Protein 1I2U (pdb70)

InterPro domains:
  IPR001542 Defensin, invertebrate/fungal [PS51378] (4-44)
  IPR036574 Knottin, scorpion toxin-like superfamily [G3DSA:3.30.30.10] (1-44)
  IPR036574 Knottin, scorpion toxin-like superfamily [SSF57095] (1-43)

Secondary structure (DSSP, 8-state):
-EEEEE-SSSSTTB-TTHHHHHHHTT-S-EEE-SSSS-EEEE--

CATH classification: 3.30.30.10

Organism: Heliothis virescens (NCBI:txid7102)

Radius of gyration: 9.23 Å; Cα contacts (8 Å, |Δi|>4): 97; chains: 1; bounding box: 25×16×18 Å

Sequence (44 aa):
DKLIGSCVWGAVNYTSDCNGECKRRGYKGGHCGSFANVNCWCETDKLIGSCVWGAVNYTSDCNGECKRRGYKGGHCGSFANVNCWCETDKLIGSCVWGAVNYTSDCNGECKRRGYKGGHCGSFANVNCWCETDKLIGSCVWGAVNYTSDCNGECKRRGYKGGHCGSFANVNCWCETDKLIGSCVWGAVNYTSDCNGECKRRGYKGGHCGSFANVNCWCETDKLIGSCVWGAVNYTSDCNGECKRRGYKGGHCGSFANVNCWCETDKLIGSCVWGAVNYTSDCNGECKRRGYKGGHCGSFANVNCWCETDKLIGSCVWGAVNYTSDCNGECKRRGYKGGHCGSFANVNCWCETDKLIGSCVWGAVNYTSDCNGECKRRGYKGGHCGSFANVNCWCETDKLIGSCVWGAVNYTSDCNGECKRRGYKGGHCGSFANVNCWCETDKLIGSCVWGAVNYTSDCNGECKRRGYKGGHCGSFANVNCWCETDKLIGSCVWGAVNYTSDCNGECKRRGYKGGHCGSFANVNCWCETDKLIGSCVWGAVNYTSDCNGECKRRGYKGGHCGSFANVNCWCETDKLIGSCVWGAVNYTSDCNGECKRRGYKGGHCGSFANVNCWCETDKLIGSCVWGAVNYTSDCNGECKRRGYKGGHCGSFANVNCWCETDKLIGSCVWGAVNYTSDCNGECKRRGYKGGHCGSFANVNCWCETDKLIGSCVWGAVNYTSDCNGECKRRGYKGGHCGSFANVNCWCETDKLIGSCVWGAVNYTSDCNGECKRRGYKGGHCGSFANVNCWCET

Nearest PDB structures (foldseek):
  1i2u-assembly1_A  TM=9.531E-01  e=1.505E-08  Heliothis virescens
  1p00-assembly1_A  TM=9.062E-01  e=1.891E-07  Archaeoprepona demophon
  1ozz-assembly1_A  TM=8.774E-01  e=7.953E-07  Archaeoprepona demophon
  1i2v-assembly1_A  TM=8.581E-01  e=7.953E-07  Heliothis virescens
  1p0a-assembly1_A  TM=8.343E-01  e=3.344E-06  Archaeoprepona demophon

Foldseek 3Di:
DAFQFWFDVPDPGHDPAQQVVCVVVVFPGWQFDDPPGTTIGTHD

Structure (mmCIF, N/CA/C/O backbone):
data_1I2U
#
_entry.id   1I2U
#
loop_
_atom_site.group_PDB
_atom_site.id
_atom_site.type_symbol
_atom_site.label_atom_id
_atom_site.label_alt_id
_atom_site.label_comp_id
_atom_site.label_asym_id
_atom_site.label_entity_id
_atom_site.label_seq_id
_atom_site.pdbx_PDB_ins_code
_atom_site.Cartn_x
_atom_site.Cartn_y
_atom_site.Cartn_z
_atom_site.occupancy
_atom_site.B_iso_or_equiv
_atom_site.auth_seq_id
_atom_site.auth_comp_id
_atom_site.auth_asym_id
_atom_site.auth_atom_id
_atom_site.pdbx_PDB_model_num
ATOM 1 N N . ASP A 1 1 ? -0.450 1.285 -2.164 1.00 0.00 1 ASP A N 1
ATOM 2 C CA . ASP A 1 1 ? 0.918 1.254 -2.746 1.00 0.00 1 ASP A CA 1
ATOM 3 C C . ASP A 1 1 ? 1.596 -0.072 -2.349 1.00 0.00 1 ASP A C 1
ATOM 4 O O . ASP A 1 1 ? 1.181 -0.694 -1.388 1.00 0.00 1 ASP A O 1
ATOM 15 N N . LYS A 1 2 ? 2.606 -0.474 -3.085 1.00 0.00 2 LYS A N 1
ATOM 16 C CA . LYS A 1 2 ? 3.296 -1.762 -2.735 1.00 0.00 2 LYS A CA 1
ATOM 17 C C . LYS A 1 2 ? 4.778 -1.726 -3.137 1.00 0.00 2 LYS A C 1
ATOM 18 O O . LYS A 1 2 ? 5.139 -1.141 -4.135 1.00 0.00 2 LYS A O 1
ATOM 37 N N . LEU A 1 3 ? 5.613 -2.365 -2.365 1.00 0.00 3 LEU A N 1
ATOM 38 C CA . LEU A 1 3 ? 7.083 -2.380 -2.661 1.00 0.00 3 LEU A CA 1
ATOM 39 C C . LEU A 1 3 ? 7.422 -3.439 -3.714 1.00 0.00 3 LEU A C 1
ATOM 40 O O . LEU A 1 3 ? 7.038 -4.586 -3.574 1.00 0.00 3 LEU A O 1
ATOM 56 N N . ILE A 1 4 ? 8.129 -3.035 -4.735 1.00 0.00 4 ILE A N 1
ATOM 57 C CA . ILE A 1 4 ? 8.504 -4.024 -5.803 1.00 0.00 4 ILE A CA 1
ATOM 58 C C . ILE A 1 4 ? 10.035 -4.102 -5.968 1.00 0.00 4 ILE A C 1
ATOM 59 O O . ILE A 1 4 ? 10.522 -4.800 -6.835 1.00 0.00 4 ILE A O 1
ATOM 75 N N . GLY A 1 5 ? 10.761 -3.402 -5.134 1.00 0.00 5 GLY A N 1
ATOM 76 C CA . GLY A 1 5 ? 12.260 -3.426 -5.230 1.00 0.00 5 GLY A CA 1
ATOM 77 C C . GLY A 1 5 ? 12.865 -2.346 -4.331 1.00 0.00 5 GLY A C 1
ATOM 78 O O . GLY A 1 5 ? 12.155 -1.627 -3.648 1.00 0.00 5 GLY A O 1
ATOM 82 N N . SER A 1 6 ? 14.163 -2.237 -4.363 1.00 0.00 6 SER A N 1
ATOM 83 C CA . SER A 1 6 ? 14.868 -1.223 -3.508 1.00 0.00 6 SER A CA 1
ATOM 84 C C . SER A 1 6 ? 15.213 0.012 -4.350 1.00 0.00 6 SER A C 1
ATOM 85 O O . SER A 1 6 ? 14.784 0.136 -5.480 1.00 0.00 6 SER A O 1
ATOM 93 N N . CYS A 1 7 ? 15.979 0.898 -3.780 1.00 0.00 7 CYS A N 1
ATOM 94 C CA . CYS A 1 7 ? 16.389 2.137 -4.494 1.00 0.00 7 CYS A CA 1
ATOM 95 C C . CYS A 1 7 ? 17.818 2.551 -4.059 1.00 0.00 7 CYS A C 1
ATOM 96 O O . CYS A 1 7 ? 18.232 3.668 -4.263 1.00 0.00 7 CYS A O 1
ATOM 103 N N . VAL A 1 8 ? 18.544 1.632 -3.478 1.00 0.00 8 VAL A N 1
ATOM 104 C CA . VAL A 1 8 ? 19.945 1.938 -3.020 1.00 0.00 8 VAL A CA 1
ATOM 105 C C . VAL A 1 8 ? 20.928 2.084 -4.198 1.00 0.00 8 VAL A C 1
ATOM 106 O O . VAL A 1 8 ? 21.960 2.710 -4.072 1.00 0.00 8 VAL A O 1
ATOM 119 N N . TRP A 1 9 ? 20.595 1.496 -5.315 1.00 0.00 9 TRP A N 1
ATOM 120 C CA . TRP A 1 9 ? 21.489 1.576 -6.526 1.00 0.00 9 TRP A CA 1
ATOM 121 C C . TRP A 1 9 ? 22.804 0.835 -6.197 1.00 0.00 9 TRP A C 1
ATOM 122 O O . TRP A 1 9 ? 23.850 1.426 -6.021 1.00 0.00 9 TRP A O 1
ATOM 143 N N . GLY A 1 10 ? 22.727 -0.466 -6.127 1.00 0.00 10 GLY A N 1
ATOM 144 C CA . GLY A 1 10 ? 23.941 -1.285 -5.805 1.00 0.00 10 GLY A CA 1
ATOM 145 C C . GLY A 1 10 ? 23.508 -2.658 -5.288 1.00 0.00 10 GLY A C 1
ATOM 146 O O . GLY A 1 10 ? 24.199 -3.639 -5.468 1.00 0.00 10 GLY A O 1
ATOM 150 N N . ALA A 1 11 ? 22.368 -2.702 -4.650 1.00 0.00 11 ALA A N 1
ATOM 151 C CA . ALA A 1 11 ? 21.845 -3.999 -4.105 1.00 0.00 11 ALA A CA 1
ATOM 152 C C . ALA A 1 11 ? 21.349 -4.876 -5.272 1.00 0.00 11 ALA A C 1
ATOM 153 O O . ALA A 1 11 ? 21.142 -4.391 -6.368 1.00 0.00 11 ALA A O 1
ATOM 160 N N . VAL A 1 12 ? 21.127 -6.137 -5.020 1.00 0.00 12 VAL A N 1
ATOM 161 C CA . VAL A 1 12 ? 20.650 -7.050 -6.109 1.00 0.00 12 VAL A CA 1
ATOM 162 C C . VAL A 1 12 ? 19.117 -6.968 -6.271 1.00 0.00 12 VAL A C 1
ATOM 163 O O . VAL A 1 12 ? 18.432 -7.964 -6.383 1.00 0.00 12 VAL A O 1
ATOM 176 N N . ASN A 1 13 ? 18.608 -5.764 -6.259 1.00 0.00 13 ASN A N 1
ATOM 177 C CA . ASN A 1 13 ? 17.126 -5.589 -6.417 1.00 0.00 13 ASN A CA 1
ATOM 178 C C . ASN A 1 13 ? 16.748 -4.140 -6.758 1.00 0.00 13 ASN A C 1
ATOM 179 O O . ASN A 1 13 ? 15.628 -3.737 -6.495 1.00 0.00 13 ASN A O 1
ATOM 190 N N . TYR A 1 14 ? 17.663 -3.384 -7.313 1.00 0.00 14 TYR A N 1
ATOM 191 C CA . TYR A 1 14 ? 17.321 -1.965 -7.653 1.00 0.00 14 TYR A CA 1
ATOM 192 C C . TYR A 1 14 ? 16.506 -1.946 -8.944 1.00 0.00 14 TYR A C 1
ATOM 193 O O . TYR A 1 14 ? 16.783 -2.681 -9.869 1.00 0.00 14 TYR A O 1
ATOM 211 N N . THR A 1 15 ? 15.526 -1.098 -8.984 1.00 0.00 15 THR A N 1
ATOM 212 C CA . THR A 1 15 ? 14.639 -0.959 -10.170 1.00 0.00 15 THR A CA 1
ATOM 213 C C . THR A 1 15 ? 14.884 0.338 -10.927 1.00 0.00 15 THR A C 1
ATOM 214 O O . THR A 1 15 ? 14.332 1.350 -10.543 1.00 0.00 15 THR A O 1
ATOM 225 N N . SER A 1 16 ? 15.676 0.312 -11.958 1.00 0.00 16 SER A N 1
ATOM 226 C CA . SER A 1 16 ? 15.916 1.581 -12.715 1.00 0.00 16 SER A CA 1
ATOM 227 C C . SER A 1 16 ? 14.573 2.103 -13.257 1.00 0.00 16 SER A C 1
ATOM 228 O O . SER A 1 16 ? 14.290 3.284 -13.227 1.00 0.00 16 SER A O 1
ATOM 236 N N . ASP A 1 17 ? 13.758 1.196 -13.720 1.00 0.00 17 ASP A N 1
ATOM 237 C CA . ASP A 1 17 ? 12.443 1.598 -14.280 1.00 0.00 17 ASP A CA 1
ATOM 238 C C . ASP A 1 17 ? 11.366 1.107 -13.303 1.00 0.00 17 ASP A C 1
ATOM 239 O O . ASP A 1 17 ? 10.621 0.183 -13.554 1.00 0.00 17 ASP A O 1
ATOM 248 N N . CYS A 1 18 ? 11.323 1.747 -12.169 1.00 0.00 18 CYS A N 1
ATOM 249 C CA . CYS A 1 18 ? 10.327 1.394 -11.105 1.00 0.00 18 CYS A CA 1
ATOM 250 C C . CYS A 1 18 ? 8.904 1.246 -11.673 1.00 0.00 18 CYS A C 1
ATOM 251 O O . CYS A 1 18 ? 8.205 0.301 -11.373 1.00 0.00 18 CYS A O 1
ATOM 258 N N . ASN A 1 19 ? 8.505 2.184 -12.498 1.00 0.00 19 ASN A N 1
ATOM 259 C CA . ASN A 1 19 ? 7.129 2.103 -13.084 1.00 0.00 19 ASN A CA 1
ATOM 260 C C . ASN A 1 19 ? 7.086 0.988 -14.135 1.00 0.00 19 ASN A C 1
ATOM 261 O O . ASN A 1 19 ? 6.159 0.209 -14.146 1.00 0.00 19 ASN A O 1
ATOM 272 N N . GLY A 1 20 ? 8.056 0.919 -15.003 1.00 0.00 20 GLY A N 1
ATOM 273 C CA . GLY A 1 20 ? 8.071 -0.152 -16.054 1.00 0.00 20 GLY A CA 1
ATOM 274 C C . GLY A 1 20 ? 7.901 -1.504 -15.360 1.00 0.00 20 GLY A C 1
ATOM 275 O O . GLY A 1 20 ? 7.114 -2.340 -15.770 1.00 0.00 20 GLY A O 1
ATOM 279 N N . GLU A 1 21 ? 8.653 -1.687 -14.307 1.00 0.00 21 GLU A N 1
ATOM 280 C CA . GLU A 1 21 ? 8.580 -2.963 -13.529 1.00 0.00 21 GLU A CA 1
ATOM 281 C C . GLU A 1 21 ? 7.195 -3.082 -12.903 1.00 0.00 21 GLU A C 1
ATOM 282 O O . GLU A 1 21 ? 6.552 -4.107 -12.991 1.00 0.00 21 GLU A O 1
ATOM 294 N N . CYS A 1 22 ? 6.759 -2.029 -12.272 1.00 0.00 22 CYS A N 1
ATOM 295 C CA . CYS A 1 22 ? 5.426 -1.997 -11.620 1.00 0.00 22 CYS A CA 1
ATOM 296 C C . CYS A 1 22 ? 4.338 -2.415 -12.636 1.00 0.00 22 CYS A C 1
ATOM 297 O O . CYS A 1 22 ? 3.505 -3.266 -12.376 1.00 0.00 22 CYS A O 1
ATOM 304 N N . LYS A 1 23 ? 4.359 -1.796 -13.785 1.00 0.00 23 LYS A N 1
ATOM 305 C CA . LYS A 1 23 ? 3.383 -2.101 -14.870 1.00 0.00 23 LYS A CA 1
ATOM 306 C C . LYS A 1 23 ? 3.533 -3.577 -15.218 1.00 0.00 23 LYS A C 1
ATOM 307 O O . LYS A 1 23 ? 2.556 -4.270 -15.417 1.00 0.00 23 LYS A O 1
ATOM 326 N N . ARG A 1 24 ? 4.760 -4.022 -15.302 1.00 0.00 24 ARG A N 1
ATOM 327 C CA . ARG A 1 24 ? 5.024 -5.444 -15.625 1.00 0.00 24 ARG A CA 1
ATOM 328 C C . ARG A 1 24 ? 4.321 -6.343 -14.584 1.00 0.00 24 ARG A C 1
ATOM 329 O O . ARG A 1 24 ? 4.027 -7.487 -14.866 1.00 0.00 24 ARG A O 1
ATOM 350 N N . ARG A 1 25 ? 4.060 -5.814 -13.416 1.00 0.00 25 ARG A N 1
ATOM 351 C CA . ARG A 1 25 ? 3.375 -6.633 -12.361 1.00 0.00 25 ARG A CA 1
ATOM 352 C C . ARG A 1 25 ? 1.869 -6.357 -12.372 1.00 0.00 25 ARG A C 1
ATOM 353 O O . ARG A 1 25 ? 1.165 -6.735 -11.455 1.00 0.00 25 ARG A O 1
ATOM 374 N N . GLY A 1 26 ? 1.394 -5.697 -13.393 1.00 0.00 26 GLY A N 1
ATOM 375 C CA . GLY A 1 26 ? -0.065 -5.393 -13.468 1.00 0.00 26 GLY A CA 1
ATOM 376 C C . GLY A 1 26 ? -0.378 -4.133 -12.656 1.00 0.00 26 GLY A C 1
ATOM 377 O O . GLY A 1 26 ? -1.526 -3.734 -12.586 1.00 0.00 26 GLY A O 1
ATOM 381 N N . TYR A 1 27 ? 0.617 -3.513 -12.063 1.00 0.00 27 TYR A N 1
ATOM 382 C CA . TYR A 1 27 ? 0.301 -2.285 -11.262 1.00 0.00 27 TYR A CA 1
ATOM 383 C C . TYR A 1 27 ? 0.048 -1.082 -12.186 1.00 0.00 27 TYR A C 1
ATOM 384 O O . TYR A 1 27 ? -0.159 -1.256 -13.374 1.00 0.00 27 TYR A O 1
ATOM 402 N N . LYS A 1 28 ? 0.049 0.100 -11.641 1.00 0.00 28 LYS A N 1
ATOM 403 C CA . LYS A 1 28 ? -0.202 1.322 -12.467 1.00 0.00 28 LYS A CA 1
ATOM 404 C C . LYS A 1 28 ? 0.959 2.325 -12.458 1.00 0.00 28 LYS A C 1
ATOM 405 O O . LYS A 1 28 ? 1.105 3.093 -13.387 1.00 0.00 28 LYS A O 1
ATOM 424 N N . GLY A 1 29 ? 1.756 2.320 -11.424 1.00 0.00 29 GLY A N 1
ATOM 425 C CA . GLY A 1 29 ? 2.906 3.278 -11.357 1.00 0.00 29 GLY A CA 1
ATOM 426 C C . GLY A 1 29 ? 3.731 3.003 -10.100 1.00 0.00 29 GLY A C 1
ATOM 427 O O . GLY A 1 29 ? 3.192 2.491 -9.144 1.00 0.00 29 GLY A O 1
ATOM 431 N N . GLY A 1 30 ? 4.997 3.331 -10.110 1.00 0.00 30 GLY A N 1
ATOM 432 C CA . GLY A 1 30 ? 5.872 3.094 -8.925 1.00 0.00 30 GLY A CA 1
ATOM 433 C C . GLY A 1 30 ? 7.163 3.879 -9.100 1.00 0.00 30 GLY A C 1
ATOM 434 O O . GLY A 1 30 ? 7.580 4.167 -10.207 1.00 0.00 30 GLY A O 1
ATOM 438 N N . HIS A 1 31 ? 7.789 4.209 -8.007 1.00 0.00 31 HIS A N 1
ATOM 439 C CA . HIS A 1 31 ? 9.069 5.006 -8.059 1.00 0.00 31 HIS A CA 1
ATOM 440 C C . HIS A 1 31 ? 9.733 5.041 -6.684 1.00 0.00 31 HIS A C 1
ATOM 441 O O . HIS A 1 31 ? 9.171 4.581 -5.711 1.00 0.00 31 HIS A O 1
ATOM 456 N N . CYS A 1 32 ? 10.911 5.600 -6.625 1.00 0.00 32 CYS A N 1
ATOM 457 C CA . CYS A 1 32 ? 11.618 5.685 -5.311 1.00 0.00 32 CYS A CA 1
ATOM 458 C C . CYS A 1 32 ? 10.769 6.573 -4.377 1.00 0.00 32 CYS A C 1
ATOM 459 O O . CYS A 1 32 ? 9.850 7.235 -4.823 1.00 0.00 32 CYS A O 1
ATOM 466 N N . GLY A 1 33 ? 11.075 6.579 -3.109 1.00 0.00 33 GLY A N 1
ATOM 467 C CA . GLY A 1 33 ? 10.274 7.431 -2.166 1.00 0.00 33 GLY A CA 1
ATOM 468 C C . GLY A 1 33 ? 10.708 7.226 -0.716 1.00 0.00 33 GLY A C 1
ATOM 469 O O . GLY A 1 33 ? 9.902 6.870 0.123 1.00 0.00 33 GLY A O 1
ATOM 473 N N . SER A 1 34 ? 11.960 7.439 -0.414 1.00 0.00 34 SER A N 1
ATOM 474 C CA . SER A 1 34 ? 12.438 7.257 0.977 1.00 0.00 34 SER A CA 1
ATOM 475 C C . SER A 1 34 ? 13.599 8.250 1.191 1.00 0.00 34 SER A C 1
ATOM 476 O O . SER A 1 34 ? 13.657 9.281 0.550 1.00 0.00 34 SER A O 1
ATOM 484 N N . PHE A 1 35 ? 14.485 7.941 2.092 1.00 0.00 35 PHE A N 1
ATOM 485 C CA . PHE A 1 35 ? 15.647 8.847 2.360 1.00 0.00 35 PHE A CA 1
ATOM 486 C C . PHE A 1 35 ? 16.830 8.395 1.503 1.00 0.00 35 PHE A C 1
ATOM 487 O O . PHE A 1 35 ? 17.050 7.212 1.354 1.00 0.00 35 PHE A O 1
ATOM 504 N N . ALA A 1 36 ? 17.574 9.329 0.985 1.00 0.00 36 ALA A N 1
ATOM 505 C CA . ALA A 1 36 ? 18.755 9.004 0.120 1.00 0.00 36 ALA A CA 1
ATOM 506 C C . ALA A 1 36 ? 18.417 7.903 -0.910 1.00 0.00 36 ALA A C 1
ATOM 507 O O . ALA A 1 36 ? 19.281 7.165 -1.332 1.00 0.00 36 ALA A O 1
ATOM 514 N N . ASN A 1 37 ? 17.165 7.827 -1.304 1.00 0.00 37 ASN A N 1
ATOM 515 C CA . ASN A 1 37 ? 16.726 6.791 -2.314 1.00 0.00 37 ASN A CA 1
ATOM 516 C C . ASN A 1 37 ? 17.141 5.383 -1.856 1.00 0.00 37 ASN A C 1
ATOM 517 O O . ASN A 1 37 ? 18.248 4.949 -2.087 1.00 0.00 37 ASN A O 1
ATOM 528 N N . VAL A 1 38 ? 16.255 4.691 -1.200 1.00 0.00 38 VAL A N 1
ATOM 529 C CA . VAL A 1 38 ? 16.571 3.309 -0.711 1.00 0.00 38 VAL A CA 1
ATOM 530 C C . VAL A 1 38 ? 15.492 2.273 -1.076 1.00 0.00 38 VAL A C 1
ATOM 531 O O . VAL A 1 38 ? 15.788 1.099 -1.188 1.00 0.00 38 VAL A O 1
ATOM 544 N N . ASN A 1 39 ? 14.266 2.704 -1.241 1.00 0.00 39 ASN A N 1
ATOM 545 C CA . ASN A 1 39 ? 13.179 1.740 -1.596 1.00 0.00 39 ASN A CA 1
ATOM 546 C C . ASN A 1 39 ? 12.302 2.248 -2.745 1.00 0.00 39 ASN A C 1
ATOM 547 O O . ASN A 1 39 ? 12.121 3.444 -2.884 1.00 0.00 39 ASN A O 1
ATOM 558 N N . CYS A 1 40 ? 11.764 1.346 -3.535 1.00 0.00 40 CYS A N 1
ATOM 559 C CA . CYS A 1 40 ? 10.899 1.780 -4.678 1.00 0.00 40 CYS A CA 1
ATOM 560 C C . CYS A 1 40 ? 9.472 1.318 -4.359 1.00 0.00 40 CYS A C 1
ATOM 561 O O . CYS A 1 40 ? 9.180 0.143 -4.254 1.00 0.00 40 CYS A O 1
ATOM 568 N N . TRP A 1 41 ? 8.598 2.273 -4.241 1.00 0.00 41 TRP A N 1
ATOM 569 C CA . TRP A 1 41 ? 7.166 1.984 -3.904 1.00 0.00 41 TRP A CA 1
ATOM 570 C C . TRP A 1 41 ? 6.252 2.062 -5.117 1.00 0.00 41 TRP A C 1
ATOM 571 O O . TRP A 1 41 ? 6.449 2.901 -5.973 1.00 0.00 41 TRP A O 1
ATOM 592 N N . CYS A 1 42 ? 5.261 1.220 -5.169 1.00 0.00 42 CYS A N 1
ATOM 593 C CA . CYS A 1 42 ? 4.315 1.240 -6.323 1.00 0.00 42 CYS A CA 1
ATOM 594 C C . CYS A 1 42 ? 3.034 1.865 -5.816 1.00 0.00 42 CYS A C 1
ATOM 595 O O . CYS A 1 42 ? 2.851 2.005 -4.629 1.00 0.00 42 CYS A O 1
ATOM 602 N N . GLU A 1 43 ? 2.160 2.217 -6.700 1.00 0.00 43 GLU A N 1
ATOM 603 C CA . GLU A 1 43 ? 0.888 2.842 -6.286 1.00 0.00 43 GLU A CA 1
ATOM 604 C C . GLU A 1 43 ? -0.310 1.926 -6.479 1.00 0.00 43 GLU A C 1
ATOM 605 O O . GLU A 1 43 ? -1.331 2.314 -6.994 1.00 0.00 43 GLU A O 1
ATOM 617 N N . THR A 1 44 ? -0.155 0.709 -6.045 1.00 0.00 44 THR A N 1
ATOM 618 C CA . THR A 1 44 ? -1.268 -0.279 -6.178 1.00 0.00 44 THR A CA 1
ATOM 619 C C . THR A 1 44 ? -2.499 0.206 -5.404 1.00 0.00 44 THR A C 1
ATOM 620 O O . THR A 1 44 ? -2.220 0.639 -4.296 1.00 0.00 44 THR A O 1
ATOM 632 N N . ASP A 1 1 ? 1.244 1.979 -0.471 1.00 0.00 1 ASP A N 2
ATOM 633 C CA . ASP A 1 1 ? 2.074 1.664 -1.662 1.00 0.00 1 ASP A CA 2
ATOM 634 C C . ASP A 1 1 ? 2.639 0.249 -1.522 1.00 0.00 1 ASP A C 2
ATOM 635 O O . ASP A 1 1 ? 2.713 -0.281 -0.430 1.00 0.00 1 ASP A O 2
ATOM 646 N N . LYS A 1 2 ? 3.034 -0.336 -2.619 1.00 0.00 2 LYS A N 2
ATOM 647 C CA . LYS A 1 2 ? 3.592 -1.727 -2.574 1.00 0.00 2 LYS A CA 2
ATOM 648 C C . LYS A 1 2 ? 5.082 -1.712 -2.940 1.00 0.00 2 LYS A C 2
ATOM 649 O O . LYS A 1 2 ? 5.477 -1.196 -3.965 1.00 0.00 2 LYS A O 2
ATOM 668 N N . LEU A 1 3 ? 5.899 -2.289 -2.099 1.00 0.00 3 LEU A N 2
ATOM 669 C CA . LEU A 1 3 ? 7.375 -2.299 -2.388 1.00 0.00 3 LEU A CA 2
ATOM 670 C C . LEU A 1 3 ? 7.732 -3.467 -3.307 1.00 0.00 3 LEU A C 2
ATOM 671 O O . LEU A 1 3 ? 7.512 -4.617 -2.983 1.00 0.00 3 LEU A O 2
ATOM 687 N N . ILE A 1 4 ? 8.289 -3.138 -4.440 1.00 0.00 4 ILE A N 2
ATOM 688 C CA . ILE A 1 4 ? 8.674 -4.208 -5.415 1.00 0.00 4 ILE A CA 2
ATOM 689 C C . ILE A 1 4 ? 10.183 -4.197 -5.697 1.00 0.00 4 ILE A C 2
ATOM 690 O O . ILE A 1 4 ? 10.640 -4.851 -6.617 1.00 0.00 4 ILE A O 2
ATOM 706 N N . GLY A 1 5 ? 10.931 -3.475 -4.901 1.00 0.00 5 GLY A N 2
ATOM 707 C CA . GLY A 1 5 ? 12.409 -3.415 -5.122 1.00 0.00 5 GLY A CA 2
ATOM 708 C C . GLY A 1 5 ? 13.009 -2.293 -4.271 1.00 0.00 5 GLY A C 2
ATOM 709 O O . GLY A 1 5 ? 12.313 -1.592 -3.557 1.00 0.00 5 GLY A O 2
ATOM 713 N N . SER A 1 6 ? 14.296 -2.125 -4.383 1.00 0.00 6 SER A N 2
ATOM 714 C CA . SER A 1 6 ? 15.031 -1.077 -3.599 1.00 0.00 6 SER A CA 2
ATOM 715 C C . SER A 1 6 ? 15.199 0.176 -4.476 1.00 0.00 6 SER A C 2
ATOM 716 O O . SER A 1 6 ? 14.604 0.278 -5.530 1.00 0.00 6 SER A O 2
ATOM 724 N N . CYS A 1 7 ? 16.001 1.101 -4.018 1.00 0.00 7 CYS A N 2
ATOM 725 C CA . CYS A 1 7 ? 16.239 2.349 -4.808 1.00 0.00 7 CYS A CA 2
ATOM 726 C C . CYS A 1 7 ? 17.669 2.883 -4.564 1.00 0.00 7 CYS A C 2
ATOM 727 O O . CYS A 1 7 ? 17.951 4.029 -4.832 1.00 0.00 7 CYS A O 2
ATOM 734 N N . VAL A 1 8 ? 18.540 2.026 -4.088 1.00 0.00 8 VAL A N 2
ATOM 735 C CA . VAL A 1 8 ? 19.955 2.469 -3.821 1.00 0.00 8 VAL A CA 2
ATOM 736 C C . VAL A 1 8 ? 20.785 2.352 -5.127 1.00 0.00 8 VAL A C 2
ATOM 737 O O . VAL A 1 8 ? 20.499 3.039 -6.086 1.00 0.00 8 VAL A O 2
ATOM 750 N N . TRP A 1 9 ? 21.786 1.505 -5.178 1.00 0.00 9 TRP A N 2
ATOM 751 C CA . TRP A 1 9 ? 22.607 1.374 -6.428 1.00 0.00 9 TRP A CA 2
ATOM 752 C C . TRP A 1 9 ? 23.538 0.156 -6.346 1.00 0.00 9 TRP A C 2
ATOM 753 O O . TRP A 1 9 ? 24.511 0.180 -5.618 1.00 0.00 9 TRP A O 2
ATOM 774 N N . GLY A 1 10 ? 23.229 -0.885 -7.071 1.00 0.00 10 GLY A N 2
ATOM 775 C CA . GLY A 1 10 ? 24.101 -2.101 -7.034 1.00 0.00 10 GLY A CA 2
ATOM 776 C C . GLY A 1 10 ? 23.420 -3.229 -6.254 1.00 0.00 10 GLY A C 2
ATOM 777 O O . GLY A 1 10 ? 23.651 -4.396 -6.501 1.00 0.00 10 GLY A O 2
ATOM 781 N N . ALA A 1 11 ? 22.589 -2.857 -5.314 1.00 0.00 11 ALA A N 2
ATOM 782 C CA . ALA A 1 11 ? 21.870 -3.884 -4.489 1.00 0.00 11 ALA A CA 2
ATOM 783 C C . ALA A 1 11 ? 21.059 -4.823 -5.396 1.00 0.00 11 ALA A C 2
ATOM 784 O O . ALA A 1 11 ? 20.500 -4.385 -6.383 1.00 0.00 11 ALA A O 2
ATOM 791 N N . VAL A 1 12 ? 20.977 -6.076 -5.039 1.00 0.00 12 VAL A N 2
ATOM 792 C CA . VAL A 1 12 ? 20.205 -7.031 -5.888 1.00 0.00 12 VAL A CA 2
ATOM 793 C C . VAL A 1 12 ? 18.696 -6.867 -5.636 1.00 0.00 12 VAL A C 2
ATOM 794 O O . VAL A 1 12 ? 18.050 -7.701 -5.042 1.00 0.00 12 VAL A O 2
ATOM 807 N N . ASN A 1 13 ? 18.192 -5.748 -6.068 1.00 0.00 13 ASN A N 2
ATOM 808 C CA . ASN A 1 13 ? 16.739 -5.439 -5.916 1.00 0.00 13 ASN A CA 2
ATOM 809 C C . ASN A 1 13 ? 16.360 -4.125 -6.604 1.00 0.00 13 ASN A C 2
ATOM 810 O O . ASN A 1 13 ? 15.223 -3.935 -6.986 1.00 0.00 13 ASN A O 2
ATOM 821 N N . TYR A 1 14 ? 17.322 -3.235 -6.734 1.00 0.00 14 TYR A N 2
ATOM 822 C CA . TYR A 1 14 ? 17.036 -1.912 -7.387 1.00 0.00 14 TYR A CA 2
ATOM 823 C C . TYR A 1 14 ? 16.340 -2.117 -8.739 1.00 0.00 14 TYR A C 2
ATOM 824 O O . TYR A 1 14 ? 16.679 -3.011 -9.487 1.00 0.00 14 TYR A O 2
ATOM 842 N N . THR A 1 15 ? 15.397 -1.271 -9.022 1.00 0.00 15 THR A N 2
ATOM 843 C CA . THR A 1 15 ? 14.642 -1.354 -10.300 1.00 0.00 15 THR A CA 2
ATOM 844 C C . THR A 1 15 ? 15.022 -0.202 -11.231 1.00 0.00 15 THR A C 2
ATOM 845 O O . THR A 1 15 ? 14.695 0.934 -10.968 1.00 0.00 15 THR A O 2
ATOM 856 N N . SER A 1 16 ? 15.709 -0.500 -12.301 1.00 0.00 16 SER A N 2
ATOM 857 C CA . SER A 1 16 ? 16.116 0.567 -13.275 1.00 0.00 16 SER A CA 2
ATOM 858 C C . SER A 1 16 ? 14.863 1.340 -13.728 1.00 0.00 16 SER A C 2
ATOM 859 O O . SER A 1 16 ? 14.878 2.536 -13.937 1.00 0.00 16 SER A O 2
ATOM 867 N N . ASP A 1 17 ? 13.800 0.607 -13.867 1.00 0.00 17 ASP A N 2
ATOM 868 C CA . ASP A 1 17 ? 12.510 1.198 -14.302 1.00 0.00 17 ASP A CA 2
ATOM 869 C C . ASP A 1 17 ? 11.429 0.876 -13.249 1.00 0.00 17 ASP A C 2
ATOM 870 O O . ASP A 1 17 ? 10.656 -0.043 -13.406 1.00 0.00 17 ASP A O 2
ATOM 879 N N . CYS A 1 18 ? 11.404 1.620 -12.180 1.00 0.00 18 CYS A N 2
ATOM 880 C CA . CYS A 1 18 ? 10.394 1.398 -11.090 1.00 0.00 18 CYS A CA 2
ATOM 881 C C . CYS A 1 18 ? 8.973 1.188 -11.657 1.00 0.00 18 CYS A C 2
ATOM 882 O O . CYS A 1 18 ? 8.371 0.142 -11.495 1.00 0.00 18 CYS A O 2
ATOM 889 N N . ASN A 1 19 ? 8.465 2.194 -12.329 1.00 0.00 19 ASN A N 2
ATOM 890 C CA . ASN A 1 19 ? 7.090 2.057 -12.903 1.00 0.00 19 ASN A CA 2
ATOM 891 C C . ASN A 1 19 ? 7.113 1.019 -14.033 1.00 0.00 19 ASN A C 2
ATOM 892 O O . ASN A 1 19 ? 6.105 0.405 -14.302 1.00 0.00 19 ASN A O 2
ATOM 903 N N . GLY A 1 20 ? 8.232 0.828 -14.680 1.00 0.00 20 GLY A N 2
ATOM 904 C CA . GLY A 1 20 ? 8.308 -0.182 -15.786 1.00 0.00 20 GLY A CA 2
ATOM 905 C C . GLY A 1 20 ? 8.025 -1.555 -15.184 1.00 0.00 20 GLY A C 2
ATOM 906 O O . GLY A 1 20 ? 7.206 -2.310 -15.666 1.00 0.00 20 GLY A O 2
ATOM 910 N N . GLU A 1 21 ? 8.713 -1.861 -14.128 1.00 0.00 21 GLU A N 2
ATOM 911 C CA . GLU A 1 21 ? 8.533 -3.167 -13.431 1.00 0.00 21 GLU A CA 2
ATOM 912 C C . GLU A 1 21 ? 7.099 -3.222 -12.896 1.00 0.00 21 GLU A C 2
ATOM 913 O O . GLU A 1 21 ? 6.407 -4.201 -13.069 1.00 0.00 21 GLU A O 2
ATOM 925 N N . CYS A 1 22 ? 6.694 -2.165 -12.247 1.00 0.00 22 CYS A N 2
ATOM 926 C CA . CYS A 1 22 ? 5.307 -2.099 -11.680 1.00 0.00 22 CYS A CA 2
ATOM 927 C C . CYS A 1 22 ? 4.270 -2.381 -12.800 1.00 0.00 22 CYS A C 2
ATOM 928 O O . CYS A 1 22 ? 3.369 -3.189 -12.670 1.00 0.00 22 CYS A O 2
ATOM 935 N N . LYS A 1 23 ? 4.424 -1.695 -13.896 1.00 0.00 23 LYS A N 2
ATOM 936 C CA . LYS A 1 23 ? 3.522 -1.855 -15.070 1.00 0.00 23 LYS A CA 2
ATOM 937 C C . LYS A 1 23 ? 3.605 -3.330 -15.505 1.00 0.00 23 LYS A C 2
ATOM 938 O O . LYS A 1 23 ? 2.614 -3.946 -15.849 1.00 0.00 23 LYS A O 2
ATOM 957 N N . ARG A 1 24 ? 4.799 -3.860 -15.489 1.00 0.00 24 ARG A N 2
ATOM 958 C CA . ARG A 1 24 ? 5.009 -5.285 -15.875 1.00 0.00 24 ARG A CA 2
ATOM 959 C C . ARG A 1 24 ? 4.132 -6.181 -14.973 1.00 0.00 24 ARG A C 2
ATOM 960 O O . ARG A 1 24 ? 3.749 -7.264 -15.363 1.00 0.00 24 ARG A O 2
ATOM 981 N N . ARG A 1 25 ? 3.830 -5.708 -13.793 1.00 0.00 25 ARG A N 2
ATOM 982 C CA . ARG A 1 25 ? 2.979 -6.510 -12.841 1.00 0.00 25 ARG A CA 2
ATOM 983 C C . ARG A 1 25 ? 1.523 -6.058 -12.953 1.00 0.00 25 ARG A C 2
ATOM 984 O O . ARG A 1 25 ? 0.719 -6.344 -12.089 1.00 0.00 25 ARG A O 2
ATOM 1005 N N . GLY A 1 26 ? 1.198 -5.364 -14.010 1.00 0.00 26 GLY A N 2
ATOM 1006 C CA . GLY A 1 26 ? -0.201 -4.876 -14.193 1.00 0.00 26 GLY A CA 2
ATOM 1007 C C . GLY A 1 26 ? -0.578 -3.978 -13.006 1.00 0.00 26 GLY A C 2
ATOM 1008 O O . GLY A 1 26 ? -1.749 -3.775 -12.746 1.00 0.00 26 GLY A O 2
ATOM 1012 N N . TYR A 1 27 ? 0.410 -3.448 -12.316 1.00 0.00 27 TYR A N 2
ATOM 1013 C CA . TYR A 1 27 ? 0.077 -2.563 -11.146 1.00 0.00 27 TYR A CA 2
ATOM 1014 C C . TYR A 1 27 ? -0.299 -1.156 -11.636 1.00 0.00 27 TYR A C 2
ATOM 1015 O O . TYR A 1 27 ? -0.490 -0.945 -12.816 1.00 0.00 27 TYR A O 2
ATOM 1033 N N . LYS A 1 28 ? -0.405 -0.217 -10.729 1.00 0.00 28 LYS A N 2
ATOM 1034 C CA . LYS A 1 28 ? -0.772 1.183 -11.122 1.00 0.00 28 LYS A CA 2
ATOM 1035 C C . LYS A 1 28 ? 0.474 1.952 -11.570 1.00 0.00 28 LYS A C 2
ATOM 1036 O O . LYS A 1 28 ? 0.584 2.355 -12.711 1.00 0.00 28 LYS A O 2
ATOM 1055 N N . GLY A 1 29 ? 1.388 2.153 -10.667 1.00 0.00 29 GLY A N 2
ATOM 1056 C CA . GLY A 1 29 ? 2.639 2.889 -11.013 1.00 0.00 29 GLY A CA 2
ATOM 1057 C C . GLY A 1 29 ? 3.680 2.657 -9.914 1.00 0.00 29 GLY A C 2
ATOM 1058 O O . GLY A 1 29 ? 3.361 1.997 -8.945 1.00 0.00 29 GLY A O 2
ATOM 1062 N N . GLY A 1 30 ? 4.874 3.179 -10.066 1.00 0.00 30 GLY A N 2
ATOM 1063 C CA . GLY A 1 30 ? 5.920 2.974 -9.023 1.00 0.00 30 GLY A CA 2
ATOM 1064 C C . GLY A 1 30 ? 7.012 4.022 -9.154 1.00 0.00 30 GLY A C 2
ATOM 1065 O O . GLY A 1 30 ? 7.248 4.550 -10.224 1.00 0.00 30 GLY A O 2
ATOM 1069 N N . HIS A 1 31 ? 7.656 4.291 -8.052 1.00 0.00 31 HIS A N 2
ATOM 1070 C CA . HIS A 1 31 ? 8.744 5.329 -8.051 1.00 0.00 31 HIS A CA 2
ATOM 1071 C C . HIS A 1 31 ? 9.539 5.214 -6.740 1.00 0.00 31 HIS A C 2
ATOM 1072 O O . HIS A 1 31 ? 9.182 4.456 -5.862 1.00 0.00 31 HIS A O 2
ATOM 1087 N N . CYS A 1 32 ? 10.568 6.007 -6.622 1.00 0.00 32 CYS A N 2
ATOM 1088 C CA . CYS A 1 32 ? 11.379 5.960 -5.362 1.00 0.00 32 CYS A CA 2
ATOM 1089 C C . CYS A 1 32 ? 10.663 6.857 -4.324 1.00 0.00 32 CYS A C 2
ATOM 1090 O O . CYS A 1 32 ? 9.770 7.611 -4.669 1.00 0.00 32 CYS A O 2
ATOM 1097 N N . GLY A 1 33 ? 11.051 6.761 -3.080 1.00 0.00 33 GLY A N 2
ATOM 1098 C CA . GLY A 1 33 ? 10.395 7.606 -2.032 1.00 0.00 33 GLY A CA 2
ATOM 1099 C C . GLY A 1 33 ? 10.877 7.238 -0.634 1.00 0.00 33 GLY A C 2
ATOM 1100 O O . GLY A 1 33 ? 10.115 6.729 0.165 1.00 0.00 33 GLY A O 2
ATOM 1104 N N . SER A 1 34 ? 12.126 7.479 -0.337 1.00 0.00 34 SER A N 2
ATOM 1105 C CA . SER A 1 34 ? 12.654 7.149 1.008 1.00 0.00 34 SER A CA 2
ATOM 1106 C C . SER A 1 34 ? 13.872 8.075 1.247 1.00 0.00 34 SER A C 2
ATOM 1107 O O . SER A 1 34 ? 13.949 9.158 0.699 1.00 0.00 34 SER A O 2
ATOM 1115 N N . PHE A 1 35 ? 14.789 7.648 2.068 1.00 0.00 35 PHE A N 2
ATOM 1116 C CA . PHE A 1 35 ? 16.001 8.483 2.348 1.00 0.00 35 PHE A CA 2
ATOM 1117 C C . PHE A 1 35 ? 17.105 8.094 1.363 1.00 0.00 35 PHE A C 2
ATOM 1118 O O . PHE A 1 35 ? 17.310 6.926 1.109 1.00 0.00 35 PHE A O 2
ATOM 1135 N N . ALA A 1 36 ? 17.802 9.071 0.860 1.00 0.00 36 ALA A N 2
ATOM 1136 C CA . ALA A 1 36 ? 18.904 8.819 -0.126 1.00 0.00 36 ALA A CA 2
ATOM 1137 C C . ALA A 1 36 ? 18.465 7.797 -1.198 1.00 0.00 36 ALA A C 2
ATOM 1138 O O . ALA A 1 36 ? 19.282 7.077 -1.734 1.00 0.00 36 ALA A O 2
ATOM 1145 N N . ASN A 1 37 ? 17.184 7.761 -1.497 1.00 0.00 37 ASN A N 2
ATOM 1146 C CA . ASN A 1 37 ? 16.675 6.795 -2.537 1.00 0.00 37 ASN A CA 2
ATOM 1147 C C . ASN A 1 37 ? 17.059 5.361 -2.140 1.00 0.00 37 ASN A C 2
ATOM 1148 O O . ASN A 1 37 ? 18.113 4.882 -2.494 1.00 0.00 37 ASN A O 2
ATOM 1159 N N . VAL A 1 38 ? 16.216 4.695 -1.398 1.00 0.00 38 VAL A N 2
ATOM 1160 C CA . VAL A 1 38 ? 16.524 3.289 -0.969 1.00 0.00 38 VAL A CA 2
ATOM 1161 C C . VAL A 1 38 ? 15.414 2.278 -1.302 1.00 0.00 38 VAL A C 2
ATOM 1162 O O . VAL A 1 38 ? 15.689 1.101 -1.449 1.00 0.00 38 VAL A O 2
ATOM 1175 N N . ASN A 1 39 ? 14.188 2.725 -1.404 1.00 0.00 39 ASN A N 2
ATOM 1176 C CA . ASN A 1 39 ? 13.072 1.782 -1.719 1.00 0.00 39 ASN A CA 2
ATOM 1177 C C . ASN A 1 39 ? 12.201 2.257 -2.883 1.00 0.00 39 ASN A C 2
ATOM 1178 O O . ASN A 1 39 ? 11.924 3.439 -2.976 1.00 0.00 39 ASN A O 2
ATOM 1189 N N . CYS A 1 40 ? 11.759 1.350 -3.718 1.00 0.00 40 CYS A N 2
ATOM 1190 C CA . CYS A 1 40 ? 10.895 1.770 -4.868 1.00 0.00 40 CYS A CA 2
ATOM 1191 C C . CYS A 1 40 ? 9.485 1.286 -4.496 1.00 0.00 40 CYS A C 2
ATOM 1192 O O . CYS A 1 40 ? 9.207 0.105 -4.413 1.00 0.00 40 CYS A O 2
ATOM 1199 N N . TRP A 1 41 ? 8.602 2.225 -4.299 1.00 0.00 41 TRP A N 2
ATOM 1200 C CA . TRP A 1 41 ? 7.202 1.870 -3.906 1.00 0.00 41 TRP A CA 2
ATOM 1201 C C . TRP A 1 41 ? 6.242 1.998 -5.091 1.00 0.00 41 TRP A C 2
ATOM 1202 O O . TRP A 1 41 ? 6.406 2.871 -5.925 1.00 0.00 41 TRP A O 2
ATOM 1223 N N . CYS A 1 42 ? 5.259 1.138 -5.137 1.00 0.00 42 CYS A N 2
ATOM 1224 C CA . CYS A 1 42 ? 4.255 1.164 -6.239 1.00 0.00 42 CYS A CA 2
ATOM 1225 C C . CYS A 1 42 ? 2.960 1.753 -5.690 1.00 0.00 42 CYS A C 2
ATOM 1226 O O . CYS A 1 42 ? 2.781 1.867 -4.497 1.00 0.00 42 CYS A O 2
ATOM 1233 N N . GLU A 1 43 ? 2.073 2.106 -6.566 1.00 0.00 43 GLU A N 2
ATOM 1234 C CA . GLU A 1 43 ? 0.788 2.684 -6.133 1.00 0.00 43 GLU A CA 2
ATOM 1235 C C . GLU A 1 43 ? -0.228 1.591 -5.762 1.00 0.00 43 GLU A C 2
ATOM 1236 O O . GLU A 1 43 ? -1.186 1.864 -5.060 1.00 0.00 43 GLU A O 2
ATOM 1248 N N . THR A 1 44 ? -0.012 0.376 -6.218 1.00 0.00 44 THR A N 2
ATOM 1249 C CA . THR A 1 44 ? -1.013 -0.672 -5.841 1.00 0.00 44 THR A CA 2
ATOM 1250 C C . THR A 1 44 ? -0.678 -1.226 -4.431 1.00 0.00 44 THR A C 2
ATOM 1251 O O . THR A 1 44 ? -1.257 -2.231 -4.041 1.00 0.00 44 THR A O 2
ATOM 1263 N N . ASP A 1 1 ? 0.684 1.870 -0.919 1.00 0.00 1 ASP A N 3
ATOM 1264 C CA . ASP A 1 1 ? 1.844 1.690 -1.839 1.00 0.00 1 ASP A CA 3
ATOM 1265 C C . ASP A 1 1 ? 2.525 0.348 -1.558 1.00 0.00 1 ASP A C 3
ATOM 1266 O O . ASP A 1 1 ? 2.856 0.035 -0.426 1.00 0.00 1 ASP A O 3
ATOM 1277 N N . LYS A 1 2 ? 2.748 -0.408 -2.595 1.00 0.00 2 LYS A N 3
ATOM 1278 C CA . LYS A 1 2 ? 3.404 -1.749 -2.407 1.00 0.00 2 LYS A CA 3
ATOM 1279 C C . LYS A 1 2 ? 4.923 -1.605 -2.623 1.00 0.00 2 LYS A C 3
ATOM 1280 O O . LYS A 1 2 ? 5.370 -0.607 -3.130 1.00 0.00 2 LYS A O 3
ATOM 1299 N N . LEU A 1 3 ? 5.699 -2.578 -2.242 1.00 0.00 3 LEU A N 3
ATOM 1300 C CA . LEU A 1 3 ? 7.194 -2.521 -2.419 1.00 0.00 3 LEU A CA 3
ATOM 1301 C C . LEU A 1 3 ? 7.639 -3.593 -3.411 1.00 0.00 3 LEU A C 3
ATOM 1302 O O . LEU A 1 3 ? 7.380 -4.761 -3.186 1.00 0.00 3 LEU A O 3
ATOM 1318 N N . ILE A 1 4 ? 8.289 -3.189 -4.469 1.00 0.00 4 ILE A N 3
ATOM 1319 C CA . ILE A 1 4 ? 8.756 -4.191 -5.481 1.00 0.00 4 ILE A CA 3
ATOM 1320 C C . ILE A 1 4 ? 10.292 -4.153 -5.636 1.00 0.00 4 ILE A C 3
ATOM 1321 O O . ILE A 1 4 ? 10.870 -5.000 -6.289 1.00 0.00 4 ILE A O 3
ATOM 1337 N N . GLY A 1 5 ? 10.932 -3.181 -5.030 1.00 0.00 5 GLY A N 3
ATOM 1338 C CA . GLY A 1 5 ? 12.427 -3.095 -5.153 1.00 0.00 5 GLY A CA 3
ATOM 1339 C C . GLY A 1 5 ? 12.960 -1.907 -4.353 1.00 0.00 5 GLY A C 3
ATOM 1340 O O . GLY A 1 5 ? 12.202 -1.203 -3.712 1.00 0.00 5 GLY A O 3
ATOM 1344 N N . SER A 1 6 ? 14.242 -1.692 -4.397 1.00 0.00 6 SER A N 3
ATOM 1345 C CA . SER A 1 6 ? 14.856 -0.570 -3.657 1.00 0.00 6 SER A CA 3
ATOM 1346 C C . SER A 1 6 ? 15.432 0.459 -4.632 1.00 0.00 6 SER A C 3
ATOM 1347 O O . SER A 1 6 ? 15.160 0.404 -5.815 1.00 0.00 6 SER A O 3
ATOM 1355 N N . CYS A 1 7 ? 16.206 1.385 -4.131 1.00 0.00 7 CYS A N 3
ATOM 1356 C CA . CYS A 1 7 ? 16.796 2.419 -5.020 1.00 0.00 7 CYS A CA 3
ATOM 1357 C C . CYS A 1 7 ? 18.311 2.564 -4.767 1.00 0.00 7 CYS A C 3
ATOM 1358 O O . CYS A 1 7 ? 18.865 3.636 -4.863 1.00 0.00 7 CYS A O 3
ATOM 1365 N N . VAL A 1 8 ? 18.965 1.477 -4.470 1.00 0.00 8 VAL A N 3
ATOM 1366 C CA . VAL A 1 8 ? 20.434 1.519 -4.199 1.00 0.00 8 VAL A CA 3
ATOM 1367 C C . VAL A 1 8 ? 21.209 0.681 -5.231 1.00 0.00 8 VAL A C 3
ATOM 1368 O O . VAL A 1 8 ? 21.369 -0.511 -5.062 1.00 0.00 8 VAL A O 3
ATOM 1381 N N . TRP A 1 9 ? 21.644 1.321 -6.273 1.00 0.00 9 TRP A N 3
ATOM 1382 C CA . TRP A 1 9 ? 22.432 0.639 -7.361 1.00 0.00 9 TRP A CA 3
ATOM 1383 C C . TRP A 1 9 ? 23.538 -0.250 -6.724 1.00 0.00 9 TRP A C 3
ATOM 1384 O O . TRP A 1 9 ? 24.627 0.225 -6.457 1.00 0.00 9 TRP A O 3
ATOM 1405 N N . GLY A 1 10 ? 23.256 -1.502 -6.486 1.00 0.00 10 GLY A N 3
ATOM 1406 C CA . GLY A 1 10 ? 24.272 -2.417 -5.869 1.00 0.00 10 GLY A CA 3
ATOM 1407 C C . GLY A 1 10 ? 23.542 -3.480 -5.048 1.00 0.00 10 GLY A C 3
ATOM 1408 O O . GLY A 1 10 ? 23.993 -4.603 -4.946 1.00 0.00 10 GLY A O 3
ATOM 1412 N N . ALA A 1 11 ? 22.424 -3.112 -4.478 1.00 0.00 11 ALA A N 3
ATOM 1413 C CA . ALA A 1 11 ? 21.645 -4.093 -3.654 1.00 0.00 11 ALA A CA 3
ATOM 1414 C C . ALA A 1 11 ? 20.985 -5.106 -4.610 1.00 0.00 11 ALA A C 3
ATOM 1415 O O . ALA A 1 11 ? 20.764 -4.815 -5.770 1.00 0.00 11 ALA A O 3
ATOM 1422 N N . VAL A 1 12 ? 20.640 -6.261 -4.116 1.00 0.00 12 VAL A N 3
ATOM 1423 C CA . VAL A 1 12 ? 20.002 -7.292 -4.999 1.00 0.00 12 VAL A CA 3
ATOM 1424 C C . VAL A 1 12 ? 18.478 -7.065 -5.115 1.00 0.00 12 VAL A C 3
ATOM 1425 O O . VAL A 1 12 ? 17.681 -7.976 -5.023 1.00 0.00 12 VAL A O 3
ATOM 1438 N N . ASN A 1 13 ? 18.110 -5.829 -5.300 1.00 0.00 13 ASN A N 3
ATOM 1439 C CA . ASN A 1 13 ? 16.653 -5.493 -5.428 1.00 0.00 13 ASN A CA 3
ATOM 1440 C C . ASN A 1 13 ? 16.435 -4.101 -6.026 1.00 0.00 13 ASN A C 3
ATOM 1441 O O . ASN A 1 13 ? 15.365 -3.561 -5.875 1.00 0.00 13 ASN A O 3
ATOM 1452 N N . TYR A 1 14 ? 17.408 -3.532 -6.680 1.00 0.00 14 TYR A N 3
ATOM 1453 C CA . TYR A 1 14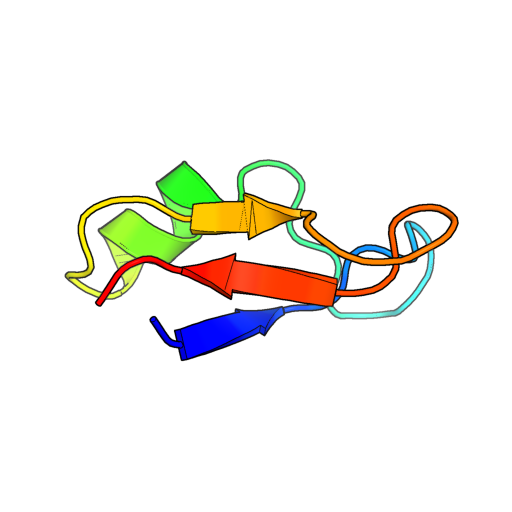 ? 17.205 -2.163 -7.259 1.00 0.00 14 TYR A CA 3
ATOM 1454 C C . TYR A 1 14 ? 16.326 -2.240 -8.510 1.00 0.00 14 TYR A C 3
ATOM 1455 O O . TYR A 1 14 ? 16.273 -3.262 -9.162 1.00 0.00 14 TYR A O 3
ATOM 1473 N N . THR A 1 15 ? 15.647 -1.173 -8.813 1.00 0.00 15 THR A N 3
ATOM 1474 C CA . THR A 1 15 ? 14.771 -1.136 -10.007 1.00 0.00 15 THR A CA 3
ATOM 1475 C C . THR A 1 15 ? 15.177 -0.049 -11.003 1.00 0.00 15 THR A C 3
ATOM 1476 O O . THR A 1 15 ? 14.784 1.091 -10.850 1.00 0.00 15 THR A O 3
ATOM 1487 N N . SER A 1 16 ? 15.954 -0.396 -11.994 1.00 0.00 16 SER A N 3
ATOM 1488 C CA . SER A 1 16 ? 16.383 0.593 -13.013 1.00 0.00 16 SER A CA 3
ATOM 1489 C C . SER A 1 16 ? 15.135 1.305 -13.585 1.00 0.00 16 SER A C 3
ATOM 1490 O O . SER A 1 16 ? 15.171 2.468 -13.933 1.00 0.00 16 SER A O 3
ATOM 1498 N N . ASP A 1 17 ? 14.055 0.574 -13.678 1.00 0.00 17 ASP A N 3
ATOM 1499 C CA . ASP A 1 17 ? 12.788 1.149 -14.213 1.00 0.00 17 ASP A CA 3
ATOM 1500 C C . ASP A 1 17 ? 11.642 0.771 -13.246 1.00 0.00 17 ASP A C 3
ATOM 1501 O O . ASP A 1 17 ? 10.830 -0.086 -13.526 1.00 0.00 17 ASP A O 3
ATOM 1510 N N . CYS A 1 18 ? 11.612 1.402 -12.109 1.00 0.00 18 CYS A N 3
ATOM 1511 C CA . CYS A 1 18 ? 10.555 1.135 -11.083 1.00 0.00 18 CYS A CA 3
ATOM 1512 C C . CYS A 1 18 ? 9.145 1.068 -11.703 1.00 0.00 18 CYS A C 3
ATOM 1513 O O . CYS A 1 18 ? 8.494 0.045 -11.673 1.00 0.00 18 CYS A O 3
ATOM 1520 N N . ASN A 1 19 ? 8.690 2.162 -12.274 1.00 0.00 19 ASN A N 3
ATOM 1521 C CA . ASN A 1 19 ? 7.320 2.142 -12.884 1.00 0.00 19 ASN A CA 3
ATOM 1522 C C . ASN A 1 19 ? 7.268 1.145 -14.049 1.00 0.00 19 ASN A C 3
ATOM 1523 O O . ASN A 1 19 ? 6.243 0.534 -14.266 1.00 0.00 19 ASN A O 3
ATOM 1534 N N . GLY A 1 20 ? 8.335 0.982 -14.787 1.00 0.00 20 GLY A N 3
ATOM 1535 C CA . GLY A 1 20 ? 8.322 0.006 -15.929 1.00 0.00 20 GLY A CA 3
ATOM 1536 C C . GLY A 1 20 ? 7.975 -1.365 -15.349 1.00 0.00 20 GLY A C 3
ATOM 1537 O O . GLY A 1 20 ? 7.041 -2.027 -15.769 1.00 0.00 20 GLY A O 3
ATOM 1541 N N . GLU A 1 21 ? 8.734 -1.779 -14.369 1.00 0.00 21 GLU A N 3
ATOM 1542 C CA . GLU A 1 21 ? 8.464 -3.107 -13.729 1.00 0.00 21 GLU A CA 3
ATOM 1543 C C . GLU A 1 21 ? 7.055 -3.049 -13.109 1.00 0.00 21 GLU A C 3
ATOM 1544 O O . GLU A 1 21 ? 6.252 -3.941 -13.281 1.00 0.00 21 GLU A O 3
ATOM 1556 N N . CYS A 1 22 ? 6.780 -1.997 -12.396 1.00 0.00 22 CYS A N 3
ATOM 1557 C CA . CYS A 1 22 ? 5.442 -1.813 -11.746 1.00 0.00 22 CYS A CA 3
ATOM 1558 C C . CYS A 1 22 ? 4.313 -2.103 -12.762 1.00 0.00 22 CYS A C 3
ATOM 1559 O O . CYS A 1 22 ? 3.402 -2.871 -12.510 1.00 0.00 22 CYS A O 3
ATOM 1566 N N . LYS A 1 23 ? 4.400 -1.479 -13.905 1.00 0.00 23 LYS A N 3
ATOM 1567 C CA . LYS A 1 23 ? 3.371 -1.681 -14.979 1.00 0.00 23 LYS A CA 3
ATOM 1568 C C . LYS A 1 23 ? 3.416 -3.177 -15.314 1.00 0.00 23 LYS A C 3
ATOM 1569 O O . LYS A 1 23 ? 2.394 -3.817 -15.459 1.00 0.00 23 LYS A O 3
ATOM 1588 N N . ARG A 1 24 ? 4.604 -3.712 -15.442 1.00 0.00 24 ARG A N 3
ATOM 1589 C CA . ARG A 1 24 ? 4.767 -5.167 -15.744 1.00 0.00 24 ARG A CA 3
ATOM 1590 C C . ARG A 1 24 ? 4.087 -5.981 -14.616 1.00 0.00 24 ARG A C 3
ATOM 1591 O O . ARG A 1 24 ? 3.681 -7.111 -14.814 1.00 0.00 24 ARG A O 3
ATOM 1612 N N . ARG A 1 25 ? 3.982 -5.384 -13.459 1.00 0.00 25 ARG A N 3
ATOM 1613 C CA . ARG A 1 25 ? 3.347 -6.075 -12.293 1.00 0.00 25 ARG A CA 3
ATOM 1614 C C . ARG A 1 25 ? 1.842 -5.853 -12.273 1.00 0.00 25 ARG A C 3
ATOM 1615 O O . ARG A 1 25 ? 1.183 -6.223 -11.319 1.00 0.00 25 ARG A O 3
ATOM 1636 N N . GLY A 1 26 ? 1.314 -5.247 -13.301 1.00 0.00 26 GLY A N 3
ATOM 1637 C CA . GLY A 1 26 ? -0.157 -5.000 -13.331 1.00 0.00 26 GLY A CA 3
ATOM 1638 C C . GLY A 1 26 ? -0.475 -3.819 -12.399 1.00 0.00 26 GLY A C 3
ATOM 1639 O O . GLY A 1 26 ? -1.633 -3.553 -12.138 1.00 0.00 26 GLY A O 3
ATOM 1643 N N . TYR A 1 27 ? 0.532 -3.125 -11.919 1.00 0.00 27 TYR A N 3
ATOM 1644 C CA . TYR A 1 27 ? 0.262 -1.964 -11.002 1.00 0.00 27 TYR A CA 3
ATOM 1645 C C . TYR A 1 27 ? -0.012 -0.707 -11.838 1.00 0.00 27 TYR A C 3
ATOM 1646 O O . TYR A 1 27 ? 0.382 -0.608 -12.984 1.00 0.00 27 TYR A O 3
ATOM 1664 N N . LYS A 1 28 ? -0.669 0.241 -11.232 1.00 0.00 28 LYS A N 3
ATOM 1665 C CA . LYS A 1 28 ? -1.013 1.518 -11.936 1.00 0.00 28 LYS A CA 3
ATOM 1666 C C . LYS A 1 28 ? 0.238 2.404 -12.097 1.00 0.00 28 LYS A C 3
ATOM 1667 O O . LYS A 1 28 ? 0.308 3.211 -13.006 1.00 0.00 28 LYS A O 3
ATOM 1686 N N . GLY A 1 29 ? 1.189 2.243 -11.215 1.00 0.00 29 GLY A N 3
ATOM 1687 C CA . GLY A 1 29 ? 2.434 3.064 -11.303 1.00 0.00 29 GLY A CA 3
ATOM 1688 C C . GLY A 1 29 ? 3.317 2.809 -10.089 1.00 0.00 29 GLY A C 3
ATOM 1689 O O . GLY A 1 29 ? 2.827 2.391 -9.064 1.00 0.00 29 GLY A O 3
ATOM 1693 N N . GLY A 1 30 ? 4.594 3.052 -10.206 1.00 0.00 30 GLY A N 3
ATOM 1694 C CA . GLY A 1 30 ? 5.521 2.829 -9.052 1.00 0.00 30 GLY A CA 3
ATOM 1695 C C . GLY A 1 30 ? 6.786 3.668 -9.274 1.00 0.00 30 GLY A C 3
ATOM 1696 O O . GLY A 1 30 ? 7.153 3.955 -10.397 1.00 0.00 30 GLY A O 3
ATOM 1700 N N . HIS A 1 31 ? 7.431 4.036 -8.199 1.00 0.00 31 HIS A N 3
ATOM 1701 C CA . HIS A 1 31 ? 8.670 4.885 -8.324 1.00 0.00 31 HIS A CA 3
ATOM 1702 C C . HIS A 1 31 ? 9.371 4.927 -6.962 1.00 0.00 31 HIS A C 3
ATOM 1703 O O . HIS A 1 31 ? 8.859 4.422 -5.982 1.00 0.00 31 HIS A O 3
ATOM 1718 N N . CYS A 1 32 ? 10.517 5.562 -6.927 1.00 0.00 32 CYS A N 3
ATOM 1719 C CA . CYS A 1 32 ? 11.231 5.646 -5.619 1.00 0.00 32 CYS A CA 3
ATOM 1720 C C . CYS A 1 32 ? 10.497 6.681 -4.739 1.00 0.00 32 CYS A C 3
ATOM 1721 O O . CYS A 1 32 ? 9.623 7.384 -5.215 1.00 0.00 32 CYS A O 3
ATOM 1728 N N . GLY A 1 33 ? 10.845 6.744 -3.481 1.00 0.00 33 GLY A N 3
ATOM 1729 C CA . GLY A 1 33 ? 10.161 7.742 -2.584 1.00 0.00 33 GLY A CA 3
ATOM 1730 C C . GLY A 1 33 ? 10.663 7.634 -1.149 1.00 0.00 33 GLY A C 3
ATOM 1731 O O . GLY A 1 33 ? 9.884 7.708 -0.218 1.00 0.00 33 GLY A O 3
ATOM 1735 N N . SER A 1 34 ? 11.952 7.483 -0.991 1.00 0.00 34 SER A N 3
ATOM 1736 C CA . SER A 1 34 ? 12.506 7.364 0.377 1.00 0.00 34 SER A CA 3
ATOM 1737 C C . SER A 1 34 ? 13.640 8.418 0.509 1.00 0.00 34 SER A C 3
ATOM 1738 O O . SER A 1 34 ? 13.587 9.460 -0.115 1.00 0.00 34 SER A O 3
ATOM 1746 N N . PHE A 1 35 ? 14.630 8.151 1.317 1.00 0.00 35 PHE A N 3
ATOM 1747 C CA . PHE A 1 35 ? 15.763 9.127 1.489 1.00 0.00 35 PHE A CA 3
ATOM 1748 C C . PHE A 1 35 ? 16.897 8.769 0.526 1.00 0.00 35 PHE A C 3
ATOM 1749 O O . PHE A 1 35 ? 17.221 7.607 0.377 1.00 0.00 35 PHE A O 3
ATOM 1766 N N . ALA A 1 36 ? 17.486 9.764 -0.070 1.00 0.00 36 ALA A N 3
ATOM 1767 C CA . ALA A 1 36 ? 18.607 9.557 -1.052 1.00 0.00 36 ALA A CA 3
ATOM 1768 C C . ALA A 1 36 ? 18.318 8.365 -1.996 1.00 0.00 36 ALA A C 3
ATOM 1769 O O . ALA A 1 36 ? 19.215 7.651 -2.391 1.00 0.00 36 ALA A O 3
ATOM 1776 N N . ASN A 1 37 ? 17.063 8.182 -2.350 1.00 0.00 37 ASN A N 3
ATOM 1777 C CA . ASN A 1 37 ? 16.688 7.045 -3.269 1.00 0.00 37 ASN A CA 3
ATOM 1778 C C . ASN A 1 37 ? 17.134 5.716 -2.655 1.00 0.00 37 ASN A C 3
ATOM 1779 O O . ASN A 1 37 ? 18.171 5.196 -3.000 1.00 0.00 37 ASN A O 3
ATOM 1790 N N . VAL A 1 38 ? 16.354 5.182 -1.753 1.00 0.00 38 VAL A N 3
ATOM 1791 C CA . VAL A 1 38 ? 16.726 3.879 -1.110 1.00 0.00 38 VAL A CA 3
ATOM 1792 C C . VAL A 1 38 ? 15.642 2.808 -1.298 1.00 0.00 38 VAL A C 3
ATOM 1793 O O . VAL A 1 38 ? 15.937 1.627 -1.308 1.00 0.00 38 VAL A O 3
ATOM 1806 N N . ASN A 1 39 ? 14.413 3.227 -1.439 1.00 0.00 39 ASN A N 3
ATOM 1807 C CA . ASN A 1 39 ? 13.302 2.227 -1.629 1.00 0.00 39 ASN A CA 3
ATOM 1808 C C . ASN A 1 39 ? 12.373 2.592 -2.795 1.00 0.00 39 ASN A C 3
ATOM 1809 O O . ASN A 1 39 ? 12.187 3.767 -3.062 1.00 0.00 39 ASN A O 3
ATOM 1820 N N . CYS A 1 40 ? 11.800 1.601 -3.445 1.00 0.00 40 CYS A N 3
ATOM 1821 C CA . CYS A 1 40 ? 10.883 1.887 -4.586 1.00 0.00 40 CYS A CA 3
ATOM 1822 C C . CYS A 1 40 ? 9.515 1.300 -4.255 1.00 0.00 40 CYS A C 3
ATOM 1823 O O . CYS A 1 40 ? 9.372 0.123 -3.974 1.00 0.00 40 CYS A O 3
ATOM 1830 N N . TRP A 1 41 ? 8.529 2.147 -4.325 1.00 0.00 41 TRP A N 3
ATOM 1831 C CA . TRP A 1 41 ? 7.131 1.727 -4.008 1.00 0.00 41 TRP A CA 3
ATOM 1832 C C . TRP A 1 41 ? 6.235 1.742 -5.245 1.00 0.00 41 TRP A C 3
ATOM 1833 O O . TRP A 1 41 ? 6.454 2.507 -6.161 1.00 0.00 41 TRP A O 3
ATOM 1854 N N . CYS A 1 42 ? 5.235 0.915 -5.258 1.00 0.00 42 CYS A N 3
ATOM 1855 C CA . CYS A 1 42 ? 4.292 0.839 -6.398 1.00 0.00 42 CYS A CA 3
ATOM 1856 C C . CYS A 1 42 ? 2.907 1.225 -5.910 1.00 0.00 42 CYS A C 3
ATOM 1857 O O . CYS A 1 42 ? 2.691 1.367 -4.723 1.00 0.00 42 CYS A O 3
ATOM 1864 N N . GLU A 1 43 ? 1.999 1.384 -6.824 1.00 0.00 43 GLU A N 3
ATOM 1865 C CA . GLU A 1 43 ? 0.616 1.752 -6.443 1.00 0.00 43 GLU A CA 3
ATOM 1866 C C . GLU A 1 43 ? -0.396 0.717 -6.940 1.00 0.00 43 GLU A C 3
ATOM 1867 O O . GLU A 1 43 ? -0.212 0.113 -7.983 1.00 0.00 43 GLU A O 3
ATOM 1879 N N . THR A 1 44 ? -1.448 0.530 -6.189 1.00 0.00 44 THR A N 3
ATOM 1880 C CA . THR A 1 44 ? -2.502 -0.463 -6.588 1.00 0.00 44 THR A CA 3
ATOM 1881 C C . THR A 1 44 ? -3.876 0.184 -6.403 1.00 0.00 44 THR A C 3
ATOM 1882 O O . THR A 1 44 ? -3.977 0.963 -5.471 1.00 0.00 44 THR A O 3
ATOM 1894 N N . ASP A 1 1 ? 0.644 2.051 -0.906 1.00 0.00 1 ASP A N 4
ATOM 1895 C CA . ASP A 1 1 ? 1.815 1.854 -1.805 1.00 0.00 1 ASP A CA 4
ATOM 1896 C C . ASP A 1 1 ? 2.286 0.402 -1.700 1.00 0.00 1 ASP A C 4
ATOM 1897 O O . ASP A 1 1 ? 2.051 -0.238 -0.695 1.00 0.00 1 ASP A O 4
ATOM 1908 N N . LYS A 1 2 ? 2.944 -0.083 -2.722 1.00 0.00 2 LYS A N 4
ATOM 1909 C CA . LYS A 1 2 ? 3.425 -1.511 -2.667 1.00 0.00 2 LYS A CA 4
ATOM 1910 C C . LYS A 1 2 ? 4.945 -1.596 -2.852 1.00 0.00 2 LYS A C 4
ATOM 1911 O O . LYS A 1 2 ? 5.522 -0.798 -3.543 1.00 0.00 2 LYS A O 4
ATOM 1930 N N . LEU A 1 3 ? 5.584 -2.560 -2.254 1.00 0.00 3 LEU A N 4
ATOM 1931 C CA . LEU A 1 3 ? 7.077 -2.695 -2.402 1.00 0.00 3 LEU A CA 4
ATOM 1932 C C . LEU A 1 3 ? 7.408 -3.732 -3.474 1.00 0.00 3 LEU A C 4
ATOM 1933 O O . LEU A 1 3 ? 7.060 -4.890 -3.336 1.00 0.00 3 LEU A O 4
ATOM 1949 N N . ILE A 1 4 ? 8.069 -3.302 -4.513 1.00 0.00 4 ILE A N 4
ATOM 1950 C CA . ILE A 1 4 ? 8.438 -4.249 -5.614 1.00 0.00 4 ILE A CA 4
ATOM 1951 C C . ILE A 1 4 ? 9.967 -4.330 -5.802 1.00 0.00 4 ILE A C 4
ATOM 1952 O O . ILE A 1 4 ? 10.463 -5.203 -6.491 1.00 0.00 4 ILE A O 4
ATOM 1968 N N . GLY A 1 5 ? 10.695 -3.425 -5.201 1.00 0.00 5 GLY A N 4
ATOM 1969 C CA . GLY A 1 5 ? 12.187 -3.464 -5.354 1.00 0.00 5 GLY A CA 4
ATOM 1970 C C . GLY A 1 5 ? 12.817 -2.408 -4.453 1.00 0.00 5 GLY A C 4
ATOM 1971 O O . GLY A 1 5 ? 12.133 -1.637 -3.809 1.00 0.00 5 GLY A O 4
ATOM 1975 N N . SER A 1 6 ? 14.114 -2.366 -4.412 1.00 0.00 6 SER A N 4
ATOM 1976 C CA . SER A 1 6 ? 14.874 -1.385 -3.569 1.00 0.00 6 SER A CA 4
ATOM 1977 C C . SER A 1 6 ? 15.319 -0.204 -4.425 1.00 0.00 6 SER A C 4
ATOM 1978 O O . SER A 1 6 ? 15.235 -0.237 -5.644 1.00 0.00 6 SER A O 4
ATOM 1986 N N . CYS A 1 7 ? 15.791 0.818 -3.763 1.00 0.00 7 CYS A N 4
ATOM 1987 C CA . CYS A 1 7 ? 16.253 2.003 -4.518 1.00 0.00 7 CYS A CA 4
ATOM 1988 C C . CYS A 1 7 ? 17.670 2.352 -4.030 1.00 0.00 7 CYS A C 4
ATOM 1989 O O . CYS A 1 7 ? 18.091 3.487 -4.068 1.00 0.00 7 CYS A O 4
ATOM 1996 N N . VAL A 1 8 ? 18.386 1.352 -3.590 1.00 0.00 8 VAL A N 4
ATOM 1997 C CA . VAL A 1 8 ? 19.787 1.559 -3.094 1.00 0.00 8 VAL A CA 4
ATOM 1998 C C . VAL A 1 8 ? 20.786 0.860 -4.042 1.00 0.00 8 VAL A C 4
ATOM 1999 O O . VAL A 1 8 ? 21.080 -0.309 -3.889 1.00 0.00 8 VAL A O 4
ATOM 2012 N N . TRP A 1 9 ? 21.264 1.578 -5.015 1.00 0.00 9 TRP A N 4
ATOM 2013 C CA . TRP A 1 9 ? 22.253 1.021 -6.004 1.00 0.00 9 TRP A CA 4
ATOM 2014 C C . TRP A 1 9 ? 23.355 0.204 -5.276 1.00 0.00 9 TRP A C 4
ATOM 2015 O O . TRP A 1 9 ? 24.248 0.768 -4.674 1.00 0.00 9 TRP A O 4
ATOM 2036 N N . GLY A 1 10 ? 23.275 -1.098 -5.345 1.00 0.00 10 GLY A N 4
ATOM 2037 C CA . GLY A 1 10 ? 24.292 -1.965 -4.667 1.00 0.00 10 GLY A CA 4
ATOM 2038 C C . GLY A 1 10 ? 23.593 -3.188 -4.067 1.00 0.00 10 GLY A C 4
ATOM 2039 O O . GLY A 1 10 ? 24.198 -4.228 -3.900 1.00 0.00 10 GLY A O 4
ATOM 2043 N N . ALA A 1 11 ? 22.331 -3.046 -3.749 1.00 0.00 11 ALA A N 4
ATOM 2044 C CA . ALA A 1 11 ? 21.582 -4.206 -3.161 1.00 0.00 11 ALA A CA 4
ATOM 2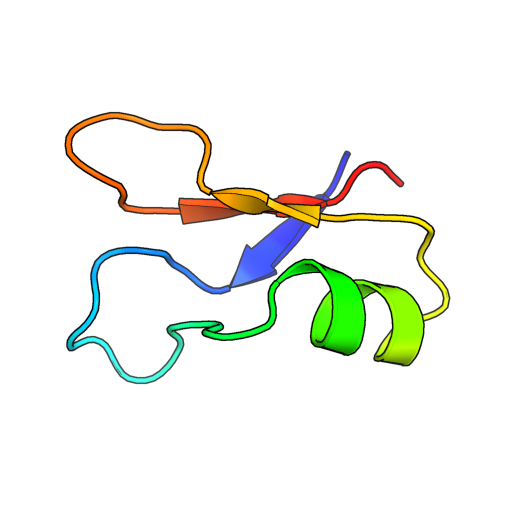045 C C . ALA A 1 11 ? 21.104 -5.139 -4.291 1.00 0.00 11 ALA A C 4
ATOM 2046 O O . ALA A 1 11 ? 20.990 -4.732 -5.432 1.00 0.00 11 ALA A O 4
ATOM 2053 N N . VAL A 1 12 ? 20.798 -6.364 -3.959 1.00 0.00 12 VAL A N 4
ATOM 2054 C CA . VAL A 1 12 ? 20.338 -7.326 -5.013 1.00 0.00 12 VAL A CA 4
ATOM 2055 C C . VAL A 1 12 ? 18.823 -7.183 -5.276 1.00 0.00 12 VAL A C 4
ATOM 2056 O O . VAL A 1 12 ? 18.080 -8.143 -5.291 1.00 0.00 12 VAL A O 4
ATOM 2069 N N . ASN A 1 13 ? 18.385 -5.965 -5.455 1.00 0.00 13 ASN A N 4
ATOM 2070 C CA . ASN A 1 13 ? 16.932 -5.728 -5.727 1.00 0.00 13 ASN A CA 4
ATOM 2071 C C . ASN A 1 13 ? 16.656 -4.294 -6.193 1.00 0.00 13 ASN A C 4
ATOM 2072 O O . ASN A 1 13 ? 15.542 -3.840 -6.068 1.00 0.00 13 ASN A O 4
ATOM 2083 N N . TYR A 1 14 ? 17.631 -3.596 -6.718 1.00 0.00 14 TYR A N 4
ATOM 2084 C CA . TYR A 1 14 ? 17.362 -2.188 -7.167 1.00 0.00 14 TYR A CA 4
ATOM 2085 C C . TYR A 1 14 ? 16.497 -2.213 -8.435 1.00 0.00 14 TYR A C 4
ATOM 2086 O O . TYR A 1 14 ? 16.597 -3.129 -9.226 1.00 0.00 14 TYR A O 4
ATOM 2104 N N . THR A 1 15 ? 15.682 -1.213 -8.607 1.00 0.00 15 THR A N 4
ATOM 2105 C CA . THR A 1 15 ? 14.807 -1.162 -9.818 1.00 0.00 15 THR A CA 4
ATOM 2106 C C . THR A 1 15 ? 15.260 -0.069 -10.793 1.00 0.00 15 THR A C 4
ATOM 2107 O O . THR A 1 15 ? 15.193 1.105 -10.491 1.00 0.00 15 THR A O 4
ATOM 2118 N N . SER A 1 16 ? 15.718 -0.471 -11.950 1.00 0.00 16 SER A N 4
ATOM 2119 C CA . SER A 1 16 ? 16.174 0.541 -12.958 1.00 0.00 16 SER A CA 4
ATOM 2120 C C . SER A 1 16 ? 14.962 1.388 -13.389 1.00 0.00 16 SER A C 4
ATOM 2121 O O . SER A 1 16 ? 14.990 2.600 -13.340 1.00 0.00 16 SER A O 4
ATOM 2129 N N . ASP A 1 17 ? 13.914 0.728 -13.790 1.00 0.00 17 ASP A N 4
ATOM 2130 C CA . ASP A 1 17 ? 12.675 1.437 -14.240 1.00 0.00 17 ASP A CA 4
ATOM 2131 C C . ASP A 1 17 ? 11.544 1.076 -13.259 1.00 0.00 17 ASP A C 4
ATOM 2132 O O . ASP A 1 17 ? 10.794 0.141 -13.473 1.00 0.00 17 ASP A O 4
ATOM 2141 N N . CYS A 1 18 ? 11.455 1.818 -12.194 1.00 0.00 18 CYS A N 4
ATOM 2142 C CA . CYS A 1 18 ? 10.405 1.575 -11.156 1.00 0.00 18 CYS A CA 4
ATOM 2143 C C . CYS A 1 18 ? 9.016 1.323 -11.772 1.00 0.00 18 CYS A C 4
ATOM 2144 O O . CYS A 1 18 ? 8.429 0.275 -11.578 1.00 0.00 18 CYS A O 4
ATOM 2151 N N . ASN A 1 19 ? 8.513 2.283 -12.515 1.00 0.00 19 ASN A N 4
ATOM 2152 C CA . ASN A 1 19 ? 7.161 2.091 -13.130 1.00 0.00 19 ASN A CA 4
ATOM 2153 C C . ASN A 1 19 ? 7.187 0.974 -14.173 1.00 0.00 19 ASN A C 4
ATOM 2154 O O . ASN A 1 19 ? 6.283 0.172 -14.213 1.00 0.00 19 ASN A O 4
ATOM 2165 N N . GLY A 1 20 ? 8.184 0.919 -15.004 1.00 0.00 20 GLY A N 4
ATOM 2166 C CA . GLY A 1 20 ? 8.257 -0.161 -16.044 1.00 0.00 20 GLY A CA 4
ATOM 2167 C C . GLY A 1 20 ? 8.046 -1.523 -15.373 1.00 0.00 20 GLY A C 4
ATOM 2168 O O . GLY A 1 20 ? 7.250 -2.344 -15.800 1.00 0.00 20 GLY A O 4
ATOM 2172 N N . GLU A 1 21 ? 8.785 -1.733 -14.313 1.00 0.00 21 GLU A N 4
ATOM 2173 C CA . GLU A 1 21 ? 8.677 -3.018 -13.560 1.00 0.00 21 GLU A CA 4
ATOM 2174 C C . GLU A 1 21 ? 7.280 -3.137 -12.954 1.00 0.00 21 GLU A C 4
ATOM 2175 O O . GLU A 1 21 ? 6.584 -4.100 -13.197 1.00 0.00 21 GLU A O 4
ATOM 2187 N N . CYS A 1 22 ? 6.891 -2.154 -12.184 1.00 0.00 22 CYS A N 4
ATOM 2188 C CA . CYS A 1 22 ? 5.556 -2.155 -11.533 1.00 0.00 22 CYS A CA 4
ATOM 2189 C C . CYS A 1 22 ? 4.446 -2.443 -12.564 1.00 0.00 22 CYS A C 4
ATOM 2190 O O . CYS A 1 22 ? 3.563 -3.247 -12.330 1.00 0.00 22 CYS A O 4
ATOM 2197 N N . LYS A 1 23 ? 4.504 -1.787 -13.687 1.00 0.00 23 LYS A N 4
ATOM 2198 C CA . LYS A 1 23 ? 3.498 -1.971 -14.780 1.00 0.00 23 LYS A CA 4
ATOM 2199 C C . LYS A 1 23 ? 3.561 -3.459 -15.156 1.00 0.00 23 LYS A C 4
ATOM 2200 O O . LYS A 1 23 ? 2.550 -4.119 -15.291 1.00 0.00 23 LYS A O 4
ATOM 2219 N N . ARG A 1 24 ? 4.762 -3.956 -15.318 1.00 0.00 24 ARG A N 4
ATOM 2220 C CA . ARG A 1 24 ? 4.952 -5.395 -15.669 1.00 0.00 24 ARG A CA 4
ATOM 2221 C C . ARG A 1 24 ? 4.290 -6.260 -14.561 1.00 0.00 24 ARG A C 4
ATOM 2222 O O . ARG A 1 24 ? 3.913 -7.392 -14.790 1.00 0.00 24 ARG A O 4
ATOM 2243 N N . ARG A 1 25 ? 4.167 -5.706 -13.380 1.00 0.00 25 ARG A N 4
ATOM 2244 C CA . ARG A 1 25 ? 3.538 -6.477 -12.258 1.00 0.00 25 ARG A CA 4
ATOM 2245 C C . ARG A 1 25 ? 2.026 -6.263 -12.239 1.00 0.00 25 ARG A C 4
ATOM 2246 O O . ARG A 1 25 ? 1.358 -6.668 -11.307 1.00 0.00 25 ARG A O 4
ATOM 2267 N N . GLY A 1 26 ? 1.496 -5.630 -13.250 1.00 0.00 26 GLY A N 4
ATOM 2268 C CA . GLY A 1 26 ? 0.024 -5.395 -13.284 1.00 0.00 26 GLY A CA 4
ATOM 2269 C C . GLY A 1 26 ? -0.327 -4.170 -12.433 1.00 0.00 26 GLY A C 4
ATOM 2270 O O . GLY A 1 26 ? -1.493 -3.853 -12.285 1.00 0.00 26 GLY A O 4
ATOM 2274 N N . TYR A 1 27 ? 0.660 -3.493 -11.890 1.00 0.00 27 TYR A N 4
ATOM 2275 C CA . TYR A 1 27 ? 0.325 -2.289 -11.051 1.00 0.00 27 TYR A CA 4
ATOM 2276 C C . TYR A 1 27 ? -0.005 -1.090 -11.958 1.00 0.00 27 TYR A C 4
ATOM 2277 O O . TYR A 1 27 ? -0.047 -1.222 -13.166 1.00 0.00 27 TYR A O 4
ATOM 2295 N N . LYS A 1 28 ? -0.239 0.056 -11.372 1.00 0.00 28 LYS A N 4
ATOM 2296 C CA . LYS A 1 28 ? -0.572 1.271 -12.186 1.00 0.00 28 LYS A CA 4
ATOM 2297 C C . LYS A 1 28 ? 0.637 2.203 -12.324 1.00 0.00 28 LYS A C 4
ATOM 2298 O O . LYS A 1 28 ? 0.693 2.994 -13.243 1.00 0.00 28 LYS A O 4
ATOM 2317 N N . GLY A 1 29 ? 1.575 2.100 -11.422 1.00 0.00 29 GLY A N 4
ATOM 2318 C CA . GLY A 1 29 ? 2.779 2.980 -11.491 1.00 0.00 29 GLY A CA 4
ATOM 2319 C C . GLY A 1 29 ? 3.482 2.978 -10.138 1.00 0.00 29 GLY A C 4
ATOM 2320 O O . GLY A 1 29 ? 2.871 2.644 -9.145 1.00 0.00 29 GLY A O 4
ATOM 2324 N N . GLY A 1 30 ? 4.736 3.341 -10.121 1.00 0.00 30 GLY A N 4
ATOM 2325 C CA . GLY A 1 30 ? 5.506 3.364 -8.850 1.00 0.00 30 GLY A CA 4
ATOM 2326 C C . GLY A 1 30 ? 6.609 4.403 -8.939 1.00 0.00 30 GLY A C 4
ATOM 2327 O O . GLY A 1 30 ? 6.671 5.172 -9.878 1.00 0.00 30 GLY A O 4
ATOM 2331 N N . HIS A 1 31 ? 7.464 4.412 -7.953 1.00 0.00 31 HIS A N 4
ATOM 2332 C CA . HIS A 1 31 ? 8.597 5.409 -7.941 1.00 0.00 31 HIS A CA 4
ATOM 2333 C C . HIS A 1 31 ? 9.584 5.053 -6.822 1.00 0.00 31 HIS A C 4
ATOM 2334 O O . HIS A 1 31 ? 9.358 4.130 -6.063 1.00 0.00 31 HIS A O 4
ATOM 2349 N N . CYS A 1 32 ? 10.644 5.817 -6.728 1.00 0.00 32 CYS A N 4
ATOM 2350 C CA . CYS A 1 32 ? 11.639 5.542 -5.647 1.00 0.00 32 CYS A CA 4
ATOM 2351 C C . CYS A 1 32 ? 11.062 6.208 -4.383 1.00 0.00 32 CYS A C 4
ATOM 2352 O O . CYS A 1 32 ? 10.300 7.147 -4.489 1.00 0.00 32 CYS A O 4
ATOM 2359 N N . GLY A 1 33 ? 11.419 5.716 -3.234 1.00 0.00 33 GLY A N 4
ATOM 2360 C CA . GLY A 1 33 ? 10.906 6.294 -1.957 1.00 0.00 33 GLY A CA 4
ATOM 2361 C C . GLY A 1 33 ? 11.126 7.800 -1.858 1.00 0.00 33 GLY A C 4
ATOM 2362 O O . GLY A 1 33 ? 10.368 8.564 -2.417 1.00 0.00 33 GLY A O 4
ATOM 2366 N N . SER A 1 34 ? 12.144 8.216 -1.155 1.00 0.00 34 SER A N 4
ATOM 2367 C CA . SER A 1 34 ? 12.410 9.687 -1.023 1.00 0.00 34 SER A CA 4
ATOM 2368 C C . SER A 1 34 ? 13.807 10.008 -0.501 1.00 0.00 34 SER A C 4
ATOM 2369 O O . SER A 1 34 ? 14.670 10.389 -1.265 1.00 0.00 34 SER A O 4
ATOM 2377 N N . PHE A 1 35 ? 14.028 9.834 0.783 1.00 0.00 35 PHE A N 4
ATOM 2378 C CA . PHE A 1 35 ? 15.392 10.170 1.305 1.00 0.00 35 PHE A CA 4
ATOM 2379 C C . PHE A 1 35 ? 16.424 9.220 0.721 1.00 0.00 35 PHE A C 4
ATOM 2380 O O . PHE A 1 35 ? 16.299 8.018 0.786 1.00 0.00 35 PHE A O 4
ATOM 2397 N N . ALA A 1 36 ? 17.448 9.827 0.203 1.00 0.00 36 ALA A N 4
ATOM 2398 C CA . ALA A 1 36 ? 18.582 9.096 -0.448 1.00 0.00 36 ALA A CA 4
ATOM 2399 C C . ALA A 1 36 ? 18.135 7.831 -1.226 1.00 0.00 36 ALA A C 4
ATOM 2400 O O . ALA A 1 36 ? 18.913 6.911 -1.361 1.00 0.00 36 ALA A O 4
ATOM 2407 N N . ASN A 1 37 ? 16.925 7.807 -1.740 1.00 0.00 37 ASN A N 4
ATOM 2408 C CA . ASN A 1 37 ? 16.455 6.598 -2.502 1.00 0.00 37 ASN A CA 4
ATOM 2409 C C . ASN A 1 37 ? 16.716 5.290 -1.732 1.00 0.00 37 ASN A C 4
ATOM 2410 O O . ASN A 1 37 ? 17.781 4.715 -1.816 1.00 0.00 37 ASN A O 4
ATOM 2421 N N . VAL A 1 38 ? 15.744 4.827 -0.991 1.00 0.00 38 VAL A N 4
ATOM 2422 C CA . VAL A 1 38 ? 15.927 3.554 -0.211 1.00 0.00 38 VAL A CA 4
ATOM 2423 C C . VAL A 1 38 ? 15.133 2.380 -0.812 1.00 0.00 38 VAL A C 4
ATOM 2424 O O . VAL A 1 38 ? 15.606 1.260 -0.840 1.00 0.00 38 VAL A O 4
ATOM 2437 N N . ASN A 1 39 ? 13.935 2.637 -1.271 1.00 0.00 39 ASN A N 4
ATOM 2438 C CA . ASN A 1 39 ? 13.112 1.540 -1.875 1.00 0.00 39 ASN A CA 4
ATOM 2439 C C . ASN A 1 39 ? 12.148 2.069 -2.928 1.00 0.00 39 ASN A C 4
ATOM 2440 O O . ASN A 1 39 ? 11.726 3.204 -2.828 1.00 0.00 39 ASN A O 4
ATOM 2451 N N . CYS A 1 40 ? 11.786 1.255 -3.888 1.00 0.00 40 CYS A N 4
ATOM 2452 C CA . CYS A 1 40 ? 10.850 1.729 -4.949 1.00 0.00 40 CYS A CA 4
ATOM 2453 C C . CYS A 1 40 ? 9.467 1.209 -4.573 1.00 0.00 40 CYS A C 4
ATOM 2454 O O . CYS A 1 40 ? 9.230 0.016 -4.517 1.00 0.00 40 CYS A O 4
ATOM 2461 N N . TRP A 1 41 ? 8.582 2.132 -4.336 1.00 0.00 41 TRP A N 4
ATOM 2462 C CA . TRP A 1 41 ? 7.194 1.752 -3.939 1.00 0.00 41 TRP A CA 4
ATOM 2463 C C . TRP A 1 41 ? 6.212 2.024 -5.072 1.00 0.00 41 TRP A C 4
ATOM 2464 O O . TRP A 1 41 ? 6.366 2.983 -5.803 1.00 0.00 41 TRP A O 4
ATOM 2485 N N . CYS A 1 42 ? 5.219 1.194 -5.202 1.00 0.00 42 CYS A N 4
ATOM 2486 C CA . CYS A 1 42 ? 4.202 1.359 -6.270 1.00 0.00 42 CYS A CA 4
ATOM 2487 C C . CYS A 1 42 ? 3.034 2.119 -5.673 1.00 0.00 42 CYS A C 4
ATOM 2488 O O . CYS A 1 42 ? 2.950 2.310 -4.477 1.00 0.00 42 CYS A O 4
ATOM 2495 N N . GLU A 1 43 ? 2.143 2.521 -6.520 1.00 0.00 43 GLU A N 4
ATOM 2496 C CA . GLU A 1 43 ? 0.945 3.285 -6.101 1.00 0.00 43 GLU A CA 4
ATOM 2497 C C . GLU A 1 43 ? -0.338 2.440 -6.096 1.00 0.00 43 GLU A C 4
ATOM 2498 O O . GLU A 1 43 ? -1.393 2.934 -6.440 1.00 0.00 43 GLU A O 4
ATOM 2510 N N . THR A 1 44 ? -0.232 1.193 -5.727 1.00 0.00 44 THR A N 4
ATOM 2511 C CA . THR A 1 44 ? -1.429 0.293 -5.680 1.00 0.00 44 THR A CA 4
ATOM 2512 C C . THR A 1 44 ? -2.554 0.917 -4.841 1.00 0.00 44 THR A C 4
ATOM 2513 O O . THR A 1 4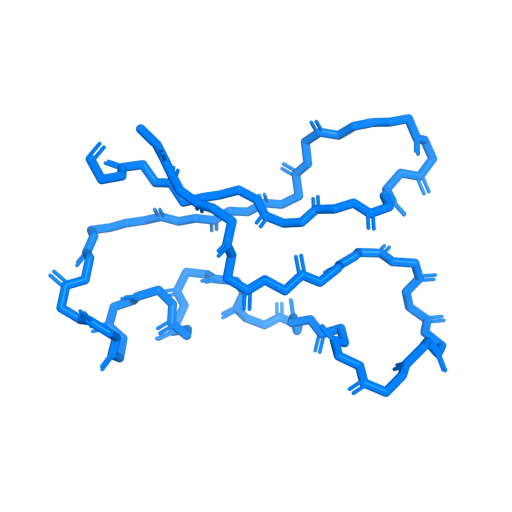4 ? -3.683 0.886 -5.276 1.00 0.00 44 THR A O 4
ATOM 2525 N N . ASP A 1 1 ? 0.033 0.976 -1.240 1.00 0.00 1 ASP A N 5
ATOM 2526 C CA . ASP A 1 1 ? 1.372 1.101 -1.887 1.00 0.00 1 ASP A CA 5
ATOM 2527 C C . ASP A 1 1 ? 2.172 -0.164 -1.548 1.00 0.00 1 ASP A C 5
ATOM 2528 O O . ASP A 1 1 ? 2.196 -0.610 -0.417 1.00 0.00 1 ASP A O 5
ATOM 2539 N N . LYS A 1 2 ? 2.816 -0.713 -2.542 1.00 0.00 2 LYS A N 5
ATOM 2540 C CA . LYS A 1 2 ? 3.619 -1.958 -2.311 1.00 0.00 2 LYS A CA 5
ATOM 2541 C C . LYS A 1 2 ? 5.060 -1.768 -2.787 1.00 0.00 2 LYS A C 5
ATOM 2542 O O . LYS A 1 2 ? 5.289 -1.101 -3.772 1.00 0.00 2 LYS A O 5
ATOM 2561 N N . LEU A 1 3 ? 6.004 -2.356 -2.102 1.00 0.00 3 LEU A N 5
ATOM 2562 C CA . LEU A 1 3 ? 7.447 -2.216 -2.506 1.00 0.00 3 LEU A CA 5
ATOM 2563 C C . LEU A 1 3 ? 7.856 -3.395 -3.404 1.00 0.00 3 LEU A C 5
ATOM 2564 O O . LEU A 1 3 ? 7.801 -4.532 -2.976 1.00 0.00 3 LEU A O 5
ATOM 2580 N N . ILE A 1 4 ? 8.276 -3.105 -4.604 1.00 0.00 4 ILE A N 5
ATOM 2581 C CA . ILE A 1 4 ? 8.687 -4.204 -5.541 1.00 0.00 4 ILE A CA 5
ATOM 2582 C C . ILE A 1 4 ? 10.224 -4.262 -5.686 1.00 0.00 4 ILE A C 5
ATOM 2583 O O . ILE A 1 4 ? 10.742 -5.145 -6.342 1.00 0.00 4 ILE A O 5
ATOM 2599 N N . GLY A 1 5 ? 10.912 -3.328 -5.082 1.00 0.00 5 GLY A N 5
ATOM 2600 C CA . GLY A 1 5 ? 12.403 -3.321 -5.178 1.00 0.00 5 GLY A CA 5
ATOM 2601 C C . GLY A 1 5 ? 12.992 -2.166 -4.368 1.00 0.00 5 GLY A C 5
ATOM 2602 O O . GLY A 1 5 ? 12.279 -1.441 -3.706 1.00 0.00 5 GLY A O 5
ATOM 2606 N N . SER A 1 6 ? 14.273 -1.993 -4.435 1.00 0.00 6 SER A N 5
ATOM 2607 C CA . SER A 1 6 ? 15.013 -0.919 -3.697 1.00 0.00 6 SER A CA 5
ATOM 2608 C C . SER A 1 6 ? 15.549 0.131 -4.683 1.00 0.00 6 SER A C 5
ATOM 2609 O O . SER A 1 6 ? 15.373 0.018 -5.882 1.00 0.00 6 SER A O 5
ATOM 2617 N N . CYS A 1 7 ? 16.203 1.129 -4.156 1.00 0.00 7 CYS A N 5
ATOM 2618 C CA . CYS A 1 7 ? 16.773 2.200 -5.013 1.00 0.00 7 CYS A CA 5
ATOM 2619 C C . CYS A 1 7 ? 18.281 2.365 -4.667 1.00 0.00 7 CYS A C 5
ATOM 2620 O O . CYS A 1 7 ? 18.832 3.438 -4.774 1.00 0.00 7 CYS A O 5
ATOM 2627 N N . VAL A 1 8 ? 18.917 1.292 -4.265 1.00 0.00 8 VAL A N 5
ATOM 2628 C CA . VAL A 1 8 ? 20.374 1.346 -3.900 1.00 0.00 8 VAL A CA 5
ATOM 2629 C C . VAL A 1 8 ? 21.231 0.502 -4.855 1.00 0.00 8 VAL A C 5
ATOM 2630 O O . VAL A 1 8 ? 21.400 -0.689 -4.665 1.00 0.00 8 VAL A O 5
ATOM 2643 N N . TRP A 1 9 ? 21.737 1.132 -5.877 1.00 0.00 9 TRP A N 5
ATOM 2644 C CA . TRP A 1 9 ? 22.600 0.400 -6.866 1.00 0.00 9 TRP A CA 5
ATOM 2645 C C . TRP A 1 9 ? 23.660 -0.447 -6.126 1.00 0.00 9 TRP A C 5
ATOM 2646 O O . TRP A 1 9 ? 24.461 0.067 -5.371 1.00 0.00 9 TRP A O 5
ATOM 2667 N N . GLY A 1 10 ? 23.646 -1.729 -6.362 1.00 0.00 10 GLY A N 5
ATOM 2668 C CA . GLY A 1 10 ? 24.623 -2.637 -5.690 1.00 0.00 10 GLY A CA 5
ATOM 2669 C C . GLY A 1 10 ? 23.828 -3.691 -4.920 1.00 0.00 10 GLY A C 5
ATOM 2670 O O . GLY A 1 10 ? 24.250 -4.827 -4.817 1.00 0.00 10 GLY A O 5
ATOM 2674 N N . ALA A 1 11 ? 22.687 -3.298 -4.401 1.00 0.00 11 ALA A N 5
ATOM 2675 C CA . ALA A 1 11 ? 21.848 -4.272 -3.630 1.00 0.00 11 ALA A CA 5
ATOM 2676 C C . ALA A 1 11 ? 21.190 -5.223 -4.638 1.00 0.00 11 ALA A C 5
ATOM 2677 O O . ALA A 1 11 ? 20.988 -4.866 -5.784 1.00 0.00 11 ALA A O 5
ATOM 2684 N N . VAL A 1 12 ? 20.828 -6.400 -4.209 1.00 0.00 12 VAL A N 5
ATOM 2685 C CA . VAL A 1 12 ? 20.188 -7.361 -5.163 1.00 0.00 12 VAL A CA 5
ATOM 2686 C C . VAL A 1 12 ? 18.668 -7.097 -5.260 1.00 0.00 12 VAL A C 5
ATOM 2687 O O . VAL A 1 12 ? 17.849 -7.989 -5.168 1.00 0.00 12 VAL A O 5
ATOM 2700 N N . ASN A 1 13 ? 18.331 -5.850 -5.436 1.00 0.00 13 ASN A N 5
ATOM 2701 C CA . ASN A 1 13 ? 16.890 -5.475 -5.543 1.00 0.00 13 ASN A CA 5
ATOM 2702 C C . ASN A 1 13 ? 16.701 -4.096 -6.181 1.00 0.00 13 ASN A C 5
ATOM 2703 O O . ASN A 1 13 ? 15.622 -3.559 -6.101 1.00 0.00 13 ASN A O 5
ATOM 2714 N N . TYR A 1 14 ? 17.703 -3.520 -6.796 1.00 0.00 14 TYR A N 5
ATOM 2715 C CA . TYR A 1 14 ? 17.483 -2.162 -7.402 1.00 0.00 14 TYR A CA 5
ATOM 2716 C C . TYR A 1 14 ? 16.603 -2.309 -8.643 1.00 0.00 14 TYR A C 5
ATOM 2717 O O . TYR A 1 14 ? 16.723 -3.268 -9.380 1.00 0.00 14 TYR A O 5
ATOM 2735 N N . THR A 1 15 ? 15.736 -1.364 -8.853 1.00 0.00 15 THR A N 5
ATOM 2736 C CA . THR A 1 15 ? 14.834 -1.405 -10.026 1.00 0.00 15 THR A CA 5
ATOM 2737 C C . THR A 1 15 ? 15.267 -0.417 -11.111 1.00 0.00 15 THR A C 5
ATOM 2738 O O . THR A 1 15 ? 15.023 0.766 -10.972 1.00 0.00 15 THR A O 5
ATOM 2749 N N . SER A 1 16 ? 15.890 -0.903 -12.152 1.00 0.00 16 SER A N 5
ATOM 2750 C CA . SER A 1 16 ? 16.338 0.004 -13.263 1.00 0.00 16 SER A CA 5
ATOM 2751 C C . SER A 1 16 ? 15.143 0.880 -13.713 1.00 0.00 16 SER A C 5
ATOM 2752 O O . SER A 1 16 ? 15.313 1.989 -14.176 1.00 0.00 16 SER A O 5
ATOM 2760 N N . ASP A 1 17 ? 13.960 0.337 -13.584 1.00 0.00 17 ASP A N 5
ATOM 2761 C CA . ASP A 1 17 ? 12.738 1.093 -13.967 1.00 0.00 17 ASP A CA 5
ATOM 2762 C C . ASP A 1 17 ? 11.601 0.766 -12.975 1.00 0.00 17 ASP A C 5
ATOM 2763 O O . ASP A 1 17 ? 10.749 -0.059 -13.239 1.00 0.00 17 ASP A O 5
ATOM 2772 N N . CYS A 1 18 ? 11.632 1.407 -11.841 1.00 0.00 18 CYS A N 5
ATOM 2773 C CA . CYS A 1 18 ? 10.589 1.193 -10.788 1.00 0.00 18 CYS A CA 5
ATOM 2774 C C . CYS A 1 18 ? 9.168 1.123 -11.391 1.00 0.00 18 CYS A C 5
ATOM 2775 O O . CYS A 1 18 ? 8.455 0.151 -11.222 1.00 0.00 18 CYS A O 5
ATOM 2782 N N . ASN A 1 19 ? 8.776 2.149 -12.103 1.00 0.00 19 ASN A N 5
ATOM 2783 C CA . ASN A 1 19 ? 7.413 2.142 -12.714 1.00 0.00 19 ASN A CA 5
ATOM 2784 C C . ASN A 1 19 ? 7.350 1.104 -13.844 1.00 0.00 19 ASN A C 5
ATOM 2785 O O . ASN A 1 19 ? 6.346 0.446 -13.991 1.00 0.00 19 ASN A O 5
ATOM 2796 N N . GLY A 1 20 ? 8.391 0.985 -14.617 1.00 0.00 20 GLY A N 5
ATOM 2797 C CA . GLY A 1 20 ? 8.412 -0.006 -15.744 1.00 0.00 20 GLY A CA 5
ATOM 2798 C C . GLY A 1 20 ? 8.030 -1.380 -15.188 1.00 0.00 20 GLY A C 5
ATOM 2799 O O . GLY A 1 20 ? 7.122 -2.048 -15.653 1.00 0.00 20 GLY A O 5
ATOM 2803 N N . GLU A 1 21 ? 8.739 -1.779 -14.168 1.00 0.00 21 GLU A N 5
ATOM 2804 C CA . GLU A 1 21 ? 8.474 -3.100 -13.519 1.00 0.00 21 GLU A CA 5
ATOM 2805 C C . GLU A 1 21 ? 7.039 -3.064 -12.966 1.00 0.00 21 GLU A C 5
ATOM 2806 O O . GLU A 1 21 ? 6.265 -3.982 -13.159 1.00 0.00 21 GLU A O 5
ATOM 2818 N N . CYS A 1 22 ? 6.714 -1.996 -12.287 1.00 0.00 22 CYS A N 5
ATOM 2819 C CA . CYS A 1 22 ? 5.336 -1.853 -11.709 1.00 0.00 22 CYS A CA 5
ATOM 2820 C C . CYS A 1 22 ? 4.264 -2.115 -12.794 1.00 0.00 22 CYS A C 5
ATOM 2821 O O . CYS A 1 22 ? 3.318 -2.856 -12.594 1.00 0.00 22 CYS A O 5
ATOM 2828 N N . LYS A 1 23 ? 4.423 -1.493 -13.932 1.00 0.00 23 LYS A N 5
ATOM 2829 C CA . LYS A 1 23 ? 3.460 -1.674 -15.065 1.00 0.00 23 LYS A CA 5
ATOM 2830 C C . LYS A 1 23 ? 3.485 -3.175 -15.397 1.00 0.00 23 LYS A C 5
ATOM 2831 O O . LYS A 1 23 ? 2.451 -3.779 -15.605 1.00 0.00 23 LYS A O 5
ATOM 2850 N N . ARG A 1 24 ? 4.667 -3.744 -15.453 1.00 0.00 24 ARG A N 5
ATOM 2851 C CA . ARG A 1 24 ? 4.778 -5.200 -15.747 1.00 0.00 24 ARG A CA 5
ATOM 2852 C C . ARG A 1 24 ? 4.005 -5.983 -14.666 1.00 0.00 24 ARG A C 5
ATOM 2853 O O . ARG A 1 24 ? 3.574 -7.094 -14.900 1.00 0.00 24 ARG A O 5
ATOM 2874 N N . ARG A 1 25 ? 3.849 -5.400 -13.505 1.00 0.00 25 ARG A N 5
ATOM 2875 C CA . ARG A 1 25 ? 3.104 -6.109 -12.418 1.00 0.00 25 ARG A CA 5
ATOM 2876 C C . ARG A 1 25 ? 1.612 -5.761 -12.484 1.00 0.00 25 ARG A C 5
ATOM 2877 O O . ARG A 1 25 ? 0.862 -6.062 -11.577 1.00 0.00 25 ARG A O 5
ATOM 2898 N N . GLY A 1 26 ? 1.188 -5.134 -13.549 1.00 0.00 26 GLY A N 5
ATOM 2899 C CA . GLY A 1 26 ? -0.250 -4.760 -13.672 1.00 0.00 26 GLY A CA 5
ATOM 2900 C C . GLY A 1 26 ? -0.584 -3.759 -12.560 1.00 0.00 26 GLY A C 5
ATOM 2901 O O . GLY A 1 26 ? -1.742 -3.589 -12.228 1.00 0.00 26 GLY A O 5
ATOM 2905 N N . TYR A 1 27 ? 0.418 -3.110 -12.009 1.00 0.00 27 TYR A N 5
ATOM 2906 C CA . TYR A 1 27 ? 0.119 -2.124 -10.914 1.00 0.00 27 TYR A CA 5
ATOM 2907 C C . TYR A 1 27 ? -0.196 -0.742 -11.521 1.00 0.00 27 TYR A C 5
ATOM 2908 O O . TYR A 1 27 ? 0.108 -0.465 -12.667 1.00 0.00 27 TYR A O 5
ATOM 2926 N N . LYS A 1 28 ? -0.794 0.102 -10.724 1.00 0.00 28 LYS A N 5
ATOM 2927 C CA . LYS A 1 28 ? -1.173 1.483 -11.175 1.00 0.00 28 LYS A CA 5
ATOM 2928 C C . LYS A 1 28 ? 0.077 2.255 -11.626 1.00 0.00 28 LYS A C 5
ATOM 2929 O O . LYS A 1 28 ? 0.028 3.058 -12.539 1.00 0.00 28 LYS A O 5
ATOM 2948 N N . GLY A 1 29 ? 1.165 1.999 -10.956 1.00 0.00 29 GLY A N 5
ATOM 2949 C CA . GLY A 1 29 ? 2.450 2.688 -11.289 1.00 0.00 29 GLY A CA 5
ATOM 2950 C C . GLY A 1 29 ? 3.345 2.670 -10.050 1.00 0.00 29 GLY A C 5
ATOM 2951 O O . GLY A 1 29 ? 2.860 2.480 -8.955 1.00 0.00 29 GLY A O 5
ATOM 2955 N N . GLY A 1 30 ? 4.627 2.860 -10.213 1.00 0.00 30 GLY A N 5
ATOM 2956 C CA . GLY A 1 30 ? 5.550 2.848 -9.045 1.00 0.00 30 GLY A CA 5
ATOM 2957 C C . GLY A 1 30 ? 6.699 3.810 -9.279 1.00 0.00 30 GLY A C 5
ATOM 2958 O O . GLY A 1 30 ? 6.917 4.292 -10.370 1.00 0.00 30 GLY A O 5
ATOM 2962 N N . HIS A 1 31 ? 7.428 4.087 -8.247 1.00 0.00 31 HIS A N 5
ATOM 2963 C CA . HIS A 1 31 ? 8.589 5.031 -8.333 1.00 0.00 31 HIS A CA 5
ATOM 2964 C C . HIS A 1 31 ? 9.285 5.053 -6.980 1.00 0.00 31 HIS A C 5
ATOM 2965 O O . HIS A 1 31 ? 8.761 4.536 -6.013 1.00 0.00 31 HIS A O 5
ATOM 2980 N N . CYS A 1 32 ? 10.434 5.673 -6.913 1.00 0.00 32 CYS A N 5
ATOM 2981 C CA . CYS A 1 32 ? 11.138 5.719 -5.597 1.00 0.00 32 CYS A CA 5
ATOM 2982 C C . CYS A 1 32 ? 10.560 6.920 -4.825 1.00 0.00 32 CYS A C 5
ATOM 2983 O O . CYS A 1 32 ? 9.823 7.713 -5.382 1.00 0.00 32 CYS A O 5
ATOM 2990 N N . GLY A 1 33 ? 10.888 7.033 -3.569 1.00 0.00 33 GLY A N 5
ATOM 2991 C CA . GLY A 1 33 ? 10.350 8.184 -2.772 1.00 0.00 33 GLY A CA 5
ATOM 2992 C C . GLY A 1 33 ? 10.803 8.079 -1.323 1.00 0.00 33 GLY A C 5
ATOM 2993 O O . GLY A 1 33 ? 9.994 8.030 -0.419 1.00 0.00 33 GLY A O 5
ATOM 2997 N N . SER A 1 34 ? 12.085 8.034 -1.097 1.00 0.00 34 SER A N 5
ATOM 2998 C CA . SER A 1 34 ? 12.592 7.931 0.291 1.00 0.00 34 SER A CA 5
ATOM 2999 C C . SER A 1 34 ? 13.853 8.816 0.373 1.00 0.00 34 SER A C 5
ATOM 3000 O O . SER A 1 34 ? 13.963 9.797 -0.337 1.00 0.00 34 SER A O 5
ATOM 3008 N N . PHE A 1 35 ? 14.769 8.483 1.237 1.00 0.00 35 PHE A N 5
ATOM 3009 C CA . PHE A 1 35 ? 16.023 9.298 1.365 1.00 0.00 35 PHE A CA 5
ATOM 3010 C C . PHE A 1 35 ? 17.098 8.703 0.455 1.00 0.00 35 PHE A C 5
ATOM 3011 O O . PHE A 1 35 ? 17.241 7.502 0.384 1.00 0.00 35 PHE A O 5
ATOM 3028 N N . ALA A 1 36 ? 17.845 9.551 -0.189 1.00 0.00 36 ALA A N 5
ATOM 3029 C CA . ALA A 1 36 ? 18.929 9.104 -1.123 1.00 0.00 36 ALA A CA 5
ATOM 3030 C C . ALA A 1 36 ? 18.468 7.933 -2.018 1.00 0.00 36 ALA A C 5
ATOM 3031 O O . ALA A 1 36 ? 19.265 7.099 -2.394 1.00 0.00 36 ALA A O 5
ATOM 3038 N N . ASN A 1 37 ? 17.195 7.901 -2.352 1.00 0.00 37 ASN A N 5
ATOM 3039 C CA . ASN A 1 37 ? 16.674 6.792 -3.229 1.00 0.00 37 ASN A CA 5
ATOM 3040 C C . ASN A 1 37 ? 16.990 5.427 -2.608 1.00 0.00 37 ASN A C 5
ATOM 3041 O O . ASN A 1 37 ? 18.032 4.863 -2.844 1.00 0.00 37 ASN A O 5
ATOM 3052 N N . VAL A 1 38 ? 16.097 4.906 -1.811 1.00 0.00 38 VAL A N 5
ATOM 3053 C CA . VAL A 1 38 ? 16.347 3.568 -1.178 1.00 0.00 38 VAL A CA 5
ATOM 3054 C C . VAL A 1 38 ? 15.205 2.552 -1.398 1.00 0.00 38 VAL A C 5
ATOM 3055 O O . VAL A 1 38 ? 15.439 1.358 -1.362 1.00 0.00 38 VAL A O 5
ATOM 3068 N N . ASN A 1 39 ? 14.012 3.034 -1.629 1.00 0.00 39 ASN A N 5
ATOM 3069 C CA . ASN A 1 39 ? 12.846 2.123 -1.836 1.00 0.00 39 ASN A CA 5
ATOM 3070 C C . ASN A 1 39 ? 12.014 2.409 -3.102 1.00 0.00 39 ASN A C 5
ATOM 3071 O O . ASN A 1 39 ? 11.562 3.530 -3.266 1.00 0.00 39 ASN A O 5
ATOM 3082 N N . CYS A 1 40 ? 11.792 1.423 -3.936 1.00 0.00 40 CYS A N 5
ATOM 3083 C CA . CYS A 1 40 ? 10.978 1.635 -5.185 1.00 0.00 40 CYS A CA 5
ATOM 3084 C C . CYS A 1 40 ? 9.550 1.219 -4.788 1.00 0.00 40 CYS A C 5
ATOM 3085 O O . CYS A 1 40 ? 9.250 0.043 -4.703 1.00 0.00 40 CYS A O 5
ATOM 3092 N N . TRP A 1 41 ? 8.693 2.176 -4.571 1.00 0.00 41 TRP A N 5
ATOM 3093 C CA . TRP A 1 41 ? 7.290 1.849 -4.161 1.00 0.00 41 TRP A CA 5
ATOM 3094 C C . TRP A 1 41 ? 6.365 1.748 -5.367 1.00 0.00 41 TRP A C 5
ATOM 3095 O O . TRP A 1 41 ? 6.626 2.332 -6.395 1.00 0.00 41 TRP A O 5
ATOM 3116 N N . CYS A 1 42 ? 5.296 1.019 -5.231 1.00 0.00 42 CYS A N 5
ATOM 3117 C CA . CYS A 1 42 ? 4.311 0.854 -6.337 1.00 0.00 42 CYS A CA 5
ATOM 3118 C C . CYS A 1 42 ? 2.920 1.203 -5.837 1.00 0.00 42 CYS A C 5
ATOM 3119 O O . CYS A 1 42 ? 2.695 1.302 -4.645 1.00 0.00 42 CYS A O 5
ATOM 3126 N N . GLU A 1 43 ? 2.012 1.372 -6.746 1.00 0.00 43 GLU A N 5
ATOM 3127 C CA . GLU A 1 43 ? 0.622 1.705 -6.385 1.00 0.00 43 GLU A CA 5
ATOM 3128 C C . GLU A 1 43 ? -0.298 0.536 -6.763 1.00 0.00 43 GLU A C 5
ATOM 3129 O O . GLU A 1 43 ? -0.554 0.290 -7.928 1.00 0.00 43 GLU A O 5
ATOM 3141 N N . THR A 1 44 ? -0.770 -0.166 -5.772 1.00 0.00 44 THR A N 5
ATOM 3142 C CA . THR A 1 44 ? -1.675 -1.330 -6.008 1.00 0.00 44 THR A CA 5
ATOM 3143 C C . THR A 1 44 ? -3.018 -1.110 -5.282 1.00 0.00 44 THR A C 5
ATOM 3144 O O . THR A 1 44 ? -3.004 -1.087 -4.060 1.00 0.00 44 THR A O 5
ATOM 3156 N N . ASP A 1 1 ? 0.075 1.909 -1.380 1.00 0.00 1 ASP A N 6
ATOM 3157 C CA . ASP A 1 1 ? 1.279 1.673 -2.221 1.00 0.00 1 ASP A CA 6
ATOM 3158 C C . ASP A 1 1 ? 1.972 0.393 -1.735 1.00 0.00 1 ASP A C 6
ATOM 3159 O O . ASP A 1 1 ? 1.744 -0.020 -0.616 1.00 0.00 1 ASP A O 6
ATOM 3170 N N . LYS A 1 2 ? 2.789 -0.201 -2.566 1.00 0.00 2 LYS A N 6
ATOM 3171 C CA . LYS A 1 2 ? 3.508 -1.458 -2.157 1.00 0.00 2 LYS A CA 6
ATOM 3172 C C . LYS A 1 2 ? 5.010 -1.365 -2.460 1.00 0.00 2 LYS A C 6
ATOM 3173 O O . LYS A 1 2 ? 5.439 -0.521 -3.211 1.00 0.00 2 LYS A O 6
ATOM 3192 N N . LEU A 1 3 ? 5.790 -2.238 -1.880 1.00 0.00 3 LEU A N 6
ATOM 3193 C CA . LEU A 1 3 ? 7.277 -2.240 -2.109 1.00 0.00 3 LEU A CA 6
ATOM 3194 C C . LEU A 1 3 ? 7.607 -3.397 -3.054 1.00 0.00 3 LEU A C 6
ATOM 3195 O O . LEU A 1 3 ? 7.462 -4.544 -2.675 1.00 0.00 3 LEU A O 6
ATOM 3211 N N . ILE A 1 4 ? 8.049 -3.089 -4.243 1.00 0.00 4 ILE A N 6
ATOM 3212 C CA . ILE A 1 4 ? 8.374 -4.196 -5.205 1.00 0.00 4 ILE A CA 6
ATOM 3213 C C . ILE A 1 4 ? 9.888 -4.350 -5.389 1.00 0.00 4 ILE A C 6
ATOM 3214 O O . ILE A 1 4 ? 10.349 -5.344 -5.919 1.00 0.00 4 ILE A O 6
ATOM 3230 N N . GLY A 1 5 ? 10.643 -3.374 -4.957 1.00 0.00 5 GLY A N 6
ATOM 3231 C CA . GLY A 1 5 ? 12.130 -3.484 -5.117 1.00 0.00 5 GLY A CA 6
ATOM 3232 C C . GLY A 1 5 ? 12.822 -2.422 -4.270 1.00 0.00 5 GLY A C 6
ATOM 3233 O O . GLY A 1 5 ? 12.179 -1.629 -3.610 1.00 0.00 5 GLY A O 6
ATOM 3237 N N . SER A 1 6 ? 14.119 -2.403 -4.318 1.00 0.00 6 SER A N 6
ATOM 3238 C CA . SER A 1 6 ? 14.922 -1.428 -3.537 1.00 0.00 6 SER A CA 6
ATOM 3239 C C . SER A 1 6 ? 15.267 -0.236 -4.435 1.00 0.00 6 SER A C 6
ATOM 3240 O O . SER A 1 6 ? 14.821 -0.165 -5.565 1.00 0.00 6 SER A O 6
ATOM 3248 N N . CYS A 1 7 ? 16.042 0.683 -3.920 1.00 0.00 7 CYS A N 6
ATOM 3249 C CA . CYS A 1 7 ? 16.425 1.871 -4.751 1.00 0.00 7 CYS A CA 6
ATOM 3250 C C . CYS A 1 7 ? 17.912 2.221 -4.543 1.00 0.00 7 CYS A C 6
ATOM 3251 O O . CYS A 1 7 ? 18.307 3.361 -4.596 1.00 0.00 7 CYS A O 6
ATOM 3258 N N . VAL A 1 8 ? 18.714 1.217 -4.330 1.00 0.00 8 VAL A N 6
ATOM 3259 C CA . VAL A 1 8 ? 20.180 1.432 -4.113 1.00 0.00 8 VAL A CA 6
ATOM 3260 C C . VAL A 1 8 ? 20.998 0.656 -5.166 1.00 0.00 8 VAL A C 6
ATOM 3261 O O . VAL A 1 8 ? 21.260 -0.522 -5.001 1.00 0.00 8 VAL A O 6
ATOM 3274 N N . TRP A 1 9 ? 21.355 1.313 -6.235 1.00 0.00 9 TRP A N 6
ATOM 3275 C CA . TRP A 1 9 ? 22.167 0.648 -7.315 1.00 0.00 9 TRP A CA 6
ATOM 3276 C C . TRP A 1 9 ? 23.355 -0.139 -6.716 1.00 0.00 9 TRP A C 6
ATOM 3277 O O . TRP A 1 9 ? 24.405 0.414 -6.460 1.00 0.00 9 TRP A O 6
ATOM 3298 N N . GLY A 1 10 ? 23.168 -1.413 -6.504 1.00 0.00 10 GLY A N 6
ATOM 3299 C CA . GLY A 1 10 ? 24.254 -2.259 -5.921 1.00 0.00 10 GLY A CA 6
ATOM 3300 C C . GLY A 1 10 ? 23.645 -3.523 -5.313 1.00 0.00 10 GLY A C 6
ATOM 3301 O O . GLY A 1 10 ? 24.274 -4.562 -5.282 1.00 0.00 10 GLY A O 6
ATOM 3305 N N . ALA A 1 11 ? 22.431 -3.417 -4.842 1.00 0.00 11 ALA A N 6
ATOM 3306 C CA . ALA A 1 11 ? 21.753 -4.612 -4.230 1.00 0.00 11 ALA A CA 6
ATOM 3307 C C . ALA A 1 11 ? 21.096 -5.463 -5.336 1.00 0.00 11 ALA A C 6
ATOM 3308 O O . ALA A 1 11 ? 20.802 -4.963 -6.407 1.00 0.00 11 ALA A O 6
ATOM 3315 N N . VAL A 1 12 ? 20.835 -6.715 -5.065 1.00 0.00 12 VAL A N 6
ATOM 3316 C CA . VAL A 1 12 ? 20.205 -7.576 -6.117 1.00 0.00 12 VAL A CA 6
ATOM 3317 C C . VAL A 1 12 ? 18.663 -7.418 -6.087 1.00 0.00 12 VAL A C 6
ATOM 3318 O O . VAL A 1 12 ? 17.922 -8.379 -6.135 1.00 0.00 12 VAL A O 6
ATOM 3331 N N . ASN A 1 13 ? 18.215 -6.190 -5.998 1.00 0.00 13 ASN A N 6
ATOM 3332 C CA . ASN A 1 13 ? 16.736 -5.927 -5.970 1.00 0.00 13 ASN A CA 6
ATOM 3333 C C . ASN A 1 13 ? 16.424 -4.491 -6.405 1.00 0.00 13 ASN A C 6
ATOM 3334 O O . ASN A 1 13 ? 15.360 -3.999 -6.098 1.00 0.00 13 ASN A O 6
ATOM 3345 N N . TYR A 1 14 ? 17.324 -3.832 -7.081 1.00 0.00 14 TYR A N 6
ATOM 3346 C CA . TYR A 1 14 ? 17.037 -2.424 -7.508 1.00 0.00 14 TYR A CA 6
ATOM 3347 C C . TYR A 1 14 ? 16.208 -2.417 -8.788 1.00 0.00 14 TYR A C 6
ATOM 3348 O O . TYR A 1 14 ? 16.384 -3.273 -9.632 1.00 0.00 14 TYR A O 6
ATOM 3366 N N . THR A 1 15 ? 15.328 -1.466 -8.909 1.00 0.00 15 THR A N 6
ATOM 3367 C CA . THR A 1 15 ? 14.489 -1.387 -10.135 1.00 0.00 15 THR A CA 6
ATOM 3368 C C . THR A 1 15 ? 14.904 -0.200 -11.017 1.00 0.00 15 THR A C 6
ATOM 3369 O O . THR A 1 15 ? 14.643 0.939 -10.688 1.00 0.00 15 THR A O 6
ATOM 3380 N N . SER A 1 16 ? 15.556 -0.481 -12.121 1.00 0.00 16 SER A N 6
ATOM 3381 C CA . SER A 1 16 ? 15.998 0.590 -13.053 1.00 0.00 16 SER A CA 6
ATOM 3382 C C . SER A 1 16 ? 14.768 1.452 -13.420 1.00 0.00 16 SER A C 6
ATOM 3383 O O . SER A 1 16 ? 14.819 2.666 -13.381 1.00 0.00 16 SER A O 6
ATOM 3391 N N . ASP A 1 17 ? 13.687 0.806 -13.779 1.00 0.00 17 ASP A N 6
ATOM 3392 C CA . ASP A 1 17 ? 12.456 1.582 -14.128 1.00 0.00 17 ASP A CA 6
ATOM 3393 C C . ASP A 1 17 ? 11.346 1.056 -13.215 1.00 0.00 17 ASP A C 6
ATOM 3394 O O . ASP A 1 17 ? 10.644 0.113 -13.518 1.00 0.00 17 ASP A O 6
ATOM 3403 N N . CYS A 1 18 ? 11.224 1.686 -12.087 1.00 0.00 18 CYS A N 6
ATOM 3404 C CA . CYS A 1 18 ? 10.186 1.301 -11.084 1.00 0.00 18 CYS A CA 6
ATOM 3405 C C . CYS A 1 18 ? 8.803 1.114 -11.747 1.00 0.00 18 CYS A C 6
ATOM 3406 O O . CYS A 1 18 ? 8.225 0.049 -11.698 1.00 0.00 18 CYS A O 6
ATOM 3413 N N . ASN A 1 19 ? 8.303 2.156 -12.364 1.00 0.00 19 ASN A N 6
ATOM 3414 C CA . ASN A 1 19 ? 6.967 2.049 -13.028 1.00 0.00 19 ASN A CA 6
ATOM 3415 C C . ASN A 1 19 ? 7.037 1.016 -14.158 1.00 0.00 19 ASN A C 6
ATOM 3416 O O . ASN A 1 19 ? 6.071 0.333 -14.418 1.00 0.00 19 ASN A O 6
ATOM 3427 N 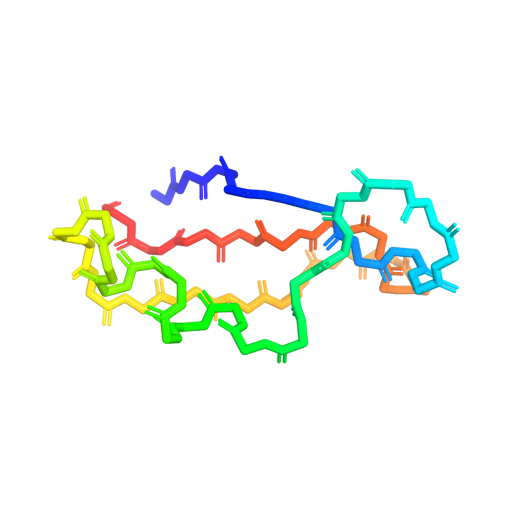N . GLY A 1 20 ? 8.157 0.914 -14.811 1.00 0.00 20 GLY A N 6
ATOM 3428 C CA . GLY A 1 20 ? 8.313 -0.068 -15.929 1.00 0.00 20 GLY A CA 6
ATOM 3429 C C . GLY A 1 20 ? 8.042 -1.458 -15.364 1.00 0.00 20 GLY A C 6
ATOM 3430 O O . GLY A 1 20 ? 7.218 -2.204 -15.857 1.00 0.00 20 GLY A O 6
ATOM 3434 N N . GLU A 1 21 ? 8.750 -1.786 -14.323 1.00 0.00 21 GLU A N 6
ATOM 3435 C CA . GLU A 1 21 ? 8.579 -3.121 -13.668 1.00 0.00 21 GLU A CA 6
ATOM 3436 C C . GLU A 1 21 ? 7.152 -3.228 -13.118 1.00 0.00 21 GLU A C 6
ATOM 3437 O O . GLU A 1 21 ? 6.424 -4.156 -13.403 1.00 0.00 21 GLU A O 6
ATOM 3449 N N . CYS A 1 22 ? 6.775 -2.257 -12.338 1.00 0.00 22 CYS A N 6
ATOM 3450 C CA . CYS A 1 22 ? 5.410 -2.227 -11.726 1.00 0.00 22 CYS A CA 6
ATOM 3451 C C . CYS A 1 22 ? 4.332 -2.501 -12.800 1.00 0.00 22 CYS A C 6
ATOM 3452 O O . CYS A 1 22 ? 3.472 -3.356 -12.656 1.00 0.00 22 CYS A O 6
ATOM 3459 N N . LYS A 1 23 ? 4.404 -1.761 -13.874 1.00 0.00 23 LYS A N 6
ATOM 3460 C CA . LYS A 1 23 ? 3.420 -1.931 -14.993 1.00 0.00 23 LYS A CA 6
ATOM 3461 C C . LYS A 1 23 ? 3.579 -3.363 -15.524 1.00 0.00 23 LYS A C 6
ATOM 3462 O O . LYS A 1 23 ? 2.614 -4.024 -15.852 1.00 0.00 23 LYS A O 6
ATOM 3481 N N . ARG A 1 24 ? 4.801 -3.807 -15.605 1.00 0.00 24 ARG A N 6
ATOM 3482 C CA . ARG A 1 24 ? 5.118 -5.184 -16.086 1.00 0.00 24 ARG A CA 6
ATOM 3483 C C . ARG A 1 24 ? 4.350 -6.200 -15.208 1.00 0.00 24 ARG A C 6
ATOM 3484 O O . ARG A 1 24 ? 4.054 -7.298 -15.635 1.00 0.00 24 ARG A O 6
ATOM 3505 N N . ARG A 1 25 ? 4.052 -5.816 -13.989 1.00 0.00 25 ARG A N 6
ATOM 3506 C CA . ARG A 1 25 ? 3.314 -6.758 -13.086 1.00 0.00 25 ARG A CA 6
ATOM 3507 C C . ARG A 1 25 ? 1.822 -6.432 -13.057 1.00 0.00 25 ARG A C 6
ATOM 3508 O O . ARG A 1 25 ? 1.109 -6.849 -12.164 1.00 0.00 25 ARG A O 6
ATOM 3529 N N . GLY A 1 26 ? 1.374 -5.692 -14.033 1.00 0.00 26 GLY A N 6
ATOM 3530 C CA . GLY A 1 26 ? -0.073 -5.329 -14.086 1.00 0.00 26 GLY A CA 6
ATOM 3531 C C . GLY A 1 26 ? -0.419 -4.321 -12.991 1.00 0.00 26 GLY A C 6
ATOM 3532 O O . GLY A 1 26 ? -1.584 -4.045 -12.772 1.00 0.00 26 GLY A O 6
ATOM 3536 N N . TYR A 1 27 ? 0.568 -3.777 -12.319 1.00 0.00 27 TYR A N 6
ATOM 3537 C CA . TYR A 1 27 ? 0.256 -2.785 -11.238 1.00 0.00 27 TYR A CA 6
ATOM 3538 C C . TYR A 1 27 ? -0.128 -1.441 -11.871 1.00 0.00 27 TYR A C 6
ATOM 3539 O O . TYR A 1 27 ? -0.348 -1.351 -13.064 1.00 0.00 27 TYR A O 6
ATOM 3557 N N . LYS A 1 28 ? -0.196 -0.418 -11.067 1.00 0.00 28 LYS A N 6
ATOM 3558 C CA . LYS A 1 28 ? -0.573 0.929 -11.580 1.00 0.00 28 LYS A CA 6
ATOM 3559 C C . LYS A 1 28 ? 0.671 1.742 -11.928 1.00 0.00 28 LYS A C 6
ATOM 3560 O O . LYS A 1 28 ? 0.788 2.274 -13.015 1.00 0.00 28 LYS A O 6
ATOM 3579 N N . GLY A 1 29 ? 1.584 1.823 -11.007 1.00 0.00 29 GLY A N 6
ATOM 3580 C CA . GLY A 1 29 ? 2.840 2.598 -11.250 1.00 0.00 29 GLY A CA 6
ATOM 3581 C C . GLY A 1 29 ? 3.735 2.496 -10.020 1.00 0.00 29 GLY A C 6
ATOM 3582 O O . GLY A 1 29 ? 3.341 1.860 -9.064 1.00 0.00 29 GLY A O 6
ATOM 3586 N N . GLY A 1 30 ? 4.899 3.098 -10.047 1.00 0.00 30 GLY A N 6
ATOM 3587 C CA . GLY A 1 30 ? 5.819 3.031 -8.874 1.00 0.00 30 GLY A CA 6
ATOM 3588 C C . GLY A 1 30 ? 7.069 3.852 -9.133 1.00 0.00 30 GLY A C 6
ATOM 3589 O O . GLY A 1 30 ? 7.408 4.142 -10.264 1.00 0.00 30 GLY A O 6
ATOM 3593 N N . HIS A 1 31 ? 7.737 4.212 -8.076 1.00 0.00 31 HIS A N 6
ATOM 3594 C CA . HIS A 1 31 ? 8.984 5.033 -8.187 1.00 0.00 31 HIS A CA 6
ATOM 3595 C C . HIS A 1 31 ? 9.693 5.059 -6.831 1.00 0.00 31 HIS A C 6
ATOM 3596 O O . HIS A 1 31 ? 9.173 4.569 -5.846 1.00 0.00 31 HIS A O 6
ATOM 3611 N N . CYS A 1 32 ? 10.860 5.643 -6.789 1.00 0.00 32 CYS A N 6
ATOM 3612 C CA . CYS A 1 32 ? 11.590 5.703 -5.486 1.00 0.00 32 CYS A CA 6
ATOM 3613 C C . CYS A 1 32 ? 10.893 6.768 -4.616 1.00 0.00 32 CYS A C 6
ATOM 3614 O O . CYS A 1 32 ? 10.043 7.497 -5.095 1.00 0.00 32 CYS A O 6
ATOM 3621 N N . GLY A 1 33 ? 11.256 6.833 -3.362 1.00 0.00 33 GLY A N 6
ATOM 3622 C CA . GLY A 1 33 ? 10.616 7.847 -2.463 1.00 0.00 33 GLY A CA 6
ATOM 3623 C C . GLY A 1 33 ? 11.079 7.673 -1.023 1.00 0.00 33 GLY A C 6
ATOM 3624 O O . GLY A 1 33 ? 10.282 7.434 -0.135 1.00 0.00 33 GLY A O 6
ATOM 3628 N N . SER A 1 34 ? 12.360 7.782 -0.789 1.00 0.00 34 SER A N 6
ATOM 3629 C CA . SER A 1 34 ? 12.883 7.626 0.586 1.00 0.00 34 SER A CA 6
ATOM 3630 C C . SER A 1 34 ? 14.119 8.544 0.708 1.00 0.00 34 SER A C 6
ATOM 3631 O O . SER A 1 34 ? 14.235 9.531 0.008 1.00 0.00 34 SER A O 6
ATOM 3639 N N . PHE A 1 35 ? 15.006 8.213 1.601 1.00 0.00 35 PHE A N 6
ATOM 3640 C CA . PHE A 1 35 ? 16.241 9.044 1.786 1.00 0.00 35 PHE A CA 6
ATOM 3641 C C . PHE A 1 35 ? 17.349 8.462 0.908 1.00 0.00 35 PHE A C 6
ATOM 3642 O O . PHE A 1 35 ? 17.495 7.259 0.834 1.00 0.00 35 PHE A O 6
ATOM 3659 N N . ALA A 1 36 ? 18.114 9.314 0.292 1.00 0.00 36 ALA A N 6
ATOM 3660 C CA . ALA A 1 36 ? 19.227 8.863 -0.603 1.00 0.00 36 ALA A CA 6
ATOM 3661 C C . ALA A 1 36 ? 18.769 7.720 -1.538 1.00 0.00 36 ALA A C 6
ATOM 3662 O O . ALA A 1 36 ? 19.568 6.904 -1.943 1.00 0.00 36 ALA A O 6
ATOM 3669 N N . ASN A 1 37 ? 17.495 7.689 -1.868 1.00 0.00 37 ASN A N 6
ATOM 3670 C CA . ASN A 1 37 ? 16.975 6.613 -2.783 1.00 0.00 37 ASN A CA 6
ATOM 3671 C C . ASN A 1 37 ? 17.274 5.218 -2.200 1.00 0.00 37 ASN A C 6
ATOM 3672 O O . ASN A 1 37 ? 18.326 4.668 -2.441 1.00 0.00 37 ASN A O 6
ATOM 3683 N N . VAL A 1 38 ? 16.370 4.665 -1.433 1.00 0.00 38 VAL A N 6
ATOM 3684 C CA . VAL A 1 38 ? 16.611 3.306 -0.841 1.00 0.00 38 VAL A CA 6
ATOM 3685 C C . VAL A 1 38 ? 15.507 2.288 -1.179 1.00 0.00 38 VAL A C 6
ATOM 3686 O O . VAL A 1 38 ? 15.775 1.100 -1.209 1.00 0.00 38 VAL A O 6
ATOM 3699 N N . ASN A 1 39 ? 14.299 2.741 -1.423 1.00 0.00 39 ASN A N 6
ATOM 3700 C CA . ASN A 1 39 ? 13.209 1.770 -1.760 1.00 0.00 39 ASN A CA 6
ATOM 3701 C C . ASN A 1 39 ? 12.328 2.255 -2.912 1.00 0.00 39 ASN A C 6
ATOM 3702 O O . ASN A 1 39 ? 12.197 3.448 -3.119 1.00 0.00 39 ASN A O 6
ATOM 3713 N N . CYS A 1 40 ? 11.736 1.331 -3.633 1.00 0.00 40 CYS A N 6
ATOM 3714 C CA . CYS A 1 40 ? 10.858 1.737 -4.772 1.00 0.00 40 CYS A CA 6
ATOM 3715 C C . CYS A 1 40 ? 9.434 1.293 -4.426 1.00 0.00 40 CYS A C 6
ATOM 3716 O O . CYS A 1 40 ? 9.140 0.116 -4.306 1.00 0.00 40 CYS A O 6
ATOM 3723 N N . TRP A 1 41 ? 8.569 2.261 -4.302 1.00 0.00 41 TRP A N 6
ATOM 3724 C CA . TRP A 1 41 ? 7.148 1.966 -3.939 1.00 0.00 41 TRP A CA 6
ATOM 3725 C C . TRP A 1 41 ? 6.232 2.008 -5.166 1.00 0.00 41 TRP A C 6
ATOM 3726 O O . TRP A 1 41 ? 6.484 2.762 -6.082 1.00 0.00 41 TRP A O 6
ATOM 3747 N N . CYS A 1 42 ? 5.191 1.222 -5.170 1.00 0.00 42 CYS A N 6
ATOM 3748 C CA . CYS A 1 42 ? 4.228 1.180 -6.307 1.00 0.00 42 CYS A CA 6
ATOM 3749 C C . CYS A 1 42 ? 2.875 1.681 -5.832 1.00 0.00 42 CYS A C 6
ATOM 3750 O O . CYS A 1 42 ? 2.657 1.797 -4.647 1.00 0.00 42 CYS A O 6
ATOM 3757 N N . GLU A 1 43 ? 1.988 1.942 -6.741 1.00 0.00 43 GLU A N 6
ATOM 3758 C CA . GLU A 1 43 ? 0.647 2.430 -6.376 1.00 0.00 43 GLU A CA 6
ATOM 3759 C C . GLU A 1 43 ? -0.392 1.289 -6.379 1.00 0.00 43 GLU A C 6
ATOM 3760 O O . GLU A 1 43 ? -1.558 1.499 -6.662 1.00 0.00 43 GLU A O 6
ATOM 3772 N N . THR A 1 44 ? 0.057 0.101 -6.059 1.00 0.00 44 THR A N 6
ATOM 3773 C CA . THR A 1 44 ? -0.865 -1.086 -6.023 1.00 0.00 44 THR A CA 6
ATOM 3774 C C . THR A 1 44 ? -1.939 -0.841 -4.959 1.00 0.00 44 THR A C 6
ATOM 3775 O O . THR A 1 44 ? -1.552 -0.222 -3.975 1.00 0.00 44 THR A O 6
ATOM 3787 N N . ASP A 1 1 ? 1.552 2.235 -2.184 1.00 0.00 1 ASP A N 7
ATOM 3788 C CA . ASP A 1 1 ? 2.500 1.811 -1.111 1.00 0.00 1 ASP A CA 7
ATOM 3789 C C . ASP A 1 1 ? 2.986 0.371 -1.275 1.00 0.00 1 ASP A C 7
ATOM 3790 O O . ASP A 1 1 ? 3.452 -0.241 -0.333 1.00 0.00 1 ASP A O 7
ATOM 3801 N N . LYS A 1 2 ? 2.901 -0.152 -2.472 1.00 0.00 2 LYS A N 7
ATOM 3802 C CA . LYS A 1 2 ? 3.369 -1.564 -2.665 1.00 0.00 2 LYS A CA 7
ATOM 3803 C C . LYS A 1 2 ? 4.888 -1.567 -2.917 1.00 0.00 2 LYS A C 7
ATOM 3804 O O . LYS A 1 2 ? 5.417 -0.684 -3.541 1.00 0.00 2 LYS A O 7
ATOM 3823 N N . LEU A 1 3 ? 5.583 -2.562 -2.447 1.00 0.00 3 LEU A N 7
ATOM 3824 C CA . LEU A 1 3 ? 7.074 -2.625 -2.649 1.00 0.00 3 LEU A CA 7
ATOM 3825 C C . LEU A 1 3 ? 7.410 -3.662 -3.720 1.00 0.00 3 LEU A C 7
ATOM 3826 O O . LEU A 1 3 ? 7.040 -4.809 -3.573 1.00 0.00 3 LEU A O 7
ATOM 3842 N N . ILE A 1 4 ? 8.090 -3.253 -4.757 1.00 0.00 4 ILE A N 7
ATOM 3843 C CA . ILE A 1 4 ? 8.450 -4.235 -5.833 1.00 0.00 4 ILE A CA 7
ATOM 3844 C C . ILE A 1 4 ? 9.972 -4.292 -6.046 1.00 0.00 4 ILE A C 7
ATOM 3845 O O . ILE A 1 4 ? 10.456 -5.139 -6.770 1.00 0.00 4 ILE A O 7
ATOM 3861 N N . GLY A 1 5 ? 10.711 -3.404 -5.433 1.00 0.00 5 GLY A N 7
ATOM 3862 C CA . GLY A 1 5 ? 12.200 -3.440 -5.625 1.00 0.00 5 GLY A CA 7
ATOM 3863 C C . GLY A 1 5 ? 12.883 -2.431 -4.707 1.00 0.00 5 GLY A C 7
ATOM 3864 O O . GLY A 1 5 ? 12.229 -1.704 -3.982 1.00 0.00 5 GLY A O 7
ATOM 3868 N N . SER A 1 6 ? 14.182 -2.382 -4.763 1.00 0.00 6 SER A N 7
ATOM 3869 C CA . SER A 1 6 ? 14.926 -1.437 -3.896 1.00 0.00 6 SER A CA 7
ATOM 3870 C C . SER A 1 6 ? 15.263 -0.160 -4.689 1.00 0.00 6 SER A C 7
ATOM 3871 O O . SER A 1 6 ? 14.873 -0.029 -5.834 1.00 0.00 6 SER A O 7
ATOM 3879 N N . CYS A 1 7 ? 15.953 0.767 -4.078 1.00 0.00 7 CYS A N 7
ATOM 3880 C CA . CYS A 1 7 ? 16.318 2.024 -4.810 1.00 0.00 7 CYS A CA 7
ATOM 3881 C C . CYS A 1 7 ? 17.679 2.577 -4.340 1.00 0.00 7 CYS A C 7
ATOM 3882 O O . CYS A 1 7 ? 17.975 3.738 -4.496 1.00 0.00 7 CYS A O 7
ATOM 3889 N N . VAL A 1 8 ? 18.485 1.720 -3.789 1.00 0.00 8 VAL A N 7
ATOM 3890 C CA . VAL A 1 8 ? 19.838 2.126 -3.283 1.00 0.00 8 VAL A CA 7
ATOM 3891 C C . VAL A 1 8 ? 20.902 2.137 -4.400 1.00 0.00 8 VAL A C 7
ATOM 3892 O O . VAL A 1 8 ? 21.949 2.736 -4.265 1.00 0.00 8 VAL A O 7
ATOM 3905 N N . TRP A 1 9 ? 20.614 1.464 -5.477 1.00 0.00 9 TRP A N 7
ATOM 3906 C CA . TRP A 1 9 ? 21.571 1.385 -6.641 1.00 0.00 9 TRP A CA 7
ATOM 3907 C C . TRP A 1 9 ? 22.862 0.714 -6.132 1.00 0.00 9 TRP A C 7
ATOM 3908 O O . TRP A 1 9 ? 23.910 1.311 -6.001 1.00 0.00 9 TRP A O 7
ATOM 3929 N N . GLY A 1 10 ? 22.755 -0.557 -5.865 1.00 0.00 10 GLY A N 7
ATOM 3930 C CA . GLY A 1 10 ? 23.926 -1.336 -5.355 1.00 0.00 10 GLY A CA 7
ATOM 3931 C C . GLY A 1 10 ? 23.454 -2.733 -4.952 1.00 0.00 10 GLY A C 7
ATOM 3932 O O . GLY A 1 10 ? 24.161 -3.704 -5.115 1.00 0.00 10 GLY A O 7
ATOM 3936 N N . ALA A 1 11 ? 22.256 -2.818 -4.433 1.00 0.00 11 ALA A N 7
ATOM 3937 C CA . ALA A 1 11 ? 21.718 -4.152 -4.010 1.00 0.00 11 ALA A CA 7
ATOM 3938 C C . ALA A 1 11 ? 21.323 -4.944 -5.265 1.00 0.00 11 ALA A C 7
ATOM 3939 O O . ALA A 1 11 ? 21.132 -4.373 -6.323 1.00 0.00 11 ALA A O 7
ATOM 3946 N N . VAL A 1 12 ? 21.163 -6.232 -5.131 1.00 0.00 12 VAL A N 7
ATOM 3947 C CA . VAL A 1 12 ? 20.787 -7.049 -6.323 1.00 0.00 12 VAL A CA 7
ATOM 3948 C C . VAL A 1 12 ? 19.262 -7.043 -6.569 1.00 0.00 12 VAL A C 7
ATOM 3949 O O . VAL A 1 12 ? 18.647 -8.047 -6.858 1.00 0.00 12 VAL A O 7
ATOM 3962 N N . ASN A 1 13 ? 18.678 -5.879 -6.440 1.00 0.00 13 ASN A N 7
ATOM 3963 C CA . ASN A 1 13 ? 17.193 -5.749 -6.668 1.00 0.00 13 ASN A CA 7
ATOM 3964 C C . ASN A 1 13 ? 16.801 -4.311 -7.039 1.00 0.00 13 ASN A C 7
ATOM 3965 O O . ASN A 1 13 ? 15.650 -3.937 -6.902 1.00 0.00 13 ASN A O 7
ATOM 3976 N N . TYR A 1 14 ? 17.739 -3.520 -7.489 1.00 0.00 14 TYR A N 7
ATOM 3977 C CA . TYR A 1 14 ? 17.386 -2.110 -7.856 1.00 0.00 14 TYR A CA 7
ATOM 3978 C C . TYR A 1 14 ? 16.554 -2.136 -9.146 1.00 0.00 14 TYR A C 7
ATOM 3979 O O . TYR A 1 14 ? 16.809 -2.928 -10.032 1.00 0.00 14 TYR A O 7
ATOM 3997 N N . THR A 1 15 ? 15.592 -1.273 -9.234 1.00 0.00 15 THR A N 7
ATOM 3998 C CA . THR A 1 15 ? 14.712 -1.205 -10.434 1.00 0.00 15 THR A CA 7
ATOM 3999 C C . THR A 1 15 ? 15.152 -0.101 -11.396 1.00 0.00 15 THR A C 7
ATOM 4000 O O . THR A 1 15 ? 15.018 1.061 -11.077 1.00 0.00 15 THR A O 7
ATOM 4011 N N . SER A 1 16 ? 15.660 -0.465 -12.545 1.00 0.00 16 SER A N 7
ATOM 4012 C CA . SER A 1 16 ? 16.104 0.571 -13.541 1.00 0.00 16 SER A CA 7
ATOM 4013 C C . SER A 1 16 ? 14.890 1.462 -13.873 1.00 0.00 16 SER A C 7
ATOM 4014 O O . SER A 1 16 ? 14.997 2.669 -13.988 1.00 0.00 16 SER A O 7
ATOM 4022 N N . ASP A 1 17 ? 13.754 0.834 -14.024 1.00 0.00 17 ASP A N 7
ATOM 4023 C CA . ASP A 1 17 ? 12.513 1.599 -14.337 1.00 0.00 17 ASP A CA 7
ATOM 4024 C C . ASP A 1 17 ? 11.430 1.180 -13.337 1.00 0.00 17 ASP A C 7
ATOM 4025 O O . ASP A 1 17 ? 10.708 0.220 -13.534 1.00 0.00 17 ASP A O 7
ATOM 4034 N N . CYS A 1 18 ? 11.362 1.916 -12.269 1.00 0.00 18 CYS A N 7
ATOM 4035 C CA . CYS A 1 18 ? 10.361 1.647 -11.194 1.00 0.00 18 CYS A CA 7
ATOM 4036 C C . CYS A 1 18 ? 8.958 1.355 -11.778 1.00 0.00 18 CYS A C 7
ATOM 4037 O O . CYS A 1 18 ? 8.392 0.294 -11.584 1.00 0.00 18 CYS A O 7
ATOM 4044 N N . ASN A 1 19 ? 8.423 2.303 -12.508 1.00 0.00 19 ASN A N 7
ATOM 4045 C CA . ASN A 1 19 ? 7.066 2.101 -13.108 1.00 0.00 19 ASN A CA 7
ATOM 4046 C C . ASN A 1 19 ? 7.126 0.979 -14.147 1.00 0.00 19 ASN A C 7
ATOM 4047 O O . ASN A 1 19 ? 6.153 0.276 -14.325 1.00 0.00 19 ASN A O 7
ATOM 4058 N N . GLY A 1 20 ? 8.236 0.826 -14.815 1.00 0.00 20 GLY A N 7
ATOM 4059 C CA . GLY A 1 20 ? 8.368 -0.251 -15.849 1.00 0.00 20 GLY A CA 7
ATOM 4060 C C . GLY A 1 20 ? 8.058 -1.597 -15.193 1.00 0.00 20 GLY A C 7
ATOM 4061 O O . GLY A 1 20 ? 7.174 -2.329 -15.603 1.00 0.00 20 GLY A O 7
ATOM 4065 N N . GLU A 1 21 ? 8.796 -1.895 -14.165 1.00 0.00 21 GLU A N 7
ATOM 4066 C CA . GLU A 1 21 ? 8.591 -3.185 -13.422 1.00 0.00 21 GLU A CA 7
ATOM 4067 C C . GLU A 1 21 ? 7.152 -3.213 -12.873 1.00 0.00 21 GLU A C 7
ATOM 4068 O O . GLU A 1 21 ? 6.422 -4.172 -13.032 1.00 0.00 21 GLU A O 7
ATOM 4080 N N . CYS A 1 22 ? 6.782 -2.136 -12.227 1.00 0.00 22 CYS A N 7
ATOM 4081 C CA . CYS A 1 22 ? 5.397 -2.040 -11.643 1.00 0.00 22 CYS A CA 7
ATOM 4082 C C . CYS A 1 22 ? 4.351 -2.447 -12.708 1.00 0.00 22 CYS A C 7
ATOM 4083 O O . CYS A 1 22 ? 3.476 -3.260 -12.462 1.00 0.00 22 CYS A O 7
ATOM 4090 N N . LYS A 1 23 ? 4.461 -1.870 -13.876 1.00 0.00 23 LYS A N 7
ATOM 4091 C CA . LYS A 1 23 ? 3.514 -2.196 -15.001 1.00 0.00 23 LYS A CA 7
ATOM 4092 C C . LYS A 1 23 ? 3.615 -3.703 -15.256 1.00 0.00 23 LYS A C 7
ATOM 4093 O O . LYS A 1 23 ? 2.630 -4.397 -15.387 1.00 0.00 23 LYS A O 7
ATOM 4112 N N . ARG A 1 24 ? 4.828 -4.175 -15.329 1.00 0.00 24 ARG A N 7
ATOM 4113 C CA . ARG A 1 24 ? 5.081 -5.627 -15.559 1.00 0.00 24 ARG A CA 7
ATOM 4114 C C . ARG A 1 24 ? 4.370 -6.428 -14.428 1.00 0.00 24 ARG A C 7
ATOM 4115 O O . ARG A 1 24 ? 4.008 -7.578 -14.588 1.00 0.00 24 ARG A O 7
ATOM 4136 N N . ARG A 1 25 ? 4.184 -5.795 -13.298 1.00 0.00 25 ARG A N 7
ATOM 4137 C CA . ARG A 1 25 ? 3.513 -6.468 -12.139 1.00 0.00 25 ARG A CA 7
ATOM 4138 C C . ARG A 1 25 ? 1.988 -6.274 -12.227 1.00 0.00 25 ARG A C 7
ATOM 4139 O O . ARG A 1 25 ? 1.274 -6.612 -11.307 1.00 0.00 25 ARG A O 7
ATOM 4160 N N . GLY A 1 26 ? 1.503 -5.743 -13.317 1.00 0.00 26 GLY A N 7
ATOM 4161 C CA . GLY A 1 26 ? 0.033 -5.522 -13.463 1.00 0.00 26 GLY A CA 7
ATOM 4162 C C . GLY A 1 26 ? -0.384 -4.396 -12.506 1.00 0.00 26 GLY A C 7
ATOM 4163 O O . GLY A 1 26 ? -1.556 -4.214 -12.243 1.00 0.00 26 GLY A O 7
ATOM 4167 N N . TYR A 1 27 ? 0.575 -3.653 -12.013 1.00 0.00 27 TYR A N 7
ATOM 4168 C CA . TYR A 1 27 ? 0.257 -2.537 -11.064 1.00 0.00 27 TYR A CA 7
ATOM 4169 C C . TYR A 1 27 ? 0.105 -1.224 -11.850 1.00 0.00 27 TYR A C 7
ATOM 4170 O O . TYR A 1 27 ? 0.318 -1.186 -13.044 1.00 0.00 27 TYR A O 7
ATOM 4188 N N . LYS A 1 28 ? -0.250 -0.170 -11.167 1.00 0.00 28 LYS A N 7
ATOM 4189 C CA . LYS A 1 28 ? -0.426 1.149 -11.846 1.00 0.00 28 LYS A CA 7
ATOM 4190 C C . LYS A 1 28 ? 0.957 1.738 -12.184 1.00 0.00 28 LYS A C 7
ATOM 4191 O O . LYS A 1 28 ? 1.318 1.912 -13.331 1.00 0.00 28 LYS A O 7
ATOM 4210 N N . GLY A 1 29 ? 1.712 2.034 -11.164 1.00 0.00 29 GLY A N 7
ATOM 4211 C CA . GLY A 1 29 ? 3.071 2.616 -11.356 1.00 0.00 29 GLY A CA 7
ATOM 4212 C C . GLY A 1 29 ? 3.751 2.758 -10.001 1.00 0.00 29 GLY A C 7
ATOM 4213 O O . GLY A 1 29 ? 3.205 2.303 -9.013 1.00 0.00 29 GLY A O 7
ATOM 4217 N N . GLY A 1 30 ? 4.907 3.373 -9.959 1.00 0.00 30 GLY A N 7
ATOM 4218 C CA . GLY A 1 30 ? 5.622 3.536 -8.667 1.00 0.00 30 GLY A CA 7
ATOM 4219 C C . GLY A 1 30 ? 6.701 4.605 -8.757 1.00 0.00 30 GLY A C 7
ATOM 4220 O O . GLY A 1 30 ? 6.752 5.372 -9.696 1.00 0.00 30 GLY A O 7
ATOM 4224 N N . HIS A 1 31 ? 7.549 4.620 -7.767 1.00 0.00 31 HIS A N 7
ATOM 4225 C CA . HIS A 1 31 ? 8.659 5.630 -7.716 1.00 0.00 31 HIS A CA 7
ATOM 4226 C C . HIS A 1 31 ? 9.671 5.184 -6.654 1.00 0.00 31 HIS A C 7
ATOM 4227 O O . HIS A 1 31 ? 9.470 4.203 -5.965 1.00 0.00 31 HIS A O 7
ATOM 4242 N N . CYS A 1 32 ? 10.720 5.952 -6.521 1.00 0.00 32 CYS A N 7
ATOM 4243 C CA . CYS A 1 32 ? 11.751 5.613 -5.495 1.00 0.00 32 CYS A CA 7
ATOM 4244 C C . CYS A 1 32 ? 11.211 6.131 -4.151 1.00 0.00 32 CYS A C 7
ATOM 4245 O O . CYS A 1 32 ? 10.418 7.047 -4.137 1.00 0.00 32 CYS A O 7
ATOM 4252 N N . GLY A 1 33 ? 11.630 5.548 -3.066 1.00 0.00 33 GLY A N 7
ATOM 4253 C CA . GLY A 1 33 ? 11.128 6.012 -1.741 1.00 0.00 33 GLY A CA 7
ATOM 4254 C C . GLY A 1 33 ? 11.332 7.499 -1.493 1.00 0.00 33 GLY A C 7
ATOM 4255 O O . GLY A 1 33 ? 10.528 8.294 -1.937 1.00 0.00 33 GLY A O 7
ATOM 4259 N N . SER A 1 34 ? 12.382 7.869 -0.805 1.00 0.00 34 SER A N 7
ATOM 4260 C CA . SER A 1 34 ? 12.609 9.328 -0.535 1.00 0.00 34 SER A CA 7
ATOM 4261 C C . SER A 1 34 ? 14.029 9.618 -0.041 1.00 0.00 34 SER A C 7
ATOM 4262 O O . SER A 1 34 ? 14.837 10.190 -0.742 1.00 0.00 34 SER A O 7
ATOM 4270 N N . PHE A 1 35 ? 14.314 9.202 1.175 1.00 0.00 35 PHE A N 7
ATOM 4271 C CA . PHE A 1 35 ? 15.683 9.478 1.709 1.00 0.00 35 PHE A CA 7
ATOM 4272 C C . PHE A 1 35 ? 16.694 8.517 1.107 1.00 0.00 35 PHE A C 7
ATOM 4273 O O . PHE A 1 35 ? 16.505 7.319 1.076 1.00 0.00 35 PHE A O 7
ATOM 4290 N N . ALA A 1 36 ? 17.772 9.098 0.677 1.00 0.00 36 ALA A N 7
ATOM 4291 C CA . ALA A 1 36 ? 18.888 8.337 0.036 1.00 0.00 36 ALA A CA 7
ATOM 4292 C C . ALA A 1 36 ? 18.409 7.205 -0.906 1.00 0.00 36 ALA A C 7
ATOM 4293 O O . ALA A 1 36 ? 19.134 6.256 -1.113 1.00 0.00 36 ALA A O 7
ATOM 4300 N N . ASN A 1 37 ? 17.224 7.324 -1.462 1.00 0.00 37 ASN A N 7
ATOM 4301 C CA . ASN A 1 37 ? 16.710 6.261 -2.397 1.00 0.00 37 ASN A CA 7
ATOM 4302 C C . ASN A 1 37 ? 16.917 4.846 -1.798 1.00 0.00 37 ASN A C 7
ATOM 4303 O O . ASN A 1 37 ? 17.944 4.231 -1.999 1.00 0.00 37 ASN A O 7
ATOM 4314 N N . VAL A 1 38 ? 15.959 4.336 -1.071 1.00 0.00 38 VAL A N 7
ATOM 4315 C CA . VAL A 1 38 ? 16.124 2.971 -0.469 1.00 0.00 38 VAL A CA 7
ATOM 4316 C C . VAL A 1 38 ? 15.211 1.906 -1.089 1.00 0.00 38 VAL A C 7
ATOM 4317 O O . VAL A 1 38 ? 15.645 0.804 -1.374 1.00 0.00 38 VAL A O 7
ATOM 4330 N N . ASN A 1 39 ? 13.965 2.248 -1.279 1.00 0.00 39 ASN A N 7
ATOM 4331 C CA . ASN A 1 39 ? 12.989 1.286 -1.867 1.00 0.00 39 ASN A CA 7
ATOM 4332 C C . ASN A 1 39 ? 12.099 1.899 -2.945 1.00 0.00 39 ASN A C 7
ATOM 4333 O O . ASN A 1 39 ? 11.665 3.022 -2.775 1.00 0.00 39 ASN A O 7
ATOM 4344 N N . CYS A 1 40 ? 11.806 1.170 -3.991 1.00 0.00 40 CYS A N 7
ATOM 4345 C CA . CYS A 1 40 ? 10.939 1.732 -5.069 1.00 0.00 40 CYS A CA 7
ATOM 4346 C C . CYS A 1 40 ? 9.518 1.255 -4.732 1.00 0.00 40 CYS A C 7
ATOM 4347 O O . CYS A 1 40 ? 9.214 0.077 -4.797 1.00 0.00 40 CYS A O 7
ATOM 4354 N N . TRP A 1 41 ? 8.673 2.187 -4.384 1.00 0.00 41 TRP A N 7
ATOM 4355 C CA . TRP A 1 41 ? 7.269 1.819 -4.021 1.00 0.00 41 TRP A CA 7
ATOM 4356 C C . TRP A 1 41 ? 6.291 2.100 -5.153 1.00 0.00 41 TRP A C 7
ATOM 4357 O O . TRP A 1 41 ? 6.442 3.046 -5.894 1.00 0.00 41 TRP A O 7
ATOM 4378 N N . CYS A 1 42 ? 5.292 1.283 -5.257 1.00 0.00 42 CYS A N 7
ATOM 4379 C CA . CYS A 1 42 ? 4.233 1.396 -6.290 1.00 0.00 42 CYS A CA 7
ATOM 4380 C C . CYS A 1 42 ? 2.964 1.944 -5.628 1.00 0.00 42 CYS A C 7
ATOM 4381 O O . CYS A 1 42 ? 2.802 1.908 -4.420 1.00 0.00 42 CYS A O 7
ATOM 4388 N N . GLU A 1 43 ? 2.072 2.422 -6.443 1.00 0.00 43 GLU A N 7
ATOM 4389 C CA . GLU A 1 43 ? 0.791 2.996 -5.956 1.00 0.00 43 GLU A CA 7
ATOM 4390 C C . GLU A 1 43 ? -0.364 1.994 -6.125 1.00 0.00 43 GLU A C 7
ATOM 4391 O O . GLU A 1 43 ? -1.486 2.403 -6.359 1.00 0.00 43 GLU A O 7
ATOM 4403 N N . THR A 1 44 ? -0.089 0.725 -6.002 1.00 0.00 44 THR A N 7
ATOM 4404 C CA . THR A 1 44 ? -1.180 -0.279 -6.168 1.00 0.00 44 THR A CA 7
ATOM 4405 C C . THR A 1 44 ? -1.475 -1.023 -4.857 1.00 0.00 44 THR A C 7
ATOM 4406 O O . THR A 1 44 ? -2.379 -1.852 -4.903 1.00 0.00 44 THR A O 7
ATOM 4418 N N . ASP A 1 1 ? 0.458 1.628 -0.915 1.00 0.00 1 ASP A N 8
ATOM 4419 C CA . ASP A 1 1 ? 1.510 1.444 -1.947 1.00 0.00 1 ASP A CA 8
ATOM 4420 C C . ASP A 1 1 ? 2.167 0.068 -1.733 1.00 0.00 1 ASP A C 8
ATOM 4421 O O . ASP A 1 1 ? 2.086 -0.481 -0.654 1.00 0.00 1 ASP A O 8
ATOM 4432 N N . LYS A 1 2 ? 2.797 -0.455 -2.750 1.00 0.00 2 LYS A N 8
ATOM 4433 C CA . LYS A 1 2 ? 3.464 -1.804 -2.625 1.00 0.00 2 LYS A CA 8
ATOM 4434 C C . LYS A 1 2 ? 4.971 -1.704 -2.910 1.00 0.00 2 LYS A C 8
ATOM 4435 O O . LYS A 1 2 ? 5.372 -0.960 -3.777 1.00 0.00 2 LYS A O 8
ATOM 4454 N N . LEU A 1 3 ? 5.784 -2.448 -2.210 1.00 0.00 3 LEU A N 8
ATOM 4455 C CA . LEU A 1 3 ? 7.270 -2.391 -2.446 1.00 0.00 3 LEU A CA 8
ATOM 4456 C C . LEU A 1 3 ? 7.667 -3.527 -3.403 1.00 0.00 3 LEU A C 8
ATOM 4457 O O . LEU A 1 3 ? 7.681 -4.677 -3.006 1.00 0.00 3 LEU A O 8
ATOM 4473 N N . ILE A 1 4 ? 7.992 -3.202 -4.626 1.00 0.00 4 ILE A N 8
ATOM 4474 C CA . ILE A 1 4 ? 8.382 -4.283 -5.586 1.00 0.00 4 ILE A CA 8
ATOM 4475 C C . ILE A 1 4 ? 9.913 -4.438 -5.631 1.00 0.00 4 ILE A C 8
ATOM 4476 O O . ILE A 1 4 ? 10.404 -5.456 -6.075 1.00 0.00 4 ILE A O 8
ATOM 4492 N N . GLY A 1 5 ? 10.637 -3.450 -5.174 1.00 0.00 5 GLY A N 8
ATOM 4493 C CA . GLY A 1 5 ? 12.137 -3.542 -5.188 1.00 0.00 5 GLY A CA 8
ATOM 4494 C C . GLY A 1 5 ? 12.738 -2.438 -4.315 1.00 0.00 5 GLY A C 8
ATOM 4495 O O . GLY A 1 5 ? 12.023 -1.638 -3.739 1.00 0.00 5 GLY A O 8
ATOM 4499 N N . SER A 1 6 ? 14.043 -2.392 -4.242 1.00 0.00 6 SER A N 8
ATOM 4500 C CA . SER A 1 6 ? 14.714 -1.343 -3.399 1.00 0.00 6 SER A CA 8
ATOM 4501 C C . SER A 1 6 ? 15.235 -0.230 -4.312 1.00 0.00 6 SER A C 8
ATOM 4502 O O . SER A 1 6 ? 15.199 -0.339 -5.524 1.00 0.00 6 SER A O 8
ATOM 4510 N N . CYS A 1 7 ? 15.722 0.822 -3.715 1.00 0.00 7 CYS A N 8
ATOM 4511 C CA . CYS A 1 7 ? 16.252 1.953 -4.536 1.00 0.00 7 CYS A CA 8
ATOM 4512 C C . CYS A 1 7 ? 17.675 2.307 -4.064 1.00 0.00 7 CYS A C 8
ATOM 4513 O O . CYS A 1 7 ? 18.131 3.421 -4.168 1.00 0.00 7 CYS A O 8
ATOM 4520 N N . VAL A 1 8 ? 18.363 1.317 -3.566 1.00 0.00 8 VAL A N 8
ATOM 4521 C CA . VAL A 1 8 ? 19.766 1.511 -3.066 1.00 0.00 8 VAL A CA 8
ATOM 4522 C C . VAL A 1 8 ? 20.763 0.852 -4.038 1.00 0.00 8 VAL A C 8
ATOM 4523 O O . VAL A 1 8 ? 21.088 -0.312 -3.897 1.00 0.00 8 VAL A O 8
ATOM 4536 N N . TRP A 1 9 ? 21.200 1.590 -5.014 1.00 0.00 9 TRP A N 8
ATOM 4537 C CA . TRP A 1 9 ? 22.187 1.073 -6.025 1.00 0.00 9 TRP A CA 8
ATOM 4538 C C . TRP A 1 9 ? 23.338 0.301 -5.323 1.00 0.00 9 TRP A C 8
ATOM 4539 O O . TRP A 1 9 ? 24.326 0.887 -4.928 1.00 0.00 9 TRP A O 8
ATOM 4560 N N . GLY A 1 10 ? 23.195 -0.989 -5.185 1.00 0.00 10 GLY A N 8
ATOM 4561 C CA . GLY A 1 10 ? 24.252 -1.810 -4.514 1.00 0.00 10 GLY A CA 8
ATOM 4562 C C . GLY A 1 10 ? 23.630 -3.090 -3.953 1.00 0.00 10 GLY A C 8
ATOM 4563 O O . GLY A 1 10 ? 24.302 -4.092 -3.809 1.00 0.00 10 GLY A O 8
ATOM 4567 N N . ALA A 1 11 ? 22.358 -3.042 -3.646 1.00 0.00 11 ALA A N 8
ATOM 4568 C CA . ALA A 1 11 ? 21.678 -4.260 -3.093 1.00 0.00 11 ALA A CA 8
ATOM 4569 C C . ALA A 1 11 ? 21.238 -5.164 -4.262 1.00 0.00 11 ALA A C 8
ATOM 4570 O O . ALA A 1 11 ? 21.106 -4.711 -5.383 1.00 0.00 11 ALA A O 8
ATOM 4577 N N . VAL A 1 12 ? 20.984 -6.415 -3.987 1.00 0.00 12 VAL A N 8
ATOM 4578 C CA . VAL A 1 12 ? 20.561 -7.349 -5.080 1.00 0.00 12 VAL A CA 8
ATOM 4579 C C . VAL A 1 12 ? 19.039 -7.239 -5.338 1.00 0.00 12 VAL A C 8
ATOM 4580 O O . VAL A 1 12 ? 18.333 -8.225 -5.398 1.00 0.00 12 VAL A O 8
ATOM 4593 N N . ASN A 1 13 ? 18.558 -6.029 -5.462 1.00 0.00 13 ASN A N 8
ATOM 4594 C CA . ASN A 1 13 ? 17.092 -5.830 -5.725 1.00 0.00 13 ASN A CA 8
ATOM 4595 C C . ASN A 1 13 ? 16.775 -4.393 -6.167 1.00 0.00 13 ASN A C 8
ATOM 4596 O O . ASN A 1 13 ? 15.659 -3.944 -5.981 1.00 0.00 13 ASN A O 8
ATOM 4607 N N . TYR A 1 14 ? 17.729 -3.693 -6.725 1.00 0.00 14 TYR A N 8
ATOM 4608 C CA . TYR A 1 14 ? 17.420 -2.292 -7.151 1.00 0.00 14 TYR A CA 8
ATOM 4609 C C . TYR A 1 14 ? 16.586 -2.332 -8.432 1.00 0.00 14 TYR A C 8
ATOM 4610 O O . TYR A 1 14 ? 16.790 -3.174 -9.282 1.00 0.00 14 TYR A O 8
ATOM 4628 N N . THR A 1 15 ? 15.671 -1.421 -8.531 1.00 0.00 15 THR A N 8
ATOM 4629 C CA . THR A 1 15 ? 14.779 -1.323 -9.717 1.00 0.00 15 THR A CA 8
ATOM 4630 C C . THR A 1 15 ? 15.048 -0.086 -10.557 1.00 0.00 15 THR A C 8
ATOM 4631 O O . THR A 1 15 ? 14.577 0.983 -10.221 1.00 0.00 15 THR A O 8
ATOM 4642 N N . SER A 1 16 ? 15.788 -0.229 -11.621 1.00 0.00 16 SER A N 8
ATOM 4643 C CA . SER A 1 16 ? 16.073 0.956 -12.486 1.00 0.00 16 SER A CA 8
ATOM 4644 C C . SER A 1 16 ? 14.752 1.524 -13.020 1.00 0.00 16 SER A C 8
ATOM 4645 O O . SER A 1 16 ? 14.473 2.700 -12.894 1.00 0.00 16 SER A O 8
ATOM 4653 N N . ASP A 1 17 ? 13.955 0.667 -13.592 1.00 0.00 17 ASP A N 8
ATOM 4654 C CA . ASP A 1 17 ? 12.661 1.146 -14.147 1.00 0.00 17 ASP A CA 8
ATOM 4655 C C . ASP A 1 17 ? 11.557 0.769 -13.151 1.00 0.00 17 ASP A C 8
ATOM 4656 O O . ASP A 1 17 ? 10.809 -0.170 -13.318 1.00 0.00 17 ASP A O 8
ATOM 4665 N N . CYS A 1 18 ? 11.503 1.530 -12.098 1.00 0.00 18 CYS A N 8
ATOM 4666 C CA . CYS A 1 18 ? 10.492 1.318 -11.021 1.00 0.00 18 CYS A CA 8
ATOM 4667 C C . CYS A 1 18 ? 9.065 1.166 -11.587 1.00 0.00 18 CYS A C 8
ATOM 4668 O O . CYS A 1 18 ? 8.398 0.173 -11.361 1.00 0.00 18 CYS A O 8
ATOM 4675 N N . ASN A 1 19 ? 8.618 2.150 -12.331 1.00 0.00 19 ASN A N 8
ATOM 4676 C CA . ASN A 1 19 ? 7.233 2.065 -12.902 1.00 0.00 19 ASN A CA 8
ATOM 4677 C C . ASN A 1 19 ? 7.186 1.029 -14.026 1.00 0.00 19 ASN A C 8
ATOM 4678 O O . ASN A 1 19 ? 6.238 0.271 -14.082 1.00 0.00 19 ASN A O 8
ATOM 4689 N N . GLY A 1 20 ? 8.166 0.998 -14.891 1.00 0.00 20 GLY A N 8
ATOM 4690 C CA . GLY A 1 20 ? 8.169 -0.007 -16.007 1.00 0.00 20 GLY A CA 8
ATOM 4691 C C . GLY A 1 20 ? 7.928 -1.391 -15.410 1.00 0.00 20 GLY A C 8
ATOM 4692 O O . GLY A 1 20 ? 7.118 -2.164 -15.890 1.00 0.00 20 GLY A O 8
ATOM 4696 N N . GLU A 1 21 ? 8.642 -1.680 -14.349 1.00 0.00 21 GLU A N 8
ATOM 4697 C CA . GLU A 1 21 ? 8.466 -3.008 -13.691 1.00 0.00 21 GLU A CA 8
ATOM 4698 C C . GLU A 1 21 ? 7.076 -3.064 -13.057 1.00 0.00 21 GLU A C 8
ATOM 4699 O O . GLU A 1 21 ? 6.341 -4.001 -13.282 1.00 0.00 21 GLU A O 8
ATOM 4711 N N . CYS A 1 22 ? 6.737 -2.076 -12.277 1.00 0.00 22 CYS A N 8
ATOM 4712 C CA . CYS A 1 22 ? 5.386 -2.026 -11.608 1.00 0.00 22 CYS A CA 8
ATOM 4713 C C . CYS A 1 22 ? 4.283 -2.392 -12.637 1.00 0.00 22 CYS A C 8
ATOM 4714 O O . CYS A 1 22 ? 3.449 -3.254 -12.419 1.00 0.00 22 CYS A O 8
ATOM 4721 N N . LYS A 1 23 ? 4.318 -1.715 -13.752 1.00 0.00 23 LYS A N 8
ATOM 4722 C CA . LYS A 1 23 ? 3.340 -1.933 -14.873 1.00 0.00 23 LYS A CA 8
ATOM 4723 C C . LYS A 1 23 ? 3.470 -3.413 -15.260 1.00 0.00 23 LYS A C 8
ATOM 4724 O O . LYS A 1 23 ? 2.497 -4.131 -15.376 1.00 0.00 23 LYS A O 8
ATOM 4743 N N . ARG A 1 24 ? 4.688 -3.831 -15.465 1.00 0.00 24 ARG A N 8
ATOM 4744 C CA . ARG A 1 24 ? 4.974 -5.244 -15.829 1.00 0.00 24 ARG A CA 8
ATOM 4745 C C . ARG A 1 24 ? 4.397 -6.178 -14.747 1.00 0.00 24 ARG A C 8
ATOM 4746 O O . ARG A 1 24 ? 4.106 -7.331 -15.005 1.00 0.00 24 ARG A O 8
ATOM 4767 N N . ARG A 1 25 ? 4.241 -5.665 -13.554 1.00 0.00 25 ARG A N 8
ATOM 4768 C CA . ARG A 1 25 ? 3.689 -6.512 -12.451 1.00 0.00 25 ARG A CA 8
ATOM 4769 C C . ARG A 1 25 ? 2.165 -6.430 -12.428 1.00 0.00 25 ARG A C 8
ATOM 4770 O O . ARG A 1 25 ? 1.536 -6.915 -11.508 1.00 0.00 25 ARG A O 8
ATOM 4791 N N . GLY A 1 26 ? 1.584 -5.812 -13.422 1.00 0.00 26 GLY A N 8
ATOM 4792 C CA . GLY A 1 26 ? 0.098 -5.700 -13.457 1.00 0.00 26 GLY A CA 8
ATOM 4793 C C . GLY A 1 26 ? -0.338 -4.589 -12.504 1.00 0.00 26 GLY A C 8
ATOM 4794 O O . GLY A 1 26 ? -1.519 -4.427 -12.267 1.00 0.00 26 GLY A O 8
ATOM 4798 N N . TYR A 1 27 ? 0.599 -3.831 -11.978 1.00 0.00 27 TYR A N 8
ATOM 4799 C CA . TYR A 1 27 ? 0.217 -2.729 -11.032 1.00 0.00 27 TYR A CA 8
ATOM 4800 C C . TYR A 1 27 ? 0.008 -1.429 -11.812 1.00 0.00 27 TYR A C 8
ATOM 4801 O O . TYR A 1 27 ? 0.182 -1.369 -13.013 1.00 0.00 27 TYR A O 8
ATOM 4819 N N . LYS A 1 28 ? -0.365 -0.401 -11.108 1.00 0.00 28 LYS A N 8
ATOM 4820 C CA . LYS A 1 28 ? -0.614 0.939 -11.722 1.00 0.00 28 LYS A CA 8
ATOM 4821 C C . LYS A 1 28 ? 0.734 1.565 -12.149 1.00 0.00 28 LYS A C 8
ATOM 4822 O O . LYS A 1 28 ? 1.008 1.779 -13.318 1.00 0.00 28 LYS A O 8
ATOM 4841 N N . GLY A 1 29 ? 1.541 1.841 -11.169 1.00 0.00 29 GLY A N 8
ATOM 4842 C CA . GLY A 1 29 ? 2.878 2.452 -11.410 1.00 0.00 29 GLY A CA 8
ATOM 4843 C C . GLY A 1 29 ? 3.563 2.653 -10.064 1.00 0.00 29 GLY A C 8
ATOM 4844 O O . GLY A 1 29 ? 2.934 2.509 -9.037 1.00 0.00 29 GLY A O 8
ATOM 4848 N N . GLY A 1 30 ? 4.826 2.974 -10.072 1.00 0.00 30 GLY A N 8
ATOM 4849 C CA . GLY A 1 30 ? 5.576 3.185 -8.800 1.00 0.00 30 GLY A CA 8
ATOM 4850 C C . GLY A 1 30 ? 6.641 4.252 -8.965 1.00 0.00 30 GLY A C 8
ATOM 4851 O O . GLY A 1 30 ? 6.614 5.018 -9.907 1.00 0.00 30 GLY A O 8
ATOM 4855 N N . HIS A 1 31 ? 7.558 4.293 -8.042 1.00 0.00 31 HIS A N 8
ATOM 4856 C CA . HIS A 1 31 ? 8.664 5.310 -8.096 1.00 0.00 31 HIS A CA 8
ATOM 4857 C C . HIS A 1 31 ? 9.645 5.035 -6.953 1.00 0.00 31 HIS A C 8
ATOM 4858 O O . HIS A 1 31 ? 9.417 4.164 -6.135 1.00 0.00 31 HIS A O 8
ATOM 4873 N N . CYS A 1 32 ? 10.700 5.803 -6.908 1.00 0.00 32 CYS A N 8
ATOM 4874 C CA . CYS A 1 32 ? 11.693 5.597 -5.809 1.00 0.00 32 CYS A CA 8
ATOM 4875 C C . CYS A 1 32 ? 11.127 6.340 -4.595 1.00 0.00 32 CYS A C 8
ATOM 4876 O O . CYS A 1 32 ? 10.317 7.235 -4.749 1.00 0.00 32 CYS A O 8
ATOM 4883 N N . GLY A 1 33 ? 11.540 5.963 -3.423 1.00 0.00 33 GLY A N 8
ATOM 4884 C CA . GLY A 1 33 ? 11.025 6.637 -2.206 1.00 0.00 33 GLY A CA 8
ATOM 4885 C C . GLY A 1 33 ? 11.276 8.137 -2.208 1.00 0.00 33 GLY A C 8
ATOM 4886 O O . GLY A 1 33 ? 10.501 8.860 -2.805 1.00 0.00 33 GLY A O 8
ATOM 4890 N N . SER A 1 34 ? 12.319 8.598 -1.569 1.00 0.00 34 SER A N 8
ATOM 4891 C CA . SER A 1 34 ? 12.587 10.076 -1.549 1.00 0.00 34 SER A CA 8
ATOM 4892 C C . SER A 1 34 ? 13.998 10.407 -1.045 1.00 0.00 34 SER A C 8
ATOM 4893 O O . SER A 1 34 ? 14.851 10.830 -1.798 1.00 0.00 34 SER A O 8
ATOM 4901 N N . PHE A 1 35 ? 14.231 10.196 0.234 1.00 0.00 35 PHE A N 8
ATOM 4902 C CA . PHE A 1 35 ? 15.593 10.525 0.757 1.00 0.00 35 PHE A CA 8
ATOM 4903 C C . PHE A 1 35 ? 16.616 9.543 0.225 1.00 0.00 35 PHE A C 8
ATOM 4904 O O . PHE A 1 35 ? 16.485 8.345 0.346 1.00 0.00 35 PHE A O 8
ATOM 4921 N N . ALA A 1 36 ? 17.645 10.120 -0.316 1.00 0.00 36 ALA A N 8
ATOM 4922 C CA . ALA A 1 36 ? 18.772 9.349 -0.920 1.00 0.00 36 ALA A CA 8
ATOM 4923 C C . ALA A 1 36 ? 18.317 8.084 -1.693 1.00 0.00 36 ALA A C 8
ATOM 4924 O O . ALA A 1 36 ? 19.103 7.175 -1.844 1.00 0.00 36 ALA A O 8
ATOM 4931 N N . ASN A 1 37 ? 17.095 8.045 -2.173 1.00 0.00 37 ASN A N 8
ATOM 4932 C CA . ASN A 1 37 ? 16.621 6.842 -2.939 1.00 0.00 37 ASN A CA 8
ATOM 4933 C C . ASN A 1 37 ? 16.893 5.539 -2.152 1.00 0.00 37 ASN A C 8
ATOM 4934 O O . ASN A 1 37 ? 17.974 4.991 -2.222 1.00 0.00 37 ASN A O 8
ATOM 4945 N N . VAL A 1 38 ? 15.934 5.051 -1.415 1.00 0.00 38 VAL A N 8
ATOM 4946 C CA . VAL A 1 38 ? 16.160 3.792 -0.632 1.00 0.00 38 VAL A CA 8
ATOM 4947 C C . VAL A 1 38 ? 15.206 2.647 -1.011 1.00 0.00 38 VAL A C 8
ATOM 4948 O O . VAL A 1 38 ? 15.614 1.506 -1.061 1.00 0.00 38 VAL A O 8
ATOM 4961 N N . ASN A 1 39 ? 13.958 2.954 -1.266 1.00 0.00 39 ASN A N 8
ATOM 4962 C CA . ASN A 1 39 ? 12.957 1.901 -1.638 1.00 0.00 39 ASN A CA 8
ATOM 4963 C C . ASN A 1 39 ? 12.123 2.274 -2.857 1.00 0.00 39 ASN A C 8
ATOM 4964 O O . ASN A 1 39 ? 11.810 3.437 -3.023 1.00 0.00 39 ASN A O 8
ATOM 4975 N N . CYS A 1 40 ? 11.740 1.315 -3.661 1.00 0.00 40 CYS A N 8
ATOM 4976 C CA . CYS A 1 40 ? 10.913 1.656 -4.855 1.00 0.00 40 CYS A CA 8
ATOM 4977 C C . CYS A 1 40 ? 9.473 1.259 -4.486 1.00 0.00 40 CYS A C 8
ATOM 4978 O O . CYS A 1 40 ? 9.162 0.088 -4.380 1.00 0.00 40 CYS A O 8
ATOM 4985 N N . TRP A 1 41 ? 8.628 2.244 -4.317 1.00 0.00 41 TRP A N 8
ATOM 4986 C CA . TRP A 1 41 ? 7.210 1.942 -3.938 1.00 0.00 41 TRP A CA 8
ATOM 4987 C C . TRP A 1 41 ? 6.275 2.026 -5.132 1.00 0.00 41 TRP A C 8
ATOM 4988 O O . TRP A 1 41 ? 6.509 2.783 -6.051 1.00 0.00 41 TRP A O 8
ATOM 5009 N N . CYS A 1 42 ? 5.221 1.263 -5.097 1.00 0.00 42 CYS A N 8
ATOM 5010 C CA . CYS A 1 42 ? 4.221 1.256 -6.201 1.00 0.00 42 CYS A CA 8
ATOM 5011 C C . CYS A 1 42 ? 2.904 1.776 -5.652 1.00 0.00 42 CYS A C 8
ATOM 5012 O O . CYS A 1 42 ? 2.714 1.849 -4.459 1.00 0.00 42 CYS A O 8
ATOM 5019 N N . GLU A 1 43 ? 2.007 2.124 -6.518 1.00 0.00 43 GLU A N 8
ATOM 5020 C CA . GLU A 1 43 ? 0.696 2.644 -6.069 1.00 0.00 43 GLU A CA 8
ATOM 5021 C C . GLU A 1 43 ? -0.221 1.507 -5.602 1.00 0.00 43 GLU A C 8
ATOM 5022 O O . GLU A 1 43 ? -0.584 1.479 -4.443 1.00 0.00 43 GLU A O 8
ATOM 5034 N N . THR A 1 44 ? -0.545 0.597 -6.479 1.00 0.00 44 THR A N 8
ATOM 5035 C CA . THR A 1 44 ? -1.445 -0.560 -6.139 1.00 0.00 44 THR A CA 8
ATOM 5036 C C . THR A 1 44 ? -2.678 -0.174 -5.271 1.00 0.00 44 THR A C 8
ATOM 5037 O O . THR A 1 44 ? -3.071 0.981 -5.302 1.00 0.00 44 THR A O 8
ATOM 5049 N N . ASP A 1 1 ? 1.184 2.084 -0.692 1.00 0.00 1 ASP A N 9
ATOM 5050 C CA . ASP A 1 1 ? 2.056 1.841 -1.873 1.00 0.00 1 ASP A CA 9
ATOM 5051 C C . ASP A 1 1 ? 2.551 0.381 -1.773 1.00 0.00 1 ASP A C 9
ATOM 5052 O O . ASP A 1 1 ? 2.504 -0.188 -0.701 1.00 0.00 1 ASP A O 9
ATOM 5063 N N . LYS A 1 2 ? 3.019 -0.186 -2.850 1.00 0.00 2 LYS A N 9
ATOM 5064 C CA . LYS A 1 2 ? 3.524 -1.600 -2.819 1.00 0.00 2 LYS A CA 9
ATOM 5065 C C . LYS A 1 2 ? 5.036 -1.634 -3.117 1.00 0.00 2 LYS A C 9
ATOM 5066 O O . LYS A 1 2 ? 5.444 -1.170 -4.163 1.00 0.00 2 LYS A O 9
ATOM 5085 N N . LEU A 1 3 ? 5.832 -2.178 -2.236 1.00 0.00 3 LEU A N 9
ATOM 5086 C CA . LEU A 1 3 ? 7.314 -2.229 -2.488 1.00 0.00 3 LEU A CA 9
ATOM 5087 C C . LEU A 1 3 ? 7.605 -3.369 -3.468 1.00 0.00 3 LEU A C 9
ATOM 5088 O O . LEU A 1 3 ? 7.462 -4.529 -3.126 1.00 0.00 3 LEU A O 9
ATOM 5104 N N . ILE A 1 4 ? 8.022 -3.023 -4.654 1.00 0.00 4 ILE A N 9
ATOM 5105 C CA . ILE A 1 4 ? 8.317 -4.083 -5.671 1.00 0.00 4 ILE A CA 9
ATOM 5106 C C . ILE A 1 4 ? 9.829 -4.291 -5.867 1.00 0.00 4 ILE A C 9
ATOM 5107 O O . ILE A 1 4 ? 10.216 -5.230 -6.542 1.00 0.00 4 ILE A O 9
ATOM 5123 N N . GLY A 1 5 ? 10.630 -3.428 -5.289 1.00 0.00 5 GLY A N 9
ATOM 5124 C CA . GLY A 1 5 ? 12.117 -3.573 -5.432 1.00 0.00 5 GLY A CA 9
ATOM 5125 C C . GLY A 1 5 ? 12.803 -2.523 -4.557 1.00 0.00 5 GLY A C 9
ATOM 5126 O O . GLY A 1 5 ? 12.163 -1.752 -3.870 1.00 0.00 5 GLY A O 9
ATOM 5130 N N . SER A 1 6 ? 14.101 -2.494 -4.600 1.00 0.00 6 SER A N 9
ATOM 5131 C CA . SER A 1 6 ? 14.904 -1.529 -3.789 1.00 0.00 6 SER A CA 9
ATOM 5132 C C . SER A 1 6 ? 15.207 -0.284 -4.636 1.00 0.00 6 SER A C 9
ATOM 5133 O O . SER A 1 6 ? 14.725 -0.148 -5.743 1.00 0.00 6 SER A O 9
ATOM 5141 N N . CYS A 1 7 ? 16.004 0.597 -4.098 1.00 0.00 7 CYS A N 9
ATOM 5142 C CA . CYS A 1 7 ? 16.365 1.843 -4.833 1.00 0.00 7 CYS A CA 9
ATOM 5143 C C . CYS A 1 7 ? 17.805 2.272 -4.484 1.00 0.00 7 CYS A C 9
ATOM 5144 O O . CYS A 1 7 ? 18.174 3.404 -4.710 1.00 0.00 7 CYS A O 9
ATOM 5151 N N . VAL A 1 8 ? 18.584 1.358 -3.956 1.00 0.00 8 VAL A N 9
ATOM 5152 C CA . VAL A 1 8 ? 20.000 1.714 -3.594 1.00 0.00 8 VAL A CA 9
ATOM 5153 C C . VAL A 1 8 ? 20.928 1.576 -4.835 1.00 0.00 8 VAL A C 9
ATOM 5154 O O . VAL A 1 8 ? 20.738 2.269 -5.813 1.00 0.00 8 VAL A O 9
ATOM 5167 N N . TRP A 1 9 ? 21.910 0.704 -4.804 1.00 0.00 9 TRP A N 9
ATOM 5168 C CA . TRP A 1 9 ? 22.839 0.534 -5.973 1.00 0.00 9 TRP A CA 9
ATOM 5169 C C . TRP A 1 9 ? 23.809 -0.630 -5.719 1.00 0.00 9 TRP A C 9
ATOM 5170 O O . TRP A 1 9 ? 24.891 -0.436 -5.204 1.00 0.00 9 TRP A O 9
ATOM 5191 N N . GLY A 1 10 ? 23.405 -1.819 -6.081 1.00 0.00 10 GLY A N 9
ATOM 5192 C CA . GLY A 1 10 ? 24.292 -3.007 -5.866 1.00 0.00 10 GLY A CA 9
ATOM 5193 C C . GLY A 1 10 ? 23.500 -4.209 -5.347 1.00 0.00 10 GLY A C 9
ATOM 5194 O O . GLY A 1 10 ? 23.954 -5.334 -5.417 1.00 0.00 10 GLY A O 9
ATOM 5198 N N . ALA A 1 11 ? 22.320 -3.959 -4.840 1.00 0.00 11 ALA A N 9
ATOM 5199 C CA . ALA A 1 11 ? 21.481 -5.081 -4.307 1.00 0.00 11 ALA A CA 9
ATOM 5200 C C . ALA A 1 11 ? 20.800 -5.807 -5.478 1.00 0.00 11 ALA A C 9
ATOM 5201 O O . ALA A 1 11 ? 20.563 -5.223 -6.519 1.00 0.00 11 ALA A O 9
ATOM 5208 N N . VAL A 1 12 ? 20.459 -7.051 -5.286 1.00 0.00 12 VAL A N 9
ATOM 5209 C CA . VAL A 1 12 ? 19.799 -7.821 -6.388 1.00 0.00 12 VAL A CA 9
ATOM 5210 C C . VAL A 1 12 ? 18.273 -7.574 -6.401 1.00 0.00 12 VAL A C 9
ATOM 5211 O O . VAL A 1 12 ? 17.478 -8.478 -6.536 1.00 0.00 12 VAL A O 9
ATOM 5224 N N . ASN A 1 13 ? 17.905 -6.330 -6.251 1.00 0.00 13 ASN A N 9
ATOM 5225 C CA . ASN A 1 13 ? 16.447 -5.965 -6.249 1.00 0.00 13 ASN A CA 9
ATOM 5226 C C . ASN A 1 13 ? 16.210 -4.514 -6.665 1.00 0.00 13 ASN A C 9
ATOM 5227 O O . ASN A 1 13 ? 15.111 -4.035 -6.508 1.00 0.00 13 ASN A O 9
ATOM 5238 N N . TYR A 1 14 ? 17.197 -3.833 -7.177 1.00 0.00 14 TYR A N 9
ATOM 5239 C CA . TYR A 1 14 ? 16.991 -2.403 -7.581 1.00 0.00 14 TYR A CA 9
ATOM 5240 C C . TYR A 1 14 ? 16.206 -2.363 -8.902 1.00 0.00 14 TYR A C 9
ATOM 5241 O O . TYR A 1 14 ? 16.398 -3.213 -9.746 1.00 0.00 14 TYR A O 9
ATOM 5259 N N . THR A 1 15 ? 15.359 -1.391 -9.054 1.00 0.00 15 THR A N 9
ATOM 5260 C CA . THR A 1 15 ? 14.540 -1.238 -10.285 1.00 0.00 15 THR A CA 9
ATOM 5261 C C . THR A 1 15 ? 14.999 -0.062 -11.146 1.00 0.00 15 THR A C 9
ATOM 5262 O O . THR A 1 15 ? 14.759 1.065 -10.761 1.00 0.00 15 THR A O 9
ATOM 5273 N N . SER A 1 16 ? 15.620 -0.310 -12.265 1.00 0.00 16 SER A N 9
ATOM 5274 C CA . SER A 1 16 ? 16.070 0.828 -13.140 1.00 0.00 16 SER A CA 9
ATOM 5275 C C . SER A 1 16 ? 14.826 1.655 -13.526 1.00 0.00 16 SER A C 9
ATOM 5276 O O . SER A 1 16 ? 14.864 2.866 -13.613 1.00 0.00 16 SER A O 9
ATOM 5284 N N . ASP A 1 17 ? 13.744 0.959 -13.753 1.00 0.00 17 ASP A N 9
ATOM 5285 C CA . ASP A 1 17 ? 12.478 1.659 -14.127 1.00 0.00 17 ASP A CA 9
ATOM 5286 C C . ASP A 1 17 ? 11.382 1.178 -13.174 1.00 0.00 17 ASP A C 9
ATOM 5287 O O . ASP A 1 17 ? 10.694 0.205 -13.421 1.00 0.00 17 ASP A O 9
ATOM 5296 N N . CYS A 1 18 ? 11.251 1.876 -12.085 1.00 0.00 18 CYS A N 9
ATOM 5297 C CA . CYS A 1 18 ? 10.223 1.528 -11.062 1.00 0.00 18 CYS A CA 9
ATOM 5298 C C . CYS A 1 18 ? 8.845 1.286 -11.703 1.00 0.00 18 CYS A C 9
ATOM 5299 O O . CYS A 1 18 ? 8.234 0.251 -11.522 1.00 0.00 18 CYS A O 9
ATOM 5306 N N . ASN A 1 19 ? 8.374 2.248 -12.459 1.00 0.00 19 ASN A N 9
ATOM 5307 C CA . ASN A 1 19 ? 7.036 2.072 -13.108 1.00 0.00 19 ASN A CA 9
ATOM 5308 C C . ASN A 1 19 ? 7.131 0.962 -14.163 1.00 0.00 19 ASN A C 9
ATOM 5309 O O . ASN A 1 19 ? 6.174 0.252 -14.375 1.00 0.00 19 ASN A O 9
ATOM 5320 N N . GLY A 1 20 ? 8.255 0.833 -14.806 1.00 0.00 20 GLY A N 9
ATOM 5321 C CA . GLY A 1 20 ? 8.427 -0.230 -15.849 1.00 0.00 20 GLY A CA 9
ATOM 5322 C C . GLY A 1 20 ? 8.090 -1.568 -15.193 1.00 0.00 20 GLY A C 9
ATOM 5323 O O . GLY A 1 20 ? 7.259 -2.327 -15.656 1.00 0.00 20 GLY A O 9
ATOM 5327 N N . GLU A 1 21 ? 8.746 -1.828 -14.100 1.00 0.00 21 GLU A N 9
ATOM 5328 C CA . GLU A 1 21 ? 8.510 -3.096 -13.354 1.00 0.00 21 GLU A CA 9
ATOM 5329 C C . GLU A 1 21 ? 7.069 -3.121 -12.834 1.00 0.00 21 GLU A C 9
ATOM 5330 O O . GLU A 1 21 ? 6.348 -4.079 -13.033 1.00 0.00 21 GLU A O 9
ATOM 5342 N N . CYS A 1 22 ? 6.682 -2.059 -12.176 1.00 0.00 22 CYS A N 9
ATOM 5343 C CA . CYS A 1 22 ? 5.295 -1.956 -11.614 1.00 0.00 22 CYS A CA 9
ATOM 5344 C C . CYS A 1 22 ? 4.266 -2.341 -12.692 1.00 0.00 22 CYS A C 9
ATOM 5345 O O . CYS A 1 22 ? 3.405 -3.175 -12.484 1.00 0.00 22 CYS A O 9
ATOM 5352 N N . LYS A 1 23 ? 4.375 -1.724 -13.842 1.00 0.00 23 LYS A N 9
ATOM 5353 C CA . LYS A 1 23 ? 3.432 -2.032 -14.966 1.00 0.00 23 LYS A CA 9
ATOM 5354 C C . LYS A 1 23 ? 3.627 -3.511 -15.300 1.00 0.00 23 LYS A C 9
ATOM 5355 O O . LYS A 1 23 ? 2.678 -4.223 -15.559 1.00 0.00 23 LYS A O 9
ATOM 5374 N N . ARG A 1 24 ? 4.861 -3.947 -15.296 1.00 0.00 24 ARG A N 9
ATOM 5375 C CA . ARG A 1 24 ? 5.167 -5.375 -15.593 1.00 0.00 24 ARG A CA 9
ATOM 5376 C C . ARG A 1 24 ? 4.430 -6.257 -14.549 1.00 0.00 24 ARG A C 9
ATOM 5377 O O . ARG A 1 24 ? 4.135 -7.408 -14.807 1.00 0.00 24 ARG A O 9
ATOM 5398 N N . ARG A 1 25 ? 4.150 -5.699 -13.397 1.00 0.00 25 ARG A N 9
ATOM 5399 C CA . ARG A 1 25 ? 3.444 -6.484 -12.337 1.00 0.00 25 ARG A CA 9
ATOM 5400 C C . ARG A 1 25 ? 1.928 -6.279 -12.429 1.00 0.00 25 ARG A C 9
ATOM 5401 O O . ARG A 1 25 ? 1.195 -6.630 -11.525 1.00 0.00 25 ARG A O 9
ATOM 5422 N N . GLY A 1 26 ? 1.468 -5.711 -13.510 1.00 0.00 26 GLY A N 9
ATOM 5423 C CA . GLY A 1 26 ? 0.001 -5.478 -13.670 1.00 0.00 26 GLY A CA 9
ATOM 5424 C C . GLY A 1 26 ? -0.433 -4.341 -12.738 1.00 0.00 26 GLY A C 9
ATOM 5425 O O . GLY A 1 26 ? -1.612 -4.114 -12.554 1.00 0.00 26 GLY A O 9
ATOM 5429 N N . TYR A 1 27 ? 0.519 -3.637 -12.176 1.00 0.00 27 TYR A N 9
ATOM 5430 C CA . TYR A 1 27 ? 0.163 -2.517 -11.250 1.00 0.00 27 TYR A CA 9
ATOM 5431 C C . TYR A 1 27 ? -0.148 -1.253 -12.075 1.00 0.00 27 TYR A C 9
ATOM 5432 O O . TYR A 1 27 ? -0.228 -1.308 -13.283 1.00 0.00 27 TYR A O 9
ATOM 5450 N N . LYS A 1 28 ? -0.313 -0.142 -11.411 1.00 0.00 28 LYS A N 9
ATOM 5451 C CA . LYS A 1 28 ? -0.624 1.146 -12.113 1.00 0.00 28 LYS A CA 9
ATOM 5452 C C . LYS A 1 28 ? 0.649 1.994 -12.319 1.00 0.00 28 LYS A C 9
ATOM 5453 O O . LYS A 1 28 ? 0.777 2.714 -13.293 1.00 0.00 28 LYS A O 9
ATOM 5472 N N . GLY A 1 29 ? 1.577 1.900 -11.404 1.00 0.00 29 GLY A N 9
ATOM 5473 C CA . GLY A 1 29 ? 2.843 2.691 -11.531 1.00 0.00 29 GLY A CA 9
ATOM 5474 C C . GLY A 1 29 ? 3.584 2.722 -10.199 1.00 0.00 29 GLY A C 9
ATOM 5475 O O . GLY A 1 29 ? 3.010 2.355 -9.193 1.00 0.00 29 GLY A O 9
ATOM 5479 N N . GLY A 1 30 ? 4.824 3.149 -10.197 1.00 0.00 30 GLY A N 9
ATOM 5480 C CA . GLY A 1 30 ? 5.608 3.199 -8.933 1.00 0.00 30 GLY A CA 9
ATOM 5481 C C . GLY A 1 30 ? 6.797 4.129 -9.105 1.00 0.00 30 GLY A C 9
ATOM 5482 O O . GLY A 1 30 ? 6.965 4.738 -10.143 1.00 0.00 30 GLY A O 9
ATOM 5486 N N . HIS A 1 31 ? 7.604 4.234 -8.090 1.00 0.00 31 HIS A N 9
ATOM 5487 C CA . HIS A 1 31 ? 8.818 5.132 -8.123 1.00 0.00 31 HIS A CA 9
ATOM 5488 C C . HIS A 1 31 ? 9.582 5.019 -6.796 1.00 0.00 31 HIS A C 9
ATOM 5489 O O . HIS A 1 31 ? 9.125 4.384 -5.863 1.00 0.00 31 HIS A O 9
ATOM 5504 N N . CYS A 1 32 ? 10.721 5.654 -6.727 1.00 0.00 32 CYS A N 9
ATOM 5505 C CA . CYS A 1 32 ? 11.509 5.591 -5.459 1.00 0.00 32 CYS A CA 9
ATOM 5506 C C . CYS A 1 32 ? 10.833 6.524 -4.436 1.00 0.00 32 CYS A C 9
ATOM 5507 O O . CYS A 1 32 ? 9.993 7.331 -4.796 1.00 0.00 32 CYS A O 9
ATOM 5514 N N . GLY A 1 33 ? 11.196 6.394 -3.189 1.00 0.00 33 GLY A N 9
ATOM 5515 C CA . GLY A 1 33 ? 10.576 7.273 -2.148 1.00 0.00 33 GLY A CA 9
ATOM 5516 C C . GLY A 1 33 ? 11.026 6.872 -0.745 1.00 0.00 33 GLY A C 9
ATOM 5517 O O . GLY A 1 33 ? 10.245 6.330 0.013 1.00 0.00 33 GLY A O 9
ATOM 5521 N N . SER A 1 34 ? 12.264 7.112 -0.404 1.00 0.00 34 SER A N 9
ATOM 5522 C CA . SER A 1 34 ? 12.756 6.747 0.947 1.00 0.00 34 SER A CA 9
ATOM 5523 C C . SER A 1 34 ? 13.973 7.655 1.239 1.00 0.00 34 SER A C 9
ATOM 5524 O O . SER A 1 34 ? 14.065 8.752 0.724 1.00 0.00 34 SER A O 9
ATOM 5532 N N . PHE A 1 35 ? 14.874 7.193 2.060 1.00 0.00 35 PHE A N 9
ATOM 5533 C CA . PHE A 1 35 ? 16.081 8.029 2.378 1.00 0.00 35 PHE A CA 9
ATOM 5534 C C . PHE A 1 35 ? 17.165 7.709 1.351 1.00 0.00 35 PHE A C 9
ATOM 5535 O O . PHE A 1 35 ? 17.415 6.562 1.053 1.00 0.00 35 PHE A O 9
ATOM 5552 N N . ALA A 1 36 ? 17.801 8.731 0.863 1.00 0.00 36 ALA A N 9
ATOM 5553 C CA . ALA A 1 36 ? 18.882 8.565 -0.164 1.00 0.00 36 ALA A CA 9
ATOM 5554 C C . ALA A 1 36 ? 18.495 7.517 -1.238 1.00 0.00 36 ALA A C 9
ATOM 5555 O O . ALA A 1 36 ? 19.344 6.823 -1.755 1.00 0.00 36 ALA A O 9
ATOM 5562 N N . ASN A 1 37 ? 17.222 7.430 -1.558 1.00 0.00 37 ASN A N 9
ATOM 5563 C CA . ASN A 1 37 ? 16.774 6.434 -2.601 1.00 0.00 37 ASN A CA 9
ATOM 5564 C C . ASN A 1 37 ? 17.173 5.015 -2.171 1.00 0.00 37 ASN A C 9
ATOM 5565 O O . ASN A 1 37 ? 18.247 4.554 -2.491 1.00 0.00 37 ASN A O 9
ATOM 5576 N N . VAL A 1 38 ? 16.325 4.347 -1.437 1.00 0.00 38 VAL A N 9
ATOM 5577 C CA . VAL A 1 38 ? 16.652 2.954 -0.987 1.00 0.00 38 VAL A CA 9
ATOM 5578 C C . VAL A 1 38 ? 15.547 1.942 -1.343 1.00 0.00 38 VAL A C 9
ATOM 5579 O O . VAL A 1 38 ? 15.827 0.768 -1.505 1.00 0.00 38 VAL A O 9
ATOM 5592 N N . ASN A 1 39 ? 14.318 2.383 -1.450 1.00 0.00 39 ASN A N 9
ATOM 5593 C CA . ASN A 1 39 ? 13.211 1.438 -1.798 1.00 0.00 39 ASN A CA 9
ATOM 5594 C C . ASN A 1 39 ? 12.306 2.007 -2.900 1.00 0.00 39 ASN A C 9
ATOM 5595 O O . ASN A 1 39 ? 12.029 3.194 -2.910 1.00 0.00 39 ASN A O 9
ATOM 5606 N N . CYS A 1 40 ? 11.847 1.162 -3.793 1.00 0.00 40 CYS A N 9
ATOM 5607 C CA . CYS A 1 40 ? 10.962 1.660 -4.889 1.00 0.00 40 CYS A CA 9
ATOM 5608 C C . CYS A 1 40 ? 9.561 1.135 -4.571 1.00 0.00 40 CYS A C 9
ATOM 5609 O O . CYS A 1 40 ? 9.316 -0.059 -4.533 1.00 0.00 40 CYS A O 9
ATOM 5616 N N . TRP A 1 41 ? 8.662 2.055 -4.376 1.00 0.00 41 TRP A N 9
ATOM 5617 C CA . TRP A 1 41 ? 7.258 1.682 -4.031 1.00 0.00 41 TRP A CA 9
ATOM 5618 C C . TRP A 1 41 ? 6.325 1.876 -5.217 1.00 0.00 41 TRP A C 9
ATOM 5619 O O . TRP A 1 41 ? 6.602 2.644 -6.113 1.00 0.00 41 TRP A O 9
ATOM 5640 N N . CYS A 1 42 ? 5.224 1.185 -5.203 1.00 0.00 42 CYS A N 9
ATOM 5641 C CA . CYS A 1 42 ? 4.227 1.293 -6.304 1.00 0.00 42 CYS A CA 9
ATOM 5642 C C . CYS A 1 42 ? 2.956 1.926 -5.756 1.00 0.00 42 CYS A C 9
ATOM 5643 O O . CYS A 1 42 ? 2.795 2.049 -4.567 1.00 0.00 42 CYS A O 9
ATOM 5650 N N . GLU A 1 43 ? 2.072 2.307 -6.621 1.00 0.00 43 GLU A N 9
ATOM 5651 C CA . GLU A 1 43 ? 0.785 2.934 -6.205 1.00 0.00 43 GLU A CA 9
ATOM 5652 C C . GLU A 1 43 ? -0.284 1.868 -5.900 1.00 0.00 43 GLU A C 9
ATOM 5653 O O . GLU A 1 43 ? -1.161 2.074 -5.083 1.00 0.00 43 GLU A O 9
ATOM 5665 N N . THR A 1 44 ? -0.194 0.765 -6.585 1.00 0.00 44 THR A N 9
ATOM 5666 C CA . THR A 1 44 ? -1.185 -0.334 -6.371 1.00 0.00 44 THR A CA 9
ATOM 5667 C C . THR A 1 44 ? -1.188 -0.857 -4.905 1.00 0.00 44 THR A C 9
ATOM 5668 O O . THR A 1 44 ? -0.302 -0.480 -4.152 1.00 0.00 44 THR A O 9
ATOM 5680 N N . ASP A 1 1 ? 0.683 1.267 -0.546 1.00 0.00 1 ASP A N 10
ATOM 5681 C CA . ASP A 1 1 ? 1.881 1.227 -1.427 1.00 0.00 1 ASP A CA 10
ATOM 5682 C C . ASP A 1 1 ? 2.452 -0.205 -1.418 1.00 0.00 1 ASP A C 10
ATOM 5683 O O . ASP A 1 1 ? 2.446 -0.849 -0.389 1.00 0.00 1 ASP A O 10
ATOM 5694 N N . LYS A 1 2 ? 2.935 -0.661 -2.543 1.00 0.00 2 LYS A N 10
ATOM 5695 C CA . LYS A 1 2 ? 3.505 -2.050 -2.604 1.00 0.00 2 LYS A CA 10
ATOM 5696 C C . LYS A 1 2 ? 5.004 -1.986 -2.937 1.00 0.00 2 LYS A C 10
ATOM 5697 O O . LYS A 1 2 ? 5.369 -1.545 -4.011 1.00 0.00 2 LYS A O 10
ATOM 5716 N N . LEU A 1 3 ? 5.842 -2.421 -2.034 1.00 0.00 3 LEU A N 10
ATOM 5717 C CA . LEU A 1 3 ? 7.318 -2.389 -2.301 1.00 0.00 3 LEU A CA 10
ATOM 5718 C C . LEU A 1 3 ? 7.663 -3.545 -3.254 1.00 0.00 3 LEU A C 10
ATOM 5719 O O . LEU A 1 3 ? 7.531 -4.698 -2.888 1.00 0.00 3 LEU A O 10
ATOM 5735 N N . ILE A 1 4 ? 8.103 -3.221 -4.439 1.00 0.00 4 ILE A N 10
ATOM 5736 C CA . ILE A 1 4 ? 8.449 -4.307 -5.415 1.00 0.00 4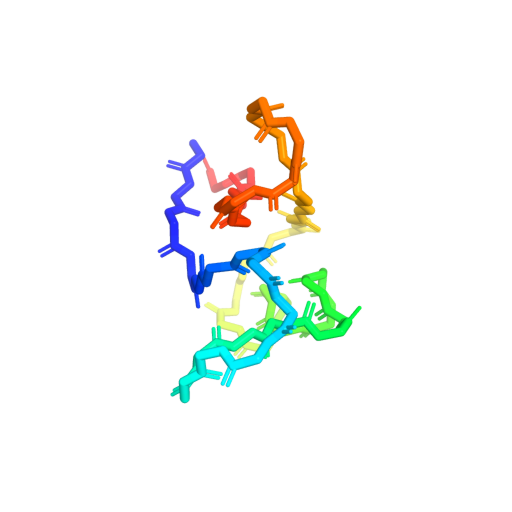 ILE A CA 10
ATOM 5737 C C . ILE A 1 4 ? 9.981 -4.449 -5.550 1.00 0.00 4 ILE A C 10
ATOM 5738 O O . ILE A 1 4 ? 10.467 -5.422 -6.093 1.00 0.00 4 ILE A O 10
ATOM 5754 N N . GLY A 1 5 ? 10.711 -3.485 -5.054 1.00 0.00 5 GLY A N 10
ATOM 5755 C CA . GLY A 1 5 ? 12.210 -3.548 -5.134 1.00 0.00 5 GLY A CA 10
ATOM 5756 C C . GLY A 1 5 ? 12.808 -2.390 -4.328 1.00 0.00 5 GLY A C 10
ATOM 5757 O O . GLY A 1 5 ? 12.102 -1.520 -3.859 1.00 0.00 5 GLY A O 10
ATOM 5761 N N . SER A 1 6 ? 14.100 -2.369 -4.176 1.00 0.00 6 SER A N 10
ATOM 5762 C CA . SER A 1 6 ? 14.778 -1.284 -3.401 1.00 0.00 6 SER A CA 10
ATOM 5763 C C . SER A 1 6 ? 15.235 -0.181 -4.376 1.00 0.00 6 SER A C 10
ATOM 5764 O O . SER A 1 6 ? 15.066 -0.289 -5.577 1.00 0.00 6 SER A O 10
ATOM 5772 N N . CYS A 1 7 ? 15.804 0.872 -3.845 1.00 0.00 7 CYS A N 10
ATOM 5773 C CA . CYS A 1 7 ? 16.270 1.967 -4.749 1.00 0.00 7 CYS A CA 10
ATOM 5774 C C . CYS A 1 7 ? 17.694 2.390 -4.357 1.00 0.00 7 CYS A C 10
ATOM 5775 O O . CYS A 1 7 ? 18.053 3.542 -4.392 1.00 0.00 7 CYS A O 10
ATOM 5782 N N . VAL A 1 8 ? 18.487 1.418 -3.997 1.00 0.00 8 VAL A N 10
ATOM 5783 C CA . VAL A 1 8 ? 19.905 1.673 -3.585 1.00 0.00 8 VAL A CA 10
ATOM 5784 C C . VAL A 1 8 ? 20.867 0.774 -4.389 1.00 0.00 8 VAL A C 10
ATOM 5785 O O . VAL A 1 8 ? 21.057 -0.382 -4.051 1.00 0.00 8 VAL A O 10
ATOM 5798 N N . TRP A 1 9 ? 21.441 1.292 -5.443 1.00 0.00 9 TRP A N 10
ATOM 5799 C CA . TRP A 1 9 ? 22.395 0.470 -6.265 1.00 0.00 9 TRP A CA 10
ATOM 5800 C C . TRP A 1 9 ? 23.443 -0.223 -5.369 1.00 0.00 9 TRP A C 10
ATOM 5801 O O . TRP A 1 9 ? 24.374 0.399 -4.892 1.00 0.00 9 TRP A O 10
ATOM 5822 N N . GLY A 1 10 ? 23.278 -1.501 -5.165 1.00 0.00 10 GLY A N 10
ATOM 5823 C CA . GLY A 1 10 ? 24.233 -2.263 -4.307 1.00 0.00 10 GLY A CA 10
ATOM 5824 C C . GLY A 1 10 ? 23.519 -3.455 -3.667 1.00 0.00 10 GLY A C 10
ATOM 5825 O O . GLY A 1 10 ? 24.128 -4.474 -3.413 1.00 0.00 10 GLY A O 10
ATOM 5829 N N . ALA A 1 11 ? 22.244 -3.310 -3.421 1.00 0.00 11 ALA A N 10
ATOM 5830 C CA . ALA A 1 11 ? 21.478 -4.442 -2.795 1.00 0.00 11 ALA A CA 10
ATOM 5831 C C . ALA A 1 11 ? 20.951 -5.384 -3.896 1.00 0.00 11 ALA A C 10
ATOM 5832 O O . ALA A 1 11 ? 20.816 -4.988 -5.039 1.00 0.00 11 ALA A O 10
ATOM 5839 N N . VAL A 1 12 ? 20.628 -6.599 -3.538 1.00 0.00 12 VAL A N 10
ATOM 5840 C CA . VAL A 1 12 ? 20.116 -7.562 -4.566 1.00 0.00 12 VAL A CA 10
ATOM 5841 C C . VAL A 1 12 ? 18.606 -7.391 -4.841 1.00 0.00 12 VAL A C 10
ATOM 5842 O O . VAL A 1 12 ? 17.862 -8.349 -4.889 1.00 0.00 12 VAL A O 10
ATOM 5855 N N . ASN A 1 13 ? 18.185 -6.164 -4.998 1.00 0.00 13 ASN A N 10
ATOM 5856 C CA . ASN A 1 13 ? 16.735 -5.905 -5.278 1.00 0.00 13 ASN A CA 10
ATOM 5857 C C . ASN A 1 13 ? 16.511 -4.500 -5.839 1.00 0.00 13 ASN A C 10
ATOM 5858 O O . ASN A 1 13 ? 15.413 -4.003 -5.752 1.00 0.00 13 ASN A O 10
ATOM 5869 N N . TYR A 1 14 ? 17.511 -3.868 -6.397 1.00 0.00 14 TYR A N 10
ATOM 5870 C CA . TYR A 1 14 ? 17.284 -2.486 -6.935 1.00 0.00 14 TYR A CA 10
ATOM 5871 C C . TYR A 1 14 ? 16.440 -2.533 -8.211 1.00 0.00 14 TYR A C 10
ATOM 5872 O O . TYR A 1 14 ? 16.543 -3.466 -8.979 1.00 0.00 14 TYR A O 10
ATOM 5890 N N . THR A 1 15 ? 15.630 -1.537 -8.404 1.00 0.00 15 THR A N 10
ATOM 5891 C CA . THR A 1 15 ? 14.758 -1.461 -9.608 1.00 0.00 15 THR A CA 10
ATOM 5892 C C . THR A 1 15 ? 15.229 -0.395 -10.592 1.00 0.00 15 THR A C 10
ATOM 5893 O O . THR A 1 15 ? 15.151 0.779 -10.304 1.00 0.00 15 THR A O 10
ATOM 5904 N N . SER A 1 16 ? 15.699 -0.819 -11.732 1.00 0.00 16 SER A N 10
ATOM 5905 C CA . SER A 1 16 ? 16.177 0.166 -12.755 1.00 0.00 16 SER A CA 10
ATOM 5906 C C . SER A 1 16 ? 14.969 0.982 -13.242 1.00 0.00 16 SER A C 10
ATOM 5907 O O . SER A 1 16 ? 15.005 2.198 -13.278 1.00 0.00 16 SER A O 10
ATOM 5915 N N . ASP A 1 17 ? 13.914 0.303 -13.605 1.00 0.00 17 ASP A N 10
ATOM 5916 C CA . ASP A 1 17 ? 12.712 1.045 -14.080 1.00 0.00 17 ASP A CA 10
ATOM 5917 C C . ASP A 1 17 ? 11.566 0.753 -13.105 1.00 0.00 17 ASP A C 10
ATOM 5918 O O . ASP A 1 17 ? 10.806 -0.179 -13.240 1.00 0.00 17 ASP A O 10
ATOM 5927 N N . CYS A 1 18 ? 11.491 1.581 -12.108 1.00 0.00 18 CYS A N 10
ATOM 5928 C CA . CYS A 1 18 ? 10.449 1.470 -11.049 1.00 0.00 18 CYS A CA 10
ATOM 5929 C C . CYS A 1 18 ? 9.045 1.257 -11.657 1.00 0.00 18 CYS A C 10
ATOM 5930 O O . CYS A 1 18 ? 8.420 0.231 -11.459 1.00 0.00 18 CYS A O 10
ATOM 5937 N N . ASN A 1 19 ? 8.575 2.224 -12.408 1.00 0.00 19 ASN A N 10
ATOM 5938 C CA . ASN A 1 19 ? 7.217 2.090 -13.025 1.00 0.00 19 ASN A CA 10
ATOM 5939 C C . ASN A 1 19 ? 7.252 1.031 -14.131 1.00 0.00 19 ASN A C 10
ATOM 5940 O O . ASN A 1 19 ? 6.249 0.412 -14.402 1.00 0.00 19 ASN A O 10
ATOM 5951 N N . GLY A 1 20 ? 8.381 0.835 -14.753 1.00 0.00 20 GLY A N 10
ATOM 5952 C CA . GLY A 1 20 ? 8.479 -0.194 -15.841 1.00 0.00 20 GLY A CA 10
ATOM 5953 C C . GLY A 1 20 ? 8.143 -1.554 -15.228 1.00 0.00 20 GLY A C 10
ATOM 5954 O O . GLY A 1 20 ? 7.289 -2.286 -15.697 1.00 0.00 20 GLY A O 10
ATOM 5958 N N . GLU A 1 21 ? 8.823 -1.878 -14.157 1.00 0.00 21 GLU A N 10
ATOM 5959 C CA . GLU A 1 21 ? 8.566 -3.183 -13.476 1.00 0.00 21 GLU A CA 10
ATOM 5960 C C . GLU A 1 21 ? 7.136 -3.162 -12.946 1.00 0.00 21 GLU A C 10
ATOM 5961 O O . GLU A 1 21 ? 6.369 -4.067 -13.192 1.00 0.00 21 GLU A O 10
ATOM 5973 N N . CYS A 1 22 ? 6.809 -2.125 -12.227 1.00 0.00 22 CYS A N 10
ATOM 5974 C CA . CYS A 1 22 ? 5.428 -1.969 -11.651 1.00 0.00 22 CYS A CA 10
ATOM 5975 C C . CYS A 1 22 ? 4.376 -2.258 -12.756 1.00 0.00 22 CYS A C 10
ATOM 5976 O O . CYS A 1 22 ? 3.439 -3.020 -12.587 1.00 0.00 22 CYS A O 10
ATOM 5983 N N . LYS A 1 23 ? 4.557 -1.626 -13.886 1.00 0.00 23 LYS A N 10
ATOM 5984 C CA . LYS A 1 23 ? 3.630 -1.806 -15.052 1.00 0.00 23 LYS A CA 10
ATOM 5985 C C . LYS A 1 23 ? 3.625 -3.295 -15.403 1.00 0.00 23 LYS A C 10
ATOM 5986 O O . LYS A 1 23 ? 2.584 -3.895 -15.584 1.00 0.00 23 LYS A O 10
ATOM 6005 N N . ARG A 1 24 ? 4.790 -3.864 -15.505 1.00 0.00 24 ARG A N 10
ATOM 6006 C CA . ARG A 1 24 ? 4.917 -5.311 -15.820 1.00 0.00 24 ARG A CA 10
ATOM 6007 C C . ARG A 1 24 ? 4.146 -6.123 -14.755 1.00 0.00 24 ARG A C 10
ATOM 6008 O O . ARG A 1 24 ? 3.733 -7.240 -14.998 1.00 0.00 24 ARG A O 10
ATOM 6029 N N . ARG A 1 25 ? 3.969 -5.544 -13.593 1.00 0.00 25 ARG A N 10
ATOM 6030 C CA . ARG A 1 25 ? 3.233 -6.272 -12.514 1.00 0.00 25 ARG A CA 10
ATOM 6031 C C . ARG A 1 25 ? 1.740 -5.966 -12.587 1.00 0.00 25 ARG A C 10
ATOM 6032 O O . ARG A 1 25 ? 1.002 -6.293 -11.680 1.00 0.00 25 ARG A O 10
ATOM 6053 N N . GLY A 1 26 ? 1.307 -5.344 -13.648 1.00 0.00 26 GLY A N 10
ATOM 6054 C CA . GLY A 1 26 ? -0.142 -5.012 -13.783 1.00 0.00 26 GLY A CA 10
ATOM 6055 C C . GLY A 1 26 ? -0.494 -3.923 -12.766 1.00 0.00 26 GLY A C 10
ATOM 6056 O O . GLY A 1 26 ? -1.653 -3.697 -12.477 1.00 0.00 26 GLY A O 10
ATOM 6060 N N . TYR A 1 27 ? 0.508 -3.257 -12.239 1.00 0.00 27 TYR A N 10
ATOM 6061 C CA . TYR A 1 27 ? 0.233 -2.178 -11.233 1.00 0.00 27 TYR A CA 10
ATOM 6062 C C . TYR A 1 27 ? 0.028 -0.832 -11.956 1.00 0.00 27 TYR A C 10
ATOM 6063 O O . TYR A 1 27 ? 0.457 -0.651 -13.079 1.00 0.00 27 TYR A O 10
ATOM 6081 N N . LYS A 1 28 ? -0.624 0.092 -11.300 1.00 0.00 28 LYS A N 10
ATOM 6082 C CA . LYS A 1 28 ? -0.870 1.425 -11.930 1.00 0.00 28 LYS A CA 10
ATOM 6083 C C . LYS A 1 28 ? 0.440 2.193 -12.116 1.00 0.00 28 LYS A C 10
ATOM 6084 O O . LYS A 1 28 ? 0.551 2.991 -13.027 1.00 0.00 28 LYS A O 10
ATOM 6103 N N . GLY A 1 29 ? 1.399 1.948 -11.268 1.00 0.00 29 GLY A N 10
ATOM 6104 C CA . GLY A 1 29 ? 2.703 2.662 -11.389 1.00 0.00 29 GLY A CA 10
ATOM 6105 C C . GLY A 1 29 ? 3.349 2.776 -10.012 1.00 0.00 29 GLY A C 10
ATOM 6106 O O . GLY A 1 29 ? 2.732 2.450 -9.014 1.00 0.00 29 GLY A O 10
ATOM 6110 N N . GLY A 1 30 ? 4.574 3.227 -9.985 1.00 0.00 30 GLY A N 10
ATOM 6111 C CA . GLY A 1 30 ? 5.324 3.377 -8.710 1.00 0.00 30 GLY A CA 10
ATOM 6112 C C . GLY A 1 30 ? 6.370 4.473 -8.813 1.00 0.00 30 GLY A C 10
ATOM 6113 O O . GLY A 1 30 ? 6.305 5.329 -9.673 1.00 0.00 30 GLY A O 10
ATOM 6117 N N . HIS A 1 31 ? 7.332 4.428 -7.931 1.00 0.00 31 HIS A N 10
ATOM 6118 C CA . HIS A 1 31 ? 8.411 5.474 -7.944 1.00 0.00 31 HIS A CA 10
ATOM 6119 C C . HIS A 1 31 ? 9.482 5.107 -6.904 1.00 0.00 31 HIS A C 10
ATOM 6120 O O . HIS A 1 31 ? 9.314 4.173 -6.147 1.00 0.00 31 HIS A O 10
ATOM 6135 N N . CYS A 1 32 ? 10.540 5.875 -6.874 1.00 0.00 32 CYS A N 10
ATOM 6136 C CA . CYS A 1 32 ? 11.617 5.599 -5.873 1.00 0.00 32 CYS A CA 10
ATOM 6137 C C . CYS A 1 32 ? 11.162 6.313 -4.586 1.00 0.00 32 CYS A C 10
ATOM 6138 O O . CYS A 1 32 ? 10.339 7.206 -4.647 1.00 0.00 32 CYS A O 10
ATOM 6145 N N . GLY A 1 33 ? 11.684 5.913 -3.465 1.00 0.00 33 GLY A N 10
ATOM 6146 C CA . GLY A 1 33 ? 11.279 6.560 -2.185 1.00 0.00 33 GLY A CA 10
ATOM 6147 C C . GLY A 1 33 ? 11.482 8.071 -2.183 1.00 0.00 33 GLY A C 10
ATOM 6148 O O . GLY A 1 33 ? 10.665 8.790 -2.721 1.00 0.00 33 GLY A O 10
ATOM 6152 N N . SER A 1 34 ? 12.551 8.540 -1.597 1.00 0.00 34 SER A N 10
ATOM 6153 C CA . SER A 1 34 ? 12.781 10.025 -1.565 1.00 0.00 34 SER A CA 10
ATOM 6154 C C . SER A 1 34 ? 14.230 10.384 -1.208 1.00 0.00 34 SER A C 10
ATOM 6155 O O . SER A 1 34 ? 14.982 10.846 -2.044 1.00 0.00 34 SER A O 10
ATOM 6163 N N . PHE A 1 35 ? 14.612 10.156 0.032 1.00 0.00 35 PHE A N 10
ATOM 6164 C CA . PHE A 1 35 ? 16.019 10.516 0.403 1.00 0.00 35 PHE A CA 10
ATOM 6165 C C . PHE A 1 35 ? 16.991 9.513 -0.182 1.00 0.00 35 PHE A C 10
ATOM 6166 O O . PHE A 1 35 ? 16.867 8.320 -0.008 1.00 0.00 35 PHE A O 10
ATOM 6183 N N . ALA A 1 36 ? 17.972 10.065 -0.831 1.00 0.00 36 ALA A N 10
ATOM 6184 C CA . ALA A 1 36 ? 19.040 9.266 -1.503 1.00 0.00 36 ALA A CA 10
ATOM 6185 C C . ALA A 1 36 ? 18.508 7.967 -2.156 1.00 0.00 36 ALA A C 10
ATOM 6186 O O . ALA A 1 36 ? 19.249 7.017 -2.282 1.00 0.00 36 ALA A O 10
ATOM 6193 N N . ASN A 1 37 ? 17.259 7.950 -2.563 1.00 0.00 37 ASN A N 10
ATOM 6194 C CA . ASN A 1 37 ? 16.713 6.711 -3.215 1.00 0.00 37 ASN A CA 10
ATOM 6195 C C . ASN A 1 37 ? 16.887 5.487 -2.287 1.00 0.00 37 ASN A C 10
ATOM 6196 O O . ASN A 1 37 ? 17.942 4.888 -2.268 1.00 0.00 37 ASN A O 10
ATOM 6207 N N . VAL A 1 38 ? 15.887 5.120 -1.532 1.00 0.00 38 VAL A N 10
ATOM 6208 C CA . VAL A 1 38 ? 16.044 3.931 -0.630 1.00 0.00 38 VAL A CA 10
ATOM 6209 C C . VAL A 1 38 ? 15.189 2.735 -1.077 1.00 0.00 38 VAL A C 10
ATOM 6210 O O . VAL A 1 38 ? 15.643 1.606 -1.029 1.00 0.00 38 VAL A O 10
ATOM 6223 N N . ASN A 1 39 ? 13.969 2.977 -1.498 1.00 0.00 39 ASN A N 10
ATOM 6224 C CA . ASN A 1 39 ? 13.083 1.864 -1.945 1.00 0.00 39 ASN A CA 10
ATOM 6225 C C . ASN A 1 39 ? 12.137 2.272 -3.068 1.00 0.00 39 ASN A C 10
ATOM 6226 O O . ASN A 1 39 ? 11.688 3.401 -3.081 1.00 0.00 39 ASN A O 10
ATOM 6237 N N . CYS A 1 40 ? 11.819 1.367 -3.960 1.00 0.00 40 CYS A N 10
ATOM 6238 C CA . CYS A 1 40 ? 10.899 1.714 -5.084 1.00 0.00 40 CYS A CA 10
ATOM 6239 C C . CYS A 1 40 ? 9.505 1.255 -4.656 1.00 0.00 40 CYS A C 10
ATOM 6240 O O . CYS A 1 40 ? 9.228 0.073 -4.581 1.00 0.00 40 CYS A O 10
ATOM 6247 N N . TRP A 1 41 ? 8.650 2.204 -4.404 1.00 0.00 41 TRP A N 10
ATOM 6248 C CA . TRP A 1 41 ? 7.267 1.852 -3.960 1.00 0.00 41 TRP A CA 10
ATOM 6249 C C . TRP A 1 41 ? 6.265 1.977 -5.099 1.00 0.00 41 TRP A C 10
ATOM 6250 O O . TRP A 1 41 ? 6.393 2.853 -5.934 1.00 0.00 41 TRP A O 10
ATOM 6271 N N . CYS A 1 42 ? 5.290 1.110 -5.112 1.00 0.00 42 CYS A N 10
ATOM 6272 C CA . CYS A 1 42 ? 4.254 1.164 -6.179 1.00 0.00 42 CYS A CA 10
ATOM 6273 C C . CYS A 1 42 ? 2.943 1.597 -5.538 1.00 0.00 42 CYS A C 10
ATOM 6274 O O . CYS A 1 42 ? 2.800 1.555 -4.332 1.00 0.00 42 CYS A O 10
ATOM 6281 N N . GLU A 1 43 ? 2.012 2.001 -6.347 1.00 0.00 43 GLU A N 10
ATOM 6282 C CA . GLU A 1 43 ? 0.702 2.440 -5.821 1.00 0.00 43 GLU A CA 10
ATOM 6283 C C . GLU A 1 43 ? -0.282 1.247 -5.703 1.00 0.00 43 GLU A C 10
ATOM 6284 O O . GLU A 1 43 ? -0.924 1.085 -4.683 1.00 0.00 43 GLU A O 10
ATOM 6296 N N . THR A 1 44 ? -0.358 0.442 -6.735 1.00 0.00 44 THR A N 10
ATOM 6297 C CA . THR A 1 44 ? -1.280 -0.753 -6.752 1.00 0.00 44 THR A CA 10
ATOM 6298 C C . THR A 1 44 ? -2.671 -0.460 -6.131 1.00 0.00 44 THR A C 10
ATOM 6299 O O . THR A 1 44 ? -2.958 -0.979 -5.066 1.00 0.00 44 THR A O 10
ATOM 6311 N N . ASP A 1 1 ? 1.183 2.026 -0.388 1.00 0.00 1 ASP A N 11
ATOM 6312 C CA . ASP A 1 1 ? 2.268 1.869 -1.392 1.00 0.00 1 ASP A CA 11
ATOM 6313 C C . ASP A 1 1 ? 2.896 0.488 -1.237 1.00 0.00 1 ASP A C 11
ATOM 6314 O O . ASP A 1 1 ? 3.298 0.097 -0.156 1.00 0.00 1 ASP A O 11
ATOM 6325 N N . LYS A 1 2 ? 2.985 -0.219 -2.328 1.00 0.00 2 LYS A N 11
ATOM 6326 C CA . LYS A 1 2 ? 3.578 -1.596 -2.276 1.00 0.00 2 LYS A CA 11
ATOM 6327 C C . LYS A 1 2 ? 5.068 -1.561 -2.638 1.00 0.00 2 LYS A C 11
ATOM 6328 O O . LYS A 1 2 ? 5.479 -0.741 -3.419 1.00 0.00 2 LYS A O 11
ATOM 6347 N N . LEU A 1 3 ? 5.861 -2.436 -2.082 1.00 0.00 3 LEU A N 11
ATOM 6348 C CA . LEU A 1 3 ? 7.327 -2.433 -2.415 1.00 0.00 3 LEU A CA 11
ATOM 6349 C C . LEU A 1 3 ? 7.683 -3.628 -3.303 1.00 0.00 3 LEU A C 11
ATOM 6350 O O . LEU A 1 3 ? 7.670 -4.757 -2.850 1.00 0.00 3 LEU A O 11
ATOM 6366 N N . ILE A 1 4 ? 8.001 -3.356 -4.542 1.00 0.00 4 ILE A N 11
ATOM 6367 C CA . ILE A 1 4 ? 8.360 -4.472 -5.477 1.00 0.00 4 ILE A CA 11
ATOM 6368 C C . ILE A 1 4 ? 9.890 -4.602 -5.633 1.00 0.00 4 ILE A C 11
ATOM 6369 O O . ILE A 1 4 ? 10.394 -5.642 -6.018 1.00 0.00 4 ILE A O 11
ATOM 6385 N N . GLY A 1 5 ? 10.607 -3.552 -5.330 1.00 0.00 5 GLY A N 11
ATOM 6386 C CA . GLY A 1 5 ? 12.103 -3.590 -5.455 1.00 0.00 5 GLY A CA 11
ATOM 6387 C C . GLY A 1 5 ? 12.718 -2.462 -4.629 1.00 0.00 5 GLY A C 11
ATOM 6388 O O . GLY A 1 5 ? 12.027 -1.616 -4.100 1.00 0.00 5 GLY A O 11
ATOM 6392 N N . SER A 1 6 ? 14.014 -2.442 -4.545 1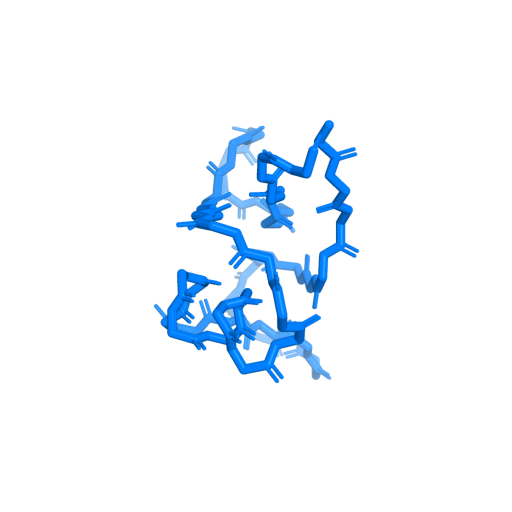.00 0.00 6 SER A N 11
ATOM 6393 C CA . SER A 1 6 ? 14.744 -1.399 -3.755 1.00 0.00 6 SER A CA 11
ATOM 6394 C C . SER A 1 6 ? 15.027 -0.202 -4.666 1.00 0.00 6 SER A C 11
ATOM 6395 O O . SER A 1 6 ? 14.545 -0.132 -5.778 1.00 0.00 6 SER A O 11
ATOM 6403 N N . CYS A 1 7 ? 15.810 0.721 -4.180 1.00 0.00 7 CYS A N 11
ATOM 6404 C CA . CYS A 1 7 ? 16.153 1.925 -4.995 1.00 0.00 7 CYS A CA 11
ATOM 6405 C C . CYS A 1 7 ? 17.648 2.252 -4.829 1.00 0.00 7 CYS A C 11
ATOM 6406 O O . CYS A 1 7 ? 18.064 3.382 -4.960 1.00 0.00 7 CYS A O 11
ATOM 6413 N N . VAL A 1 8 ? 18.433 1.245 -4.557 1.00 0.00 8 VAL A N 11
ATOM 6414 C CA . VAL A 1 8 ? 19.905 1.450 -4.377 1.00 0.00 8 VAL A CA 11
ATOM 6415 C C . VAL A 1 8 ? 20.677 0.757 -5.518 1.00 0.00 8 VAL A C 11
ATOM 6416 O O . VAL A 1 8 ? 21.003 -0.412 -5.429 1.00 0.00 8 VAL A O 11
ATOM 6429 N N . TRP A 1 9 ? 20.928 1.473 -6.573 1.00 0.00 9 TRP A N 11
ATOM 6430 C CA . TRP A 1 9 ? 21.681 0.930 -7.756 1.00 0.00 9 TRP A CA 11
ATOM 6431 C C . TRP A 1 9 ? 22.944 0.157 -7.286 1.00 0.00 9 TRP A C 11
ATOM 6432 O O . TRP A 1 9 ? 23.994 0.739 -7.099 1.00 0.00 9 TRP A O 11
ATOM 6453 N N . GLY A 1 10 ? 22.825 -1.131 -7.105 1.00 0.00 10 GLY A N 11
ATOM 6454 C CA . GLY A 1 10 ? 23.999 -1.948 -6.647 1.00 0.00 10 GLY A CA 11
ATOM 6455 C C . GLY A 1 10 ? 23.506 -3.175 -5.879 1.00 0.00 10 GLY A C 11
ATOM 6456 O O . GLY A 1 10 ? 24.140 -4.212 -5.898 1.00 0.00 10 GLY A O 11
ATOM 6460 N N . ALA A 1 11 ? 22.384 -3.033 -5.221 1.00 0.00 11 ALA A N 11
ATOM 6461 C CA . ALA A 1 11 ? 21.820 -4.184 -4.440 1.00 0.00 11 ALA A CA 11
ATOM 6462 C C . ALA A 1 11 ? 21.200 -5.194 -5.426 1.00 0.00 11 ALA A C 11
ATOM 6463 O O . ALA A 1 11 ? 20.878 -4.844 -6.546 1.00 0.00 11 ALA A O 11
ATOM 6470 N N . VAL A 1 12 ? 21.006 -6.413 -5.003 1.00 0.00 12 VAL A N 11
ATOM 6471 C CA . VAL A 1 12 ? 20.411 -7.435 -5.927 1.00 0.00 12 VAL A CA 11
ATOM 6472 C C . VAL A 1 12 ? 18.868 -7.341 -5.945 1.00 0.00 12 VAL A C 11
ATOM 6473 O O . VAL A 1 12 ? 18.174 -8.334 -5.875 1.00 0.00 12 VAL A O 11
ATOM 6486 N N . ASN A 1 13 ? 18.366 -6.136 -6.022 1.00 0.00 13 ASN A N 11
ATOM 6487 C CA . ASN A 1 13 ? 16.875 -5.939 -6.052 1.00 0.00 13 ASN A CA 11
ATOM 6488 C C . ASN A 1 13 ? 16.508 -4.519 -6.487 1.00 0.00 13 ASN A C 11
ATOM 6489 O O . ASN A 1 13 ? 15.453 -4.035 -6.144 1.00 0.00 13 ASN A O 11
ATOM 6500 N N . TYR A 1 14 ? 17.372 -3.855 -7.205 1.00 0.00 14 TYR A N 11
ATOM 6501 C CA . TYR A 1 14 ? 17.049 -2.457 -7.650 1.00 0.00 14 TYR A CA 11
ATOM 6502 C C . TYR A 1 14 ? 16.239 -2.491 -8.936 1.00 0.00 14 TYR A C 11
ATOM 6503 O O . TYR A 1 14 ? 16.475 -3.320 -9.793 1.00 0.00 14 TYR A O 11
ATOM 6521 N N . THR A 1 15 ? 15.309 -1.591 -9.057 1.00 0.00 15 THR A N 11
ATOM 6522 C CA . THR A 1 15 ? 14.460 -1.526 -10.271 1.00 0.00 15 THR A CA 11
ATOM 6523 C C . THR A 1 15 ? 14.932 -0.427 -11.225 1.00 0.00 15 THR A C 11
ATOM 6524 O O . THR A 1 15 ? 14.673 0.732 -10.979 1.00 0.00 15 THR A O 11
ATOM 6535 N N . SER A 1 16 ? 15.615 -0.787 -12.283 1.00 0.00 16 SER A N 11
ATOM 6536 C CA . SER A 1 16 ? 16.098 0.244 -13.271 1.00 0.00 16 SER A CA 11
ATOM 6537 C C . SER A 1 16 ? 14.895 1.111 -13.688 1.00 0.00 16 SER A C 11
ATOM 6538 O O . SER A 1 16 ? 15.003 2.308 -13.876 1.00 0.00 16 SER A O 11
ATOM 6546 N N . ASP A 1 17 ? 13.766 0.470 -13.845 1.00 0.00 17 ASP A N 11
ATOM 6547 C CA . ASP A 1 17 ? 12.556 1.245 -14.229 1.00 0.00 17 ASP A CA 11
ATOM 6548 C C . ASP A 1 17 ? 11.466 0.902 -13.207 1.00 0.00 17 ASP A C 11
ATOM 6549 O O . ASP A 1 17 ? 10.734 -0.059 -13.325 1.00 0.00 17 ASP A O 11
ATOM 6558 N N . CYS A 1 18 ? 11.399 1.709 -12.181 1.00 0.00 18 CYS A N 11
ATOM 6559 C CA . CYS A 1 18 ? 10.384 1.487 -11.110 1.00 0.00 18 CYS A CA 11
ATOM 6560 C C . CYS A 1 18 ? 8.978 1.291 -11.700 1.00 0.00 18 CYS A C 11
ATOM 6561 O O . CYS A 1 18 ? 8.385 0.250 -11.486 1.00 0.00 18 CYS A O 11
ATOM 6568 N N . ASN A 1 19 ? 8.461 2.244 -12.436 1.00 0.00 19 ASN A N 11
ATOM 6569 C CA . ASN A 1 19 ? 7.090 2.044 -13.016 1.00 0.00 19 ASN A CA 11
ATOM 6570 C C . ASN A 1 19 ? 7.170 0.997 -14.137 1.00 0.00 19 ASN A C 11
ATOM 6571 O O . ASN A 1 19 ? 6.197 0.336 -14.419 1.00 0.00 19 ASN A O 11
ATOM 6582 N N . GLY A 1 20 ? 8.304 0.856 -14.761 1.00 0.00 20 GLY A N 11
ATOM 6583 C CA . GLY A 1 20 ? 8.438 -0.155 -15.859 1.00 0.00 20 GLY A CA 11
ATOM 6584 C C . GLY A 1 20 ? 8.146 -1.533 -15.263 1.00 0.00 20 GLY A C 11
ATOM 6585 O O . GLY A 1 20 ? 7.333 -2.290 -15.762 1.00 0.00 20 GLY A O 11
ATOM 6589 N N . GLU A 1 21 ? 8.812 -1.848 -14.186 1.00 0.00 21 GLU A N 11
ATOM 6590 C CA . GLU A 1 21 ? 8.580 -3.179 -13.540 1.00 0.00 21 GLU A CA 11
ATOM 6591 C C . GLU A 1 21 ? 7.160 -3.203 -12.958 1.00 0.00 21 GLU A C 11
ATOM 6592 O O . GLU A 1 21 ? 6.416 -4.138 -13.177 1.00 0.00 21 GLU A O 11
ATOM 6604 N N . CYS A 1 22 ? 6.808 -2.176 -12.230 1.00 0.00 22 CYS A N 11
ATOM 6605 C CA . CYS A 1 22 ? 5.436 -2.112 -11.627 1.00 0.00 22 CYS A CA 11
ATOM 6606 C C . CYS A 1 22 ? 4.371 -2.370 -12.730 1.00 0.00 22 CYS A C 11
ATOM 6607 O O . CYS A 1 22 ? 3.481 -3.192 -12.590 1.00 0.00 22 CYS A O 11
ATOM 6614 N N . LYS A 1 23 ? 4.485 -1.665 -13.822 1.00 0.00 23 LYS A N 11
ATOM 6615 C CA . LYS A 1 23 ? 3.527 -1.832 -14.962 1.00 0.00 23 LYS A CA 11
ATOM 6616 C C . LYS A 1 23 ? 3.615 -3.298 -15.404 1.00 0.00 23 LYS A C 11
ATOM 6617 O O . LYS A 1 23 ? 2.614 -3.934 -15.670 1.00 0.00 23 LYS A O 11
ATOM 6636 N N . ARG A 1 24 ? 4.820 -3.805 -15.490 1.00 0.00 24 ARG A N 11
ATOM 6637 C CA . ARG A 1 24 ? 5.032 -5.225 -15.890 1.00 0.00 24 ARG A CA 11
ATOM 6638 C C . ARG A 1 24 ? 4.278 -6.131 -14.891 1.00 0.00 24 ARG A C 11
ATOM 6639 O O . ARG A 1 24 ? 3.891 -7.231 -15.220 1.00 0.00 24 ARG A O 11
ATOM 6660 N N . ARG A 1 25 ? 4.098 -5.640 -13.694 1.00 0.00 25 ARG A N 11
ATOM 6661 C CA . ARG A 1 25 ? 3.383 -6.402 -12.614 1.00 0.00 25 ARG A CA 11
ATOM 6662 C C . ARG A 1 25 ? 1.879 -6.160 -12.702 1.00 0.00 25 ARG A C 11
ATOM 6663 O O . ARG A 1 25 ? 1.151 -6.571 -11.820 1.00 0.00 25 ARG A O 11
ATOM 6684 N N . GLY A 1 26 ? 1.425 -5.499 -13.728 1.00 0.00 26 GLY A N 11
ATOM 6685 C CA . GLY A 1 26 ? -0.037 -5.231 -13.835 1.00 0.00 26 GLY A CA 11
ATOM 6686 C C . GLY A 1 26 ? -0.406 -4.248 -12.701 1.00 0.00 26 GLY A C 11
ATOM 6687 O O . GLY A 1 26 ? -1.569 -4.097 -12.382 1.00 0.00 26 GLY A O 11
ATOM 6691 N N . TYR A 1 27 ? 0.573 -3.587 -12.119 1.00 0.00 27 TYR A N 11
ATOM 6692 C CA . TYR A 1 27 ? 0.279 -2.620 -11.005 1.00 0.00 27 TYR A CA 11
ATOM 6693 C C . TYR A 1 27 ? 0.011 -1.224 -11.609 1.00 0.00 27 TYR A C 11
ATOM 6694 O O . TYR A 1 27 ? 0.278 -0.974 -12.771 1.00 0.00 27 TYR A O 11
ATOM 6712 N N . LYS A 1 28 ? -0.513 -0.343 -10.796 1.00 0.00 28 LYS A N 11
ATOM 6713 C CA . LYS A 1 28 ? -0.820 1.049 -11.258 1.00 0.00 28 LYS A CA 11
ATOM 6714 C C . LYS A 1 28 ? 0.471 1.749 -11.723 1.00 0.00 28 LYS A C 11
ATOM 6715 O O . LYS A 1 28 ? 0.600 2.166 -12.857 1.00 0.00 28 LYS A O 11
ATOM 6734 N N . GLY A 1 29 ? 1.404 1.863 -10.818 1.00 0.00 29 GLY A N 11
ATOM 6735 C CA . GLY A 1 29 ? 2.706 2.525 -11.135 1.00 0.00 29 GLY A CA 11
ATOM 6736 C C . GLY A 1 29 ? 3.604 2.487 -9.900 1.00 0.00 29 GLY A C 11
ATOM 6737 O O . GLY A 1 29 ? 3.208 1.919 -8.903 1.00 0.00 29 GLY A O 11
ATOM 6741 N N . GLY A 1 30 ? 4.772 3.071 -9.969 1.00 0.00 30 GLY A N 11
ATOM 6742 C CA . GLY A 1 30 ? 5.686 3.065 -8.794 1.00 0.00 30 GLY A CA 11
ATOM 6743 C C . GLY A 1 30 ? 6.847 4.012 -9.029 1.00 0.00 30 GLY A C 11
ATOM 6744 O O . GLY A 1 30 ? 7.029 4.520 -10.118 1.00 0.00 30 GLY A O 11
ATOM 6748 N N . HIS A 1 31 ? 7.607 4.249 -8.003 1.00 0.00 31 HIS A N 11
ATOM 6749 C CA . HIS A 1 31 ? 8.793 5.174 -8.090 1.00 0.00 31 HIS A CA 11
ATOM 6750 C C . HIS A 1 31 ? 9.549 5.162 -6.762 1.00 0.00 31 HIS A C 11
ATOM 6751 O O . HIS A 1 31 ? 9.127 4.551 -5.801 1.00 0.00 31 HIS A O 11
ATOM 6766 N N . CYS A 1 32 ? 10.652 5.862 -6.724 1.00 0.00 32 CYS A N 11
ATOM 6767 C CA . CYS A 1 32 ? 11.437 5.897 -5.450 1.00 0.00 32 CYS A CA 11
ATOM 6768 C C . CYS A 1 32 ? 10.806 6.965 -4.534 1.00 0.00 32 CYS A C 11
ATOM 6769 O O . CYS A 1 32 ? 9.971 7.735 -4.970 1.00 0.00 32 CYS A O 11
ATOM 6776 N N . GLY A 1 33 ? 11.200 6.995 -3.289 1.00 0.00 33 GLY A N 11
ATOM 6777 C CA . GLY A 1 33 ? 10.604 8.018 -2.371 1.00 0.00 33 GLY A CA 11
ATOM 6778 C C . GLY A 1 33 ? 11.124 7.838 -0.943 1.00 0.00 33 GLY A C 11
ATOM 6779 O O . GLY A 1 33 ? 10.341 7.676 -0.027 1.00 0.00 33 GLY A O 11
ATOM 6783 N N . SER A 1 34 ? 12.416 7.849 -0.744 1.00 0.00 34 SER A N 11
ATOM 6784 C CA . SER A 1 34 ? 12.957 7.674 0.625 1.00 0.00 34 SER A CA 11
ATOM 6785 C C . SER A 1 34 ? 14.242 8.523 0.718 1.00 0.00 34 SER A C 11
ATOM 6786 O O . SER A 1 34 ? 14.381 9.513 0.027 1.00 0.00 34 SER A O 11
ATOM 6794 N N . PHE A 1 35 ? 15.147 8.138 1.571 1.00 0.00 35 PHE A N 11
ATOM 6795 C CA . PHE A 1 35 ? 16.426 8.907 1.721 1.00 0.00 35 PHE A CA 11
ATOM 6796 C C . PHE A 1 35 ? 17.475 8.279 0.801 1.00 0.00 35 PHE A C 11
ATOM 6797 O O . PHE A 1 35 ? 17.563 7.073 0.709 1.00 0.00 35 PHE A O 11
ATOM 6814 N N . ALA A 1 36 ? 18.256 9.102 0.169 1.00 0.00 36 ALA A N 11
ATOM 6815 C CA . ALA A 1 36 ? 19.318 8.610 -0.767 1.00 0.00 36 ALA A CA 11
ATOM 6816 C C . ALA A 1 36 ? 18.787 7.502 -1.705 1.00 0.00 36 ALA A C 11
ATOM 6817 O O . ALA A 1 36 ? 19.541 6.656 -2.136 1.00 0.00 36 ALA A O 11
ATOM 6824 N N . ASN A 1 37 ? 17.506 7.536 -2.004 1.00 0.00 37 ASN A N 11
ATOM 6825 C CA . ASN A 1 37 ? 16.927 6.492 -2.924 1.00 0.00 37 ASN A CA 11
ATOM 6826 C C . ASN A 1 37 ? 17.175 5.079 -2.361 1.00 0.00 37 ASN A C 11
ATOM 6827 O O . ASN A 1 37 ? 18.214 4.507 -2.597 1.00 0.00 37 ASN A O 11
ATOM 6838 N N . VAL A 1 38 ? 16.246 4.533 -1.619 1.00 0.00 38 VAL A N 11
ATOM 6839 C CA . VAL A 1 38 ? 16.448 3.159 -1.053 1.00 0.00 38 VAL A CA 11
ATOM 6840 C C . VAL A 1 38 ? 15.314 2.173 -1.396 1.00 0.00 38 VAL A C 11
ATOM 6841 O O . VAL A 1 38 ? 15.550 0.980 -1.439 1.00 0.00 38 VAL A O 11
ATOM 6854 N N . ASN A 1 39 ? 14.112 2.653 -1.625 1.00 0.00 39 ASN A N 11
ATOM 6855 C CA . ASN A 1 39 ? 12.996 1.714 -1.962 1.00 0.00 39 ASN A CA 11
ATOM 6856 C C . ASN A 1 39 ? 12.102 2.228 -3.103 1.00 0.00 39 ASN A C 11
ATOM 6857 O O . ASN A 1 39 ? 11.820 3.410 -3.166 1.00 0.00 39 ASN A O 11
ATOM 6868 N N . CYS A 1 40 ? 11.664 1.339 -3.961 1.00 0.00 40 CYS A N 11
ATOM 6869 C CA . CYS A 1 40 ? 10.780 1.723 -5.120 1.00 0.00 40 CYS A CA 11
ATOM 6870 C C . CYS A 1 40 ? 9.348 1.347 -4.704 1.00 0.00 40 CYS A C 11
ATOM 6871 O O . CYS A 1 40 ? 8.963 0.193 -4.729 1.00 0.00 40 CYS A O 11
ATOM 6878 N N . TRP A 1 41 ? 8.565 2.327 -4.345 1.00 0.00 41 TRP A N 11
ATOM 6879 C CA . TRP A 1 41 ? 7.172 2.040 -3.909 1.00 0.00 41 TRP A CA 11
ATOM 6880 C C . TRP A 1 41 ? 6.204 2.084 -5.101 1.00 0.00 41 TRP A C 11
ATOM 6881 O O . TRP A 1 41 ? 6.373 2.883 -5.998 1.00 0.00 41 TRP A O 11
ATOM 6902 N N . CYS A 1 42 ? 5.213 1.240 -5.095 1.00 0.00 42 CYS A N 11
ATOM 6903 C CA . CYS A 1 42 ? 4.205 1.183 -6.184 1.00 0.00 42 CYS A CA 11
ATOM 6904 C C . CYS A 1 42 ? 2.878 1.664 -5.615 1.00 0.00 42 CYS A C 11
ATOM 6905 O O . CYS A 1 42 ? 2.697 1.721 -4.413 1.00 0.00 42 CYS A O 11
ATOM 6912 N N . GLU A 1 43 ? 1.956 1.987 -6.471 1.00 0.00 43 GLU A N 11
ATOM 6913 C CA . GLU A 1 43 ? 0.659 2.467 -5.965 1.00 0.00 43 GLU A CA 11
ATOM 6914 C C . GLU A 1 43 ? -0.280 1.306 -5.602 1.00 0.00 43 GLU A C 11
ATOM 6915 O O . GLU A 1 43 ? -0.749 1.287 -4.483 1.00 0.00 43 GLU A O 11
ATOM 6927 N N . THR A 1 44 ? -0.500 0.375 -6.493 1.00 0.00 44 THR A N 11
ATOM 6928 C CA . THR A 1 44 ? -1.416 -0.793 -6.226 1.00 0.00 44 THR A CA 11
ATOM 6929 C C . THR A 1 44 ? -2.745 -0.444 -5.504 1.00 0.00 44 THR A C 11
ATOM 6930 O O . THR A 1 44 ? -3.092 0.678 -5.188 1.00 0.00 44 THR A O 11
ATOM 6942 N N . ASP A 1 1 ? 1.007 1.742 -0.432 1.00 0.00 1 ASP A N 12
ATOM 6943 C CA . ASP A 1 1 ? 1.856 1.455 -1.627 1.00 0.00 1 ASP A CA 12
ATOM 6944 C C . ASP A 1 1 ? 2.370 0.015 -1.556 1.00 0.00 1 ASP A C 12
ATOM 6945 O O . ASP A 1 1 ? 2.383 -0.573 -0.493 1.00 0.00 1 ASP A O 12
ATOM 6956 N N . LYS A 1 2 ? 2.799 -0.502 -2.673 1.00 0.00 2 LYS A N 12
ATOM 6957 C CA . LYS A 1 2 ? 3.330 -1.909 -2.707 1.00 0.00 2 LYS A CA 12
ATOM 6958 C C . LYS A 1 2 ? 4.858 -1.881 -2.942 1.00 0.00 2 LYS A C 12
ATOM 6959 O O . LYS A 1 2 ? 5.306 -1.306 -3.915 1.00 0.00 2 LYS A O 12
ATOM 6978 N N . LEU A 1 3 ? 5.623 -2.493 -2.075 1.00 0.00 3 LEU A N 12
ATOM 6979 C CA . LEU A 1 3 ? 7.119 -2.512 -2.237 1.00 0.00 3 LEU A CA 12
ATOM 6980 C C . LEU A 1 3 ? 7.491 -3.608 -3.255 1.00 0.00 3 LEU A C 12
ATOM 6981 O O . LEU A 1 3 ? 7.230 -4.773 -3.016 1.00 0.00 3 LEU A O 12
ATOM 6997 N N . ILE A 1 4 ? 8.086 -3.223 -4.352 1.00 0.00 4 ILE A N 12
ATOM 6998 C CA . ILE A 1 4 ? 8.468 -4.247 -5.379 1.00 0.00 4 ILE A CA 12
ATOM 6999 C C . ILE A 1 4 ? 9.994 -4.279 -5.595 1.00 0.00 4 ILE A C 12
ATOM 7000 O O . ILE A 1 4 ? 10.475 -5.047 -6.407 1.00 0.00 4 ILE A O 12
ATOM 7016 N N . GLY A 1 5 ? 10.732 -3.471 -4.869 1.00 0.00 5 GLY A N 12
ATOM 7017 C CA . GLY A 1 5 ? 12.223 -3.471 -5.046 1.00 0.00 5 GLY A CA 12
ATOM 7018 C C . GLY A 1 5 ? 12.839 -2.340 -4.226 1.00 0.00 5 GLY A C 12
ATOM 7019 O O . GLY A 1 5 ? 12.138 -1.618 -3.542 1.00 0.00 5 GLY A O 12
ATOM 7023 N N . SER A 1 6 ? 14.129 -2.192 -4.316 1.00 0.00 6 SER A N 12
ATOM 7024 C CA . SER A 1 6 ? 14.826 -1.115 -3.534 1.00 0.00 6 SER A CA 12
ATOM 7025 C C . SER A 1 6 ? 15.166 0.061 -4.460 1.00 0.00 6 SER A C 12
ATOM 7026 O O . SER A 1 6 ? 14.627 0.179 -5.539 1.00 0.00 6 SER A O 12
ATOM 7034 N N . CYS A 1 7 ? 16.038 0.921 -4.013 1.00 0.00 7 CYS A N 12
ATOM 7035 C CA . CYS A 1 7 ? 16.443 2.089 -4.857 1.00 0.00 7 CYS A CA 12
ATOM 7036 C C . CYS A 1 7 ? 17.888 2.503 -4.498 1.00 0.00 7 CYS A C 12
ATOM 7037 O O . CYS A 1 7 ? 18.261 3.650 -4.583 1.00 0.00 7 CYS A O 12
ATOM 7044 N N . VAL A 1 8 ? 18.676 1.536 -4.116 1.00 0.00 8 VAL A N 12
ATOM 7045 C CA . VAL A 1 8 ? 20.100 1.790 -3.730 1.00 0.00 8 VAL A CA 12
ATOM 7046 C C . VAL A 1 8 ? 21.068 1.077 -4.686 1.00 0.00 8 VAL A C 12
ATOM 7047 O O . VAL A 1 8 ? 21.341 -0.097 -4.513 1.00 0.00 8 VAL A O 12
ATOM 7060 N N . TRP A 1 9 ? 21.540 1.777 -5.676 1.00 0.00 9 TRP A N 12
ATOM 7061 C CA . TRP A 1 9 ? 22.510 1.173 -6.661 1.00 0.00 9 TRP A CA 12
ATOM 7062 C C . TRP A 1 9 ? 23.603 0.346 -5.936 1.00 0.00 9 TRP A C 12
ATOM 7063 O O . TRP A 1 9 ? 24.602 0.886 -5.504 1.00 0.00 9 TRP A O 12
ATOM 7084 N N . GLY A 1 10 ? 23.399 -0.939 -5.819 1.00 0.00 10 GLY A N 12
ATOM 7085 C CA . GLY A 1 10 ? 24.406 -1.804 -5.128 1.00 0.00 10 GLY A CA 12
ATOM 7086 C C . GLY A 1 10 ? 23.706 -2.977 -4.440 1.00 0.00 10 GLY A C 12
ATOM 7087 O O . GLY A 1 10 ? 24.313 -4.006 -4.217 1.00 0.00 10 GLY A O 12
ATOM 7091 N N . ALA A 1 11 ? 22.450 -2.813 -4.114 1.00 0.00 11 ALA A N 12
ATOM 7092 C CA . ALA A 1 11 ? 21.713 -3.931 -3.438 1.00 0.00 11 ALA A CA 12
ATOM 7093 C C . ALA A 1 11 ? 21.198 -4.916 -4.501 1.00 0.00 11 ALA A C 12
ATOM 7094 O O . ALA A 1 11 ? 20.985 -4.553 -5.642 1.00 0.00 11 ALA A O 12
ATOM 7101 N N . VAL A 1 12 ? 20.971 -6.141 -4.115 1.00 0.00 12 VAL A N 12
ATOM 7102 C CA . VAL A 1 12 ? 20.480 -7.155 -5.100 1.00 0.00 12 VAL A CA 12
ATOM 7103 C C . VAL A 1 12 ? 18.948 -7.092 -5.276 1.00 0.00 12 VAL A C 12
ATOM 7104 O O . VAL A 1 12 ? 18.267 -8.094 -5.290 1.00 0.00 12 VAL A O 12
ATOM 7117 N N . ASN A 1 13 ? 18.441 -5.894 -5.389 1.00 0.00 13 ASN A N 12
ATOM 7118 C CA . ASN A 1 13 ? 16.961 -5.712 -5.576 1.00 0.00 13 ASN A CA 12
ATOM 7119 C C . ASN A 1 13 ? 16.610 -4.343 -6.157 1.00 0.00 13 ASN A C 12
ATOM 7120 O O . ASN A 1 13 ? 15.483 -3.908 -6.026 1.00 0.00 13 ASN A O 12
ATOM 7131 N N . TYR A 1 14 ? 17.549 -3.669 -6.775 1.00 0.00 14 TYR A N 12
ATOM 7132 C CA . TYR A 1 14 ? 17.234 -2.318 -7.355 1.00 0.00 14 TYR A CA 12
ATOM 7133 C C . TYR A 1 14 ? 16.447 -2.506 -8.660 1.00 0.00 14 TYR A C 12
ATOM 7134 O O . TYR A 1 14 ? 16.679 -3.455 -9.381 1.00 0.00 14 TYR A O 12
ATOM 7152 N N . THR A 1 15 ? 15.552 -1.609 -8.944 1.00 0.00 15 THR A N 12
ATOM 7153 C CA . THR A 1 15 ? 14.734 -1.690 -10.179 1.00 0.00 15 THR A CA 12
ATOM 7154 C C . THR A 1 15 ? 15.197 -0.638 -11.198 1.00 0.00 15 THR A C 12
ATOM 7155 O O . THR A 1 15 ? 15.103 0.543 -10.940 1.00 0.00 15 THR A O 12
ATOM 7166 N N . SER A 1 16 ? 15.683 -1.074 -12.335 1.00 0.00 16 SER A N 12
ATOM 7167 C CA . SER A 1 16 ? 16.150 -0.108 -13.395 1.00 0.00 16 SER A CA 12
ATOM 7168 C C . SER A 1 16 ? 14.983 0.842 -13.730 1.00 0.00 16 SER A C 12
ATOM 7169 O O . SER A 1 16 ? 15.168 2.013 -13.990 1.00 0.00 16 SER A O 12
ATOM 7177 N N . ASP A 1 17 ? 13.796 0.295 -13.737 1.00 0.00 17 ASP A N 12
ATOM 7178 C CA . ASP A 1 17 ? 12.609 1.140 -14.034 1.00 0.00 17 ASP A CA 12
ATOM 7179 C C . ASP A 1 17 ? 11.502 0.795 -13.031 1.00 0.00 17 ASP A C 12
ATOM 7180 O O . ASP A 1 17 ? 10.731 -0.123 -13.204 1.00 0.00 17 ASP A O 12
ATOM 7189 N N . CYS A 1 18 ? 11.467 1.546 -11.969 1.00 0.00 18 CYS A N 12
ATOM 7190 C CA . CYS A 1 18 ? 10.456 1.352 -10.895 1.00 0.00 18 CYS A CA 12
ATOM 7191 C C . CYS A 1 18 ? 9.035 1.202 -11.471 1.00 0.00 18 CYS A C 12
ATOM 7192 O O . CYS A 1 18 ? 8.376 0.200 -11.280 1.00 0.00 18 CYS A O 12
ATOM 7199 N N . ASN A 1 19 ? 8.594 2.205 -12.189 1.00 0.00 19 ASN A N 12
ATOM 7200 C CA . ASN A 1 19 ? 7.221 2.141 -12.780 1.00 0.00 19 ASN A CA 12
ATOM 7201 C C . ASN A 1 19 ? 7.194 1.113 -13.920 1.00 0.00 19 ASN A C 12
ATOM 7202 O O . ASN A 1 19 ? 6.221 0.408 -14.076 1.00 0.00 19 ASN A O 12
ATOM 7213 N N . GLY A 1 20 ? 8.237 1.043 -14.696 1.00 0.00 20 GLY A N 12
ATOM 7214 C CA . GLY A 1 20 ? 8.302 0.066 -15.834 1.00 0.00 20 GLY A CA 12
ATOM 7215 C C . GLY A 1 20 ? 8.010 -1.326 -15.263 1.00 0.00 20 GLY A C 12
ATOM 7216 O O . GLY A 1 20 ? 7.157 -2.059 -15.728 1.00 0.00 20 GLY A O 12
ATOM 7220 N N . GLU A 1 21 ? 8.734 -1.679 -14.238 1.00 0.00 21 GLU A N 12
ATOM 7221 C CA . GLU A 1 21 ? 8.547 -3.006 -13.572 1.00 0.00 21 GLU A CA 12
ATOM 7222 C C . GLU A 1 21 ? 7.117 -3.056 -13.027 1.00 0.00 21 GLU A C 12
ATOM 7223 O O . GLU A 1 21 ? 6.380 -3.983 -13.278 1.00 0.00 21 GLU A O 12
ATOM 7235 N N . CYS A 1 22 ? 6.764 -2.045 -12.281 1.00 0.00 22 CYS A N 12
ATOM 7236 C CA . CYS A 1 22 ? 5.393 -1.945 -11.673 1.00 0.00 22 CYS A CA 12
ATOM 7237 C C . CYS A 1 22 ? 4.319 -2.298 -12.728 1.00 0.00 22 CYS A C 12
ATOM 7238 O O . CYS A 1 22 ? 3.462 -3.138 -12.525 1.00 0.00 22 CYS A O 12
ATOM 7245 N N . LYS A 1 23 ? 4.396 -1.638 -13.851 1.00 0.00 23 LYS A N 12
ATOM 7246 C CA . LYS A 1 23 ? 3.427 -1.875 -14.975 1.00 0.00 23 LYS A CA 12
ATOM 7247 C C . LYS A 1 23 ? 3.537 -3.356 -15.341 1.00 0.00 23 LYS A C 12
ATOM 7248 O O . LYS A 1 23 ? 2.549 -4.044 -15.496 1.00 0.00 23 LYS A O 12
ATOM 7267 N N . ARG A 1 24 ? 4.751 -3.809 -15.483 1.00 0.00 24 ARG A N 12
ATOM 7268 C CA . ARG A 1 24 ? 5.029 -5.233 -15.818 1.00 0.00 24 ARG A CA 12
ATOM 7269 C C . ARG A 1 24 ? 4.362 -6.123 -14.738 1.00 0.00 24 ARG A C 12
ATOM 7270 O O . ARG A 1 24 ? 4.017 -7.263 -14.977 1.00 0.00 24 ARG A O 12
ATOM 7291 N N . ARG A 1 25 ? 4.200 -5.580 -13.556 1.00 0.00 25 ARG A N 12
ATOM 7292 C CA . ARG A 1 25 ? 3.569 -6.371 -12.450 1.00 0.00 25 ARG A CA 12
ATOM 7293 C C . ARG A 1 25 ? 2.057 -6.206 -12.443 1.00 0.00 25 ARG A C 12
ATOM 7294 O O . ARG A 1 25 ? 1.392 -6.617 -11.511 1.00 0.00 25 ARG A O 12
ATOM 7315 N N . GLY A 1 26 ? 1.528 -5.604 -13.472 1.00 0.00 26 GLY A N 12
ATOM 7316 C CA . GLY A 1 26 ? 0.051 -5.408 -13.535 1.00 0.00 26 GLY A CA 12
ATOM 7317 C C . GLY A 1 26 ? -0.370 -4.333 -12.534 1.00 0.00 26 GLY A C 12
ATOM 7318 O O . GLY A 1 26 ? -1.546 -4.191 -12.265 1.00 0.00 26 GLY A O 12
ATOM 7322 N N . TYR A 1 27 ? 0.573 -3.590 -12.007 1.00 0.00 27 TYR A N 12
ATOM 7323 C CA . TYR A 1 27 ? 0.196 -2.521 -11.017 1.00 0.00 27 TYR A CA 12
ATOM 7324 C C . TYR A 1 27 ? -0.073 -1.202 -11.741 1.00 0.00 27 TYR A C 12
ATOM 7325 O O . TYR A 1 27 ? 0.210 -1.065 -12.914 1.00 0.00 27 TYR A O 12
ATOM 7343 N N . LYS A 1 28 ? -0.621 -0.251 -11.025 1.00 0.00 28 LYS A N 12
ATOM 7344 C CA . LYS A 1 28 ? -0.924 1.078 -11.646 1.00 0.00 28 LYS A CA 12
ATOM 7345 C C . LYS A 1 28 ? 0.380 1.744 -12.095 1.00 0.00 28 LYS A C 12
ATOM 7346 O O . LYS A 1 28 ? 0.613 1.957 -13.269 1.00 0.00 28 LYS A O 12
ATOM 7365 N N . GLY A 1 29 ? 1.201 2.065 -11.138 1.00 0.00 29 GLY A N 12
ATOM 7366 C CA . GLY A 1 29 ? 2.506 2.719 -11.442 1.00 0.00 29 GLY A CA 12
ATOM 7367 C C . GLY A 1 29 ? 3.284 2.868 -10.142 1.00 0.00 29 GLY A C 12
ATOM 7368 O O . GLY A 1 29 ? 2.692 2.814 -9.082 1.00 0.00 29 GLY A O 12
ATOM 7372 N N . GLY A 1 30 ? 4.573 3.044 -10.212 1.00 0.00 30 GLY A N 12
ATOM 7373 C CA . GLY A 1 30 ? 5.366 3.191 -8.961 1.00 0.00 30 GLY A CA 12
ATOM 7374 C C . GLY A 1 30 ? 6.468 4.219 -9.145 1.00 0.00 30 GLY A C 12
ATOM 7375 O O . GLY A 1 30 ? 6.455 4.977 -10.094 1.00 0.00 30 GLY A O 12
ATOM 7379 N N . HIS A 1 31 ? 7.399 4.238 -8.235 1.00 0.00 31 HIS A N 12
ATOM 7380 C CA . HIS A 1 31 ? 8.533 5.230 -8.326 1.00 0.00 31 HIS A CA 12
ATOM 7381 C C . HIS A 1 31 ? 9.509 4.984 -7.172 1.00 0.00 31 HIS A C 12
ATOM 7382 O O . HIS A 1 31 ? 9.237 4.178 -6.297 1.00 0.00 31 HIS A O 12
ATOM 7397 N N . CYS A 1 32 ? 10.604 5.704 -7.177 1.00 0.00 32 CYS A N 12
ATOM 7398 C CA . CYS A 1 32 ? 11.586 5.516 -6.062 1.00 0.00 32 CYS A CA 12
ATOM 7399 C C . CYS A 1 32 ? 10.984 6.259 -4.860 1.00 0.00 32 CYS A C 12
ATOM 7400 O O . CYS A 1 32 ? 10.206 7.177 -5.031 1.00 0.00 32 CYS A O 12
ATOM 7407 N N . GLY A 1 33 ? 11.341 5.848 -3.680 1.00 0.00 33 GLY A N 12
ATOM 7408 C CA . GLY A 1 33 ? 10.807 6.491 -2.451 1.00 0.00 33 GLY A CA 12
ATOM 7409 C C . GLY A 1 33 ? 11.052 7.991 -2.438 1.00 0.00 33 GLY A C 12
ATOM 7410 O O . GLY A 1 33 ? 10.253 8.724 -2.978 1.00 0.00 33 GLY A O 12
ATOM 7414 N N . SER A 1 34 ? 12.128 8.427 -1.841 1.00 0.00 34 SER A N 12
ATOM 7415 C CA . SER A 1 34 ? 12.408 9.901 -1.802 1.00 0.00 34 SER A CA 12
ATOM 7416 C C . SER A 1 34 ? 13.775 10.233 -1.215 1.00 0.00 34 SER A C 12
ATOM 7417 O O . SER A 1 34 ? 14.656 10.657 -1.936 1.00 0.00 34 SER A O 12
ATOM 7425 N N . PHE A 1 35 ? 13.957 10.030 0.075 1.00 0.00 35 PHE A N 12
ATOM 7426 C CA . PHE A 1 35 ? 15.302 10.383 0.638 1.00 0.00 35 PHE A CA 12
ATOM 7427 C C . PHE A 1 35 ? 16.395 9.560 -0.020 1.00 0.00 35 PHE A C 12
ATOM 7428 O O . PHE A 1 35 ? 16.395 8.348 0.012 1.00 0.00 35 PHE A O 12
ATOM 7445 N N . ALA A 1 36 ? 17.328 10.286 -0.551 1.00 0.00 36 ALA A N 12
ATOM 7446 C CA . ALA A 1 36 ? 18.499 9.701 -1.269 1.00 0.00 36 ALA A CA 12
ATOM 7447 C C . ALA A 1 36 ? 18.151 8.419 -2.062 1.00 0.00 36 ALA A C 12
ATOM 7448 O O . ALA A 1 36 ? 19.010 7.586 -2.250 1.00 0.00 36 ALA A O 12
ATOM 7455 N N . ASN A 1 37 ? 16.928 8.282 -2.523 1.00 0.00 37 ASN A N 12
ATOM 7456 C CA . ASN A 1 37 ? 16.547 7.050 -3.308 1.00 0.00 37 ASN A CA 12
ATOM 7457 C C . ASN A 1 37 ? 16.971 5.768 -2.540 1.00 0.00 37 ASN A C 12
ATOM 7458 O O . ASN A 1 37 ? 18.079 5.296 -2.682 1.00 0.00 37 ASN A O 12
ATOM 7469 N N . VAL A 1 38 ? 16.102 5.217 -1.740 1.00 0.00 38 VAL A N 12
ATOM 7470 C CA . VAL A 1 38 ? 16.440 3.983 -0.958 1.00 0.00 38 VAL A CA 12
ATOM 7471 C C . VAL A 1 38 ? 15.567 2.786 -1.348 1.00 0.00 38 VAL A C 12
ATOM 7472 O O . VAL A 1 38 ? 16.054 1.687 -1.520 1.00 0.00 38 VAL A O 12
ATOM 7485 N N . ASN A 1 39 ? 14.286 3.018 -1.459 1.00 0.00 39 ASN A N 12
ATOM 7486 C CA . ASN A 1 39 ? 13.368 1.902 -1.844 1.00 0.00 39 ASN A CA 12
ATOM 7487 C C . ASN A 1 39 ? 12.439 2.281 -2.986 1.00 0.00 39 ASN A C 12
ATOM 7488 O O . ASN A 1 39 ? 12.243 3.450 -3.233 1.00 0.00 39 ASN A O 12
ATOM 7499 N N . CYS A 1 40 ? 11.868 1.312 -3.653 1.00 0.00 40 CYS A N 12
ATOM 7500 C CA . CYS A 1 40 ? 10.950 1.615 -4.789 1.00 0.00 40 CYS A CA 12
ATOM 7501 C C . CYS A 1 40 ? 9.547 1.201 -4.363 1.00 0.00 40 CYS A C 12
ATOM 7502 O O . CYS A 1 40 ? 9.300 0.052 -4.050 1.00 0.00 40 CYS A O 12
ATOM 7509 N N . TRP A 1 41 ? 8.653 2.145 -4.388 1.00 0.00 41 TRP A N 12
ATOM 7510 C CA . TRP A 1 41 ? 7.252 1.844 -3.970 1.00 0.00 41 TRP A CA 12
ATOM 7511 C C . TRP A 1 41 ? 6.279 2.006 -5.128 1.00 0.00 41 TRP A C 12
ATOM 7512 O O . TRP A 1 41 ? 6.458 2.852 -5.985 1.00 0.00 41 TRP A O 12
ATOM 7533 N N . CYS A 1 42 ? 5.258 1.195 -5.137 1.00 0.00 42 CYS A N 12
ATOM 7534 C CA . CYS A 1 42 ? 4.235 1.269 -6.217 1.00 0.00 42 CYS A CA 12
ATOM 7535 C C . CYS A 1 42 ? 2.925 1.764 -5.617 1.00 0.00 42 CYS A C 12
ATOM 7536 O O . CYS A 1 42 ? 2.754 1.789 -4.421 1.00 0.00 42 CYS A O 12
ATOM 7543 N N . GLU A 1 43 ? 2.018 2.140 -6.460 1.00 0.00 43 GLU A N 12
ATOM 7544 C CA . GLU A 1 43 ? 0.698 2.641 -6.002 1.00 0.00 43 GLU A CA 12
ATOM 7545 C C . GLU A 1 43 ? -0.226 1.493 -5.567 1.00 0.00 43 GLU A C 12
ATOM 7546 O O . GLU A 1 43 ? -0.599 1.411 -4.415 1.00 0.00 43 GLU A O 12
ATOM 7558 N N . THR A 1 44 ? -0.541 0.633 -6.501 1.00 0.00 44 THR A N 12
ATOM 7559 C CA . THR A 1 44 ? -1.452 -0.543 -6.244 1.00 0.00 44 THR A CA 12
ATOM 7560 C C . THR A 1 44 ? -2.682 -0.201 -5.351 1.00 0.00 44 THR A C 12
ATOM 7561 O O . THR A 1 44 ? -3.231 -1.138 -4.794 1.00 0.00 44 THR A O 12
ATOM 7573 N N . ASP A 1 1 ? 0.654 1.272 -0.877 1.00 0.00 1 ASP A N 13
ATOM 7574 C CA . ASP A 1 1 ? 1.779 1.219 -1.858 1.00 0.00 1 ASP A CA 13
ATOM 7575 C C . ASP A 1 1 ? 2.418 -0.160 -1.845 1.00 0.00 1 ASP A C 13
ATOM 7576 O O . ASP A 1 1 ? 2.455 -0.810 -0.818 1.00 0.00 1 ASP A O 13
ATOM 7587 N N . LYS A 1 2 ? 2.934 -0.568 -2.971 1.00 0.00 2 LYS A N 13
ATOM 7588 C CA . LYS A 1 2 ? 3.579 -1.917 -3.036 1.00 0.00 2 LYS A CA 13
ATOM 7589 C C . LYS A 1 2 ? 5.091 -1.777 -3.291 1.00 0.00 2 LYS A C 13
ATOM 7590 O O . LYS A 1 2 ? 5.504 -1.166 -4.252 1.00 0.00 2 LYS A O 13
ATOM 7609 N N . LEU A 1 3 ? 5.888 -2.351 -2.431 1.00 0.00 3 LEU A N 13
ATOM 7610 C CA . LEU A 1 3 ? 7.383 -2.278 -2.577 1.00 0.00 3 LEU A CA 13
ATOM 7611 C C . LEU A 1 3 ? 7.864 -3.379 -3.541 1.00 0.00 3 LEU A C 13
ATOM 7612 O O . LEU A 1 3 ? 7.782 -4.545 -3.200 1.00 0.00 3 LEU A O 13
ATOM 7628 N N . ILE A 1 4 ? 8.357 -3.009 -4.693 1.00 0.00 4 ILE A N 13
ATOM 7629 C CA . ILE A 1 4 ? 8.834 -4.055 -5.668 1.00 0.00 4 ILE A CA 13
ATOM 7630 C C . ILE A 1 4 ? 10.352 -3.959 -5.920 1.00 0.00 4 ILE A C 13
ATOM 7631 O O . ILE A 1 4 ? 10.868 -4.583 -6.825 1.00 0.00 4 ILE A O 13
ATOM 7647 N N . GLY A 1 5 ? 11.039 -3.197 -5.112 1.00 0.00 5 GLY A N 13
ATOM 7648 C CA . GLY A 1 5 ? 12.517 -3.057 -5.306 1.00 0.00 5 GLY A CA 13
ATOM 7649 C C . GLY A 1 5 ? 13.088 -1.987 -4.368 1.00 0.00 5 GLY A C 13
ATOM 7650 O O . GLY A 1 5 ? 12.367 -1.320 -3.651 1.00 0.00 5 GLY A O 13
ATOM 7654 N N . SER A 1 6 ? 14.375 -1.826 -4.407 1.00 0.00 6 SER A N 13
ATOM 7655 C CA . SER A 1 6 ? 15.133 -0.852 -3.564 1.00 0.00 6 SER A CA 13
ATOM 7656 C C . SER A 1 6 ? 15.700 0.265 -4.459 1.00 0.00 6 SER A C 13
ATOM 7657 O O . SER A 1 6 ? 15.511 0.259 -5.660 1.00 0.00 6 SER A O 13
ATOM 7665 N N . CYS A 1 7 ? 16.395 1.187 -3.851 1.00 0.00 7 CYS A N 13
ATOM 7666 C CA . CYS A 1 7 ? 16.992 2.306 -4.624 1.00 0.00 7 CYS A CA 13
ATOM 7667 C C . CYS A 1 7 ? 18.494 2.410 -4.262 1.00 0.00 7 CYS A C 13
ATOM 7668 O O . CYS A 1 7 ? 19.090 3.464 -4.334 1.00 0.00 7 CYS A O 13
ATOM 7675 N N . VAL A 1 8 ? 19.089 1.303 -3.897 1.00 0.00 8 VAL A N 13
ATOM 7676 C CA . VAL A 1 8 ? 20.538 1.319 -3.525 1.00 0.00 8 VAL A CA 13
ATOM 7677 C C . VAL A 1 8 ? 21.399 0.687 -4.634 1.00 0.00 8 VAL A C 13
ATOM 7678 O O . VAL A 1 8 ? 21.647 -0.500 -4.642 1.00 0.00 8 VAL A O 13
ATOM 7691 N N . TRP A 1 9 ? 21.810 1.506 -5.556 1.00 0.00 9 TRP A N 13
ATOM 7692 C CA . TRP A 1 9 ? 22.673 1.063 -6.711 1.00 0.00 9 TRP A CA 13
ATOM 7693 C C . TRP A 1 9 ? 23.802 0.126 -6.193 1.00 0.00 9 TRP A C 13
ATOM 7694 O O . TRP A 1 9 ? 24.831 0.588 -5.737 1.00 0.00 9 TRP A O 13
ATOM 7715 N N . GLY A 1 10 ? 23.598 -1.162 -6.269 1.00 0.00 10 GLY A N 13
ATOM 7716 C CA . GLY A 1 10 ? 24.632 -2.133 -5.784 1.00 0.00 10 GLY A CA 13
ATOM 7717 C C . GLY A 1 10 ? 23.924 -3.304 -5.098 1.00 0.00 10 GLY A C 13
ATOM 7718 O O . GLY A 1 10 ? 24.412 -4.416 -5.105 1.00 0.00 10 GLY A O 13
ATOM 7722 N N . ALA A 1 11 ? 22.781 -3.037 -4.520 1.00 0.00 11 ALA A N 13
ATOM 7723 C CA . ALA A 1 11 ? 22.005 -4.111 -3.821 1.00 0.00 11 ALA A CA 13
ATOM 7724 C C . ALA A 1 11 ? 21.353 -4.995 -4.897 1.00 0.00 11 ALA A C 13
ATOM 7725 O O . ALA A 1 11 ? 21.135 -4.555 -6.011 1.00 0.00 11 ALA A O 13
ATOM 7732 N N . VAL A 1 12 ? 21.009 -6.209 -4.560 1.00 0.00 12 VAL A N 13
ATOM 7733 C CA . VAL A 1 12 ? 20.373 -7.097 -5.588 1.00 0.00 12 VAL A CA 13
ATOM 7734 C C . VAL A 1 12 ? 18.843 -6.829 -5.626 1.00 0.00 12 VAL A C 13
ATOM 7735 O O . VAL A 1 12 ? 18.045 -7.742 -5.635 1.00 0.00 12 VAL A O 13
ATOM 7748 N N . ASN A 1 13 ? 18.475 -5.575 -5.642 1.00 0.00 13 ASN A N 13
ATOM 7749 C CA . ASN A 1 13 ? 17.017 -5.211 -5.684 1.00 0.00 13 ASN A CA 13
ATOM 7750 C C . ASN A 1 13 ? 16.796 -3.821 -6.279 1.00 0.00 13 ASN A C 13
ATOM 7751 O O . ASN A 1 13 ? 15.709 -3.306 -6.160 1.00 0.00 13 ASN A O 13
ATOM 7762 N N . TYR A 1 14 ? 17.773 -3.217 -6.903 1.00 0.00 14 TYR A N 13
ATOM 7763 C CA . TYR A 1 14 ? 17.533 -1.844 -7.466 1.00 0.00 14 TYR A CA 13
ATOM 7764 C C . TYR A 1 14 ? 16.679 -1.961 -8.734 1.00 0.00 14 TYR A C 13
ATOM 7765 O O . TYR A 1 14 ? 16.827 -2.892 -9.496 1.00 0.00 14 TYR A O 13
ATOM 7783 N N . THR A 1 15 ? 15.811 -1.017 -8.925 1.00 0.00 15 THR A N 13
ATOM 7784 C CA . THR A 1 15 ? 14.901 -0.977 -10.100 1.00 0.00 15 THR A CA 13
ATOM 7785 C C . THR A 1 15 ? 15.186 0.181 -11.055 1.00 0.00 15 THR A C 13
ATOM 7786 O O . THR A 1 15 ? 14.782 1.288 -10.766 1.00 0.00 15 THR A O 13
ATOM 7797 N N . SER A 1 16 ? 15.857 -0.067 -12.147 1.00 0.00 16 SER A N 13
ATOM 7798 C CA . SER A 1 16 ? 16.157 1.026 -13.140 1.00 0.00 16 SER A CA 13
ATOM 7799 C C . SER A 1 16 ? 14.830 1.724 -13.513 1.00 0.00 16 SER A C 13
ATOM 7800 O O . SER A 1 16 ? 14.731 2.935 -13.560 1.00 0.00 16 SER A O 13
ATOM 7808 N N . ASP A 1 17 ? 13.825 0.923 -13.781 1.00 0.00 17 ASP A N 13
ATOM 7809 C CA . ASP A 1 17 ? 12.512 1.527 -14.139 1.00 0.00 17 ASP A CA 13
ATOM 7810 C C . ASP A 1 17 ? 11.444 0.980 -13.195 1.00 0.00 17 ASP A C 13
ATOM 7811 O O . ASP A 1 17 ? 10.760 0.007 -13.444 1.00 0.00 17 ASP A O 13
ATOM 7820 N N . CYS A 1 18 ? 11.339 1.647 -12.087 1.00 0.00 18 CYS A N 13
ATOM 7821 C CA . CYS A 1 18 ? 10.342 1.264 -11.041 1.00 0.00 18 CYS A CA 13
ATOM 7822 C C . CYS A 1 18 ? 8.938 1.090 -11.652 1.00 0.00 18 CYS A C 13
ATOM 7823 O O . CYS A 1 18 ? 8.296 0.073 -11.474 1.00 0.00 18 CYS A O 13
ATOM 7830 N N . ASN A 1 19 ? 8.495 2.088 -12.374 1.00 0.00 19 ASN A N 13
ATOM 7831 C CA . ASN A 1 19 ? 7.134 2.002 -13.000 1.00 0.00 19 ASN A CA 13
ATOM 7832 C C . ASN A 1 19 ? 7.150 0.939 -14.103 1.00 0.00 19 ASN A C 13
ATOM 7833 O O . ASN A 1 19 ? 6.148 0.300 -14.343 1.00 0.00 19 ASN A O 13
ATOM 7844 N N . GLY A 1 20 ? 8.262 0.768 -14.756 1.00 0.00 20 GLY A N 13
ATOM 7845 C CA . GLY A 1 20 ? 8.363 -0.254 -15.848 1.00 0.00 20 GLY A CA 13
ATOM 7846 C C . GLY A 1 20 ? 8.007 -1.617 -15.248 1.00 0.00 20 GLY A C 13
ATOM 7847 O O . GLY A 1 20 ? 7.124 -2.317 -15.715 1.00 0.00 20 GLY A O 13
ATOM 7851 N N . GLU A 1 21 ? 8.703 -1.967 -14.201 1.00 0.00 21 GLU A N 13
ATOM 7852 C CA . GLU A 1 21 ? 8.431 -3.280 -13.529 1.00 0.00 21 GLU A CA 13
ATOM 7853 C C . GLU A 1 21 ? 7.000 -3.255 -12.968 1.00 0.00 21 GLU A C 13
ATOM 7854 O O . GLU A 1 21 ? 6.210 -4.151 -13.197 1.00 0.00 21 GLU A O 13
ATOM 7866 N N . CYS A 1 22 ? 6.687 -2.218 -12.240 1.00 0.00 22 CYS A N 13
ATOM 7867 C CA . CYS A 1 22 ? 5.322 -2.064 -11.632 1.00 0.00 22 CYS A CA 13
ATOM 7868 C C . CYS A 1 22 ? 4.226 -2.348 -12.690 1.00 0.00 22 CYS A C 13
ATOM 7869 O O . CYS A 1 22 ? 3.325 -3.147 -12.499 1.00 0.00 22 CYS A O 13
ATOM 7876 N N . LYS A 1 23 ? 4.335 -1.676 -13.807 1.00 0.00 23 LYS A N 13
ATOM 7877 C CA . LYS A 1 23 ? 3.348 -1.850 -14.928 1.00 0.00 23 LYS A CA 13
ATOM 7878 C C . LYS A 1 23 ? 3.429 -3.329 -15.336 1.00 0.00 23 LYS A C 13
ATOM 7879 O O . LYS A 1 23 ? 2.425 -3.972 -15.576 1.00 0.00 23 LYS A O 13
ATOM 7898 N N . ARG A 1 24 ? 4.631 -3.839 -15.416 1.00 0.00 24 ARG A N 13
ATOM 7899 C CA . ARG A 1 24 ? 4.842 -5.268 -15.783 1.00 0.00 24 ARG A CA 13
ATOM 7900 C C . ARG A 1 24 ? 4.071 -6.161 -14.788 1.00 0.00 24 ARG A C 13
ATOM 7901 O O . ARG A 1 24 ? 3.707 -7.277 -15.108 1.00 0.00 24 ARG A O 13
ATOM 7922 N N . ARG A 1 25 ? 3.847 -5.660 -13.599 1.00 0.00 25 ARG A N 13
ATOM 7923 C CA . ARG A 1 25 ? 3.105 -6.476 -12.580 1.00 0.00 25 ARG A CA 13
ATOM 7924 C C . ARG A 1 25 ? 1.617 -6.148 -12.614 1.00 0.00 25 ARG A C 13
ATOM 7925 O O . ARG A 1 25 ? 0.890 -6.489 -11.702 1.00 0.00 25 ARG A O 13
ATOM 7946 N N . GLY A 1 26 ? 1.179 -5.490 -13.652 1.00 0.00 26 GLY A N 13
ATOM 7947 C CA . GLY A 1 26 ? -0.267 -5.138 -13.747 1.00 0.00 26 GLY A CA 13
ATOM 7948 C C . GLY A 1 26 ? -0.592 -4.013 -12.756 1.00 0.00 26 GLY A C 13
ATOM 7949 O O . GLY A 1 26 ? -1.751 -3.698 -12.559 1.00 0.00 26 GLY A O 13
ATOM 7953 N N . TYR A 1 27 ? 0.411 -3.417 -12.152 1.00 0.00 27 TYR A N 13
ATOM 7954 C CA . TYR A 1 27 ? 0.129 -2.312 -11.177 1.00 0.00 27 TYR A CA 13
ATOM 7955 C C . TYR A 1 27 ? 0.001 -0.980 -11.923 1.00 0.00 27 TYR A C 13
ATOM 7956 O O . TYR A 1 27 ? 0.291 -0.887 -13.099 1.00 0.00 27 TYR A O 13
ATOM 7974 N N . LYS A 1 28 ? -0.424 0.030 -11.216 1.00 0.00 28 LYS A N 13
ATOM 7975 C CA . LYS A 1 28 ? -0.599 1.375 -11.834 1.00 0.00 28 LYS A CA 13
ATOM 7976 C C . LYS A 1 28 ? 0.762 1.987 -12.171 1.00 0.00 28 LYS A C 13
ATOM 7977 O O . LYS A 1 28 ? 1.115 2.158 -13.323 1.00 0.00 28 LYS A O 13
ATOM 7996 N N . GLY A 1 29 ? 1.504 2.313 -11.153 1.00 0.00 29 GLY A N 13
ATOM 7997 C CA . GLY A 1 29 ? 2.852 2.918 -11.358 1.00 0.00 29 GLY A CA 13
ATOM 7998 C C . GLY A 1 29 ? 3.681 2.746 -10.090 1.00 0.00 29 GLY A C 13
ATOM 7999 O O . GLY A 1 29 ? 3.164 2.245 -9.113 1.00 0.00 29 GLY A O 13
ATOM 8003 N N . GLY A 1 30 ? 4.922 3.157 -10.109 1.00 0.00 30 GLY A N 13
ATOM 8004 C CA . GLY A 1 30 ? 5.793 3.020 -8.903 1.00 0.00 30 GLY A CA 13
ATOM 8005 C C . GLY A 1 30 ? 7.095 3.778 -9.128 1.00 0.00 30 GLY A C 13
ATOM 8006 O O . GLY A 1 30 ? 7.547 3.945 -10.245 1.00 0.00 30 GLY A O 13
ATOM 8010 N N . HIS A 1 31 ? 7.682 4.214 -8.051 1.00 0.00 31 HIS A N 13
ATOM 8011 C CA . HIS A 1 31 ? 8.962 5.004 -8.137 1.00 0.00 31 HIS A CA 13
ATOM 8012 C C . HIS A 1 31 ? 9.626 5.058 -6.763 1.00 0.00 31 HIS A C 13
ATOM 8013 O O . HIS A 1 31 ? 9.044 4.644 -5.778 1.00 0.00 31 HIS A O 13
ATOM 8028 N N . CYS A 1 32 ? 10.817 5.594 -6.709 1.00 0.00 32 CYS A N 13
ATOM 8029 C CA . CYS A 1 32 ? 11.498 5.676 -5.384 1.00 0.00 32 CYS A CA 13
ATOM 8030 C C . CYS A 1 32 ? 10.784 6.760 -4.552 1.00 0.00 32 CYS A C 13
ATOM 8031 O O . CYS A 1 32 ? 9.965 7.494 -5.075 1.00 0.00 32 CYS A O 13
ATOM 8038 N N . GLY A 1 33 ? 11.097 6.835 -3.288 1.00 0.00 33 GLY A N 13
ATOM 8039 C CA . GLY A 1 33 ? 10.433 7.867 -2.425 1.00 0.00 33 GLY A CA 13
ATOM 8040 C C . GLY A 1 33 ? 10.818 7.683 -0.955 1.00 0.00 33 GLY A C 13
ATOM 8041 O O . GLY A 1 33 ? 9.960 7.538 -0.107 1.00 0.00 33 GLY A O 13
ATOM 8045 N N . SER A 1 34 ? 12.093 7.692 -0.672 1.00 0.00 34 SER A N 13
ATOM 8046 C CA . SER A 1 34 ? 12.551 7.518 0.729 1.00 0.00 34 SER A CA 13
ATOM 8047 C C . SER A 1 34 ? 13.743 8.479 0.945 1.00 0.00 34 SER A C 13
ATOM 8048 O O . SER A 1 34 ? 13.796 9.537 0.351 1.00 0.00 34 SER A O 13
ATOM 8056 N N . PHE A 1 35 ? 14.671 8.120 1.795 1.00 0.00 35 PHE A N 13
ATOM 8057 C CA . PHE A 1 35 ? 15.858 9.009 2.043 1.00 0.00 35 PHE A CA 13
ATOM 8058 C C . PHE A 1 35 ? 16.992 8.577 1.112 1.00 0.00 35 PHE A C 13
ATOM 8059 O O . PHE A 1 35 ? 17.253 7.401 0.977 1.00 0.00 35 PHE A O 13
ATOM 8076 N N . ALA A 1 36 ? 17.657 9.528 0.526 1.00 0.00 36 ALA A N 13
ATOM 8077 C CA . ALA A 1 36 ? 18.784 9.241 -0.423 1.00 0.00 36 ALA A CA 13
ATOM 8078 C C . ALA A 1 36 ? 18.444 8.071 -1.377 1.00 0.00 36 ALA A C 13
ATOM 8079 O O . ALA A 1 36 ? 19.307 7.303 -1.744 1.00 0.00 36 ALA A O 13
ATOM 8086 N N . ASN A 1 37 ? 17.191 7.966 -1.760 1.00 0.00 37 ASN A N 13
ATOM 8087 C CA . ASN A 1 37 ? 16.789 6.856 -2.695 1.00 0.00 37 ASN A CA 13
ATOM 8088 C C . ASN A 1 37 ? 17.154 5.484 -2.107 1.00 0.00 37 ASN A C 13
ATOM 8089 O O . ASN A 1 37 ? 18.214 4.964 -2.385 1.00 0.00 37 ASN A O 13
ATOM 8100 N N . VAL A 1 38 ? 16.294 4.911 -1.306 1.00 0.00 38 VAL A N 13
ATOM 8101 C CA . VAL A 1 38 ? 16.589 3.562 -0.704 1.00 0.00 38 VAL A CA 13
ATOM 8102 C C . VAL A 1 38 ? 15.497 2.516 -1.015 1.00 0.00 38 VAL A C 13
ATOM 8103 O O . VAL A 1 38 ? 15.775 1.332 -1.037 1.00 0.00 38 VAL A O 13
ATOM 8116 N N . ASN A 1 39 ? 14.286 2.958 -1.248 1.00 0.00 39 ASN A N 13
ATOM 8117 C CA . ASN A 1 39 ? 13.171 1.999 -1.550 1.00 0.00 39 ASN A CA 13
ATOM 8118 C C . ASN A 1 39 ? 12.296 2.445 -2.722 1.00 0.00 39 ASN A C 13
ATOM 8119 O O . ASN A 1 39 ? 12.143 3.634 -2.937 1.00 0.00 39 ASN A O 13
ATOM 8130 N N . CYS A 1 40 ? 11.723 1.505 -3.436 1.00 0.00 40 CYS A N 13
ATOM 8131 C CA . CYS A 1 40 ? 10.844 1.863 -4.593 1.00 0.00 40 CYS A CA 13
ATOM 8132 C C . CYS A 1 40 ? 9.426 1.392 -4.255 1.00 0.00 40 CYS A C 13
ATOM 8133 O O . CYS A 1 40 ? 9.174 0.220 -4.040 1.00 0.00 40 CYS A O 13
ATOM 8140 N N . TRP A 1 41 ? 8.512 2.319 -4.238 1.00 0.00 41 TRP A N 13
ATOM 8141 C CA . TRP A 1 41 ? 7.093 1.981 -3.899 1.00 0.00 41 TRP A CA 13
ATOM 8142 C C . TRP A 1 41 ? 6.152 2.105 -5.097 1.00 0.00 41 TRP A C 13
ATOM 8143 O O . TRP A 1 41 ? 6.305 2.991 -5.916 1.00 0.00 41 TRP A O 13
ATOM 8164 N N . CYS A 1 42 ? 5.185 1.233 -5.177 1.00 0.00 42 CYS A N 13
ATOM 8165 C CA . CYS A 1 42 ? 4.201 1.272 -6.298 1.00 0.00 42 CYS A CA 13
ATOM 8166 C C . CYS A 1 42 ? 2.913 1.852 -5.732 1.00 0.00 42 CYS A C 13
ATOM 8167 O O . CYS A 1 42 ? 2.724 1.883 -4.536 1.00 0.00 42 CYS A O 13
ATOM 8174 N N . GLU A 1 43 ? 2.041 2.281 -6.590 1.00 0.00 43 GLU A N 13
ATOM 8175 C CA . GLU A 1 43 ? 0.753 2.876 -6.163 1.00 0.00 43 GLU A CA 13
ATOM 8176 C C . GLU A 1 43 ? -0.418 1.885 -6.329 1.00 0.00 43 GLU A C 13
ATOM 8177 O O . GLU A 1 43 ? -1.471 2.259 -6.807 1.00 0.00 43 GLU A O 13
ATOM 8189 N N . THR A 1 44 ? -0.227 0.655 -5.950 1.00 0.00 44 THR A N 13
ATOM 8190 C CA . THR A 1 44 ? -1.315 -0.375 -6.070 1.00 0.00 44 THR A CA 13
ATOM 8191 C C . THR A 1 44 ? -2.548 0.031 -5.263 1.00 0.00 44 THR A C 13
ATOM 8192 O O . THR A 1 44 ? -3.641 -0.324 -5.670 1.00 0.00 44 THR A O 13
ATOM 8204 N N . ASP A 1 1 ? -0.005 1.468 -1.364 1.00 0.00 1 ASP A N 14
ATOM 8205 C CA . ASP A 1 1 ? 1.255 1.311 -2.130 1.00 0.00 1 ASP A CA 14
ATOM 8206 C C . ASP A 1 1 ? 1.929 -0.012 -1.792 1.00 0.00 1 ASP A C 14
ATOM 8207 O O . ASP A 1 1 ? 1.752 -0.529 -0.704 1.00 0.00 1 ASP A O 14
ATOM 8218 N N . LYS A 1 2 ? 2.676 -0.535 -2.733 1.00 0.00 2 LYS A N 14
ATOM 8219 C CA . LYS A 1 2 ? 3.382 -1.839 -2.473 1.00 0.00 2 LYS A CA 14
ATOM 8220 C C . LYS A 1 2 ? 4.871 -1.742 -2.846 1.00 0.00 2 LYS A C 14
ATOM 8221 O O . LYS A 1 2 ? 5.231 -1.011 -3.731 1.00 0.00 2 LYS A O 14
ATOM 8240 N N . LEU A 1 3 ? 5.718 -2.486 -2.188 1.00 0.00 3 LEU A N 14
ATOM 8241 C CA . LEU A 1 3 ? 7.193 -2.437 -2.505 1.00 0.00 3 LEU A CA 14
ATOM 8242 C C . LEU A 1 3 ? 7.553 -3.541 -3.509 1.00 0.00 3 LEU A C 14
ATOM 8243 O O . LEU A 1 3 ? 7.464 -4.708 -3.173 1.00 0.00 3 LEU A O 14
ATOM 8259 N N . ILE A 1 4 ? 7.955 -3.169 -4.696 1.00 0.00 4 ILE A N 14
ATOM 8260 C CA . ILE A 1 4 ? 8.311 -4.218 -5.699 1.00 0.00 4 ILE A CA 14
ATOM 8261 C C . ILE A 1 4 ? 9.842 -4.353 -5.778 1.00 0.00 4 ILE A C 14
ATOM 8262 O O . ILE A 1 4 ? 10.347 -5.357 -6.239 1.00 0.00 4 ILE A O 14
ATOM 8278 N N . GLY A 1 5 ? 10.551 -3.350 -5.325 1.00 0.00 5 GLY A N 14
ATOM 8279 C CA . GLY A 1 5 ? 12.045 -3.414 -5.367 1.00 0.00 5 GLY A CA 14
ATOM 8280 C C . GLY A 1 5 ? 12.640 -2.332 -4.467 1.00 0.00 5 GLY A C 14
ATOM 8281 O O . GLY A 1 5 ? 11.926 -1.555 -3.863 1.00 0.00 5 GLY A O 14
ATOM 8285 N N . SER A 1 6 ? 13.935 -2.269 -4.388 1.00 0.00 6 SER A N 14
ATOM 8286 C CA . SER A 1 6 ? 14.597 -1.243 -3.533 1.00 0.00 6 SER A CA 14
ATOM 8287 C C . SER A 1 6 ? 15.135 -0.122 -4.438 1.00 0.00 6 SER A C 14
ATOM 8288 O O . SER A 1 6 ? 14.976 -0.165 -5.645 1.00 0.00 6 SER A O 14
ATOM 8296 N N . CYS A 1 7 ? 15.763 0.861 -3.846 1.00 0.00 7 CYS A N 14
ATOM 8297 C CA . CYS A 1 7 ? 16.303 1.977 -4.680 1.00 0.00 7 CYS A CA 14
ATOM 8298 C C . CYS A 1 7 ? 17.749 2.294 -4.266 1.00 0.00 7 CYS A C 14
ATOM 8299 O O . CYS A 1 7 ? 18.179 3.425 -4.261 1.00 0.00 7 CYS A O 14
ATOM 8306 N N . VAL A 1 8 ? 18.481 1.265 -3.936 1.00 0.00 8 VAL A N 14
ATOM 8307 C CA . VAL A 1 8 ? 19.906 1.445 -3.511 1.00 0.00 8 VAL A CA 14
ATOM 8308 C C . VAL A 1 8 ? 20.829 0.592 -4.394 1.00 0.00 8 VAL A C 14
ATOM 8309 O O . VAL A 1 8 ? 20.979 -0.596 -4.179 1.00 0.00 8 VAL A O 14
ATOM 8322 N N . TRP A 1 9 ? 21.405 1.209 -5.384 1.00 0.00 9 TRP A N 14
ATOM 8323 C CA . TRP A 1 9 ? 22.337 0.491 -6.318 1.00 0.00 9 TRP A CA 14
ATOM 8324 C C . TRP A 1 9 ? 23.358 -0.351 -5.508 1.00 0.00 9 TRP A C 14
ATOM 8325 O O . TRP A 1 9 ? 24.380 0.149 -5.080 1.00 0.00 9 TRP A O 14
ATOM 8346 N N . GLY A 1 10 ? 23.068 -1.609 -5.316 1.00 0.00 10 GLY A N 14
ATOM 8347 C CA . GLY A 1 10 ? 23.990 -2.498 -4.539 1.00 0.00 10 GLY A CA 14
ATOM 8348 C C . GLY A 1 10 ? 23.199 -3.665 -3.943 1.00 0.00 10 GLY A C 14
ATOM 8349 O O . GLY A 1 10 ? 23.740 -4.731 -3.729 1.00 0.00 10 GLY A O 14
ATOM 8353 N N . ALA A 1 11 ? 21.935 -3.449 -3.683 1.00 0.00 11 ALA A N 14
ATOM 8354 C CA . ALA A 1 11 ? 21.108 -4.560 -3.102 1.00 0.00 11 ALA A CA 14
ATOM 8355 C C . ALA A 1 11 ? 20.597 -5.465 -4.239 1.00 0.00 11 ALA A C 14
ATOM 8356 O O . ALA A 1 11 ? 20.525 -5.048 -5.381 1.00 0.00 11 ALA A O 14
ATOM 8363 N N . VAL A 1 12 ? 20.217 -6.675 -3.919 1.00 0.00 12 VAL A N 14
ATOM 8364 C CA . VAL A 1 12 ? 19.721 -7.599 -4.997 1.00 0.00 12 VAL A CA 14
ATOM 8365 C C . VAL A 1 12 ? 18.211 -7.367 -5.246 1.00 0.00 12 VAL A C 14
ATOM 8366 O O . VAL A 1 12 ? 17.413 -8.285 -5.281 1.00 0.00 12 VAL A O 14
ATOM 8379 N N . ASN A 1 13 ? 17.851 -6.118 -5.406 1.00 0.00 13 ASN A N 14
ATOM 8380 C CA . ASN A 1 13 ? 16.406 -5.798 -5.650 1.00 0.00 13 ASN A CA 14
ATOM 8381 C C . ASN A 1 13 ? 16.227 -4.377 -6.195 1.00 0.00 13 ASN A C 14
ATOM 8382 O O . ASN A 1 13 ? 15.143 -3.851 -6.117 1.00 0.00 13 ASN A O 14
ATOM 8393 N N . TYR A 1 14 ? 17.255 -3.771 -6.726 1.00 0.00 14 TYR A N 14
ATOM 8394 C CA . TYR A 1 14 ? 17.106 -2.374 -7.249 1.00 0.00 14 TYR A CA 14
ATOM 8395 C C . TYR A 1 14 ? 16.334 -2.373 -8.565 1.00 0.00 14 TYR A C 14
ATOM 8396 O O . TYR A 1 14 ? 16.496 -3.256 -9.379 1.00 0.00 14 TYR A O 14
ATOM 8414 N N . THR A 1 15 ? 15.523 -1.381 -8.735 1.00 0.00 15 THR A N 14
ATOM 8415 C CA . THR A 1 15 ? 14.685 -1.219 -9.956 1.00 0.00 15 THR A CA 14
ATOM 8416 C C . THR A 1 15 ? 15.023 0.027 -10.765 1.00 0.00 15 THR A C 14
ATOM 8417 O O . THR A 1 15 ? 14.586 1.099 -10.397 1.00 0.00 15 THR A O 14
ATOM 8428 N N . SER A 1 16 ? 15.771 -0.101 -11.824 1.00 0.00 16 SER A N 14
ATOM 8429 C CA . SER A 1 16 ? 16.116 1.106 -12.647 1.00 0.00 16 SER A CA 14
ATOM 8430 C C . SER A 1 16 ? 14.824 1.781 -13.145 1.00 0.00 16 SER A C 14
ATOM 8431 O O . SER A 1 16 ? 14.652 2.982 -13.076 1.00 0.00 16 SER A O 14
ATOM 8439 N N . ASP A 1 17 ? 13.930 0.967 -13.631 1.00 0.00 17 ASP A N 14
ATOM 8440 C CA . ASP A 1 17 ? 12.636 1.495 -14.155 1.00 0.00 17 ASP A CA 14
ATOM 8441 C C . ASP A 1 17 ? 11.517 1.067 -13.192 1.00 0.00 17 ASP A C 14
ATOM 8442 O O . ASP A 1 17 ? 10.780 0.134 -13.439 1.00 0.00 17 ASP A O 14
ATOM 8451 N N . CYS A 1 18 ? 11.414 1.758 -12.094 1.00 0.00 18 CYS A N 14
ATOM 8452 C CA . CYS A 1 18 ? 10.372 1.447 -11.069 1.00 0.00 18 CYS A CA 14
ATOM 8453 C C . CYS A 1 18 ? 8.977 1.270 -11.695 1.00 0.00 18 CYS A C 14
ATOM 8454 O O . CYS A 1 18 ? 8.363 0.227 -11.583 1.00 0.00 18 CYS A O 14
ATOM 8461 N N . ASN A 1 19 ? 8.497 2.296 -12.358 1.00 0.00 19 ASN A N 14
ATOM 8462 C CA . ASN A 1 19 ? 7.140 2.191 -12.987 1.00 0.00 19 ASN A CA 14
ATOM 8463 C C . ASN A 1 19 ? 7.135 1.096 -14.056 1.00 0.00 19 ASN A C 14
ATOM 8464 O O . ASN A 1 19 ? 6.150 0.405 -14.198 1.00 0.00 19 ASN A O 14
ATOM 8475 N N . GLY A 1 20 ? 8.201 0.958 -14.792 1.00 0.00 20 GLY A N 14
ATOM 8476 C CA . GLY A 1 20 ? 8.270 -0.098 -15.854 1.00 0.00 20 GLY A CA 14
ATOM 8477 C C . GLY A 1 20 ? 8.024 -1.454 -15.185 1.00 0.00 20 GLY A C 14
ATOM 8478 O O . GLY A 1 20 ? 7.203 -2.246 -15.612 1.00 0.00 20 GLY A O 14
ATOM 8482 N N . GLU A 1 21 ? 8.751 -1.708 -14.130 1.00 0.00 21 GLU A N 14
ATOM 8483 C CA . GLU A 1 21 ? 8.575 -3.004 -13.402 1.00 0.00 21 GLU A CA 14
ATOM 8484 C C . GLU A 1 21 ? 7.147 -3.070 -12.860 1.00 0.00 21 GLU A C 14
ATOM 8485 O O . GLU A 1 21 ? 6.441 -4.029 -13.084 1.00 0.00 21 GLU A O 14
ATOM 8497 N N . CYS A 1 22 ? 6.751 -2.046 -12.157 1.00 0.00 22 CYS A N 14
ATOM 8498 C CA . CYS A 1 22 ? 5.367 -1.985 -11.573 1.00 0.00 22 CYS A CA 14
ATOM 8499 C C . CYS A 1 22 ? 4.323 -2.355 -12.665 1.00 0.00 22 CYS A C 14
ATOM 8500 O O . CYS A 1 22 ? 3.456 -3.194 -12.482 1.00 0.00 22 CYS A O 14
ATOM 8507 N N . LYS A 1 23 ? 4.435 -1.705 -13.791 1.00 0.00 23 LYS A N 14
ATOM 8508 C CA . LYS A 1 23 ? 3.509 -1.966 -14.942 1.00 0.00 23 LYS A CA 14
ATOM 8509 C C . LYS A 1 23 ? 3.644 -3.448 -15.307 1.00 0.00 23 LYS A C 14
ATOM 8510 O O . LYS A 1 23 ? 2.663 -4.113 -15.581 1.00 0.00 23 LYS A O 14
ATOM 8529 N N . ARG A 1 24 ? 4.857 -3.941 -15.312 1.00 0.00 24 ARG A N 14
ATOM 8530 C CA . ARG A 1 24 ? 5.081 -5.375 -15.641 1.00 0.00 24 ARG A CA 14
ATOM 8531 C C . ARG A 1 24 ? 4.289 -6.245 -14.645 1.00 0.00 24 ARG A C 14
ATOM 8532 O O . ARG A 1 24 ? 3.937 -7.366 -14.952 1.00 0.00 24 ARG A O 14
ATOM 8553 N N . ARG A 1 25 ? 4.024 -5.721 -13.479 1.00 0.00 25 ARG A N 14
ATOM 8554 C CA . ARG A 1 25 ? 3.257 -6.513 -12.463 1.00 0.00 25 ARG A CA 14
ATOM 8555 C C . ARG A 1 25 ? 1.759 -6.186 -12.565 1.00 0.00 25 ARG A C 14
ATOM 8556 O O . ARG A 1 25 ? 0.993 -6.487 -11.669 1.00 0.00 25 ARG A O 14
ATOM 8577 N N . GLY A 1 26 ? 1.357 -5.579 -13.650 1.00 0.00 26 GLY A N 14
ATOM 8578 C CA . GLY A 1 26 ? -0.080 -5.223 -13.821 1.00 0.00 26 GLY A CA 14
ATOM 8579 C C . GLY A 1 26 ? -0.464 -4.195 -12.752 1.00 0.00 26 GLY A C 14
ATOM 8580 O O . GLY A 1 26 ? -1.637 -3.989 -12.502 1.00 0.00 26 GLY A O 14
ATOM 8584 N N . TYR A 1 27 ? 0.513 -3.558 -12.144 1.00 0.00 27 TYR A N 14
ATOM 8585 C CA . TYR A 1 27 ? 0.183 -2.543 -11.088 1.00 0.00 27 TYR A CA 14
ATOM 8586 C C . TYR A 1 27 ? -0.084 -1.181 -11.751 1.00 0.00 27 TYR A C 14
ATOM 8587 O O . TYR A 1 27 ? 0.039 -1.038 -12.950 1.00 0.00 27 TYR A O 14
ATOM 8605 N N . LYS A 1 28 ? -0.447 -0.207 -10.959 1.00 0.00 28 LYS A N 14
ATOM 8606 C CA . LYS A 1 28 ? -0.733 1.152 -11.517 1.00 0.00 28 LYS A CA 14
ATOM 8607 C C . LYS A 1 28 ? 0.584 1.837 -11.944 1.00 0.00 28 LYS A C 14
ATOM 8608 O O . LYS A 1 28 ? 0.857 2.041 -13.113 1.00 0.00 28 LYS A O 14
ATOM 8627 N N . GLY A 1 29 ? 1.381 2.188 -10.976 1.00 0.00 29 GLY A N 14
ATOM 8628 C CA . GLY A 1 29 ? 2.685 2.859 -11.256 1.00 0.00 29 GLY A CA 14
ATOM 8629 C C . GLY A 1 29 ? 3.606 2.690 -10.051 1.00 0.00 29 GLY A C 14
ATOM 8630 O O . GLY A 1 29 ? 3.183 2.157 -9.045 1.00 0.00 29 GLY A O 14
ATOM 8634 N N . GLY A 1 30 ? 4.830 3.138 -10.163 1.00 0.00 30 GLY A N 14
ATOM 8635 C CA . GLY A 1 30 ? 5.803 3.011 -9.039 1.00 0.00 30 GLY A CA 14
ATOM 8636 C C . GLY A 1 30 ? 6.898 4.054 -9.194 1.00 0.00 30 GLY A C 14
ATOM 8637 O O . GLY A 1 30 ? 7.148 4.543 -10.277 1.00 0.00 30 GLY A O 14
ATOM 8641 N N . HIS A 1 31 ? 7.532 4.354 -8.098 1.00 0.00 31 HIS A N 14
ATOM 8642 C CA . HIS A 1 31 ? 8.630 5.385 -8.069 1.00 0.00 31 HIS A CA 14
ATOM 8643 C C . HIS A 1 31 ? 9.640 5.038 -6.964 1.00 0.00 31 HIS A C 14
ATOM 8644 O O . HIS A 1 31 ? 9.438 4.114 -6.202 1.00 0.00 31 HIS A O 14
ATOM 8659 N N . CYS A 1 32 ? 10.676 5.830 -6.886 1.00 0.00 32 CYS A N 14
ATOM 8660 C CA . CYS A 1 32 ? 11.696 5.588 -5.825 1.00 0.00 32 CYS A CA 14
ATOM 8661 C C . CYS A 1 32 ? 11.129 6.309 -4.584 1.00 0.00 32 CYS A C 14
ATOM 8662 O O . CYS A 1 32 ? 10.330 7.216 -4.713 1.00 0.00 32 CYS A O 14
ATOM 8669 N N . GLY A 1 33 ? 11.538 5.893 -3.426 1.00 0.00 33 GLY A N 14
ATOM 8670 C CA . GLY A 1 33 ? 11.042 6.518 -2.173 1.00 0.00 33 GLY A CA 14
ATOM 8671 C C . GLY A 1 33 ? 11.238 8.025 -2.147 1.00 0.00 33 GLY A C 14
ATOM 8672 O O . GLY A 1 33 ? 10.414 8.745 -2.677 1.00 0.00 33 GLY A O 14
ATOM 8676 N N . SER A 1 34 ? 12.303 8.493 -1.555 1.00 0.00 34 SER A N 14
ATOM 8677 C CA . SER A 1 34 ? 12.522 9.978 -1.500 1.00 0.00 34 SER A CA 14
ATOM 8678 C C . SER A 1 34 ? 13.955 10.360 -1.098 1.00 0.00 34 SER A C 14
ATOM 8679 O O . SER A 1 34 ? 14.740 10.790 -1.918 1.00 0.00 34 SER A O 14
ATOM 8687 N N . PHE A 1 35 ? 14.285 10.187 0.166 1.00 0.00 35 PHE A N 14
ATOM 8688 C CA . PHE A 1 35 ? 15.672 10.573 0.579 1.00 0.00 35 PHE A CA 14
ATOM 8689 C C . PHE A 1 35 ? 16.688 9.538 0.139 1.00 0.00 35 PHE A C 14
ATOM 8690 O O . PHE A 1 35 ? 16.525 8.351 0.331 1.00 0.00 35 PHE A O 14
ATOM 8707 N N . ALA A 1 36 ? 17.745 10.053 -0.416 1.00 0.00 36 ALA A N 14
ATOM 8708 C CA . ALA A 1 36 ? 18.865 9.213 -0.930 1.00 0.00 36 ALA A CA 14
ATOM 8709 C C . ALA A 1 36 ? 18.395 7.933 -1.658 1.00 0.00 36 ALA A C 14
ATOM 8710 O O . ALA A 1 36 ? 19.154 6.993 -1.745 1.00 0.00 36 ALA A O 14
ATOM 8717 N N . ASN A 1 37 ? 17.187 7.905 -2.172 1.00 0.00 37 ASN A N 14
ATOM 8718 C CA . ASN A 1 37 ? 16.710 6.674 -2.901 1.00 0.00 37 ASN A CA 14
ATOM 8719 C C . ASN A 1 37 ? 16.951 5.398 -2.063 1.00 0.00 37 ASN A C 14
ATOM 8720 O O . ASN A 1 37 ? 18.003 4.798 -2.158 1.00 0.00 37 ASN A O 14
ATOM 8731 N N . VAL A 1 38 ? 16.010 4.987 -1.262 1.00 0.00 38 VAL A N 14
ATOM 8732 C CA . VAL A 1 38 ? 16.229 3.751 -0.443 1.00 0.00 38 VAL A CA 14
ATOM 8733 C C . VAL A 1 38 ? 15.344 2.584 -0.912 1.00 0.00 38 VAL A C 14
ATOM 8734 O O . VAL A 1 38 ? 15.787 1.453 -0.965 1.00 0.00 38 VAL A O 14
ATOM 8747 N N . ASN A 1 39 ? 14.111 2.861 -1.245 1.00 0.00 39 ASN A N 14
ATOM 8748 C CA . ASN A 1 39 ? 13.172 1.790 -1.706 1.00 0.00 39 ASN A CA 14
ATOM 8749 C C . ASN A 1 39 ? 12.301 2.238 -2.871 1.00 0.00 39 ASN A C 14
ATOM 8750 O O . ASN A 1 39 ? 12.065 3.419 -3.010 1.00 0.00 39 ASN A O 14
ATOM 8761 N N . CYS A 1 40 ? 11.809 1.317 -3.658 1.00 0.00 40 CYS A N 14
ATOM 8762 C CA . CYS A 1 40 ? 10.945 1.680 -4.820 1.00 0.00 40 CYS A CA 14
ATOM 8763 C C . CYS A 1 40 ? 9.527 1.244 -4.433 1.00 0.00 40 CYS A C 14
ATOM 8764 O O . CYS A 1 40 ? 9.286 0.074 -4.208 1.00 0.00 40 CYS A O 14
ATOM 8771 N N . TRP A 1 41 ? 8.620 2.177 -4.392 1.00 0.00 41 TRP A N 14
ATOM 8772 C CA . TRP A 1 41 ? 7.206 1.841 -4.006 1.00 0.00 41 TRP A CA 14
ATOM 8773 C C . TRP A 1 41 ? 6.236 1.978 -5.178 1.00 0.00 41 TRP A C 14
ATOM 8774 O O . TRP A 1 41 ? 6.403 2.841 -6.016 1.00 0.00 41 TRP A O 14
ATOM 8795 N N . CYS A 1 42 ? 5.238 1.146 -5.213 1.00 0.00 42 CYS A N 14
ATOM 8796 C CA . CYS A 1 42 ? 4.214 1.175 -6.294 1.00 0.00 42 CYS A CA 14
ATOM 8797 C C . CYS A 1 42 ? 2.961 1.793 -5.699 1.00 0.00 42 CYS A C 14
ATOM 8798 O O . CYS A 1 42 ? 2.796 1.803 -4.497 1.00 0.00 42 CYS A O 14
ATOM 8805 N N . GLU A 1 43 ? 2.096 2.277 -6.537 1.00 0.00 43 GLU A N 14
ATOM 8806 C CA . GLU A 1 43 ? 0.851 2.902 -6.044 1.00 0.00 43 GLU A CA 14
ATOM 8807 C C . GLU A 1 43 ? -0.312 1.910 -5.929 1.00 0.00 43 GLU A C 14
ATOM 8808 O O . GLU A 1 43 ? -1.465 2.290 -5.993 1.00 0.00 43 GLU A O 14
ATOM 8820 N N . THR A 1 44 ? -0.009 0.653 -5.744 1.00 0.00 44 THR A N 14
ATOM 8821 C CA . THR A 1 44 ? -1.078 -0.373 -5.616 1.00 0.00 44 THR A CA 14
ATOM 8822 C C . THR A 1 44 ? -1.795 -0.254 -4.259 1.00 0.00 44 THR A C 14
ATOM 8823 O O . THR A 1 44 ? -1.153 0.010 -3.253 1.00 0.00 44 THR A O 14
ATOM 8835 N N . ASP A 1 1 ? 1.029 1.493 -0.285 1.00 0.00 1 ASP A N 15
ATOM 8836 C CA . ASP A 1 1 ? 1.797 1.298 -1.554 1.00 0.00 1 ASP A CA 15
ATOM 8837 C C . ASP A 1 1 ? 2.483 -0.075 -1.477 1.00 0.00 1 ASP A C 15
ATOM 8838 O O . ASP A 1 1 ? 2.709 -0.572 -0.389 1.00 0.00 1 ASP A O 15
ATOM 8849 N N . LYS A 1 2 ? 2.824 -0.632 -2.607 1.00 0.00 2 LYS A N 15
ATOM 8850 C CA . LYS A 1 2 ? 3.507 -1.967 -2.589 1.00 0.00 2 LYS A CA 15
ATOM 8851 C C . LYS A 1 2 ? 4.984 -1.774 -3.002 1.00 0.00 2 LYS A C 15
ATOM 8852 O O . LYS A 1 2 ? 5.280 -1.091 -3.962 1.00 0.00 2 LYS A O 15
ATOM 8871 N N . LEU A 1 3 ? 5.880 -2.387 -2.273 1.00 0.00 3 LEU A N 15
ATOM 8872 C CA . LEU A 1 3 ? 7.354 -2.271 -2.568 1.00 0.00 3 LEU A CA 15
ATOM 8873 C C . LEU A 1 3 ? 7.756 -3.361 -3.570 1.00 0.00 3 LEU A C 15
ATOM 8874 O O . LEU A 1 3 ? 7.781 -4.522 -3.202 1.00 0.00 3 LEU A O 15
ATOM 8890 N N . ILE A 1 4 ? 8.070 -2.993 -4.786 1.00 0.00 4 ILE A N 15
ATOM 8891 C CA . ILE A 1 4 ? 8.461 -4.058 -5.773 1.00 0.00 4 ILE A CA 15
ATOM 8892 C C . ILE A 1 4 ? 9.997 -4.170 -5.882 1.00 0.00 4 ILE A C 15
ATOM 8893 O O . ILE A 1 4 ? 10.490 -5.091 -6.502 1.00 0.00 4 ILE A O 15
ATOM 8909 N N . GLY A 1 5 ? 10.721 -3.251 -5.293 1.00 0.00 5 GLY A N 15
ATOM 8910 C CA . GLY A 1 5 ? 12.219 -3.316 -5.362 1.00 0.00 5 GLY A CA 15
ATOM 8911 C C . GLY A 1 5 ? 12.818 -2.243 -4.447 1.00 0.00 5 GLY A C 15
ATOM 8912 O O . GLY A 1 5 ? 12.111 -1.484 -3.813 1.00 0.00 5 GLY A O 15
ATOM 8916 N N . SER A 1 6 ? 14.115 -2.180 -4.396 1.00 0.00 6 SER A N 15
ATOM 8917 C CA . SER A 1 6 ? 14.823 -1.188 -3.539 1.00 0.00 6 SER A CA 15
ATOM 8918 C C . SER A 1 6 ? 15.405 -0.067 -4.417 1.00 0.00 6 SER A C 15
ATOM 8919 O O . SER A 1 6 ? 15.325 -0.111 -5.630 1.00 0.00 6 SER A O 15
ATOM 8927 N N . CYS A 1 7 ? 15.982 0.914 -3.782 1.00 0.00 7 CYS A N 15
ATOM 8928 C CA . CYS A 1 7 ? 16.583 2.054 -4.529 1.00 0.00 7 CYS A CA 15
ATOM 8929 C C . CYS A 1 7 ? 18.060 2.205 -4.126 1.00 0.00 7 CYS A C 15
ATOM 8930 O O . CYS A 1 7 ? 18.626 3.274 -4.212 1.00 0.00 7 CYS A O 15
ATOM 8937 N N . VAL A 1 8 ? 18.662 1.128 -3.710 1.00 0.00 8 VAL A N 15
ATOM 8938 C CA . VAL A 1 8 ? 20.093 1.189 -3.290 1.00 0.00 8 VAL A CA 15
ATOM 8939 C C . VAL A 1 8 ? 20.989 0.540 -4.348 1.00 0.00 8 VAL A C 15
ATOM 8940 O O . VAL A 1 8 ? 21.245 -0.645 -4.323 1.00 0.00 8 VAL A O 15
ATOM 8953 N N . TRP A 1 9 ? 21.427 1.337 -5.278 1.00 0.00 9 TRP A N 15
ATOM 8954 C CA . TRP A 1 9 ? 22.327 0.845 -6.381 1.00 0.00 9 TRP A CA 15
ATOM 8955 C C . TRP A 1 9 ? 23.421 -0.099 -5.828 1.00 0.00 9 TRP A C 15
ATOM 8956 O O . TRP A 1 9 ? 24.379 0.342 -5.221 1.00 0.00 9 TRP A O 15
ATOM 8977 N N . GLY A 1 10 ? 23.254 -1.375 -6.047 1.00 0.00 10 GLY A N 15
ATOM 8978 C CA . GLY A 1 10 ? 24.255 -2.367 -5.547 1.00 0.00 10 GLY A CA 15
ATOM 8979 C C . GLY A 1 10 ? 23.528 -3.501 -4.816 1.00 0.00 10 GLY A C 15
ATOM 8980 O O . GLY A 1 10 ? 23.993 -4.625 -4.797 1.00 0.00 10 GLY A O 15
ATOM 8984 N N . ALA A 1 11 ? 22.402 -3.195 -4.223 1.00 0.00 11 ALA A N 15
ATOM 8985 C CA . ALA A 1 11 ? 21.636 -4.255 -3.489 1.00 0.00 11 ALA A CA 15
ATOM 8986 C C . ALA A 1 11 ? 21.028 -5.224 -4.518 1.00 0.00 11 ALA A C 15
ATOM 8987 O O . ALA A 1 11 ? 20.832 -4.873 -5.667 1.00 0.00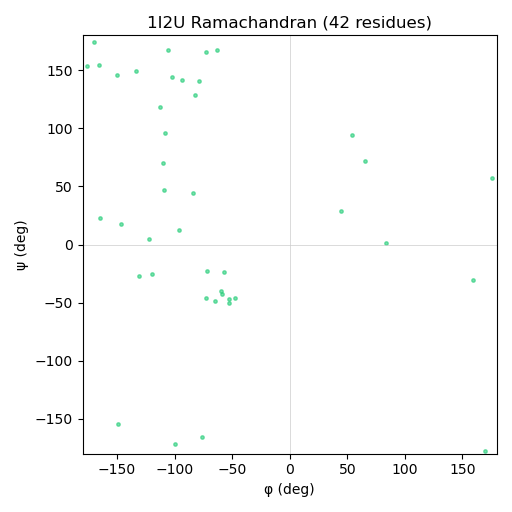 11 ALA A O 15
ATOM 8994 N N . VAL A 1 12 ? 20.700 -6.417 -4.097 1.00 0.00 12 VAL A N 15
ATOM 8995 C CA . VAL A 1 12 ? 20.115 -7.397 -5.069 1.00 0.00 12 VAL A CA 15
ATOM 8996 C C . VAL A 1 12 ? 18.588 -7.193 -5.219 1.00 0.00 12 VAL A C 15
ATOM 8997 O O . VAL A 1 12 ? 17.815 -8.125 -5.144 1.00 0.00 12 VAL A O 15
ATOM 9010 N N . ASN A 1 13 ? 18.189 -5.963 -5.403 1.00 0.00 13 ASN A N 15
ATOM 9011 C CA . ASN A 1 13 ? 16.731 -5.667 -5.572 1.00 0.00 13 ASN A CA 15
ATOM 9012 C C . ASN A 1 13 ? 16.492 -4.267 -6.140 1.00 0.00 13 ASN A C 15
ATOM 9013 O O . ASN A 1 13 ? 15.393 -3.776 -6.055 1.00 0.00 13 ASN A O 15
ATOM 9024 N N . TYR A 1 14 ? 17.485 -3.634 -6.706 1.00 0.00 14 TYR A N 15
ATOM 9025 C CA . TYR A 1 14 ? 17.260 -2.254 -7.254 1.00 0.00 14 TYR A CA 15
ATOM 9026 C C . TYR A 1 14 ? 16.445 -2.319 -8.548 1.00 0.00 14 TYR A C 15
ATOM 9027 O O . TYR A 1 14 ? 16.574 -3.246 -9.319 1.00 0.00 14 TYR A O 15
ATOM 9045 N N . THR A 1 15 ? 15.619 -1.340 -8.750 1.00 0.00 15 THR A N 15
ATOM 9046 C CA . THR A 1 15 ? 14.754 -1.247 -9.958 1.00 0.00 15 THR A CA 15
ATOM 9047 C C . THR A 1 15 ? 15.036 0.003 -10.781 1.00 0.00 15 THR A C 15
ATOM 9048 O O . THR A 1 15 ? 14.504 1.050 -10.466 1.00 0.00 15 THR A O 15
ATOM 9059 N N . SER A 1 16 ? 15.844 -0.098 -11.797 1.00 0.00 16 SER A N 15
ATOM 9060 C CA . SER A 1 16 ? 16.129 1.116 -12.621 1.00 0.00 16 SER A CA 15
ATOM 9061 C C . SER A 1 16 ? 14.810 1.722 -13.139 1.00 0.00 16 SER A C 15
ATOM 9062 O O . SER A 1 16 ? 14.579 2.912 -13.048 1.00 0.00 16 SER A O 15
ATOM 9070 N N . ASP A 1 17 ? 13.956 0.878 -13.646 1.00 0.00 17 ASP A N 15
ATOM 9071 C CA . ASP A 1 17 ? 12.655 1.363 -14.186 1.00 0.00 17 ASP A CA 15
ATOM 9072 C C . ASP A 1 17 ? 11.550 0.933 -13.206 1.00 0.00 17 ASP A C 15
ATOM 9073 O O . ASP A 1 17 ? 10.808 0.003 -13.457 1.00 0.00 17 ASP A O 15
ATOM 9082 N N . CYS A 1 18 ? 11.481 1.607 -12.095 1.00 0.00 18 CYS A N 15
ATOM 9083 C CA . CYS A 1 18 ? 10.457 1.304 -11.048 1.00 0.00 18 CYS A CA 15
ATOM 9084 C C . CYS A 1 18 ? 9.046 1.162 -11.648 1.00 0.00 18 CYS A C 15
ATOM 9085 O O . CYS A 1 18 ? 8.380 0.163 -11.455 1.00 0.00 18 CYS A O 15
ATOM 9092 N N . ASN A 1 19 ? 8.615 2.163 -12.387 1.00 0.00 19 ASN A N 15
ATOM 9093 C CA . ASN A 1 19 ? 7.241 2.078 -12.982 1.00 0.00 19 ASN A CA 15
ATOM 9094 C C . ASN A 1 19 ? 7.205 1.028 -14.098 1.00 0.00 19 ASN A C 15
ATOM 9095 O O . ASN A 1 19 ? 6.209 0.356 -14.244 1.00 0.00 19 ASN A O 15
ATOM 9106 N N . GLY A 1 20 ? 8.251 0.892 -14.868 1.00 0.00 20 GLY A N 15
ATOM 9107 C CA . GLY A 1 20 ? 8.266 -0.129 -15.970 1.00 0.00 20 GLY A CA 15
ATOM 9108 C C . GLY A 1 20 ? 7.989 -1.499 -15.344 1.00 0.00 20 GLY A C 15
ATOM 9109 O O . GLY A 1 20 ? 7.078 -2.216 -15.727 1.00 0.00 20 GLY A O 15
ATOM 9113 N N . GLU A 1 21 ? 8.792 -1.841 -14.368 1.00 0.00 21 GLU A N 15
ATOM 9114 C CA . GLU A 1 21 ? 8.630 -3.155 -13.653 1.00 0.00 21 GLU A CA 15
ATOM 9115 C C . GLU A 1 21 ? 7.223 -3.205 -13.058 1.00 0.00 21 GLU A C 15
ATOM 9116 O O . GLU A 1 21 ? 6.525 -4.187 -13.175 1.00 0.00 21 GLU A O 15
ATOM 9128 N N . CYS A 1 22 ? 6.848 -2.137 -12.410 1.00 0.00 22 CYS A N 15
ATOM 9129 C CA . CYS A 1 22 ? 5.508 -2.000 -11.775 1.00 0.00 22 CYS A CA 15
ATOM 9130 C C . CYS A 1 22 ? 4.409 -2.346 -12.804 1.00 0.00 22 CYS A C 15
ATOM 9131 O O . CYS A 1 22 ? 3.514 -3.131 -12.544 1.00 0.00 22 CYS A O 15
ATOM 9138 N N . LYS A 1 23 ? 4.490 -1.733 -13.957 1.00 0.00 23 LYS A N 15
ATOM 9139 C CA . LYS A 1 23 ? 3.504 -1.980 -15.055 1.00 0.00 23 LYS A CA 15
ATOM 9140 C C . LYS A 1 23 ? 3.536 -3.471 -15.363 1.00 0.00 23 LYS A C 15
ATOM 9141 O O . LYS A 1 23 ? 2.504 -4.090 -15.537 1.00 0.00 23 LYS A O 15
ATOM 9160 N N . ARG A 1 24 ? 4.721 -4.013 -15.440 1.00 0.00 24 ARG A N 15
ATOM 9161 C CA . ARG A 1 24 ? 4.851 -5.466 -15.722 1.00 0.00 24 ARG A CA 15
ATOM 9162 C C . ARG A 1 24 ? 4.119 -6.265 -14.629 1.00 0.00 24 ARG A C 15
ATOM 9163 O O . ARG A 1 24 ? 3.714 -7.390 -14.850 1.00 0.00 24 ARG A O 15
ATOM 9184 N N . ARG A 1 25 ? 3.965 -5.679 -13.473 1.00 0.00 25 ARG A N 15
ATOM 9185 C CA . ARG A 1 25 ? 3.263 -6.400 -12.365 1.00 0.00 25 ARG A CA 15
ATOM 9186 C C . ARG A 1 25 ? 1.770 -6.062 -12.388 1.00 0.00 25 ARG A C 15
ATOM 9187 O O . ARG A 1 25 ? 1.059 -6.337 -11.445 1.00 0.00 25 ARG A O 15
ATOM 9208 N N . GLY A 1 26 ? 1.306 -5.473 -13.457 1.00 0.00 26 GLY A N 15
ATOM 9209 C CA . GLY A 1 26 ? -0.137 -5.117 -13.540 1.00 0.00 26 GLY A CA 15
ATOM 9210 C C . GLY A 1 26 ? -0.435 -4.022 -12.513 1.00 0.00 26 GLY A C 15
ATOM 9211 O O . GLY A 1 26 ? -1.590 -3.791 -12.204 1.00 0.00 26 GLY A O 15
ATOM 9215 N N . TYR A 1 27 ? 0.584 -3.361 -12.006 1.00 0.00 27 TYR A N 15
ATOM 9216 C CA . TYR A 1 27 ? 0.300 -2.286 -10.996 1.00 0.00 27 TYR A CA 15
ATOM 9217 C C . TYR A 1 27 ? 0.054 -0.956 -11.722 1.00 0.00 27 TYR A C 15
ATOM 9218 O O . TYR A 1 27 ? 0.404 -0.786 -12.874 1.00 0.00 27 TYR A O 15
ATOM 9236 N N . LYS A 1 28 ? -0.535 -0.035 -11.005 1.00 0.00 28 LYS A N 15
ATOM 9237 C CA . LYS A 1 28 ? -0.862 1.319 -11.556 1.00 0.00 28 LYS A CA 15
ATOM 9238 C C . LYS A 1 28 ? 0.452 2.005 -11.997 1.00 0.00 28 LYS A C 15
ATOM 9239 O O . LYS A 1 28 ? 0.716 2.263 -13.158 1.00 0.00 28 LYS A O 15
ATOM 9258 N N . GLY A 1 29 ? 1.253 2.296 -11.009 1.00 0.00 29 GLY A N 15
ATOM 9259 C CA . GLY A 1 29 ? 2.563 2.962 -11.260 1.00 0.00 29 GLY A CA 15
ATOM 9260 C C . GLY A 1 29 ? 3.337 3.025 -9.948 1.00 0.00 29 GLY A C 15
ATOM 9261 O O . GLY A 1 29 ? 2.755 2.877 -8.893 1.00 0.00 29 GLY A O 15
ATOM 9265 N N . GLY A 1 30 ? 4.621 3.239 -10.020 1.00 0.00 30 GLY A N 15
ATOM 9266 C CA . GLY A 1 30 ? 5.443 3.308 -8.783 1.00 0.00 30 GLY A CA 15
ATOM 9267 C C . GLY A 1 30 ? 6.561 4.332 -8.943 1.00 0.00 30 GLY A C 15
ATOM 9268 O O . GLY A 1 30 ? 6.572 5.110 -9.876 1.00 0.00 30 GLY A O 15
ATOM 9272 N N . HIS A 1 31 ? 7.479 4.319 -8.022 1.00 0.00 31 HIS A N 15
ATOM 9273 C CA . HIS A 1 31 ? 8.621 5.297 -8.070 1.00 0.00 31 HIS A CA 15
ATOM 9274 C C . HIS A 1 31 ? 9.589 4.996 -6.919 1.00 0.00 31 HIS A C 15
ATOM 9275 O O . HIS A 1 31 ? 9.313 4.153 -6.087 1.00 0.00 31 HIS A O 15
ATOM 9290 N N . CYS A 1 32 ? 10.684 5.717 -6.887 1.00 0.00 32 CYS A N 15
ATOM 9291 C CA . CYS A 1 32 ? 11.652 5.482 -5.779 1.00 0.00 32 CYS A CA 15
ATOM 9292 C C . CYS A 1 32 ? 11.107 6.278 -4.583 1.00 0.00 32 CYS A C 15
ATOM 9293 O O . CYS A 1 32 ? 10.363 7.222 -4.766 1.00 0.00 32 CYS A O 15
ATOM 9300 N N . GLY A 1 33 ? 11.476 5.889 -3.399 1.00 0.00 33 GLY A N 15
ATOM 9301 C CA . GLY A 1 33 ? 10.982 6.600 -2.189 1.00 0.00 33 GLY A CA 15
ATOM 9302 C C . GLY A 1 33 ? 11.350 8.077 -2.207 1.00 0.00 33 GLY A C 15
ATOM 9303 O O . GLY A 1 33 ? 10.672 8.843 -2.857 1.00 0.00 33 GLY A O 15
ATOM 9307 N N . SER A 1 34 ? 12.389 8.475 -1.522 1.00 0.00 34 SER A N 15
ATOM 9308 C CA . SER A 1 34 ? 12.771 9.925 -1.519 1.00 0.00 34 SER A CA 15
ATOM 9309 C C . SER A 1 34 ? 14.150 10.153 -0.890 1.00 0.00 34 SER A C 15
ATOM 9310 O O . SER A 1 34 ? 15.112 10.428 -1.578 1.00 0.00 34 SER A O 15
ATOM 9318 N N . PHE A 1 35 ? 14.230 10.015 0.418 1.00 0.00 35 PHE A N 15
ATOM 9319 C CA . PHE A 1 35 ? 15.555 10.250 1.079 1.00 0.00 35 PHE A CA 15
ATOM 9320 C C . PHE A 1 35 ? 16.590 9.268 0.560 1.00 0.00 35 PHE A C 15
ATOM 9321 O O . PHE A 1 35 ? 16.423 8.069 0.619 1.00 0.00 35 PHE A O 15
ATOM 9338 N N . ALA A 1 36 ? 17.662 9.840 0.109 1.00 0.00 36 ALA A N 15
ATOM 9339 C CA . ALA A 1 36 ? 18.809 9.070 -0.469 1.00 0.00 36 ALA A CA 15
ATOM 9340 C C . ALA A 1 36 ? 18.373 7.818 -1.275 1.00 0.00 36 ALA A C 15
ATOM 9341 O O . ALA A 1 36 ? 19.139 6.887 -1.379 1.00 0.00 36 ALA A O 15
ATOM 9348 N N . ASN A 1 37 ? 17.179 7.819 -1.835 1.00 0.00 37 ASN A N 15
ATOM 9349 C CA . ASN A 1 37 ? 16.695 6.630 -2.639 1.00 0.00 37 ASN A CA 15
ATOM 9350 C C . ASN A 1 37 ? 17.019 5.297 -1.917 1.00 0.00 37 ASN A C 15
ATOM 9351 O O . ASN A 1 37 ? 18.063 4.714 -2.118 1.00 0.00 37 ASN A O 15
ATOM 9362 N N . VAL A 1 38 ? 16.128 4.833 -1.083 1.00 0.00 38 VAL A N 15
ATOM 9363 C CA . VAL A 1 38 ? 16.373 3.549 -0.348 1.00 0.00 38 VAL A CA 15
ATOM 9364 C C . VAL A 1 38 ? 15.418 2.434 -0.801 1.00 0.00 38 VAL A C 15
ATOM 9365 O O . VAL A 1 38 ? 15.795 1.280 -0.845 1.00 0.00 38 VAL A O 15
ATOM 9378 N N . ASN A 1 39 ? 14.201 2.783 -1.125 1.00 0.00 39 ASN A N 15
ATOM 9379 C CA . ASN A 1 39 ? 13.223 1.751 -1.574 1.00 0.00 39 ASN A CA 15
ATOM 9380 C C . ASN A 1 39 ? 12.337 2.248 -2.713 1.00 0.00 39 ASN A C 15
ATOM 9381 O O . ASN A 1 39 ? 12.231 3.440 -2.901 1.00 0.00 39 ASN A O 15
ATOM 9392 N N . CYS A 1 40 ? 11.710 1.358 -3.444 1.00 0.00 40 CYS A N 15
ATOM 9393 C CA . CYS A 1 40 ? 10.826 1.797 -4.565 1.00 0.00 40 CYS A CA 15
ATOM 9394 C C . CYS A 1 40 ? 9.394 1.371 -4.226 1.00 0.00 40 CYS A C 15
ATOM 9395 O O . CYS A 1 40 ? 9.115 0.203 -4.032 1.00 0.00 40 CYS A O 15
ATOM 9402 N N . TRP A 1 41 ? 8.508 2.326 -4.182 1.00 0.00 41 TRP A N 15
ATOM 9403 C CA . TRP A 1 41 ? 7.080 1.997 -3.841 1.00 0.00 41 TRP A CA 15
ATOM 9404 C C . TRP A 1 41 ? 6.201 2.028 -5.081 1.00 0.00 41 TRP A C 15
ATOM 9405 O O . TRP A 1 41 ? 6.495 2.737 -6.023 1.00 0.00 41 TRP A O 15
ATOM 9426 N N . CYS A 1 42 ? 5.145 1.261 -5.059 1.00 0.00 42 CYS A N 15
ATOM 9427 C CA . CYS A 1 42 ? 4.216 1.218 -6.225 1.00 0.00 42 CYS A CA 15
ATOM 9428 C C . CYS A 1 42 ? 2.777 1.387 -5.757 1.00 0.00 42 CYS A C 15
ATOM 9429 O O . CYS A 1 42 ? 2.499 1.388 -4.575 1.00 0.00 42 CYS A O 15
ATOM 9436 N N . GLU A 1 43 ? 1.894 1.514 -6.695 1.00 0.00 43 GLU A N 15
ATOM 9437 C CA . GLU A 1 43 ? 0.458 1.684 -6.362 1.00 0.00 43 GLU A CA 15
ATOM 9438 C C . GLU A 1 43 ? -0.365 0.484 -6.855 1.00 0.00 43 GLU A C 15
ATOM 9439 O O . GLU A 1 43 ? -0.366 0.176 -8.035 1.00 0.00 43 GLU A O 15
ATOM 9451 N N . THR A 1 44 ? -1.045 -0.176 -5.953 1.00 0.00 44 THR A N 15
ATOM 9452 C CA . THR A 1 44 ? -1.878 -1.363 -6.334 1.00 0.00 44 THR A CA 15
ATOM 9453 C C . THR A 1 44 ? -3.285 -1.183 -5.757 1.00 0.00 44 THR A C 15
ATOM 9454 O O . THR A 1 44 ? -3.339 -0.804 -4.599 1.00 0.00 44 THR A O 15
ATOM 9466 N N . ASP A 1 1 ? 0.356 1.492 -0.741 1.00 0.00 1 ASP A N 16
ATOM 9467 C CA . ASP A 1 1 ? 1.653 1.444 -1.460 1.00 0.00 1 ASP A CA 16
ATOM 9468 C C . ASP A 1 1 ? 2.196 0.024 -1.466 1.00 0.00 1 ASP A C 16
ATOM 9469 O O . ASP A 1 1 ? 2.065 -0.696 -0.495 1.00 0.00 1 ASP A O 16
ATOM 9480 N N . LYS A 1 2 ? 2.792 -0.350 -2.567 1.00 0.00 2 LYS A N 16
ATOM 9481 C CA . LYS A 1 2 ? 3.356 -1.736 -2.656 1.00 0.00 2 LYS A CA 16
ATOM 9482 C C . LYS A 1 2 ? 4.845 -1.705 -3.023 1.00 0.00 2 LYS A C 16
ATOM 9483 O O . LYS A 1 2 ? 5.227 -1.170 -4.041 1.00 0.00 2 LYS A O 16
ATOM 9502 N N . LEU A 1 3 ? 5.660 -2.293 -2.194 1.00 0.00 3 LEU A N 16
ATOM 9503 C CA . LEU A 1 3 ? 7.137 -2.316 -2.450 1.00 0.00 3 LEU A CA 16
ATOM 9504 C C . LEU A 1 3 ? 7.488 -3.446 -3.427 1.00 0.00 3 LEU A C 16
ATOM 9505 O O . LEU A 1 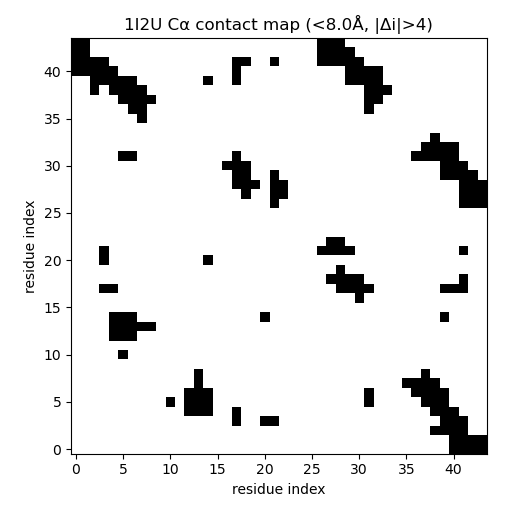3 ? 7.221 -4.599 -3.146 1.00 0.00 3 LEU A O 16
ATOM 9521 N N . ILE A 1 4 ? 8.083 -3.107 -4.541 1.00 0.00 4 ILE A N 16
ATOM 9522 C CA . ILE A 1 4 ? 8.447 -4.183 -5.524 1.00 0.00 4 ILE A CA 16
ATOM 9523 C C . ILE A 1 4 ? 9.975 -4.346 -5.591 1.00 0.00 4 ILE A C 16
ATOM 9524 O O . ILE A 1 4 ? 10.461 -5.329 -6.113 1.00 0.00 4 ILE A O 16
ATOM 9540 N N . GLY A 1 5 ? 10.708 -3.391 -5.069 1.00 0.00 5 GLY A N 16
ATOM 9541 C CA . GLY A 1 5 ? 12.206 -3.507 -5.104 1.00 0.00 5 GLY A CA 16
ATOM 9542 C C . GLY A 1 5 ? 12.842 -2.387 -4.273 1.00 0.00 5 GLY A C 16
ATOM 9543 O O . GLY A 1 5 ? 12.148 -1.623 -3.624 1.00 0.00 5 GLY A O 16
ATOM 9547 N N . SER A 1 6 ? 14.147 -2.289 -4.319 1.00 0.00 6 SER A N 16
ATOM 9548 C CA . SER A 1 6 ? 14.839 -1.218 -3.522 1.00 0.00 6 SER A CA 16
ATOM 9549 C C . SER A 1 6 ? 15.258 -0.072 -4.452 1.00 0.00 6 SER A C 16
ATOM 9550 O O . SER A 1 6 ? 15.065 -0.147 -5.652 1.00 0.00 6 SER A O 16
ATOM 9558 N N . CYS A 1 7 ? 15.820 0.960 -3.876 1.00 0.00 7 CYS A N 16
ATOM 9559 C CA . CYS A 1 7 ? 16.261 2.117 -4.712 1.00 0.00 7 CYS A CA 16
ATOM 9560 C C . CYS A 1 7 ? 17.644 2.613 -4.241 1.00 0.00 7 CYS A C 16
ATOM 9561 O O . CYS A 1 7 ? 18.046 3.718 -4.519 1.00 0.00 7 CYS A O 16
ATOM 9568 N N . VAL A 1 8 ? 18.345 1.764 -3.543 1.00 0.00 8 VAL A N 16
ATOM 9569 C CA . VAL A 1 8 ? 19.710 2.119 -3.023 1.00 0.00 8 VAL A CA 16
ATOM 9570 C C . VAL A 1 8 ? 20.755 2.232 -4.156 1.00 0.00 8 VAL A C 16
ATOM 9571 O O . VAL A 1 8 ? 21.769 2.878 -3.997 1.00 0.00 8 VAL A O 16
ATOM 9584 N N . TRP A 1 9 ? 20.487 1.599 -5.262 1.00 0.00 9 TRP A N 16
ATOM 9585 C CA . TRP A 1 9 ? 21.430 1.629 -6.435 1.00 0.00 9 TRP A CA 16
ATOM 9586 C C . TRP A 1 9 ? 22.751 0.943 -6.018 1.00 0.00 9 TRP A C 16
ATOM 9587 O O . TRP A 1 9 ? 23.650 1.547 -5.470 1.00 0.00 9 TRP A O 16
ATOM 9608 N N . GLY A 1 10 ? 22.842 -0.332 -6.293 1.00 0.00 10 GLY A N 16
ATOM 9609 C CA . GLY A 1 10 ? 24.080 -1.101 -5.928 1.00 0.00 10 GLY A CA 16
ATOM 9610 C C . GLY A 1 10 ? 23.667 -2.446 -5.338 1.00 0.00 10 GLY A C 16
ATOM 9611 O O . GLY A 1 10 ? 24.347 -3.438 -5.507 1.00 0.00 10 GLY A O 16
ATOM 9615 N N . ALA A 1 11 ? 22.556 -2.458 -4.653 1.00 0.00 11 ALA A N 16
ATOM 9616 C CA . ALA A 1 11 ? 22.058 -3.733 -4.033 1.00 0.00 11 ALA A CA 16
ATOM 9617 C C . ALA A 1 11 ? 21.645 -4.714 -5.151 1.00 0.00 11 ALA A C 16
ATOM 9618 O O . ALA A 1 11 ? 21.386 -4.300 -6.265 1.00 0.00 11 ALA A O 16
ATOM 9625 N N . VAL A 1 12 ? 21.548 -5.981 -4.843 1.00 0.00 12 VAL A N 16
ATOM 9626 C CA . VAL A 1 12 ? 21.158 -6.970 -5.900 1.00 0.00 12 VAL A CA 16
ATOM 9627 C C . VAL A 1 12 ? 19.619 -7.045 -6.073 1.00 0.00 12 VAL A C 16
ATOM 9628 O O . VAL A 1 12 ? 19.039 -8.093 -6.265 1.00 0.00 12 VAL A O 16
ATOM 9641 N N . ASN A 1 13 ? 18.993 -5.899 -6.006 1.00 0.00 13 ASN A N 16
ATOM 9642 C CA . ASN A 1 13 ? 17.491 -5.826 -6.157 1.00 0.00 13 ASN A CA 16
ATOM 9643 C C . ASN A 1 13 ? 17.034 -4.424 -6.607 1.00 0.00 13 ASN A C 16
ATOM 9644 O O . ASN A 1 13 ? 15.878 -4.088 -6.423 1.00 0.00 13 ASN A O 16
ATOM 9655 N N . TYR A 1 14 ? 17.914 -3.634 -7.163 1.00 0.00 14 TYR A N 16
ATOM 9656 C CA . TYR A 1 14 ? 17.470 -2.268 -7.590 1.00 0.00 14 TYR A CA 16
ATOM 9657 C C . TYR A 1 14 ? 16.696 -2.363 -8.896 1.00 0.00 14 TYR A C 16
ATOM 9658 O O . TYR A 1 14 ? 17.004 -3.155 -9.761 1.00 0.00 14 TYR A O 16
ATOM 9676 N N . THR A 1 15 ? 15.703 -1.541 -9.008 1.00 0.00 15 THR A N 16
ATOM 9677 C CA . THR A 1 15 ? 14.851 -1.517 -10.221 1.00 0.00 15 THR A CA 16
ATOM 9678 C C . THR A 1 15 ? 15.294 -0.441 -11.211 1.00 0.00 15 THR A C 16
ATOM 9679 O O . THR A 1 15 ? 15.076 0.724 -10.952 1.00 0.00 15 THR A O 16
ATOM 9690 N N . SER A 1 16 ? 15.899 -0.808 -12.312 1.00 0.00 16 SER A N 16
ATOM 9691 C CA . SER A 1 16 ? 16.340 0.193 -13.317 1.00 0.00 16 SER A CA 16
ATOM 9692 C C . SER A 1 16 ? 15.123 1.046 -13.738 1.00 0.00 16 SER A C 16
ATOM 9693 O O . SER A 1 16 ? 15.234 2.229 -13.996 1.00 0.00 16 SER A O 16
ATOM 9701 N N . ASP A 1 17 ? 13.981 0.413 -13.810 1.00 0.00 17 ASP A N 16
ATOM 9702 C CA . ASP A 1 17 ? 12.745 1.148 -14.199 1.00 0.00 17 ASP A CA 16
ATOM 9703 C C . ASP A 1 17 ? 11.644 0.781 -13.186 1.00 0.00 17 ASP A C 16
ATOM 9704 O O . ASP A 1 17 ? 10.883 -0.148 -13.365 1.00 0.00 17 ASP A O 16
ATOM 9713 N N . CYS A 1 18 ? 11.605 1.522 -12.119 1.00 0.00 18 CYS A N 16
ATOM 9714 C CA . CYS A 1 18 ? 10.598 1.298 -11.036 1.00 0.00 18 CYS A CA 16
ATOM 9715 C C . CYS A 1 18 ? 9.165 1.108 -11.597 1.00 0.00 18 CYS A C 16
ATOM 9716 O O . CYS A 1 18 ? 8.560 0.060 -11.447 1.00 0.00 18 CYS A O 16
ATOM 9723 N N . ASN A 1 19 ? 8.665 2.130 -12.248 1.00 0.00 19 ASN A N 16
ATOM 9724 C CA . ASN A 1 19 ? 7.288 2.030 -12.815 1.00 0.00 19 ASN A CA 16
ATOM 9725 C C . ASN A 1 19 ? 7.248 1.013 -13.959 1.00 0.00 19 ASN A C 16
ATOM 9726 O O . ASN A 1 19 ? 6.320 0.243 -14.028 1.00 0.00 19 ASN A O 16
ATOM 9737 N N . GLY A 1 20 ? 8.205 1.010 -14.842 1.00 0.00 20 GLY A N 16
ATOM 9738 C CA . GLY A 1 20 ? 8.221 0.031 -15.985 1.00 0.00 20 GLY A CA 16
ATOM 9739 C C . GLY A 1 20 ? 8.005 -1.369 -15.427 1.00 0.00 20 GLY A C 16
ATOM 9740 O O . GLY A 1 20 ? 7.159 -2.114 -15.884 1.00 0.00 20 GLY A O 16
ATOM 9744 N N . GLU A 1 21 ? 8.781 -1.705 -14.431 1.00 0.00 21 GLU A N 16
ATOM 9745 C CA . GLU A 1 21 ? 8.658 -3.049 -13.794 1.00 0.00 21 GLU A CA 16
ATOM 9746 C C . GLU A 1 21 ? 7.281 -3.196 -13.150 1.00 0.00 21 GLU A C 16
ATOM 9747 O O . GLU A 1 21 ? 6.521 -4.072 -13.506 1.00 0.00 21 GLU A O 16
ATOM 9759 N N . CYS A 1 22 ? 6.984 -2.328 -12.218 1.00 0.00 22 CYS A N 16
ATOM 9760 C CA . CYS A 1 22 ? 5.672 -2.370 -11.500 1.00 0.00 22 CYS A CA 16
ATOM 9761 C C . CYS A 1 22 ? 4.506 -2.516 -12.495 1.00 0.00 22 CYS A C 16
ATOM 9762 O O . CYS A 1 22 ? 3.596 -3.308 -12.313 1.00 0.00 22 CYS A O 16
ATOM 9769 N N . LYS A 1 23 ? 4.562 -1.756 -13.553 1.00 0.00 23 LYS A N 16
ATOM 9770 C CA . LYS A 1 23 ? 3.506 -1.807 -14.597 1.00 0.00 23 LYS A CA 16
ATOM 9771 C C . LYS A 1 23 ? 3.525 -3.230 -15.160 1.00 0.00 23 LYS A C 16
ATOM 9772 O O . LYS A 1 23 ? 2.490 -3.844 -15.332 1.00 0.00 23 LYS A O 16
ATOM 9791 N N . ARG A 1 24 ? 4.701 -3.726 -15.437 1.00 0.00 24 ARG A N 16
ATOM 9792 C CA . ARG A 1 24 ? 4.820 -5.108 -15.974 1.00 0.00 24 ARG A CA 16
ATOM 9793 C C . ARG A 1 24 ? 4.198 -6.089 -14.944 1.00 0.00 24 ARG A C 16
ATOM 9794 O O . ARG A 1 24 ? 3.814 -7.189 -15.290 1.00 0.00 24 ARG A O 16
ATOM 9815 N N . ARG A 1 25 ? 4.104 -5.669 -13.707 1.00 0.00 25 ARG A N 16
ATOM 9816 C CA . ARG A 1 25 ? 3.511 -6.559 -12.657 1.00 0.00 25 ARG A CA 16
ATOM 9817 C C . ARG A 1 25 ? 1.998 -6.385 -12.601 1.00 0.00 25 ARG A C 16
ATOM 9818 O O . ARG A 1 25 ? 1.348 -6.926 -11.729 1.00 0.00 25 ARG A O 16
ATOM 9839 N N . GLY A 1 26 ? 1.455 -5.630 -13.512 1.00 0.00 26 GLY A N 16
ATOM 9840 C CA . GLY A 1 26 ? -0.017 -5.414 -13.516 1.00 0.00 26 GLY A CA 16
ATOM 9841 C C . GLY A 1 26 ? -0.343 -4.267 -12.558 1.00 0.00 26 GLY A C 16
ATOM 9842 O O . GLY A 1 26 ? -1.502 -3.955 -12.350 1.00 0.00 26 GLY A O 16
ATOM 9846 N N . TYR A 1 27 ? 0.662 -3.640 -11.990 1.00 0.00 27 TYR A N 16
ATOM 9847 C CA . TYR A 1 27 ? 0.371 -2.516 -11.041 1.00 0.00 27 TYR A CA 16
ATOM 9848 C C . TYR A 1 27 ? 0.237 -1.203 -11.819 1.00 0.00 27 TYR A C 16
ATOM 9849 O O . TYR A 1 27 ? 0.883 -1.011 -12.828 1.00 0.00 27 TYR A O 16
ATOM 9867 N N . LYS A 1 28 ? -0.596 -0.321 -11.336 1.00 0.00 28 LYS A N 16
ATOM 9868 C CA . LYS A 1 28 ? -0.812 0.996 -12.014 1.00 0.00 28 LYS A CA 16
ATOM 9869 C C . LYS A 1 28 ? 0.514 1.748 -12.240 1.00 0.00 28 LYS A C 16
ATOM 9870 O O . LYS A 1 28 ? 0.663 2.465 -13.213 1.00 0.00 28 LYS A O 16
ATOM 9889 N N . GLY A 1 29 ? 1.445 1.575 -11.345 1.00 0.00 29 GLY A N 16
ATOM 9890 C CA . GLY A 1 29 ? 2.758 2.267 -11.493 1.00 0.00 29 GLY A CA 16
ATOM 9891 C C . GLY A 1 29 ? 3.348 2.566 -10.124 1.00 0.00 29 GLY A C 16
ATOM 9892 O O . GLY A 1 29 ? 2.660 2.472 -9.126 1.00 0.00 29 GLY A O 16
ATOM 9896 N N . GLY A 1 30 ? 4.609 2.906 -10.097 1.00 0.00 30 GLY A N 16
ATOM 9897 C CA . GLY A 1 30 ? 5.304 3.211 -8.819 1.00 0.00 30 GLY A CA 16
ATOM 9898 C C . GLY A 1 30 ? 6.414 4.227 -9.020 1.00 0.00 30 GLY A C 16
ATOM 9899 O O . GLY A 1 30 ? 6.445 4.946 -10.002 1.00 0.00 30 GLY A O 16
ATOM 9903 N N . HIS A 1 31 ? 7.318 4.269 -8.076 1.00 0.00 31 HIS A N 16
ATOM 9904 C CA . HIS A 1 31 ? 8.455 5.247 -8.178 1.00 0.00 31 HIS A CA 16
ATOM 9905 C C . HIS A 1 31 ? 9.460 4.985 -7.043 1.00 0.00 31 HIS A C 16
ATOM 9906 O O . HIS A 1 31 ? 9.211 4.180 -6.165 1.00 0.00 31 HIS A O 16
ATOM 9921 N N . CYS A 1 32 ? 10.558 5.697 -7.068 1.00 0.00 32 CYS A N 16
ATOM 9922 C CA . CYS A 1 32 ? 11.568 5.508 -5.979 1.00 0.00 32 CYS A CA 16
ATOM 9923 C C . CYS A 1 32 ? 10.994 6.273 -4.775 1.00 0.00 32 CYS A C 16
ATOM 9924 O O . CYS A 1 32 ? 10.223 7.193 -4.961 1.00 0.00 32 CYS A O 16
ATOM 9931 N N . GLY A 1 33 ? 11.357 5.890 -3.587 1.00 0.00 33 GLY A N 16
ATOM 9932 C CA . GLY A 1 33 ? 10.838 6.576 -2.371 1.00 0.00 33 GLY A CA 16
ATOM 9933 C C . GLY A 1 33 ? 11.003 8.090 -2.419 1.00 0.00 33 GLY A C 16
ATOM 9934 O O . GLY A 1 33 ? 10.171 8.762 -2.991 1.00 0.00 33 GLY A O 16
ATOM 9938 N N . SER A 1 34 ? 12.049 8.614 -1.836 1.00 0.00 34 SER A N 16
ATOM 9939 C CA . SER A 1 34 ? 12.239 10.103 -1.864 1.00 0.00 34 SER A CA 16
ATOM 9940 C C . SER A 1 34 ? 13.648 10.539 -1.443 1.00 0.00 34 SER A C 16
ATOM 9941 O O . SER A 1 34 ? 14.456 10.911 -2.265 1.00 0.00 34 SER A O 16
ATOM 9949 N N . PHE A 1 35 ? 13.929 10.473 -0.159 1.00 0.00 35 PHE A N 16
ATOM 9950 C CA . PHE A 1 35 ? 15.286 10.912 0.291 1.00 0.00 35 PHE A CA 16
ATOM 9951 C C . PHE A 1 35 ? 16.337 9.861 -0.036 1.00 0.00 35 PHE A C 16
ATOM 9952 O O . PHE A 1 35 ? 16.175 8.686 0.219 1.00 0.00 35 PHE A O 16
ATOM 9969 N N . ALA A 1 36 ? 17.415 10.349 -0.570 1.00 0.00 36 ALA A N 16
ATOM 9970 C CA . ALA A 1 36 ? 18.568 9.491 -0.978 1.00 0.00 36 ALA A CA 16
ATOM 9971 C C . ALA A 1 36 ? 18.150 8.187 -1.702 1.00 0.00 36 ALA A C 16
ATOM 9972 O O . ALA A 1 36 ? 18.938 7.269 -1.743 1.00 0.00 36 ALA A O 16
ATOM 9979 N N . ASN A 1 37 ? 16.965 8.126 -2.270 1.00 0.00 37 ASN A N 16
ATOM 9980 C CA . ASN A 1 37 ? 16.509 6.881 -2.992 1.00 0.00 37 ASN A CA 16
ATOM 9981 C C . ASN A 1 37 ? 16.894 5.598 -2.222 1.00 0.00 37 ASN A C 16
ATOM 9982 O O . ASN A 1 37 ? 17.963 5.051 -2.388 1.00 0.00 37 ASN A O 16
ATOM 9993 N N . VAL A 1 38 ? 16.012 5.138 -1.380 1.00 0.00 38 VAL A N 16
ATOM 9994 C CA . VAL A 1 38 ? 16.309 3.900 -0.589 1.00 0.00 38 VAL A CA 16
ATOM 9995 C C . VAL A 1 38 ? 15.435 2.712 -1.015 1.00 0.00 38 VAL A C 16
ATOM 9996 O O . VAL A 1 38 ? 15.893 1.588 -1.031 1.00 0.00 38 VAL A O 16
ATOM 10009 N N . ASN A 1 39 ? 14.196 2.958 -1.348 1.00 0.00 39 ASN A N 16
ATOM 10010 C CA . ASN A 1 39 ? 13.295 1.835 -1.771 1.00 0.00 39 ASN A CA 16
ATOM 10011 C C . ASN A 1 39 ? 12.329 2.268 -2.870 1.00 0.00 39 ASN A C 16
ATOM 10012 O O . ASN A 1 39 ? 12.062 3.446 -2.994 1.00 0.00 39 ASN A O 16
ATOM 10023 N N . CYS A 1 40 ? 11.805 1.341 -3.629 1.00 0.00 40 CYS A N 16
ATOM 10024 C CA . CYS A 1 40 ? 10.856 1.723 -4.717 1.00 0.00 40 CYS A CA 16
ATOM 10025 C C . CYS A 1 40 ? 9.464 1.273 -4.276 1.00 0.00 40 CYS A C 16
ATOM 10026 O O . CYS A 1 40 ? 9.230 0.108 -4.008 1.00 0.00 40 CYS A O 16
ATOM 10033 N N . TRP A 1 41 ? 8.559 2.213 -4.229 1.00 0.00 41 TRP A N 16
ATOM 10034 C CA . TRP A 1 41 ? 7.162 1.883 -3.793 1.00 0.00 41 TRP A CA 16
ATOM 10035 C C . TRP A 1 41 ? 6.183 2.076 -4.946 1.00 0.00 41 TRP A C 16
ATOM 10036 O O . TRP A 1 41 ? 6.359 2.958 -5.763 1.00 0.00 41 TRP A O 16
ATOM 10057 N N . CYS A 1 42 ? 5.169 1.262 -4.984 1.00 0.00 42 CYS A N 16
ATOM 10058 C CA . CYS A 1 42 ? 4.160 1.380 -6.079 1.00 0.00 42 CYS A CA 16
ATOM 10059 C C . CYS A 1 42 ? 2.873 1.935 -5.498 1.00 0.00 42 CYS A C 16
ATOM 10060 O O . CYS A 1 42 ? 2.737 2.037 -4.299 1.00 0.00 42 CYS A O 16
ATOM 10067 N N . GLU A 1 43 ? 1.960 2.266 -6.364 1.00 0.00 43 GLU A N 16
ATOM 10068 C CA . GLU A 1 43 ? 0.656 2.820 -5.917 1.00 0.00 43 GLU A CA 16
ATOM 10069 C C . GLU A 1 43 ? -0.401 1.719 -5.701 1.00 0.00 43 GLU A C 16
ATOM 10070 O O . GLU A 1 43 ? -1.332 1.898 -4.941 1.00 0.00 43 GLU A O 16
ATOM 10082 N N . THR A 1 44 ? -0.241 0.626 -6.392 1.00 0.00 44 THR A N 16
ATOM 10083 C CA . THR A 1 44 ? -1.186 -0.534 -6.275 1.00 0.00 44 THR A CA 16
ATOM 10084 C C . THR A 1 44 ? -1.365 -0.960 -4.798 1.00 0.00 44 THR A C 16
ATOM 10085 O O . THR A 1 44 ? -2.467 -1.419 -4.550 1.00 0.00 44 THR A O 16
ATOM 10097 N N . ASP A 1 1 ? 2.945 2.659 -2.482 1.00 0.00 1 ASP A N 17
ATOM 10098 C CA . ASP A 1 1 ? 2.297 1.883 -1.403 1.00 0.00 1 ASP A CA 17
ATOM 10099 C C . ASP A 1 1 ? 2.991 0.523 -1.231 1.00 0.00 1 ASP A C 17
ATOM 10100 O O . ASP A 1 1 ? 3.634 0.263 -0.232 1.00 0.00 1 ASP A O 17
ATOM 10111 N N . LYS A 1 2 ? 2.858 -0.317 -2.229 1.00 0.00 2 LYS A N 17
ATOM 10112 C CA . LYS A 1 2 ? 3.507 -1.666 -2.115 1.00 0.00 2 LYS A CA 17
ATOM 10113 C C . LYS A 1 2 ? 5.001 -1.571 -2.471 1.00 0.00 2 LYS A C 17
ATOM 10114 O O . LYS A 1 2 ? 5.407 -0.674 -3.173 1.00 0.00 2 LYS A O 17
ATOM 10133 N N . LEU A 1 3 ? 5.799 -2.483 -1.989 1.00 0.00 3 LEU A N 17
ATOM 10134 C CA . LEU A 1 3 ? 7.271 -2.446 -2.297 1.00 0.00 3 LEU A CA 17
ATOM 10135 C C . LEU A 1 3 ? 7.651 -3.609 -3.213 1.00 0.00 3 LEU A C 17
ATOM 10136 O O . LEU A 1 3 ? 7.564 -4.754 -2.817 1.00 0.00 3 LEU A O 17
ATOM 10152 N N . ILE A 1 4 ? 8.078 -3.296 -4.406 1.00 0.00 4 ILE A N 17
ATOM 10153 C CA . ILE A 1 4 ? 8.463 -4.380 -5.365 1.00 0.00 4 ILE A CA 17
ATOM 10154 C C . ILE A 1 4 ? 9.995 -4.496 -5.452 1.00 0.00 4 ILE A C 17
ATOM 10155 O O . ILE A 1 4 ? 10.514 -5.527 -5.836 1.00 0.00 4 ILE A O 17
ATOM 10171 N N . GLY A 1 5 ? 10.683 -3.440 -5.103 1.00 0.00 5 GLY A N 17
ATOM 10172 C CA . GLY A 1 5 ? 12.183 -3.470 -5.156 1.00 0.00 5 GLY A CA 17
ATOM 10173 C C . GLY A 1 5 ? 12.767 -2.312 -4.344 1.00 0.00 5 GLY A C 17
ATOM 10174 O O . GLY A 1 5 ? 12.036 -1.492 -3.823 1.00 0.00 5 GLY A O 17
ATOM 10178 N N . SER A 1 6 ? 14.069 -2.233 -4.261 1.00 0.00 6 SER A N 17
ATOM 10179 C CA . SER A 1 6 ? 14.697 -1.120 -3.469 1.00 0.00 6 SER A CA 17
ATOM 10180 C C . SER A 1 6 ? 15.208 -0.029 -4.421 1.00 0.00 6 SER A C 17
ATOM 10181 O O . SER A 1 6 ? 15.202 -0.198 -5.627 1.00 0.00 6 SER A O 17
ATOM 10189 N N . CYS A 1 7 ? 15.651 1.072 -3.869 1.00 0.00 7 CYS A N 17
ATOM 10190 C CA . CYS A 1 7 ? 16.155 2.174 -4.743 1.00 0.00 7 CYS A CA 17
ATOM 10191 C C . CYS A 1 7 ? 17.551 2.598 -4.267 1.00 0.00 7 CYS A C 17
ATOM 10192 O O . CYS A 1 7 ? 17.927 3.745 -4.327 1.00 0.00 7 CYS A O 17
ATOM 10199 N N . VAL A 1 8 ? 18.299 1.633 -3.806 1.00 0.00 8 VAL A N 17
ATOM 10200 C CA . VAL A 1 8 ? 19.691 1.887 -3.305 1.00 0.00 8 VAL A CA 17
ATOM 10201 C C . VAL A 1 8 ? 20.716 1.053 -4.102 1.00 0.00 8 VAL A C 17
ATOM 10202 O O . VAL A 1 8 ? 20.940 -0.101 -3.786 1.00 0.00 8 VAL A O 17
ATOM 10215 N N . TRP A 1 9 ? 21.296 1.622 -5.121 1.00 0.00 9 TRP A N 17
ATOM 10216 C CA . TRP A 1 9 ? 22.315 0.881 -5.942 1.00 0.00 9 TRP A CA 17
ATOM 10217 C C . TRP A 1 9 ? 23.351 0.176 -5.038 1.00 0.00 9 TRP A C 17
ATOM 10218 O O . TRP A 1 9 ? 24.245 0.801 -4.498 1.00 0.00 9 TRP A O 17
ATOM 10239 N N . GLY A 1 10 ? 23.215 -1.114 -4.896 1.00 0.00 10 GLY A N 17
ATOM 10240 C CA . GLY A 1 10 ? 24.163 -1.880 -4.039 1.00 0.00 10 GLY A CA 17
ATOM 10241 C C . GLY A 1 10 ? 23.490 -3.157 -3.535 1.00 0.00 10 GLY A C 17
ATOM 10242 O O . GLY A 1 10 ? 24.142 -4.152 -3.286 1.00 0.00 10 GLY A O 17
ATOM 10246 N N . ALA A 1 11 ? 22.188 -3.107 -3.398 1.00 0.00 11 ALA A N 17
ATOM 10247 C CA . ALA A 1 11 ? 21.443 -4.319 -2.912 1.00 0.00 11 ALA A CA 17
ATOM 10248 C C . ALA A 1 11 ? 21.014 -5.173 -4.120 1.00 0.00 11 ALA A C 17
ATOM 10249 O O . ALA A 1 11 ? 20.905 -4.667 -5.222 1.00 0.00 11 ALA A O 17
ATOM 10256 N N . VAL A 1 12 ? 20.742 -6.434 -3.903 1.00 0.00 12 VAL A N 17
ATOM 10257 C CA . VAL A 1 12 ? 20.327 -7.304 -5.055 1.00 0.00 12 VAL A CA 17
ATOM 10258 C C . VAL A 1 12 ? 18.803 -7.182 -5.303 1.00 0.00 12 VAL A C 17
ATOM 10259 O O . VAL A 1 12 ? 18.092 -8.160 -5.408 1.00 0.00 12 VAL A O 17
ATOM 10272 N N . ASN A 1 13 ? 18.336 -5.961 -5.375 1.00 0.00 13 ASN A N 17
ATOM 10273 C CA . ASN A 1 13 ? 16.874 -5.715 -5.618 1.00 0.00 13 ASN A CA 17
ATOM 10274 C C . ASN A 1 13 ? 16.606 -4.297 -6.122 1.00 0.00 13 ASN A C 17
ATOM 10275 O O . ASN A 1 13 ? 15.488 -3.834 -6.012 1.00 0.00 13 ASN A O 17
ATOM 10286 N N . TYR A 1 14 ? 17.595 -3.625 -6.652 1.00 0.00 14 TYR A N 17
ATOM 10287 C CA . TYR A 1 14 ? 17.340 -2.232 -7.139 1.00 0.00 14 TYR A CA 17
ATOM 10288 C C . TYR A 1 14 ? 16.542 -2.317 -8.448 1.00 0.00 14 TYR A C 17
ATOM 10289 O O . TYR A 1 14 ? 16.790 -3.184 -9.262 1.00 0.00 14 TYR A O 17
ATOM 10307 N N . THR A 1 15 ? 15.620 -1.428 -8.629 1.00 0.00 15 THR A N 17
ATOM 10308 C CA . THR A 1 15 ? 14.783 -1.408 -9.857 1.00 0.00 15 THR A CA 17
ATOM 10309 C C . THR A 1 15 ? 15.185 -0.281 -10.800 1.00 0.00 15 THR A C 17
ATOM 10310 O O . THR A 1 15 ? 14.832 0.854 -10.551 1.00 0.00 15 THR A O 17
ATOM 10321 N N . SER A 1 16 ? 15.902 -0.596 -11.839 1.00 0.00 16 SER A N 17
ATOM 10322 C CA . SER A 1 16 ? 16.321 0.465 -12.809 1.00 0.00 16 SER A CA 17
ATOM 10323 C C . SER A 1 16 ? 15.062 1.180 -13.332 1.00 0.00 16 SER A C 17
ATOM 10324 O O . SER A 1 16 ? 15.048 2.381 -13.521 1.00 0.00 16 SER A O 17
ATOM 10332 N N . ASP A 1 17 ? 14.024 0.420 -13.548 1.00 0.00 17 ASP A N 17
ATOM 10333 C CA . ASP A 1 17 ? 12.764 1.024 -14.058 1.00 0.00 17 ASP A CA 17
ATOM 10334 C C . ASP A 1 17 ? 11.657 0.716 -13.036 1.00 0.00 17 ASP A C 17
ATOM 10335 O O . ASP A 1 17 ? 10.862 -0.186 -13.213 1.00 0.00 17 ASP A O 17
ATOM 10344 N N . CYS A 1 18 ? 11.646 1.470 -11.973 1.00 0.00 18 CYS A N 17
ATOM 10345 C CA . CYS A 1 18 ? 10.621 1.267 -10.904 1.00 0.00 18 CYS A CA 17
ATOM 10346 C C . CYS A 1 18 ? 9.202 1.137 -11.479 1.00 0.00 18 CYS A C 17
ATOM 10347 O O . CYS A 1 18 ? 8.564 0.109 -11.347 1.00 0.00 18 CYS A O 17
ATOM 10354 N N . ASN A 1 19 ? 8.724 2.170 -12.130 1.00 0.00 19 ASN A N 17
ATOM 10355 C CA . ASN A 1 19 ? 7.342 2.068 -12.698 1.00 0.00 19 ASN A CA 17
ATOM 10356 C C . ASN A 1 19 ? 7.346 1.101 -13.894 1.00 0.00 19 ASN A C 17
ATOM 10357 O O . ASN A 1 19 ? 6.321 0.521 -14.187 1.00 0.00 19 ASN A O 17
ATOM 10368 N N . GLY A 1 20 ? 8.456 0.937 -14.563 1.00 0.00 20 GLY A N 17
ATOM 10369 C CA . GLY A 1 20 ? 8.501 -0.008 -15.729 1.00 0.00 20 GLY A CA 17
ATOM 10370 C C . GLY A 1 20 ? 8.130 -1.393 -15.203 1.00 0.00 20 GLY A C 17
ATOM 10371 O O . GLY A 1 20 ? 7.212 -2.037 -15.676 1.00 0.00 20 GLY A O 17
ATOM 10375 N N . GLU A 1 21 ? 8.848 -1.831 -14.210 1.00 0.00 21 GLU A N 17
ATOM 10376 C CA . GLU A 1 21 ? 8.583 -3.171 -13.595 1.00 0.00 21 GLU A CA 17
ATOM 10377 C C . GLU A 1 21 ? 7.152 -3.151 -13.023 1.00 0.00 21 GLU A C 17
ATOM 10378 O O . GLU A 1 21 ? 6.365 -4.048 -13.245 1.00 0.00 21 GLU A O 17
ATOM 10390 N N . CYS A 1 22 ? 6.847 -2.109 -12.290 1.00 0.00 22 CYS A N 17
ATOM 10391 C CA . CYS A 1 22 ? 5.477 -1.969 -11.677 1.00 0.00 22 CYS A CA 17
ATOM 10392 C C . CYS A 1 22 ? 4.388 -2.213 -12.747 1.00 0.00 22 CYS A C 17
ATOM 10393 O O . CYS A 1 22 ? 3.475 -3.000 -12.569 1.00 0.00 22 CYS A O 17
ATOM 10400 N N . LYS A 1 23 ? 4.501 -1.519 -13.849 1.00 0.00 23 LYS A N 17
ATOM 10401 C CA . LYS A 1 23 ? 3.530 -1.662 -14.981 1.00 0.00 23 LYS A CA 17
ATOM 10402 C C . LYS A 1 23 ? 3.600 -3.133 -15.419 1.00 0.00 23 LYS A C 17
ATOM 10403 O O . LYS A 1 23 ? 2.602 -3.755 -15.727 1.00 0.00 23 LYS A O 17
ATOM 10422 N N . ARG A 1 24 ? 4.795 -3.658 -15.452 1.00 0.00 24 ARG A N 17
ATOM 10423 C CA . ARG A 1 24 ? 4.999 -5.082 -15.848 1.00 0.00 24 ARG A CA 17
ATOM 10424 C C . ARG A 1 24 ? 4.221 -5.982 -14.865 1.00 0.00 24 ARG A C 17
ATOM 10425 O O . ARG A 1 24 ? 3.827 -7.079 -15.208 1.00 0.00 24 ARG A O 17
ATOM 10446 N N . ARG A 1 25 ? 4.011 -5.503 -13.664 1.00 0.00 25 ARG A N 17
ATOM 10447 C CA . ARG A 1 25 ? 3.264 -6.315 -12.649 1.00 0.00 25 ARG A CA 17
ATOM 10448 C C . ARG A 1 25 ? 1.771 -5.969 -12.701 1.00 0.00 25 ARG A C 17
ATOM 10449 O O . ARG A 1 25 ? 1.032 -6.309 -11.800 1.00 0.00 25 ARG A O 17
ATOM 10470 N N . GLY A 1 26 ? 1.339 -5.302 -13.738 1.00 0.00 26 GLY A N 17
ATOM 10471 C CA . GLY A 1 26 ? -0.103 -4.935 -13.835 1.00 0.00 26 GLY A CA 17
ATOM 10472 C C . GLY A 1 26 ? -0.439 -3.969 -12.693 1.00 0.00 26 GLY A C 17
ATOM 10473 O O . GLY A 1 26 ? -1.603 -3.797 -12.383 1.00 0.00 26 GLY A O 17
ATOM 10477 N N . TYR A 1 27 ? 0.558 -3.349 -12.096 1.00 0.00 27 TYR A N 17
ATOM 10478 C CA . TYR A 1 27 ? 0.236 -2.399 -10.973 1.00 0.00 27 TYR A CA 17
ATOM 10479 C C . TYR A 1 27 ? -0.125 -1.029 -11.543 1.00 0.00 27 TYR A C 17
ATOM 10480 O O . TYR A 1 27 ? 0.117 -0.737 -12.699 1.00 0.00 27 TYR A O 17
ATOM 10498 N N . LYS A 1 28 ? -0.686 -0.203 -10.704 1.00 0.00 28 LYS A N 17
ATOM 10499 C CA . LYS A 1 28 ? -1.108 1.167 -11.119 1.00 0.00 28 LYS A CA 17
ATOM 10500 C C . LYS A 1 28 ? 0.130 2.004 -11.501 1.00 0.00 28 LYS A C 17
ATOM 10501 O O . LYS A 1 28 ? 0.052 2.911 -12.308 1.00 0.00 28 LYS A O 17
ATOM 10520 N N . GLY A 1 29 ? 1.242 1.679 -10.900 1.00 0.00 29 GLY A N 17
ATOM 10521 C CA . GLY A 1 29 ? 2.515 2.408 -11.178 1.00 0.00 29 GLY A CA 17
ATOM 10522 C C . GLY A 1 29 ? 3.273 2.598 -9.872 1.00 0.00 29 GLY A C 17
ATOM 10523 O O . GLY A 1 29 ? 2.709 2.449 -8.809 1.00 0.00 29 GLY A O 17
ATOM 10527 N N . GLY A 1 30 ? 4.538 2.912 -9.948 1.00 0.00 30 GLY A N 17
ATOM 10528 C CA . GLY A 1 30 ? 5.336 3.106 -8.706 1.00 0.00 30 GLY A CA 17
ATOM 10529 C C . GLY A 1 30 ? 6.316 4.263 -8.849 1.00 0.00 30 GLY A C 17
ATOM 10530 O O . GLY A 1 30 ? 6.156 5.113 -9.701 1.00 0.00 30 GLY A O 17
ATOM 10534 N N . HIS A 1 31 ? 7.310 4.286 -8.007 1.00 0.00 31 HIS A N 17
ATOM 10535 C CA . HIS A 1 31 ? 8.336 5.381 -8.056 1.00 0.00 31 HIS A CA 17
ATOM 10536 C C . HIS A 1 31 ? 9.403 5.080 -7.009 1.00 0.00 31 HIS A C 17
ATOM 10537 O O . HIS A 1 31 ? 9.283 4.134 -6.257 1.00 0.00 31 HIS A O 17
ATOM 10552 N N . CYS A 1 32 ? 10.417 5.904 -6.969 1.00 0.00 32 CYS A N 17
ATOM 10553 C CA . CYS A 1 32 ? 11.503 5.682 -5.957 1.00 0.00 32 CYS A CA 17
ATOM 10554 C C . CYS A 1 32 ? 11.041 6.390 -4.679 1.00 0.00 32 CYS A C 17
ATOM 10555 O O . CYS A 1 32 ? 10.214 7.276 -4.746 1.00 0.00 32 CYS A O 17
ATOM 10562 N N . GLY A 1 33 ? 11.556 5.989 -3.555 1.00 0.00 33 GLY A N 17
ATOM 10563 C CA . GLY A 1 33 ? 11.145 6.630 -2.276 1.00 0.00 33 GLY A CA 17
ATOM 10564 C C . GLY A 1 33 ? 11.279 8.147 -2.275 1.00 0.00 33 GLY A C 17
ATOM 10565 O O . GLY A 1 33 ? 10.402 8.824 -2.779 1.00 0.00 33 GLY A O 17
ATOM 10569 N N . SER A 1 34 ? 12.345 8.670 -1.723 1.00 0.00 34 SER A N 17
ATOM 10570 C CA . SER A 1 34 ? 12.499 10.159 -1.703 1.00 0.00 34 SER A CA 17
ATOM 10571 C C . SER A 1 34 ? 13.948 10.595 -1.421 1.00 0.00 34 SER A C 17
ATOM 10572 O O . SER A 1 34 ? 14.674 10.980 -2.315 1.00 0.00 34 SER A O 17
ATOM 10580 N N . PHE A 1 35 ? 14.359 10.509 -0.171 1.00 0.00 35 PHE A N 17
ATOM 10581 C CA . PHE A 1 35 ? 15.757 10.943 0.140 1.00 0.00 35 PHE A CA 17
ATOM 10582 C C . PHE A 1 35 ? 16.745 9.900 -0.343 1.00 0.00 35 PHE A C 17
ATOM 10583 O O . PHE A 1 35 ? 16.611 8.720 -0.099 1.00 0.00 35 PHE A O 17
ATOM 10600 N N . ALA A 1 36 ? 17.750 10.400 -1.000 1.00 0.00 36 ALA A N 17
ATOM 10601 C CA . ALA A 1 36 ? 18.831 9.546 -1.575 1.00 0.00 36 ALA A CA 17
ATOM 10602 C C . ALA A 1 36 ? 18.304 8.246 -2.227 1.00 0.00 36 ALA A C 17
ATOM 10603 O O . ALA A 1 36 ? 19.046 7.294 -2.327 1.00 0.00 36 ALA A O 17
ATOM 10610 N N . ASN A 1 37 ? 17.062 8.225 -2.655 1.00 0.00 37 ASN A N 17
ATOM 10611 C CA . ASN A 1 37 ? 16.515 6.989 -3.304 1.00 0.00 37 ASN A CA 17
ATOM 10612 C C . ASN A 1 37 ? 16.663 5.770 -2.360 1.00 0.00 37 ASN A C 17
ATOM 10613 O O . ASN A 1 37 ? 17.718 5.185 -2.262 1.00 0.00 37 ASN A O 17
ATOM 10624 N N . VAL A 1 38 ? 15.618 5.398 -1.671 1.00 0.00 38 VAL A N 17
ATOM 10625 C CA . VAL A 1 38 ? 15.726 4.221 -0.746 1.00 0.00 38 VAL A CA 17
ATOM 10626 C C . VAL A 1 38 ? 14.921 2.998 -1.207 1.00 0.00 38 VAL A C 17
ATOM 10627 O O . VAL A 1 38 ? 15.384 1.886 -1.048 1.00 0.00 38 VAL A O 17
ATOM 10640 N N . ASN A 1 39 ? 13.741 3.188 -1.752 1.00 0.00 39 ASN A N 17
ATOM 10641 C CA . ASN A 1 39 ? 12.936 2.018 -2.208 1.00 0.00 39 ASN A CA 17
ATOM 10642 C C . ASN A 1 39 ? 11.983 2.337 -3.361 1.00 0.00 39 ASN A C 17
ATOM 10643 O O . ASN A 1 39 ? 11.463 3.434 -3.439 1.00 0.00 39 ASN A O 17
ATOM 10654 N N . CYS A 1 40 ? 11.743 1.375 -4.212 1.00 0.00 40 CYS A N 17
ATOM 10655 C CA . CYS A 1 40 ? 10.824 1.593 -5.371 1.00 0.00 40 CYS A CA 17
ATOM 10656 C C . CYS A 1 40 ? 9.411 1.214 -4.904 1.00 0.00 40 CYS A C 17
ATOM 10657 O O . CYS A 1 40 ? 9.058 0.049 -4.870 1.00 0.00 40 CYS A O 17
ATOM 10664 N N . TRP A 1 41 ? 8.626 2.199 -4.561 1.00 0.00 41 TRP A N 17
ATOM 10665 C CA . TRP A 1 41 ? 7.237 1.903 -4.088 1.00 0.00 41 TRP A CA 17
ATOM 10666 C C . TRP A 1 41 ? 6.298 1.798 -5.274 1.00 0.00 41 TRP A C 17
ATOM 10667 O O . TRP A 1 41 ? 6.517 2.430 -6.282 1.00 0.00 41 TRP A O 17
ATOM 10688 N N . CYS A 1 42 ? 5.267 1.022 -5.146 1.00 0.00 42 CYS A N 17
ATOM 10689 C CA . CYS A 1 42 ? 4.266 0.824 -6.222 1.00 0.00 42 CYS A CA 17
ATOM 10690 C C . CYS A 1 42 ? 2.863 1.056 -5.695 1.00 0.00 42 CYS A C 17
ATOM 10691 O O . CYS A 1 42 ? 2.657 1.177 -4.499 1.00 0.00 42 CYS A O 17
ATOM 10698 N N . GLU A 1 43 ? 1.936 1.113 -6.599 1.00 0.00 43 GLU A N 17
ATOM 10699 C CA . GLU A 1 43 ? 0.518 1.327 -6.220 1.00 0.00 43 GLU A CA 17
ATOM 10700 C C . GLU A 1 43 ? -0.311 0.122 -6.697 1.00 0.00 43 GLU A C 17
ATOM 10701 O O . GLU A 1 43 ? -0.514 -0.060 -7.885 1.00 0.00 43 GLU A O 17
ATOM 10713 N N . THR A 1 44 ? -0.757 -0.682 -5.769 1.00 0.00 44 THR A N 17
ATOM 10714 C CA . THR A 1 44 ? -1.577 -1.895 -6.097 1.00 0.00 44 THR A CA 17
ATOM 10715 C C . THR A 1 44 ? -2.944 -1.728 -5.419 1.00 0.00 44 THR A C 17
ATOM 10716 O O . THR A 1 44 ? -2.928 -1.450 -4.234 1.00 0.00 44 THR A O 17
ATOM 10728 N N . ASP A 1 1 ? 0.860 1.983 -0.975 1.00 0.00 1 ASP A N 18
ATOM 10729 C CA . ASP A 1 1 ? 1.785 1.573 -2.064 1.00 0.00 1 ASP A CA 18
ATOM 10730 C C . ASP A 1 1 ? 2.401 0.208 -1.733 1.00 0.00 1 ASP A C 18
ATOM 10731 O O . ASP A 1 1 ? 2.461 -0.175 -0.582 1.00 0.00 1 ASP A O 18
ATOM 10742 N N . LYS A 1 2 ? 2.859 -0.483 -2.736 1.00 0.00 2 LYS A N 18
ATOM 10743 C CA . LYS A 1 2 ? 3.470 -1.843 -2.539 1.00 0.00 2 LYS A CA 18
ATOM 10744 C C . LYS A 1 2 ? 4.970 -1.789 -2.856 1.00 0.00 2 LYS A C 18
ATOM 10745 O O . LYS A 1 2 ? 5.362 -1.185 -3.826 1.00 0.00 2 LYS A O 18
ATOM 10764 N N . LEU A 1 3 ? 5.785 -2.425 -2.061 1.00 0.00 3 LEU A N 18
ATOM 10765 C CA . LEU A 1 3 ? 7.270 -2.411 -2.311 1.00 0.00 3 LEU A CA 18
ATOM 10766 C C . LEU A 1 3 ? 7.657 -3.563 -3.242 1.00 0.00 3 LEU A C 18
ATOM 10767 O O . LEU A 1 3 ? 7.404 -4.713 -2.940 1.00 0.00 3 LEU A O 18
ATOM 10783 N N . ILE A 1 4 ? 8.267 -3.231 -4.347 1.00 0.00 4 ILE A N 18
ATOM 10784 C CA . ILE A 1 4 ? 8.685 -4.298 -5.322 1.00 0.00 4 ILE A CA 18
ATOM 10785 C C . ILE A 1 4 ? 10.217 -4.345 -5.490 1.00 0.00 4 ILE A C 18
ATOM 10786 O O . ILE A 1 4 ? 10.753 -5.287 -6.043 1.00 0.00 4 ILE A O 18
ATOM 10802 N N . GLY A 1 5 ? 10.896 -3.333 -5.015 1.00 0.00 5 GLY A N 18
ATOM 10803 C CA . GLY A 1 5 ? 12.392 -3.309 -5.146 1.00 0.00 5 GLY A CA 18
ATOM 10804 C C . GLY A 1 5 ? 12.984 -2.209 -4.266 1.00 0.00 5 GLY A C 18
ATOM 10805 O O . GLY A 1 5 ? 12.272 -1.484 -3.599 1.00 0.00 5 GLY A O 18
ATOM 10809 N N . SER A 1 6 ? 14.278 -2.081 -4.297 1.00 0.00 6 SER A N 18
ATOM 10810 C CA . SER A 1 6 ? 14.979 -1.047 -3.466 1.00 0.00 6 SER A CA 18
ATOM 10811 C C . SER A 1 6 ? 15.256 0.191 -4.334 1.00 0.00 6 SER A C 18
ATOM 10812 O O . SER A 1 6 ? 14.710 0.330 -5.411 1.00 0.00 6 SER A O 18
ATOM 10820 N N . CYS A 1 7 ? 16.090 1.063 -3.841 1.00 0.00 7 CYS A N 18
ATOM 10821 C CA . CYS A 1 7 ? 16.435 2.297 -4.611 1.00 0.00 7 CYS A CA 18
ATOM 10822 C C . CYS A 1 7 ? 17.872 2.722 -4.265 1.00 0.00 7 CYS A C 18
ATOM 10823 O O . CYS A 1 7 ? 18.204 3.884 -4.257 1.00 0.00 7 CYS A O 18
ATOM 10830 N N . VAL A 1 8 ? 18.705 1.754 -3.995 1.00 0.00 8 VAL A N 18
ATOM 10831 C CA . VAL A 1 8 ? 20.133 2.054 -3.645 1.00 0.00 8 VAL A CA 18
ATOM 10832 C C . VAL A 1 8 ? 21.079 1.452 -4.704 1.00 0.00 8 VAL A C 18
ATOM 10833 O O . VAL A 1 8 ? 21.441 0.293 -4.634 1.00 0.00 8 VAL A O 18
ATOM 10846 N N . TRP A 1 9 ? 21.439 2.237 -5.681 1.00 0.00 9 TRP A N 18
ATOM 10847 C CA . TRP A 1 9 ? 22.367 1.761 -6.768 1.00 0.00 9 TRP A CA 18
ATOM 10848 C C . TRP A 1 9 ? 23.569 0.991 -6.171 1.00 0.00 9 TRP A C 18
ATOM 10849 O O . TRP A 1 9 ? 24.541 1.576 -5.736 1.00 0.00 9 TRP A O 18
ATOM 10870 N N . GLY A 1 10 ? 23.469 -0.310 -6.167 1.00 0.00 10 GLY A N 18
ATOM 10871 C CA . GLY A 1 10 ? 24.564 -1.157 -5.609 1.00 0.00 10 GLY A CA 18
ATOM 10872 C C . GLY A 1 10 ? 23.967 -2.411 -4.961 1.00 0.00 10 GLY A C 18
ATOM 10873 O O . GLY A 1 10 ? 24.630 -3.424 -4.846 1.00 0.00 10 GLY A O 18
ATOM 10877 N N . ALA A 1 11 ? 22.729 -2.326 -4.549 1.00 0.00 11 ALA A N 18
ATOM 10878 C CA . ALA A 1 11 ? 22.060 -3.508 -3.905 1.00 0.00 11 ALA A CA 18
ATOM 10879 C C . ALA A 1 11 ? 21.504 -4.444 -4.994 1.00 0.00 11 ALA A C 18
ATOM 10880 O O . ALA A 1 11 ? 21.247 -4.021 -6.106 1.00 0.00 11 ALA A O 18
ATOM 10887 N N . VAL A 1 12 ? 21.288 -5.691 -4.663 1.00 0.00 12 VAL A N 18
ATOM 10888 C CA . VAL A 1 12 ? 20.754 -6.640 -5.696 1.00 0.00 12 VAL A CA 18
ATOM 10889 C C . VAL A 1 12 ? 19.210 -6.556 -5.768 1.00 0.00 12 VAL A C 18
ATOM 10890 O O . VAL A 1 12 ? 18.506 -7.548 -5.761 1.00 0.00 12 VAL A O 18
ATOM 10903 N N . ASN A 1 13 ? 18.707 -5.350 -5.822 1.00 0.00 13 ASN A N 18
ATOM 10904 C CA . ASN A 1 13 ? 17.221 -5.168 -5.898 1.00 0.00 13 ASN A CA 18
ATOM 10905 C C . ASN A 1 13 ? 16.852 -3.770 -6.398 1.00 0.00 13 ASN A C 18
ATOM 10906 O O . ASN A 1 13 ? 15.734 -3.352 -6.179 1.00 0.00 13 ASN A O 18
ATOM 10917 N N . TYR A 1 14 ? 17.754 -3.060 -7.037 1.00 0.00 14 TYR A N 18
ATOM 10918 C CA . TYR A 1 14 ? 17.358 -1.690 -7.506 1.00 0.00 14 TYR A CA 18
ATOM 10919 C C . TYR A 1 14 ? 16.580 -1.816 -8.816 1.00 0.00 14 TYR A C 18
ATOM 10920 O O . TYR A 1 14 ? 16.939 -2.581 -9.688 1.00 0.00 14 TYR A O 18
ATOM 10938 N N . THR A 1 15 ? 15.548 -1.041 -8.928 1.00 0.00 15 THR A N 18
ATOM 10939 C CA . THR A 1 15 ? 14.700 -1.056 -10.145 1.00 0.00 15 THR A CA 18
ATOM 10940 C C . THR A 1 15 ? 15.089 0.067 -11.107 1.00 0.00 15 THR A C 18
ATOM 10941 O O . THR A 1 15 ? 14.703 1.198 -10.902 1.00 0.00 15 THR A O 18
ATOM 10952 N N . SER A 1 16 ? 15.845 -0.247 -12.128 1.00 0.00 16 SER A N 18
ATOM 10953 C CA . SER A 1 16 ? 16.262 0.799 -13.129 1.00 0.00 16 SER A CA 18
ATOM 10954 C C . SER A 1 16 ? 15.001 1.556 -13.603 1.00 0.00 16 SER A C 18
ATOM 10955 O O . SER A 1 16 ? 15.022 2.754 -13.809 1.00 0.00 16 SER A O 18
ATOM 10963 N N . ASP A 1 17 ? 13.929 0.821 -13.775 1.00 0.00 17 ASP A N 18
ATOM 10964 C CA . ASP A 1 17 ? 12.657 1.466 -14.218 1.00 0.00 17 ASP A CA 18
ATOM 10965 C C . ASP A 1 17 ? 11.545 1.009 -13.267 1.00 0.00 17 ASP A C 18
ATOM 10966 O O . ASP A 1 17 ? 10.832 0.051 -13.497 1.00 0.00 17 ASP A O 18
ATOM 10975 N N . CYS A 1 18 ? 11.433 1.718 -12.182 1.00 0.00 18 CYS A N 18
ATOM 10976 C CA . CYS A 1 18 ? 10.396 1.402 -11.152 1.00 0.00 18 CYS A CA 18
ATOM 10977 C C . CYS A 1 18 ? 9.006 1.214 -11.790 1.00 0.00 18 CYS A C 18
ATOM 10978 O O . CYS A 1 18 ? 8.416 0.155 -11.696 1.00 0.00 18 CYS A O 18
ATOM 10985 N N . ASN A 1 19 ? 8.508 2.238 -12.438 1.00 0.00 19 ASN A N 18
ATOM 10986 C CA . ASN A 1 19 ? 7.160 2.119 -13.077 1.00 0.00 19 ASN A CA 18
ATOM 10987 C C . ASN A 1 19 ? 7.206 1.043 -14.164 1.00 0.00 19 ASN A C 18
ATOM 10988 O O . ASN A 1 19 ? 6.214 0.400 -14.420 1.00 0.00 19 ASN A O 18
ATOM 10999 N N . GLY A 1 20 ? 8.333 0.852 -14.793 1.00 0.00 20 GLY A N 18
ATOM 11000 C CA . GLY A 1 20 ? 8.441 -0.193 -15.866 1.00 0.00 20 GLY A CA 18
ATOM 11001 C C . GLY A 1 20 ? 8.059 -1.541 -15.253 1.00 0.00 20 GLY A C 18
ATOM 11002 O O . GLY A 1 20 ? 7.130 -2.212 -15.672 1.00 0.00 20 GLY A O 18
ATOM 11006 N N . GLU A 1 21 ? 8.795 -1.915 -14.246 1.00 0.00 21 GLU A N 18
ATOM 11007 C CA . GLU A 1 21 ? 8.538 -3.212 -13.530 1.00 0.00 21 GLU A CA 18
ATOM 11008 C C . GLU A 1 21 ? 7.084 -3.194 -13.013 1.00 0.00 21 GLU A C 18
ATOM 11009 O O . GLU A 1 21 ? 6.319 -4.117 -13.202 1.00 0.00 21 GLU A O 18
ATOM 11021 N N . CYS A 1 22 ? 6.747 -2.113 -12.362 1.00 0.00 22 CYS A N 18
ATOM 11022 C CA . CYS A 1 22 ? 5.371 -1.935 -11.794 1.00 0.00 22 CYS A CA 18
ATOM 11023 C C . CYS A 1 22 ? 4.296 -2.228 -12.863 1.00 0.00 22 CYS A C 18
ATOM 11024 O O . CYS A 1 22 ? 3.356 -2.974 -12.649 1.00 0.00 22 CYS A O 18
ATOM 11031 N N . LYS A 1 23 ? 4.451 -1.629 -14.011 1.00 0.00 23 LYS A N 18
ATOM 11032 C CA . LYS A 1 23 ? 3.493 -1.822 -15.147 1.00 0.00 23 LYS A CA 18
ATOM 11033 C C . LYS A 1 23 ? 3.484 -3.322 -15.465 1.00 0.00 23 LYS A C 18
ATOM 11034 O O . LYS A 1 23 ? 2.454 -3.929 -15.681 1.00 0.00 23 LYS A O 18
ATOM 11053 N N . ARG A 1 24 ? 4.653 -3.898 -15.494 1.00 0.00 24 ARG A N 18
ATOM 11054 C CA . ARG A 1 24 ? 4.792 -5.358 -15.773 1.00 0.00 24 ARG A CA 18
ATOM 11055 C C . ARG A 1 24 ? 3.978 -6.130 -14.708 1.00 0.00 24 ARG A C 18
ATOM 11056 O O . ARG A 1 24 ? 3.523 -7.234 -14.936 1.00 0.00 24 ARG A O 18
ATOM 11077 N N . ARG A 1 25 ? 3.811 -5.532 -13.555 1.00 0.00 25 ARG A N 18
ATOM 11078 C CA . ARG A 1 25 ? 3.038 -6.225 -12.473 1.00 0.00 25 ARG A CA 18
ATOM 11079 C C . ARG A 1 25 ? 1.569 -5.821 -12.519 1.00 0.00 25 ARG A C 18
ATOM 11080 O O . ARG A 1 25 ? 0.835 -6.055 -11.582 1.00 0.00 25 ARG A O 18
ATOM 11101 N N . GLY A 1 26 ? 1.151 -5.225 -13.603 1.00 0.00 26 GLY A N 18
ATOM 11102 C CA . GLY A 1 26 ? -0.272 -4.800 -13.720 1.00 0.00 26 GLY A CA 18
ATOM 11103 C C . GLY A 1 26 ? -0.578 -3.760 -12.638 1.00 0.00 26 GLY A C 18
ATOM 11104 O O . GLY A 1 26 ? -1.731 -3.539 -12.316 1.00 0.00 26 GLY A O 18
ATOM 11108 N N . TYR A 1 27 ? 0.446 -3.133 -12.104 1.00 0.00 27 TYR A N 18
ATOM 11109 C CA . TYR A 1 27 ? 0.184 -2.108 -11.039 1.00 0.00 27 TYR A CA 18
ATOM 11110 C C . TYR A 1 27 ? -0.105 -0.741 -11.701 1.00 0.00 27 TYR A C 18
ATOM 11111 O O . TYR A 1 27 ? 0.095 -0.552 -12.885 1.00 0.00 27 TYR A O 18
ATOM 11129 N N . LYS A 1 28 ? -0.564 0.187 -10.907 1.00 0.00 28 LYS A N 18
ATOM 11130 C CA . LYS A 1 28 ? -0.905 1.560 -11.403 1.00 0.00 28 LYS A CA 18
ATOM 11131 C C . LYS A 1 28 ? 0.371 2.309 -11.807 1.00 0.00 28 LYS A C 18
ATOM 11132 O O . LYS A 1 28 ? 0.411 2.983 -12.818 1.00 0.00 28 LYS A O 18
ATOM 11151 N N . GLY A 1 29 ? 1.380 2.176 -10.995 1.00 0.00 29 GLY A N 18
ATOM 11152 C CA . GLY A 1 29 ? 2.681 2.856 -11.270 1.00 0.00 29 GLY A CA 18
ATOM 11153 C C . GLY A 1 29 ? 3.577 2.702 -10.040 1.00 0.00 29 GLY A C 18
ATOM 11154 O O . GLY A 1 29 ? 3.122 2.223 -9.027 1.00 0.00 29 GLY A O 18
ATOM 11158 N N . GLY A 1 30 ? 4.822 3.085 -10.120 1.00 0.00 30 GLY A N 18
ATOM 11159 C CA . GLY A 1 30 ? 5.733 2.951 -8.947 1.00 0.00 30 GLY A CA 18
ATOM 11160 C C . GLY A 1 30 ? 6.943 3.840 -9.155 1.00 0.00 30 GLY A C 18
ATOM 11161 O O . GLY A 1 30 ? 7.267 4.216 -10.265 1.00 0.00 30 GLY A O 18
ATOM 11165 N N . HIS A 1 31 ? 7.602 4.157 -8.084 1.00 0.00 31 HIS A N 18
ATOM 11166 C CA . HIS A 1 31 ? 8.804 5.053 -8.155 1.00 0.00 31 HIS A CA 18
ATOM 11167 C C . HIS A 1 31 ? 9.495 5.098 -6.784 1.00 0.00 31 HIS A C 18
ATOM 11168 O O . HIS A 1 31 ? 8.974 4.588 -5.810 1.00 0.00 31 HIS A O 18
ATOM 11183 N N . CYS A 1 32 ? 10.641 5.727 -6.733 1.00 0.00 32 CYS A N 18
ATOM 11184 C CA . CYS A 1 32 ? 11.350 5.815 -5.421 1.00 0.00 32 CYS A CA 18
ATOM 11185 C C . CYS A 1 32 ? 10.559 6.812 -4.537 1.00 0.00 32 CYS A C 18
ATOM 11186 O O . CYS A 1 32 ? 9.645 7.468 -5.006 1.00 0.00 32 CYS A O 18
ATOM 11193 N N . GLY A 1 33 ? 10.916 6.902 -3.282 1.00 0.00 33 GLY A N 18
ATOM 11194 C CA . GLY A 1 33 ? 10.186 7.852 -2.373 1.00 0.00 33 GLY A CA 18
ATOM 11195 C C . GLY A 1 33 ? 10.607 7.682 -0.916 1.00 0.00 33 GLY A C 18
ATOM 11196 O O . GLY A 1 33 ? 9.803 7.352 -0.065 1.00 0.00 33 GLY A O 18
ATOM 11200 N N . SER A 1 34 ? 11.861 7.902 -0.626 1.00 0.00 34 SER A N 18
ATOM 11201 C CA . SER A 1 34 ? 12.354 7.761 0.766 1.00 0.00 34 SER A CA 18
ATOM 11202 C C . SER A 1 34 ? 13.530 8.745 0.942 1.00 0.00 34 SER A C 18
ATOM 11203 O O . SER A 1 34 ? 13.577 9.770 0.291 1.00 0.00 34 SER A O 18
ATOM 11211 N N . PHE A 1 35 ? 14.446 8.435 1.817 1.00 0.00 35 PHE A N 18
ATOM 11212 C CA . PHE A 1 35 ? 15.619 9.348 2.029 1.00 0.00 35 PHE A CA 18
ATOM 11213 C C . PHE A 1 35 ? 16.754 8.914 1.102 1.00 0.00 35 PHE A C 18
ATOM 11214 O O . PHE A 1 35 ? 17.033 7.737 0.981 1.00 0.00 35 PHE A O 18
ATOM 11231 N N . ALA A 1 36 ? 17.396 9.870 0.501 1.00 0.00 36 ALA A N 18
ATOM 11232 C CA . ALA A 1 36 ? 18.523 9.586 -0.445 1.00 0.00 36 ALA A CA 18
ATOM 11233 C C . ALA A 1 36 ? 18.187 8.416 -1.397 1.00 0.00 36 ALA A C 18
ATOM 11234 O O . ALA A 1 36 ? 19.070 7.705 -1.828 1.00 0.00 36 ALA A O 18
ATOM 11241 N N . ASN A 1 37 ? 16.921 8.246 -1.711 1.00 0.00 37 ASN A N 18
ATOM 11242 C CA . ASN A 1 37 ? 16.501 7.137 -2.637 1.00 0.00 37 ASN A CA 18
ATOM 11243 C C . ASN A 1 37 ? 16.927 5.775 -2.041 1.00 0.00 37 ASN A C 18
ATOM 11244 O O . ASN A 1 37 ? 18.052 5.361 -2.209 1.00 0.00 37 ASN A O 18
ATOM 11255 N N . VAL A 1 38 ? 16.041 5.105 -1.345 1.00 0.00 38 VAL A N 18
ATOM 11256 C CA . VAL A 1 38 ? 16.409 3.777 -0.741 1.00 0.00 38 VAL A CA 18
ATOM 11257 C C . VAL A 1 38 ? 15.439 2.651 -1.148 1.00 0.00 38 VAL A C 18
ATOM 11258 O O . VAL A 1 38 ? 15.836 1.504 -1.220 1.00 0.00 38 VAL A O 18
ATOM 11271 N N . ASN A 1 39 ? 14.190 2.974 -1.386 1.00 0.00 39 ASN A N 18
ATOM 11272 C CA . ASN A 1 39 ? 13.217 1.912 -1.785 1.00 0.00 39 ASN A CA 18
ATOM 11273 C C . ASN A 1 39 ? 12.278 2.390 -2.893 1.00 0.00 39 ASN A C 18
ATOM 11274 O O . ASN A 1 39 ? 12.025 3.578 -3.008 1.00 0.00 39 ASN A O 18
ATOM 11285 N N . CYS A 1 40 ? 11.760 1.469 -3.672 1.00 0.00 40 CYS A N 18
ATOM 11286 C CA . CYS A 1 40 ? 10.836 1.875 -4.773 1.00 0.00 40 CYS A CA 18
ATOM 11287 C C . CYS A 1 40 ? 9.432 1.374 -4.425 1.00 0.00 40 CYS A C 18
ATOM 11288 O O . CYS A 1 40 ? 9.168 0.190 -4.329 1.00 0.00 40 CYS A O 18
ATOM 11295 N N . TRP A 1 41 ? 8.538 2.306 -4.261 1.00 0.00 41 TRP A N 18
ATOM 11296 C CA . TRP A 1 41 ? 7.135 1.940 -3.900 1.00 0.00 41 TRP A CA 18
ATOM 11297 C C . TRP A 1 41 ? 6.255 1.939 -5.146 1.00 0.00 41 TRP A C 18
ATOM 11298 O O . TRP A 1 41 ? 6.439 2.743 -6.038 1.00 0.00 41 TRP A O 18
ATOM 11319 N N . CYS A 1 42 ? 5.310 1.047 -5.183 1.00 0.00 42 CYS A N 18
ATOM 11320 C CA . CYS A 1 42 ? 4.374 0.932 -6.337 1.00 0.00 42 CYS A CA 18
ATOM 11321 C C . CYS A 1 42 ? 2.962 1.256 -5.890 1.00 0.00 42 CYS A C 18
ATOM 11322 O O . CYS A 1 42 ? 2.694 1.399 -4.718 1.00 0.00 42 CYS A O 18
ATOM 11329 N N . GLU A 1 43 ? 2.079 1.358 -6.829 1.00 0.00 43 GLU A N 18
ATOM 11330 C CA . GLU A 1 43 ? 0.668 1.671 -6.533 1.00 0.00 43 GLU A CA 18
ATOM 11331 C C . GLU A 1 43 ? -0.228 0.464 -6.882 1.00 0.00 43 GLU A C 18
ATOM 11332 O O . GLU A 1 43 ? -0.286 0.058 -8.030 1.00 0.00 43 GLU A O 18
ATOM 11344 N N . THR A 1 44 ? -0.898 -0.091 -5.908 1.00 0.00 44 THR A N 18
ATOM 11345 C CA . THR A 1 44 ? -1.789 -1.265 -6.164 1.00 0.00 44 THR A CA 18
ATOM 11346 C C . THR A 1 44 ? -3.162 -1.009 -5.524 1.00 0.00 44 THR A C 18
ATOM 11347 O O . THR A 1 44 ? -4.149 -1.095 -6.235 1.00 0.00 44 THR A O 18
#

Solvent-accessible surface area: 3070 Å² total; per-residue (Å²): 118,97,87,26,9,20,5,84,192,69,53,154,87,76,17,106,92,11,62,22,49,0,126,198,124,68,53,129,10,3,87,41,52,55,178,76,88,52,50,3,87,0,82,72